Protein AF-A0A7V1M4X7-F1 (afdb_monomer_lite)

Secondary structure (DSSP, 8-state):
---S---EEEEEE-SSSEEEEEEEEEE--TTS--TT-EEEEE-SS-EEEEEEEEEEE-TTT--EEEEEEEEEEEESSSSPEEEEEEEESS-----PPPSEEEEEETTEEEEEETTS-EEEEEEESPPPS--PPPEEEEEEE-SSEEEEEEEE--TTT-EEEEEEEETTS-EEEEEEEE--SSSSEE--SEEEEEEESS--S-EEEEETTEEEE--SSPEEEE-TTS--EEEEETTEEEE-SSHHHHT--EEEEEE-TT--EEEEEEEE-GGGT-EE-TT-EEEEEEEEEETTSPPPPTTS--SPEEEE-HHHHHHHH-PPPPPP--HHHHHHHHHHHHHHHTTBB-GGGTT-B--EETT-SSB-SSS---GGGHHHHHHHHHHH--HHHHHHHHHHHHHIIIIIB--SSTTTTPBBPS-GGGGTPPPGGG--SS-PPPSSB-GGG---THHHHHHHHHH--HHHHHHHHHHHHHHHHH--SSSS-GGGGGGHHHHHHHHHHH--HHHHHHHHHHHHHHHTT--TTS---TT-PPPPSSPPP--SHHHHTTS----HHHHTHHHHHHHHHHHH-TTSTTHHHHHHHHHHHHHHT-BTTTBEEESSTTSSEEE-STHHHHHHHHHHHHHHH---HHHHHHHHHHHHHHHHHHHHHSS-EEEEE-HHHHTTS-SSHHHHHHH-SSGGGS-GGGHHHHSEEEESEE-GGGTTTHHHHHHHHHHHS-THHHHSPPPTTSHHHHHHHHHHHSTT------S---PPPPEEEE---S-TTTSPEEEEEEE-SSSTTS-EEEEEEEETTSTTEEEEEEETSSSEEEEEEEE-GGG-EEEEEEESS-TTEEEEEEEEEETTEEEEEEEEEESSTTPPPPSS-----EEEE-TT-TTTSSTTS-HHHHHHHEEEEETTEEEEGGGS-PPP-TTS-TT-TTBTTBS-EEEEETTSPPPPPPTT-SSPEEEEEESEEEEEEE-TTSSEEEEEE-S--SEEEEETTTEEE--PPPBSTTS-GGG-BEEEEEEEEES-HHHHHHHHHHH-GGGGTTS-TT-GGG-S--

Radius of gyration: 34.02 Å; chains: 1; bounding box: 75×89×85 Å

Sequence (1054 aa):
MIRENAKTVIWISPATSGRQLVRQSLPLPAGFLREGQSLLVSDGKNHVPASVRVLTQHPRDGSVRRAMVTFVYTFESTEPVRFMLTPVAEKSTSRLSFPATVRVSGEKVTIAYEGGARLTAHLLAPPRSTSEPARVETVEENAHFLWQRVILPDPQWARIIEVRADVLGCVLVVAHLQRNLSGDGYAPPFGWEIRWGRAPTDVRLQQEATVTPISTTLVVHSFRSGQGSVLFAGDYRLYHPAAPFKRRGQAEAWRDSSGTLGYRYWRCTVDEKVPMQESAWRRAEFVVSPSTLPALKPTLQYPQSLRVDPRLWRELYEIEPLPALPPELEKTVRYHHEAILRSVATGDDWGNITGYSEDSPHGDVFGMNRLNHCPAIFEEAYRSGDPRLLETALLWCQNFADLSIWWGEKDRGGTRYPNILLIEKTPHDDNRSFMWRSNSAVNFCTKGFDAFYLAYEETGDPRMREVLEAQVAYASQSVHAHQGECRNVGVVRDFVRLYELTGERKYLNEALRLFRELRTKLWENNLFDQGGKPPTPNLPFFDDDATGLRYGYAKPYIIGYALAGLPLLLRHARREPRLRDVVKAVSDFIAESQYPLGGWRYPHPCSSTLILSQAMEHAWQITQADRAIGVTESHLNAVERVLRQRIHVLREKGTLLSAVRGWEWETGTVKTQEELNALYRHPEERDCARDYEQGQIQLGTAPPEGLVYFTDVLAFYLRHRPLSRLLAPPSQNEPLAKVLRRISQRGASPLYRATSHQEVPHMLITANNPNPKTLPTLAVWEDEESSPGRKLTMVAATFPNVPGFTCDAWCYESDVDFVDARALSRGRLQLRHRWRAHPQIMLVTVVTPEPGAVEFLAHLELTDRRGEVPPEMPFVNLCWQVRRAPAFASKPDPYPEFVKRCFIFTAKGRTFLHQTERRKIPVRPADDPCNNPPWVQMYAASWLPLPKASPDSWADYSPDQYTTPVIGVVSRDGKYLAALANDSATVMAQAWHDCLHNNPQWTPANAPPLKRRWRLKVYAMPNDPNALLKQVRRHFPDALRYLCSEHAYLKMEM

Structure (mmCIF, N/CA/C/O backbone):
data_AF-A0A7V1M4X7-F1
#
_entry.id   AF-A0A7V1M4X7-F1
#
loop_
_atom_site.group_PDB
_atom_site.id
_atom_site.type_symbol
_atom_site.label_atom_id
_atom_site.label_alt_id
_atom_site.label_comp_id
_atom_site.label_asym_id
_atom_site.label_entity_id
_atom_site.label_seq_id
_atom_site.pdbx_PDB_ins_code
_atom_site.Cartn_x
_atom_site.Cartn_y
_atom_site.Cartn_z
_atom_site.occupancy
_atom_site.B_iso_or_equiv
_atom_site.auth_seq_id
_atom_site.auth_comp_id
_atom_site.auth_asym_id
_atom_site.auth_atom_id
_atom_site.pdbx_PDB_model_num
ATOM 1 N N . MET A 1 1 ? 29.998 -25.668 30.983 1.00 33.19 1 MET A N 1
ATOM 2 C CA . MET A 1 1 ? 29.852 -24.357 31.654 1.00 33.19 1 MET A CA 1
ATOM 3 C C . MET A 1 1 ? 28.402 -23.913 31.543 1.00 33.19 1 MET A C 1
ATOM 5 O O . MET A 1 1 ? 27.992 -23.436 30.493 1.00 33.19 1 MET A O 1
ATOM 9 N N . ILE A 1 2 ? 27.618 -24.155 32.592 1.00 30.80 2 ILE A N 1
ATOM 10 C CA . ILE A 1 2 ? 26.245 -23.658 32.734 1.00 30.80 2 ILE A CA 1
ATOM 11 C C . ILE A 1 2 ? 26.379 -22.147 32.969 1.00 30.80 2 ILE A C 1
ATOM 13 O O . ILE A 1 2 ? 26.936 -21.746 33.985 1.00 30.80 2 ILE A O 1
ATOM 17 N N . ARG A 1 3 ? 26.005 -21.310 31.991 1.00 36.75 3 ARG A N 1
ATOM 18 C CA . ARG A 1 3 ? 26.072 -19.847 32.143 1.00 36.75 3 ARG A CA 1
ATOM 19 C C . ARG A 1 3 ? 25.019 -19.411 33.160 1.00 36.75 3 ARG A C 1
ATOM 21 O O . ARG A 1 3 ? 23.827 -19.533 32.892 1.00 36.75 3 ARG A O 1
ATOM 28 N N . GLU A 1 4 ? 25.471 -18.899 34.299 1.00 38.34 4 GLU A N 1
ATOM 29 C CA . GLU A 1 4 ? 24.648 -18.158 35.253 1.00 38.34 4 GLU A CA 1
ATOM 30 C C . GLU A 1 4 ? 23.896 -17.014 34.546 1.00 38.34 4 GLU A C 1
ATOM 32 O O . GLU A 1 4 ? 24.488 -16.210 33.827 1.00 38.34 4 GLU A O 1
ATOM 37 N N . ASN A 1 5 ? 22.578 -16.968 34.764 1.00 46.66 5 ASN A N 1
ATOM 38 C CA . ASN A 1 5 ? 21.667 -15.837 34.560 1.00 46.66 5 ASN A CA 1
ATOM 39 C C . ASN A 1 5 ? 21.831 -15.042 33.253 1.00 46.66 5 ASN A C 1
ATOM 41 O O . ASN A 1 5 ? 22.166 -13.854 33.271 1.00 46.66 5 ASN A O 1
ATOM 45 N N . ALA A 1 6 ? 21.505 -15.658 32.113 1.00 59.94 6 ALA A N 1
ATOM 46 C CA . ALA A 1 6 ? 21.259 -14.903 30.887 1.00 59.94 6 ALA A CA 1
ATOM 47 C C . ALA A 1 6 ? 20.104 -13.914 31.137 1.00 59.94 6 ALA A C 1
ATOM 49 O O . ALA A 1 6 ? 18.959 -14.320 31.292 1.00 59.94 6 ALA A O 1
ATOM 50 N N . LYS A 1 7 ? 20.420 -12.620 31.233 1.00 75.06 7 LYS A N 1
ATOM 51 C CA . LYS A 1 7 ? 19.457 -11.518 31.355 1.00 75.06 7 LYS A CA 1
ATOM 52 C C . LYS A 1 7 ? 19.258 -10.894 29.978 1.00 75.06 7 LYS A C 1
ATOM 54 O O . LYS A 1 7 ? 20.239 -10.551 29.320 1.00 75.06 7 LYS A O 1
ATOM 59 N N . THR A 1 8 ? 18.006 -10.703 29.572 1.00 89.38 8 THR A N 1
ATOM 60 C CA . THR A 1 8 ? 17.653 -9.981 28.336 1.00 89.38 8 THR A CA 1
ATOM 61 C C . THR A 1 8 ? 17.068 -8.620 28.702 1.00 89.38 8 THR A C 1
ATOM 63 O O . THR A 1 8 ? 16.395 -8.498 29.721 1.00 89.38 8 THR A O 1
ATOM 66 N N . VAL A 1 9 ? 17.333 -7.581 27.907 1.00 94.12 9 VAL A N 1
ATOM 67 C CA . VAL A 1 9 ? 16.839 -6.218 28.160 1.00 94.12 9 VAL A CA 1
ATOM 68 C C . VAL A 1 9 ? 15.943 -5.769 27.015 1.00 94.12 9 VAL A C 1
ATOM 70 O O . VAL A 1 9 ? 16.280 -5.967 25.848 1.00 94.12 9 VAL A O 1
ATOM 73 N N . ILE A 1 10 ? 14.829 -5.134 27.363 1.00 96.44 10 ILE A N 1
ATOM 74 C CA . ILE A 1 10 ? 13.903 -4.498 26.426 1.00 96.44 10 ILE A CA 1
ATOM 75 C C . ILE A 1 10 ? 13.597 -3.070 26.884 1.00 96.44 10 ILE A C 1
ATOM 77 O O . ILE A 1 10 ? 13.781 -2.728 28.052 1.00 96.44 10 ILE A O 1
ATOM 81 N N . TRP A 1 11 ? 13.103 -2.242 25.974 1.00 97.50 11 TRP A N 1
ATOM 82 C CA . TRP A 1 11 ? 12.597 -0.907 26.264 1.00 97.50 11 TRP A CA 1
ATOM 83 C C . TRP A 1 11 ? 11.181 -0.791 25.723 1.00 97.50 11 TRP A C 1
ATOM 85 O O . TRP A 1 11 ? 10.920 -1.168 24.580 1.00 97.50 11 TRP A O 1
ATOM 95 N N . ILE A 1 12 ? 10.281 -0.262 26.545 1.00 97.56 12 ILE A N 1
ATOM 96 C CA . ILE A 1 12 ? 8.887 -0.034 26.172 1.00 97.56 12 ILE A CA 1
ATOM 97 C C . ILE A 1 12 ? 8.603 1.455 26.281 1.00 97.56 12 ILE A C 1
ATOM 99 O O . ILE A 1 12 ? 8.707 2.026 27.366 1.00 97.56 12 ILE A O 1
ATOM 103 N N . SER A 1 13 ? 8.228 2.070 25.164 1.00 97.12 13 SER A N 1
ATOM 104 C CA . SER A 1 13 ? 7.678 3.426 25.146 1.00 97.12 13 SER A CA 1
ATOM 105 C C . SER A 1 13 ? 6.158 3.337 25.225 1.00 97.12 13 SER A C 1
ATOM 107 O O . SER A 1 13 ? 5.544 2.757 24.318 1.00 97.12 13 SER A O 1
ATOM 109 N N . PRO A 1 14 ? 5.531 3.858 26.289 1.00 96.88 14 PRO A N 1
ATOM 110 C CA . PRO A 1 14 ? 4.086 3.824 26.411 1.00 96.88 14 PRO A CA 1
ATOM 111 C C . PRO A 1 14 ? 3.440 4.887 25.512 1.00 96.88 14 PRO A C 1
ATOM 113 O O . PRO A 1 14 ? 4.059 5.888 25.160 1.00 96.88 14 PRO A O 1
ATOM 116 N N . ALA A 1 15 ? 2.175 4.682 25.142 1.00 93.38 15 ALA A N 1
ATOM 117 C CA . ALA A 1 15 ? 1.448 5.652 24.316 1.00 93.38 15 ALA A CA 1
ATOM 118 C C . ALA A 1 15 ? 1.003 6.894 25.112 1.00 93.38 15 ALA A C 1
ATOM 120 O O . ALA A 1 15 ? 0.875 7.981 24.559 1.00 93.38 15 ALA A O 1
ATOM 121 N N . THR A 1 16 ? 0.767 6.723 26.413 1.00 95.06 16 THR A N 1
ATOM 122 C CA . THR A 1 16 ? 0.408 7.769 27.383 1.00 95.06 16 THR A CA 1
ATOM 123 C C . THR A 1 16 ? 1.103 7.477 28.715 1.00 95.06 16 THR A C 1
ATOM 125 O O . THR A 1 16 ? 1.673 6.401 28.880 1.00 95.06 16 THR A O 1
ATOM 128 N N . SER A 1 17 ? 1.052 8.379 29.696 1.00 95.81 17 SER A N 1
ATOM 129 C CA . SER A 1 17 ? 1.353 8.004 31.086 1.00 95.81 17 SER A CA 1
ATOM 130 C C . SER A 1 17 ? 0.188 7.207 31.698 1.00 95.81 17 SER A C 1
ATOM 132 O O . SER A 1 17 ? -0.891 7.088 31.106 1.00 95.81 17 SER A O 1
ATOM 134 N N . GLY A 1 18 ? 0.407 6.628 32.877 1.00 96.44 18 GLY A N 1
ATOM 135 C CA . GLY A 1 18 ? -0.588 5.878 33.638 1.00 96.44 18 GLY A CA 1
ATOM 136 C C . GLY A 1 18 ? -0.513 4.361 33.458 1.00 96.44 18 GLY A C 1
ATOM 137 O O . GLY A 1 18 ? 0.420 3.806 32.871 1.00 96.44 18 GLY A O 1
ATOM 138 N N . ARG A 1 19 ? -1.507 3.675 34.025 1.00 96.38 19 ARG A N 1
ATOM 139 C CA . ARG A 1 19 ? -1.591 2.210 34.066 1.00 96.38 19 ARG A CA 1
ATOM 140 C C . ARG A 1 19 ? -1.990 1.644 32.704 1.00 96.38 19 ARG A C 1
ATOM 142 O O . ARG A 1 19 ? -3.017 2.028 32.154 1.00 96.38 19 ARG A O 1
ATOM 149 N N . GLN A 1 20 ? -1.199 0.714 32.177 1.00 96.94 20 GLN A N 1
ATOM 150 C CA . GLN A 1 20 ? -1.399 0.108 30.860 1.00 96.94 20 GLN A CA 1
ATOM 151 C C . GLN A 1 20 ? -1.101 -1.389 30.873 1.00 96.94 20 GLN A C 1
ATOM 153 O O . GLN A 1 20 ? -0.288 -1.876 31.661 1.00 96.94 20 GLN A O 1
ATOM 158 N N . LEU A 1 21 ? -1.747 -2.113 29.958 1.00 97.12 21 LEU A N 1
ATOM 159 C CA . LEU A 1 21 ? -1.352 -3.468 29.611 1.00 97.12 21 LEU A CA 1
ATOM 160 C C . LEU A 1 21 ? -0.238 -3.378 28.570 1.00 97.12 21 LEU A C 1
ATOM 162 O O . LEU A 1 21 ? -0.434 -2.814 27.491 1.00 97.12 21 LEU A O 1
ATOM 166 N N . VAL A 1 22 ? 0.922 -3.935 28.895 1.00 97.38 22 VAL A N 1
ATOM 167 C CA . VAL A 1 22 ? 2.001 -4.162 27.941 1.00 97.38 22 VAL A CA 1
ATOM 168 C C . VAL A 1 22 ? 1.813 -5.560 27.384 1.00 97.38 22 VAL A C 1
ATOM 170 O O . VAL A 1 22 ? 1.876 -6.535 28.128 1.00 97.38 22 VAL A O 1
ATOM 173 N N . ARG A 1 23 ? 1.580 -5.659 26.076 1.00 97.12 23 ARG A N 1
ATOM 174 C CA . ARG A 1 23 ? 1.484 -6.930 25.358 1.00 97.12 23 ARG A CA 1
ATOM 175 C C . ARG A 1 23 ? 2.280 -6.838 24.068 1.00 97.12 23 ARG A C 1
ATOM 177 O O . ARG A 1 23 ? 1.854 -6.167 23.135 1.00 97.12 23 ARG A O 1
ATOM 184 N N . GLN A 1 24 ? 3.433 -7.494 24.035 1.00 97.12 24 GLN A N 1
ATOM 185 C CA . GLN A 1 24 ? 4.388 -7.389 22.931 1.00 97.12 24 GLN A CA 1
ATOM 186 C C . GLN A 1 24 ? 4.928 -8.769 22.567 1.00 97.12 24 GLN A C 1
ATOM 188 O O . GLN A 1 24 ? 5.103 -9.616 23.448 1.00 97.12 24 GLN A O 1
ATOM 193 N N . SER A 1 25 ? 5.206 -8.988 21.281 1.00 97.00 25 SER A N 1
ATOM 194 C CA . SER A 1 25 ? 5.946 -10.174 20.858 1.00 97.00 25 SER A CA 1
ATOM 195 C C . SER A 1 25 ? 7.441 -9.929 21.003 1.00 97.00 25 SER A C 1
ATOM 197 O O . SER A 1 25 ? 7.978 -8.977 20.437 1.00 97.00 25 SER A O 1
ATOM 199 N N . LEU A 1 26 ? 8.116 -10.766 21.788 1.00 96.44 26 LEU A N 1
ATOM 200 C CA . LEU A 1 26 ? 9.535 -10.597 22.078 1.00 96.44 26 LEU A CA 1
ATOM 201 C C . LEU A 1 26 ? 10.389 -11.623 21.323 1.00 96.44 26 LEU A C 1
ATOM 203 O O . LEU A 1 26 ? 10.092 -12.821 21.387 1.00 96.44 26 LEU A O 1
ATOM 207 N N . PRO A 1 27 ? 11.483 -11.190 20.665 1.00 95.62 27 PRO A N 1
ATOM 208 C CA . PRO A 1 27 ? 12.550 -12.094 20.261 1.00 95.62 27 PRO A CA 1
ATOM 209 C C . PRO A 1 27 ? 13.335 -12.548 21.493 1.00 95.62 27 PRO A C 1
ATOM 211 O O . PRO A 1 27 ? 13.791 -11.717 22.281 1.00 95.62 27 PRO A O 1
ATOM 214 N N . LEU A 1 28 ? 13.511 -13.859 21.652 1.00 94.88 28 LEU A N 1
ATOM 215 C CA . LEU A 1 28 ? 14.253 -14.442 22.768 1.00 94.88 28 LEU A CA 1
ATOM 216 C C . LEU A 1 28 ? 15.499 -15.196 22.261 1.00 94.88 28 LEU A C 1
ATOM 218 O O . LEU A 1 28 ? 15.394 -15.959 21.294 1.00 94.88 28 LEU A O 1
ATOM 222 N N . PRO A 1 29 ? 16.678 -15.012 22.893 1.00 93.19 29 PRO A N 1
ATOM 223 C CA . PRO A 1 29 ? 17.875 -15.781 22.552 1.00 93.19 29 PRO A CA 1
ATOM 224 C C . PRO A 1 29 ? 17.654 -17.273 22.802 1.00 93.19 29 PRO A C 1
ATOM 226 O O . PRO A 1 29 ? 16.939 -17.643 23.737 1.00 93.19 29 PRO A O 1
ATOM 229 N N . ALA A 1 30 ? 18.300 -18.151 22.032 1.00 92.31 30 ALA A N 1
ATOM 230 C CA . ALA A 1 30 ? 18.138 -19.575 22.318 1.00 92.31 30 ALA A CA 1
ATOM 231 C C . ALA A 1 30 ? 18.774 -19.961 23.661 1.00 92.31 30 ALA A C 1
ATOM 233 O O . ALA A 1 30 ? 19.762 -19.375 24.110 1.00 92.31 30 ALA A O 1
ATOM 234 N N . GLY A 1 31 ? 18.164 -20.941 24.314 1.00 93.06 31 GLY A N 1
ATOM 235 C CA . GLY A 1 31 ? 18.482 -21.369 25.668 1.00 93.06 31 GLY A CA 1
ATOM 236 C C . GLY A 1 31 ? 17.999 -20.418 26.769 1.00 93.06 31 GLY A C 1
ATOM 237 O O . GLY A 1 31 ? 18.130 -20.780 27.935 1.00 93.06 31 GLY A O 1
ATOM 238 N N . PHE A 1 32 ? 17.434 -19.244 26.442 1.00 93.94 32 PHE A N 1
ATOM 239 C CA . PHE A 1 32 ? 16.987 -18.262 27.438 1.00 93.94 32 PHE A CA 1
ATOM 240 C C . PHE A 1 32 ? 15.733 -18.718 28.190 1.00 93.94 32 PHE A C 1
ATOM 242 O O . PHE A 1 32 ? 15.736 -18.752 29.415 1.00 93.94 32 PHE A O 1
ATOM 249 N N . LEU A 1 33 ? 14.670 -19.078 27.468 1.00 93.94 33 LEU A N 1
ATOM 250 C CA . LEU A 1 33 ? 13.393 -19.491 28.051 1.00 93.94 33 LEU A CA 1
ATOM 251 C C . LEU A 1 33 ? 12.986 -20.846 27.475 1.00 93.94 33 LEU A C 1
ATOM 253 O O . LEU A 1 33 ? 13.028 -21.036 26.264 1.00 93.94 33 LEU A O 1
ATOM 257 N N . ARG A 1 34 ? 12.595 -21.794 28.322 1.00 91.19 34 ARG A N 1
ATOM 258 C CA . ARG A 1 34 ? 12.086 -23.113 27.922 1.00 91.19 34 ARG A CA 1
ATOM 259 C C . ARG A 1 34 ? 10.587 -23.207 28.152 1.00 91.19 34 ARG A C 1
ATOM 261 O O . ARG A 1 34 ? 10.008 -22.447 28.926 1.00 91.19 34 ARG A O 1
ATOM 268 N N . GLU A 1 35 ? 9.961 -24.165 27.484 1.00 82.56 35 GLU A N 1
ATOM 269 C CA . GLU A 1 35 ? 8.556 -24.470 27.721 1.00 82.56 35 GLU A CA 1
ATOM 270 C C . GLU A 1 35 ? 8.305 -24.801 29.202 1.00 82.56 35 GLU A C 1
ATOM 272 O O . GLU A 1 35 ? 9.132 -25.414 29.875 1.00 82.56 35 GLU A O 1
ATOM 277 N N . GLY A 1 36 ? 7.178 -24.324 29.729 1.00 81.81 36 GLY A N 1
ATOM 278 C CA . GLY A 1 36 ? 6.833 -24.450 31.146 1.00 81.81 36 GLY A CA 1
ATOM 279 C C . GLY A 1 36 ? 7.366 -23.325 32.038 1.00 81.81 36 GLY A C 1
ATOM 280 O O . GLY A 1 36 ? 6.744 -23.060 33.062 1.00 81.81 36 GLY A O 1
ATOM 281 N N . GLN A 1 37 ? 8.424 -22.615 31.635 1.00 88.69 37 GLN A N 1
ATOM 282 C CA . GLN A 1 37 ? 8.940 -21.457 32.372 1.00 88.69 37 GLN A CA 1
ATOM 283 C C . GLN A 1 37 ? 8.106 -20.193 32.113 1.00 88.69 37 GLN A C 1
ATOM 285 O O . GLN A 1 37 ? 7.440 -20.064 31.083 1.00 88.69 37 GLN A O 1
ATOM 290 N N . SER A 1 38 ? 8.173 -19.242 33.047 1.00 89.38 38 SER A N 1
ATOM 291 C CA . SER A 1 38 ? 7.586 -17.905 32.905 1.00 89.38 38 SER A CA 1
ATOM 292 C C . SER A 1 38 ? 8.667 -16.820 32.888 1.00 89.38 38 SER A C 1
ATOM 294 O O . SER A 1 38 ? 9.862 -17.113 32.971 1.00 89.38 38 SER A O 1
ATOM 296 N N . LEU A 1 39 ? 8.258 -15.554 32.781 1.00 92.88 39 LEU A N 1
ATOM 297 C CA . LEU A 1 39 ? 9.154 -14.400 32.837 1.00 92.88 39 LEU A CA 1
ATOM 298 C C . 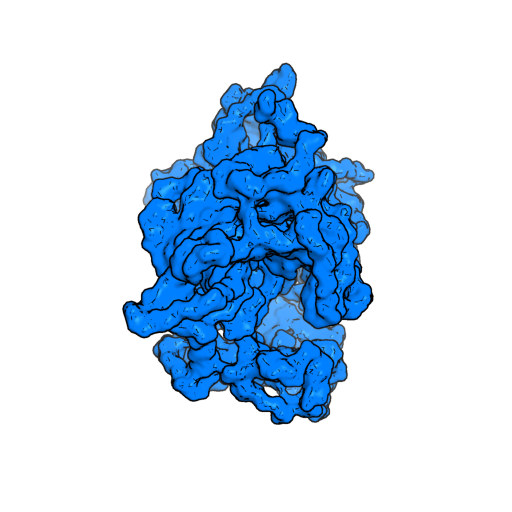LEU A 1 39 ? 8.815 -13.484 34.012 1.00 92.88 39 LEU A C 1
ATOM 300 O O . LEU A 1 39 ? 7.654 -13.147 34.247 1.00 92.88 39 LEU A O 1
ATOM 304 N N . LEU A 1 40 ? 9.858 -13.035 34.705 1.00 93.38 40 LEU A N 1
ATOM 305 C CA . LEU A 1 40 ? 9.813 -11.884 35.594 1.00 93.38 40 LEU A CA 1
ATOM 306 C C . LEU A 1 40 ? 10.376 -10.669 34.855 1.00 93.38 40 LEU A C 1
ATOM 308 O O . LEU A 1 40 ? 11.463 -10.736 34.275 1.00 93.38 40 LEU A O 1
ATOM 312 N N . VAL A 1 41 ? 9.640 -9.564 34.893 1.00 95.19 41 VAL A N 1
ATOM 313 C CA . VAL A 1 41 ? 9.996 -8.299 34.248 1.00 95.19 41 VAL A CA 1
ATOM 314 C C . VAL A 1 41 ? 10.337 -7.285 35.334 1.00 95.19 41 VAL A C 1
ATOM 316 O O . VAL A 1 41 ? 9.559 -7.100 36.265 1.00 95.19 41 VAL A O 1
ATOM 319 N N . SER A 1 42 ? 11.498 -6.634 35.251 1.00 95.88 42 SER A N 1
ATOM 320 C CA . SER A 1 42 ? 11.935 -5.660 36.259 1.00 95.88 42 SER A CA 1
ATOM 321 C C . SER A 1 42 ? 12.429 -4.360 35.643 1.00 95.88 42 SER A C 1
ATOM 323 O O . SER A 1 42 ? 13.265 -4.387 34.747 1.00 95.88 42 SER A O 1
ATOM 325 N N . ASP A 1 43 ? 11.956 -3.227 36.153 1.00 95.38 43 ASP A N 1
ATOM 326 C CA . ASP A 1 43 ? 12.460 -1.881 35.826 1.00 95.38 43 ASP A CA 1
ATOM 327 C C . ASP A 1 43 ? 13.639 -1.453 36.738 1.00 95.38 43 ASP A C 1
ATOM 329 O O . ASP A 1 43 ? 14.130 -0.329 36.650 1.00 95.38 43 ASP A O 1
ATOM 333 N N . GLY A 1 44 ? 14.091 -2.347 37.631 1.00 92.94 44 GLY A N 1
ATOM 334 C CA . GLY A 1 44 ? 15.099 -2.097 38.667 1.00 92.94 44 GLY A CA 1
ATOM 335 C C . GLY A 1 44 ? 14.540 -1.678 40.034 1.00 92.94 44 GLY A C 1
ATOM 336 O O . GLY A 1 44 ? 15.261 -1.783 41.022 1.00 92.94 44 GLY A O 1
ATOM 337 N N . LYS A 1 45 ? 13.276 -1.247 40.112 1.00 92.00 45 LYS A N 1
ATOM 338 C CA . LYS A 1 45 ? 12.560 -0.904 41.357 1.00 92.00 45 LYS A CA 1
ATOM 339 C C . LYS A 1 45 ? 11.470 -1.928 41.681 1.00 92.00 45 LYS A C 1
ATOM 341 O O . LYS A 1 45 ? 11.320 -2.355 42.819 1.00 92.00 45 LYS A O 1
ATOM 346 N N . ASN A 1 46 ? 10.725 -2.323 40.660 1.00 92.38 46 ASN A N 1
ATOM 347 C CA . ASN A 1 46 ? 9.593 -3.225 40.700 1.00 92.38 46 ASN A CA 1
ATOM 348 C C . ASN A 1 46 ? 9.947 -4.538 39.998 1.00 92.38 46 ASN A C 1
ATOM 350 O O . ASN A 1 46 ? 10.732 -4.577 39.046 1.00 92.38 46 ASN A O 1
ATOM 354 N N . HIS A 1 47 ? 9.322 -5.619 40.452 1.00 91.88 47 HIS A N 1
ATOM 355 C CA . HIS A 1 47 ? 9.376 -6.932 39.822 1.00 91.88 47 HIS A CA 1
ATOM 356 C C . HIS A 1 47 ? 7.947 -7.372 39.522 1.00 91.88 47 HIS A C 1
ATOM 358 O O . HIS A 1 47 ? 7.148 -7.566 40.434 1.00 91.88 47 HIS A O 1
ATOM 364 N N . VAL A 1 48 ? 7.620 -7.499 38.240 1.00 92.50 48 VAL A N 1
ATOM 365 C CA . VAL A 1 48 ? 6.273 -7.805 37.762 1.00 92.50 48 VAL A CA 1
ATOM 366 C C . VAL A 1 48 ? 6.293 -9.173 37.080 1.00 92.50 48 VAL A C 1
ATOM 368 O O . VAL A 1 48 ? 7.056 -9.361 36.126 1.00 92.50 48 VAL A O 1
ATOM 371 N N . PRO A 1 49 ? 5.497 -10.152 37.541 1.00 91.50 49 PRO A N 1
ATOM 372 C CA . PRO A 1 49 ? 5.338 -11.401 36.812 1.00 91.50 49 PRO A CA 1
ATOM 373 C C . PRO A 1 49 ? 4.639 -11.121 35.478 1.00 91.50 49 PRO A C 1
ATOM 375 O O . PRO A 1 49 ? 3.645 -10.398 35.433 1.00 91.50 49 PRO A O 1
ATOM 378 N N . ALA A 1 50 ? 5.154 -11.696 34.394 1.00 94.06 50 ALA A N 1
ATOM 379 C CA . ALA A 1 50 ? 4.528 -11.621 33.084 1.00 94.06 50 ALA A CA 1
ATOM 380 C C . ALA A 1 50 ? 3.930 -12.970 32.686 1.00 94.06 50 ALA A C 1
ATOM 382 O O . ALA A 1 50 ? 4.499 -14.030 32.948 1.00 94.06 50 ALA A O 1
ATOM 383 N N . SER A 1 51 ? 2.791 -12.917 32.003 1.00 93.06 51 SER A N 1
ATOM 384 C CA . SER A 1 51 ? 2.235 -14.062 31.291 1.00 93.06 51 SER A CA 1
ATOM 385 C C . SER A 1 51 ? 2.958 -14.242 29.961 1.00 93.06 51 SER A C 1
ATOM 387 O O . SER A 1 51 ? 3.194 -13.271 29.239 1.00 93.06 51 SER A O 1
ATOM 389 N N . VAL A 1 52 ? 3.289 -15.490 29.634 1.00 94.12 52 VAL A N 1
ATOM 390 C CA . VAL A 1 52 ? 4.018 -15.848 28.416 1.00 94.12 52 VAL A CA 1
ATOM 391 C C . VAL A 1 52 ? 3.206 -16.856 27.613 1.00 94.12 52 VAL A C 1
ATOM 393 O O . VAL A 1 52 ? 2.923 -17.951 28.097 1.00 94.12 52 VAL A O 1
ATOM 396 N N . ARG A 1 53 ? 2.877 -16.510 26.366 1.00 94.62 53 ARG A N 1
ATOM 397 C CA . ARG A 1 53 ? 2.400 -17.467 25.361 1.00 94.62 53 ARG A CA 1
ATOM 398 C C . ARG A 1 53 ? 3.510 -17.705 24.350 1.00 94.62 53 ARG A C 1
ATOM 400 O O . ARG A 1 53 ? 3.890 -16.797 23.613 1.00 94.62 53 ARG A O 1
ATOM 407 N N . VAL A 1 54 ? 4.023 -18.930 24.330 1.00 96.06 54 VAL A N 1
ATOM 408 C CA . VAL A 1 54 ? 5.006 -19.376 23.339 1.00 96.06 54 VAL A CA 1
ATOM 409 C C . VAL A 1 54 ? 4.352 -19.357 21.960 1.00 96.06 54 VAL A C 1
ATOM 411 O O . VAL A 1 54 ? 3.273 -19.919 21.784 1.00 96.06 54 VAL A O 1
ATOM 414 N N . LEU A 1 55 ? 4.992 -18.689 21.002 1.00 96.81 55 LEU A N 1
ATOM 415 C CA . LEU A 1 55 ? 4.545 -18.659 19.610 1.00 96.81 55 LEU A CA 1
ATOM 416 C C . LEU A 1 55 ? 5.354 -19.639 18.768 1.00 96.81 55 LEU A C 1
ATOM 418 O O . LEU A 1 55 ? 4.777 -20.453 18.052 1.00 96.81 55 LEU A O 1
ATOM 422 N N . THR A 1 56 ? 6.683 -19.565 18.866 1.00 96.94 56 THR A N 1
ATOM 423 C CA . THR A 1 56 ? 7.616 -20.395 18.095 1.00 96.94 56 THR A CA 1
ATOM 424 C C . THR A 1 56 ? 8.821 -20.790 18.944 1.00 96.94 56 THR A C 1
ATOM 426 O O . THR A 1 56 ? 9.144 -20.140 19.946 1.00 96.94 56 THR A O 1
ATOM 429 N N . GLN A 1 57 ? 9.488 -21.871 18.544 1.00 96.75 57 GLN A N 1
ATOM 430 C CA . GLN A 1 57 ? 10.647 -22.442 19.227 1.00 96.75 57 GLN A CA 1
ATOM 431 C C . GLN A 1 57 ? 11.878 -22.420 18.318 1.00 96.75 57 GLN A C 1
ATOM 433 O O . GLN A 1 57 ? 11.772 -22.423 17.093 1.00 96.75 57 GLN A O 1
ATOM 438 N N . HIS A 1 58 ? 13.056 -22.383 18.931 1.00 95.56 58 HIS A N 1
ATOM 439 C CA . HIS A 1 58 ? 14.332 -22.512 18.249 1.00 95.56 58 HIS A CA 1
ATOM 440 C C . HIS A 1 58 ? 14.497 -23.961 17.788 1.00 95.56 58 HIS A C 1
ATOM 442 O O . HIS A 1 58 ? 14.470 -24.864 18.627 1.00 95.56 58 HIS A O 1
ATOM 448 N N . PRO A 1 59 ? 14.749 -24.215 16.494 1.00 93.75 59 PRO A N 1
ATOM 449 C CA . PRO A 1 59 ? 14.863 -25.583 15.990 1.00 93.75 59 PRO A CA 1
ATOM 450 C C . PRO A 1 59 ? 16.066 -26.343 16.564 1.00 93.75 59 PRO A C 1
ATOM 452 O O . PRO A 1 59 ? 16.071 -27.569 16.589 1.00 93.75 59 PRO A O 1
ATOM 455 N N . ARG A 1 60 ? 17.098 -25.625 17.030 1.00 90.69 60 ARG A N 1
ATOM 456 C CA . ARG A 1 60 ? 18.347 -26.222 17.524 1.00 90.69 60 ARG A CA 1
ATOM 457 C C . ARG A 1 60 ? 18.244 -26.843 18.918 1.00 90.69 60 ARG A C 1
ATOM 459 O O . ARG A 1 60 ? 18.957 -27.798 19.198 1.00 90.69 60 ARG A O 1
ATOM 466 N N . ASP A 1 61 ? 17.427 -26.268 19.800 1.00 92.94 61 ASP A N 1
ATOM 467 C CA . ASP A 1 61 ? 17.402 -26.629 21.225 1.00 92.94 61 ASP A CA 1
ATOM 468 C C . ASP A 1 61 ? 15.996 -26.654 21.852 1.00 92.94 61 ASP A C 1
ATOM 470 O O . ASP A 1 61 ? 15.872 -26.925 23.047 1.00 92.94 61 ASP A O 1
ATOM 474 N N . GLY A 1 62 ? 14.945 -26.367 21.073 1.00 93.88 62 GLY A N 1
ATOM 475 C CA . GLY A 1 62 ? 13.551 -26.351 21.528 1.00 93.88 62 GLY A CA 1
ATOM 476 C C . GLY A 1 62 ? 13.204 -25.208 22.487 1.00 93.88 62 GLY A C 1
ATOM 477 O O . GLY A 1 62 ? 12.079 -25.136 22.980 1.00 93.88 62 GLY A O 1
ATOM 478 N N . SER A 1 63 ? 14.143 -24.304 22.780 1.00 95.62 63 SER A N 1
ATOM 479 C CA . SER A 1 63 ? 13.863 -23.128 23.604 1.00 95.62 63 SER A CA 1
ATOM 480 C C . SER A 1 63 ? 12.933 -22.156 22.878 1.00 95.62 63 SER A C 1
ATOM 482 O O . SER A 1 63 ? 12.794 -22.179 21.659 1.00 95.62 63 SER A O 1
ATOM 484 N N . VAL A 1 64 ? 12.264 -21.286 23.622 1.00 95.81 64 VAL A N 1
ATOM 485 C CA . VAL A 1 64 ? 11.327 -20.308 23.073 1.00 95.81 64 VAL A CA 1
ATOM 486 C C . VAL A 1 64 ? 12.080 -19.299 22.208 1.00 95.81 64 VAL A C 1
ATOM 488 O O . VAL A 1 64 ? 13.021 -18.655 22.669 1.00 95.81 64 VAL A O 1
ATOM 491 N N . ARG A 1 65 ? 11.637 -19.146 20.959 1.00 95.12 65 ARG A N 1
ATOM 492 C CA . ARG A 1 65 ? 12.190 -18.203 19.978 1.00 95.12 65 ARG A CA 1
ATOM 493 C C . ARG A 1 65 ? 11.410 -16.895 19.960 1.00 95.12 65 ARG A C 1
ATOM 495 O O . ARG A 1 65 ? 11.997 -15.813 19.994 1.00 95.12 65 ARG A O 1
ATOM 502 N N . ARG A 1 66 ? 10.081 -17.007 19.927 1.00 96.75 66 ARG A N 1
ATOM 503 C CA . ARG A 1 66 ? 9.136 -15.890 19.992 1.00 96.75 66 ARG A CA 1
ATOM 504 C C . ARG A 1 66 ? 8.053 -16.178 21.002 1.00 96.75 66 ARG A C 1
ATOM 506 O O . ARG A 1 66 ? 7.529 -17.294 21.055 1.00 96.75 66 ARG A O 1
ATOM 513 N N . ALA A 1 67 ? 7.682 -15.159 21.764 1.00 96.56 67 ALA A N 1
ATOM 514 C CA . ALA A 1 67 ? 6.584 -15.254 22.710 1.00 96.56 67 ALA A CA 1
ATOM 515 C C . ALA A 1 67 ? 5.816 -13.944 22.826 1.00 96.56 67 ALA A C 1
ATOM 517 O O . ALA A 1 67 ? 6.423 -12.873 22.869 1.00 96.56 67 ALA A O 1
ATOM 518 N N . MET A 1 68 ? 4.495 -14.047 22.981 1.00 97.06 68 MET A N 1
ATOM 519 C CA . MET A 1 68 ? 3.697 -12.934 23.482 1.00 97.06 68 MET A CA 1
ATOM 520 C C . MET A 1 68 ? 3.928 -12.812 24.982 1.00 97.06 68 MET A C 1
ATOM 522 O O . MET A 1 68 ? 3.572 -13.713 25.745 1.00 97.06 68 MET A O 1
ATOM 526 N N . VAL A 1 69 ? 4.510 -11.691 25.396 1.00 96.81 69 VAL A N 1
ATOM 527 C CA . VAL A 1 69 ? 4.751 -11.365 26.801 1.00 96.81 69 VAL A CA 1
ATOM 528 C C . VAL A 1 69 ? 3.769 -10.285 27.220 1.00 96.81 69 VAL A C 1
ATOM 530 O O . VAL A 1 69 ? 3.689 -9.230 26.589 1.00 96.81 69 VAL A O 1
ATOM 533 N N . THR A 1 70 ? 2.995 -10.580 28.265 1.00 96.56 70 THR A N 1
ATOM 534 C CA . THR A 1 70 ? 1.899 -9.729 28.735 1.00 96.56 70 THR A CA 1
ATOM 535 C C . THR A 1 70 ? 2.036 -9.433 30.219 1.00 96.56 70 THR A C 1
ATOM 537 O O . THR A 1 70 ? 2.146 -10.360 31.016 1.00 96.56 70 THR A O 1
ATOM 540 N N . PHE A 1 71 ? 1.998 -8.159 30.598 1.00 95.81 71 PHE A N 1
ATOM 541 C CA . PHE A 1 71 ? 2.003 -7.719 31.993 1.00 95.81 71 PHE A CA 1
ATOM 542 C C . PHE A 1 71 ? 1.349 -6.340 32.132 1.00 95.81 71 PHE A C 1
ATOM 544 O O . PHE A 1 71 ? 1.183 -5.610 31.155 1.00 95.81 71 PHE A O 1
ATOM 551 N N . VAL A 1 72 ? 0.967 -5.975 33.354 1.00 95.62 72 VAL A N 1
ATOM 552 C CA . VAL A 1 72 ? 0.437 -4.642 33.673 1.00 95.62 72 VAL A CA 1
ATOM 553 C C . VAL A 1 72 ? 1.551 -3.790 34.262 1.00 95.62 72 VAL A C 1
ATOM 555 O O . VAL A 1 72 ? 2.278 -4.249 35.140 1.00 95.62 72 VAL A O 1
ATOM 558 N N . TYR A 1 73 ? 1.660 -2.541 33.817 1.00 96.75 73 TYR A N 1
ATOM 559 C CA . TYR A 1 73 ? 2.646 -1.600 34.340 1.00 96.75 73 TYR A CA 1
ATOM 560 C C . TYR A 1 73 ? 2.080 -0.176 34.404 1.00 96.75 73 TYR A C 1
ATOM 562 O O . TYR A 1 73 ? 1.221 0.193 33.600 1.00 96.75 73 TYR A O 1
ATOM 570 N N . THR A 1 74 ? 2.544 0.620 35.368 1.00 97.12 74 THR A N 1
ATOM 571 C CA . THR A 1 74 ? 2.159 2.029 35.527 1.00 97.12 74 THR A CA 1
ATOM 572 C C . THR A 1 74 ? 3.317 2.914 35.098 1.00 97.12 74 THR A C 1
ATOM 574 O O . THR A 1 74 ? 4.349 2.942 35.758 1.00 97.12 74 THR A O 1
ATOM 577 N N . PHE A 1 75 ? 3.137 3.637 33.997 1.00 96.69 75 PHE A N 1
ATOM 578 C CA . PHE A 1 75 ? 4.152 4.531 33.451 1.00 96.69 75 PHE A CA 1
ATOM 579 C C . PHE A 1 75 ? 4.026 5.935 34.050 1.00 96.69 75 PHE A C 1
ATOM 581 O O . PHE A 1 75 ? 2.948 6.527 34.022 1.00 96.69 75 PHE A O 1
ATOM 588 N N . GLU A 1 76 ? 5.123 6.489 34.562 1.00 96.12 76 GLU A N 1
ATOM 589 C CA . GLU A 1 76 ? 5.148 7.850 35.124 1.00 96.12 76 GLU A CA 1
ATOM 590 C C . GLU A 1 76 ? 5.065 8.932 34.029 1.00 96.12 76 GLU A C 1
ATOM 592 O O . GLU A 1 76 ? 4.472 9.989 34.235 1.00 96.12 76 GLU A O 1
ATOM 597 N N . SER A 1 77 ? 5.607 8.656 32.839 1.00 95.94 77 SER A N 1
ATOM 598 C CA . SER A 1 77 ? 5.631 9.559 31.680 1.00 95.94 77 SER A CA 1
ATOM 599 C C . SER A 1 77 ? 5.540 8.776 30.360 1.00 95.94 77 SER A C 1
ATOM 601 O O . SER A 1 77 ? 5.339 7.561 30.366 1.00 95.94 77 SER A O 1
ATOM 603 N N . THR A 1 78 ? 5.671 9.463 29.221 1.00 96.06 78 THR A N 1
ATOM 604 C CA . THR A 1 78 ? 5.775 8.843 27.886 1.00 96.06 78 THR A CA 1
ATOM 605 C C . THR A 1 78 ? 7.198 8.420 27.509 1.00 96.06 78 THR A C 1
ATOM 607 O O . THR A 1 78 ? 7.413 7.892 26.417 1.00 96.06 78 THR A O 1
ATOM 610 N N . GLU A 1 79 ? 8.175 8.628 28.396 1.00 96.69 79 GLU A N 1
ATOM 611 C CA . GLU A 1 79 ? 9.560 8.229 28.153 1.00 96.69 79 GLU A CA 1
ATOM 612 C C . GLU A 1 79 ? 9.715 6.696 28.137 1.00 96.69 79 GLU A C 1
ATOM 614 O O . GLU A 1 79 ? 9.001 5.987 28.857 1.00 96.69 79 GLU A O 1
ATOM 619 N N . PRO A 1 80 ? 10.647 6.143 27.335 1.00 97.06 80 PRO A N 1
ATOM 620 C CA . PRO A 1 80 ? 10.897 4.707 27.308 1.00 97.06 80 PRO A CA 1
ATOM 621 C C . PRO A 1 80 ? 11.361 4.171 28.671 1.00 97.06 80 PRO A C 1
ATOM 623 O O . PRO A 1 80 ? 12.353 4.642 29.228 1.00 97.06 80 PRO A O 1
ATOM 626 N N . VAL A 1 81 ? 10.720 3.108 29.161 1.00 97.88 81 VAL A N 1
ATOM 627 C CA . VAL A 1 81 ? 11.146 2.388 30.372 1.00 97.88 81 VAL A CA 1
ATOM 628 C C . VAL A 1 81 ? 11.962 1.163 29.982 1.00 97.88 81 VAL A C 1
ATOM 630 O O . VAL A 1 81 ? 11.556 0.368 29.132 1.00 97.88 81 VAL A O 1
ATOM 633 N N . ARG A 1 82 ? 13.129 1.010 30.612 1.00 97.50 82 ARG A N 1
ATOM 634 C CA . ARG A 1 82 ? 14.015 -0.144 30.441 1.00 97.50 82 ARG A CA 1
ATOM 635 C C . ARG A 1 82 ? 13.576 -1.278 31.362 1.00 97.50 82 ARG A C 1
ATOM 637 O O . ARG A 1 82 ? 13.514 -1.087 32.570 1.00 97.50 82 ARG A O 1
ATOM 644 N N . PHE A 1 83 ? 13.388 -2.467 30.803 1.00 97.50 83 PHE A N 1
ATOM 645 C CA . PHE A 1 83 ? 13.049 -3.674 31.546 1.00 97.50 83 PHE A CA 1
ATOM 646 C C . PHE A 1 83 ? 14.099 -4.769 31.371 1.00 97.50 83 PHE A C 1
ATOM 648 O O . PHE A 1 83 ? 14.562 -5.046 30.265 1.00 97.50 83 PHE A O 1
ATOM 655 N N . MET A 1 84 ? 14.442 -5.424 32.473 1.00 96.62 84 MET A N 1
ATOM 656 C CA . MET A 1 84 ? 15.245 -6.636 32.532 1.00 96.62 84 MET A CA 1
ATOM 657 C C . MET A 1 84 ? 14.323 -7.852 32.645 1.00 96.62 84 MET A C 1
ATOM 659 O O . MET A 1 84 ? 13.446 -7.894 33.507 1.00 96.62 84 MET A O 1
ATOM 663 N N . LEU A 1 85 ? 14.538 -8.833 31.773 1.00 95.62 85 LEU A N 1
ATOM 664 C CA . LEU A 1 85 ? 13.788 -10.080 31.705 1.00 95.62 85 LEU A CA 1
ATOM 665 C C . LEU A 1 85 ? 14.594 -11.208 32.346 1.00 95.62 85 LEU A C 1
ATOM 667 O O . LEU A 1 85 ? 15.746 -11.442 31.960 1.00 95.62 85 LEU A O 1
ATOM 671 N N . THR A 1 86 ? 13.958 -11.931 33.265 1.00 94.44 86 THR A N 1
ATOM 672 C CA . THR A 1 86 ? 14.544 -13.085 33.954 1.00 94.44 86 THR A CA 1
ATOM 673 C C . THR A 1 86 ? 13.603 -14.290 33.837 1.00 94.44 86 THR A C 1
ATOM 675 O O . THR A 1 86 ? 12.448 -14.185 34.258 1.00 94.44 86 THR A O 1
ATOM 678 N N . PRO A 1 87 ? 14.058 -15.432 33.292 1.00 93.50 87 PRO A N 1
ATOM 679 C CA . PRO A 1 87 ? 13.301 -16.680 33.312 1.00 93.50 87 PRO A CA 1
ATOM 680 C C . PRO A 1 87 ? 13.073 -17.157 34.747 1.00 93.50 87 PRO A C 1
ATOM 682 O O . PRO A 1 87 ? 13.991 -17.127 35.566 1.00 93.50 87 PRO A O 1
ATOM 685 N N . VAL A 1 88 ? 11.867 -17.630 35.048 1.00 91.00 88 VAL A N 1
ATOM 686 C CA . VAL A 1 88 ? 11.522 -18.212 36.353 1.00 91.00 88 VAL A CA 1
ATOM 687 C C . VAL A 1 88 ? 10.870 -19.581 36.170 1.00 91.00 88 VAL A C 1
ATOM 689 O O . VAL A 1 88 ? 10.158 -19.815 35.191 1.00 91.00 88 VAL A O 1
ATOM 692 N N . ALA A 1 89 ? 11.154 -20.503 37.094 1.00 83.06 89 ALA A N 1
ATOM 693 C CA . ALA A 1 89 ? 10.698 -21.892 37.011 1.00 83.06 89 ALA A CA 1
ATOM 694 C C . ALA A 1 89 ? 9.182 -22.042 37.221 1.00 83.06 89 ALA A C 1
ATOM 696 O O . ALA A 1 89 ? 8.568 -22.919 36.622 1.00 83.06 89 ALA A O 1
ATOM 697 N N . GLU A 1 90 ? 8.576 -21.181 38.040 1.00 70.69 90 GLU A N 1
ATOM 698 C CA . GLU A 1 90 ? 7.146 -21.232 38.336 1.00 70.69 90 GLU A CA 1
ATOM 699 C C . GLU A 1 90 ? 6.329 -20.355 37.383 1.00 70.69 90 GLU A C 1
ATOM 701 O O . GLU A 1 90 ? 6.630 -19.179 37.153 1.00 70.69 90 GLU A O 1
ATOM 706 N N . LYS A 1 91 ? 5.225 -20.911 36.876 1.00 65.31 91 LYS A N 1
ATOM 707 C CA . LYS A 1 91 ? 4.140 -20.108 36.309 1.00 65.31 91 LYS A CA 1
ATOM 708 C C . LYS A 1 91 ? 3.416 -19.428 37.463 1.00 65.31 91 LYS A C 1
ATOM 710 O O . LYS A 1 91 ? 2.887 -20.109 38.334 1.00 65.31 91 LYS A O 1
ATOM 715 N N . SER A 1 92 ? 3.357 -18.098 37.455 1.00 57.84 92 SER A N 1
ATOM 716 C CA . SER A 1 92 ? 2.462 -17.371 38.359 1.00 57.84 92 SER A CA 1
ATOM 717 C C . SER A 1 92 ? 1.027 -17.854 38.116 1.00 57.84 92 SER A C 1
ATOM 719 O O . SER A 1 92 ? 0.488 -17.705 37.019 1.00 57.84 92 SER A O 1
ATOM 721 N N . THR A 1 93 ? 0.436 -18.493 39.124 1.00 55.34 93 THR A N 1
ATOM 722 C CA . THR A 1 93 ? -0.918 -19.066 39.077 1.00 55.34 93 THR A CA 1
ATOM 723 C C . THR A 1 93 ? -1.984 -18.111 39.607 1.00 55.34 93 THR A C 1
ATOM 725 O O . THR A 1 93 ? -3.169 -18.444 39.559 1.00 55.34 93 THR A O 1
ATOM 728 N N . SER A 1 94 ? -1.612 -16.919 40.093 1.00 59.62 94 SER A N 1
ATOM 729 C CA . SER A 1 94 ? -2.582 -15.952 40.606 1.00 59.62 94 SER A CA 1
ATOM 730 C C . SER A 1 94 ? -3.391 -15.360 39.452 1.00 59.62 94 SER A C 1
ATOM 732 O O . SER A 1 94 ? -2.978 -14.394 38.807 1.00 59.62 94 SER A O 1
ATOM 734 N N . ARG A 1 95 ? -4.552 -15.962 39.183 1.00 64.62 95 ARG A N 1
ATOM 735 C CA . ARG A 1 95 ? -5.575 -15.404 38.298 1.00 64.62 95 ARG A CA 1
ATOM 736 C C . ARG A 1 95 ? -6.070 -14.093 38.897 1.00 64.62 95 ARG A C 1
ATOM 738 O O . ARG A 1 95 ? -6.674 -14.088 39.967 1.00 64.62 95 ARG A O 1
ATOM 745 N N . LEU A 1 96 ? -5.816 -12.987 38.207 1.00 72.56 96 LEU A N 1
ATOM 746 C CA . LEU A 1 96 ? -6.508 -11.738 38.493 1.00 72.56 96 LEU A CA 1
ATOM 747 C C . LEU A 1 96 ? -7.955 -11.867 38.000 1.00 72.56 96 LEU A C 1
ATOM 749 O O . LEU A 1 96 ? -8.200 -12.491 36.964 1.00 72.56 96 LEU A O 1
ATOM 753 N N . SER A 1 97 ? -8.911 -11.293 38.736 1.00 82.94 97 SER A N 1
ATOM 754 C CA . SER A 1 97 ? -10.280 -11.176 38.224 1.00 82.94 97 SER A CA 1
ATOM 755 C C . SER A 1 97 ? -10.277 -10.220 37.038 1.00 82.94 97 SER A C 1
ATOM 757 O O . SER A 1 97 ? -9.701 -9.131 37.113 1.00 82.94 97 SER A O 1
ATOM 759 N N . PHE A 1 98 ? -10.911 -10.625 35.941 1.00 92.19 98 PHE A N 1
ATOM 760 C CA . PHE A 1 98 ? -11.150 -9.723 34.825 1.00 92.19 98 PHE A CA 1
ATOM 761 C C . PHE A 1 98 ? -12.328 -8.823 35.197 1.00 92.19 98 PHE A C 1
ATOM 763 O O . PHE A 1 98 ? -13.403 -9.340 35.498 1.00 92.19 98 PHE A O 1
ATOM 770 N N . PRO A 1 99 ? -12.186 -7.491 35.104 1.00 93.12 99 PRO A N 1
ATOM 771 C CA . PRO A 1 99 ? -13.263 -6.572 35.464 1.00 93.12 99 PRO A CA 1
ATOM 772 C C . PRO A 1 99 ? -14.463 -6.670 34.510 1.00 93.12 99 PRO A C 1
ATOM 774 O O . PRO A 1 99 ? -15.517 -6.115 34.803 1.00 93.12 99 PRO A O 1
ATOM 777 N N . ALA A 1 100 ? -14.314 -7.352 33.368 1.00 93.81 100 ALA A N 1
ATOM 778 C CA . ALA A 1 100 ? -15.372 -7.619 32.407 1.00 93.81 100 ALA A CA 1
ATOM 779 C C . ALA A 1 100 ? -15.562 -9.126 32.199 1.00 93.81 100 ALA A C 1
ATOM 781 O O . ALA A 1 100 ? -14.631 -9.839 31.826 1.00 93.81 100 ALA A O 1
ATOM 782 N N . THR A 1 101 ? -16.798 -9.599 32.346 1.00 94.81 101 THR A N 1
ATOM 783 C CA . THR A 1 101 ? -17.215 -10.924 31.876 1.00 94.81 101 THR A CA 1
ATOM 784 C C . THR A 1 101 ? -17.791 -10.799 30.472 1.00 94.81 101 THR A C 1
ATOM 786 O O . THR A 1 101 ? -18.754 -10.055 30.260 1.00 94.81 101 THR A O 1
ATOM 789 N N . VAL A 1 102 ? -17.247 -11.561 29.522 1.00 96.25 102 VAL A N 1
ATOM 790 C CA . VAL A 1 102 ? -17.746 -11.609 28.143 1.00 96.25 102 VAL A CA 1
ATOM 791 C C . VAL A 1 102 ? -18.349 -12.977 27.852 1.00 96.25 102 VAL A C 1
ATOM 793 O O . VAL A 1 102 ? -17.757 -14.005 28.165 1.00 96.25 102 VAL A O 1
ATOM 796 N N . ARG A 1 103 ? -19.547 -13.002 27.264 1.00 96.50 103 ARG A N 1
ATOM 797 C CA . ARG A 1 103 ? -20.214 -14.231 26.815 1.00 96.50 103 ARG A CA 1
ATOM 798 C C . ARG A 1 103 ? -20.653 -14.082 25.372 1.00 96.50 103 ARG A C 1
ATOM 800 O O . ARG A 1 103 ? -21.325 -13.108 25.038 1.00 96.50 103 ARG A O 1
ATOM 807 N N . VAL A 1 104 ? -20.325 -15.068 24.550 1.00 96.56 104 VAL A N 1
ATOM 808 C CA . VAL A 1 104 ? -20.774 -15.152 23.159 1.00 96.56 104 VAL A CA 1
ATOM 809 C C . VAL A 1 104 ? -21.812 -16.265 23.056 1.00 96.56 104 VAL A C 1
ATOM 811 O O . VAL A 1 104 ? -21.575 -17.377 23.521 1.00 96.56 104 VAL A O 1
ATOM 814 N N . SER A 1 105 ? -22.972 -15.962 22.482 1.00 94.38 105 SER A N 1
ATOM 815 C CA . SER A 1 105 ? -24.042 -16.925 22.221 1.00 94.38 105 SER A CA 1
ATOM 816 C C . SER A 1 105 ? -24.602 -16.675 20.827 1.00 94.38 105 SER A C 1
ATOM 818 O O . SER A 1 105 ? -25.284 -15.674 20.594 1.00 94.38 105 SER A O 1
ATOM 820 N N . GLY A 1 106 ? -24.255 -17.552 19.883 1.00 92.12 106 GLY A N 1
ATOM 821 C CA . GLY A 1 106 ? -24.515 -17.315 18.465 1.00 92.12 106 GLY A CA 1
ATOM 822 C C . GLY A 1 106 ? -23.916 -15.978 18.020 1.00 92.12 106 GLY A C 1
ATOM 823 O O . GLY A 1 106 ? -22.736 -15.718 18.223 1.00 92.12 106 GLY A O 1
ATOM 824 N N . GLU A 1 107 ? -24.757 -15.111 17.465 1.00 95.06 107 GLU A N 1
ATOM 825 C CA . GLU A 1 107 ? -24.393 -13.789 16.932 1.00 95.06 107 GLU A CA 1
ATOM 826 C C . GLU A 1 107 ? -24.433 -12.661 17.977 1.00 95.06 107 GLU A C 1
ATOM 828 O O . GLU A 1 107 ? -24.286 -11.481 17.649 1.00 95.06 107 GLU A O 1
ATOM 833 N N . LYS A 1 108 ? -24.653 -13.012 19.248 1.00 97.50 108 LYS A N 1
ATOM 834 C CA . LYS A 1 108 ? -24.783 -12.074 20.361 1.00 97.50 108 LYS A CA 1
ATOM 835 C C . LYS A 1 108 ? -23.563 -12.143 21.272 1.00 97.50 108 LYS A C 1
ATOM 837 O O . LYS A 1 108 ? -23.216 -13.209 21.777 1.00 97.50 108 LYS A O 1
ATOM 842 N N . VAL A 1 109 ? -22.983 -10.986 21.571 1.00 98.31 109 VAL A N 1
ATOM 843 C CA . VAL A 1 109 ? -21.917 -10.811 22.563 1.00 98.31 109 VAL A CA 1
ATOM 844 C C . VAL A 1 109 ? -22.456 -9.986 23.725 1.00 98.31 109 VAL A C 1
ATOM 846 O O . VAL A 1 109 ? -22.960 -8.883 23.542 1.00 98.31 109 VAL A O 1
ATOM 849 N N . THR A 1 110 ? -22.379 -10.514 24.942 1.00 97.81 110 THR A N 1
ATOM 850 C CA . THR A 1 110 ? -22.741 -9.790 26.168 1.00 97.81 110 THR A CA 1
ATOM 851 C C . THR A 1 110 ? -21.475 -9.456 26.935 1.00 97.81 110 THR A C 1
ATOM 853 O O . THR A 1 110 ? -20.710 -10.363 27.250 1.00 97.81 110 THR A O 1
ATOM 856 N N . ILE A 1 111 ? -21.281 -8.179 27.256 1.00 96.88 111 ILE A N 1
ATOM 857 C CA . ILE A 1 111 ? -20.162 -7.686 28.063 1.00 96.88 111 ILE A CA 1
ATOM 858 C C . ILE A 1 111 ? -20.752 -7.090 29.341 1.00 96.88 111 ILE A C 1
ATOM 860 O O . ILE A 1 111 ? -21.613 -6.208 29.289 1.00 96.88 111 ILE A O 1
ATOM 864 N N . ALA A 1 112 ? -20.328 -7.606 30.489 1.00 94.56 112 ALA A N 1
ATOM 865 C CA . ALA A 1 112 ? -20.760 -7.142 31.800 1.00 94.56 112 ALA A CA 1
ATOM 866 C C . ALA A 1 112 ? -19.537 -6.752 32.629 1.00 94.56 112 ALA A C 1
ATOM 868 O O . ALA A 1 112 ? -18.731 -7.615 32.969 1.00 94.56 112 ALA A O 1
ATOM 869 N N . TYR A 1 113 ? -19.417 -5.464 32.940 1.00 92.81 113 TYR A N 1
ATOM 870 C CA . TYR A 1 113 ? -18.392 -4.940 33.832 1.00 92.81 113 TYR A CA 1
ATOM 871 C C . TYR A 1 113 ? -18.843 -5.059 35.292 1.00 92.81 113 TYR A C 1
ATOM 873 O O . TYR A 1 113 ? -19.998 -4.760 35.611 1.00 92.81 113 TYR A O 1
ATOM 881 N N . GLU A 1 114 ? -17.947 -5.485 36.182 1.00 87.94 114 GLU A N 1
ATOM 882 C CA . GLU A 1 114 ? -18.212 -5.586 37.621 1.00 87.94 114 GLU A CA 1
ATOM 883 C C . GLU A 1 114 ? -18.690 -4.233 38.179 1.00 87.94 114 GLU A C 1
ATOM 885 O O . GLU A 1 114 ? -18.029 -3.209 38.018 1.00 87.94 114 GLU A O 1
ATOM 890 N N . GLY A 1 115 ? -19.887 -4.206 38.782 1.00 78.94 115 GLY A N 1
ATOM 891 C CA . GLY A 1 115 ? -20.485 -2.991 39.359 1.00 78.94 115 GLY A CA 1
ATOM 892 C C . GLY A 1 115 ? -20.815 -1.863 38.366 1.00 78.94 115 GLY A C 1
ATOM 893 O O . GLY A 1 115 ? -21.249 -0.796 38.797 1.00 78.94 115 GLY A O 1
ATOM 894 N N . GLY A 1 116 ? -20.630 -2.078 37.058 1.00 81.38 116 GLY A N 1
ATOM 895 C CA . GLY A 1 116 ? -20.623 -1.017 36.053 1.00 81.38 116 GLY A CA 1
ATOM 896 C C . GLY A 1 116 ? -21.557 -1.254 34.865 1.00 81.38 116 GLY A C 1
ATOM 897 O O . GLY A 1 116 ? -22.727 -1.618 35.003 1.00 81.38 116 GLY A O 1
ATOM 898 N N . ALA A 1 117 ? -21.031 -0.974 33.674 1.00 85.38 117 ALA A N 1
ATOM 899 C CA . ALA A 1 117 ? -21.745 -1.063 32.411 1.00 85.38 117 ALA A CA 1
ATOM 900 C C . ALA A 1 117 ? -22.100 -2.511 32.045 1.00 85.38 117 ALA A C 1
ATOM 902 O O . ALA A 1 117 ? -21.265 -3.413 32.107 1.00 85.38 117 ALA A O 1
ATOM 903 N N . ARG A 1 118 ? -23.324 -2.726 31.559 1.00 92.25 118 ARG A N 1
ATOM 904 C CA . ARG A 1 118 ? -23.705 -3.966 30.874 1.00 92.25 118 ARG A CA 1
ATOM 905 C C . ARG A 1 118 ? -24.175 -3.630 29.478 1.00 92.25 118 ARG A C 1
ATOM 907 O O . ARG A 1 118 ? -25.111 -2.849 29.322 1.00 92.25 118 ARG A O 1
ATOM 914 N N . LEU A 1 119 ? -23.565 -4.251 28.481 1.00 94.75 119 LEU A N 1
ATOM 915 C CA . LEU A 1 119 ? -23.898 -4.033 27.084 1.00 94.75 119 LEU A CA 1
ATOM 916 C C . LEU A 1 119 ? -24.060 -5.352 26.337 1.00 94.75 119 LEU A C 1
ATOM 918 O O . LEU A 1 119 ? -23.473 -6.380 26.679 1.00 94.75 119 LEU A O 1
ATOM 922 N N . THR A 1 120 ? -24.924 -5.316 25.335 1.00 97.12 120 THR A N 1
ATOM 923 C CA . THR A 1 120 ? -25.193 -6.426 24.431 1.00 97.12 120 THR A CA 1
ATOM 924 C C . THR A 1 120 ? -24.938 -5.954 23.013 1.00 97.12 120 THR A C 1
ATOM 926 O O . THR A 1 120 ? -25.581 -5.007 22.574 1.00 97.12 120 THR A O 1
ATOM 929 N N . ALA A 1 121 ? -24.028 -6.619 22.312 1.00 98.25 121 ALA A N 1
ATOM 930 C CA . ALA A 1 121 ? -23.757 -6.413 20.901 1.00 98.25 121 ALA A CA 1
ATOM 931 C C . ALA A 1 121 ? -24.364 -7.558 20.081 1.00 98.25 121 ALA A C 1
ATOM 933 O O . ALA A 1 121 ? -24.167 -8.730 20.398 1.00 98.25 121 ALA A O 1
ATOM 934 N N . HIS A 1 122 ? -25.090 -7.211 19.030 1.00 98.31 122 HIS A N 1
ATOM 935 C CA . HIS A 1 122 ? -25.645 -8.115 18.037 1.00 98.31 122 HIS A CA 1
ATOM 936 C C . HIS A 1 122 ? -24.915 -7.887 16.717 1.00 98.31 122 HIS A C 1
ATOM 938 O O . HIS A 1 122 ? -24.815 -6.750 16.248 1.00 98.31 122 HIS A O 1
ATOM 944 N N . LEU A 1 123 ? -24.386 -8.962 16.136 1.00 98.38 123 LEU A N 1
ATOM 945 C CA . LEU A 1 123 ? -23.781 -8.914 14.813 1.00 98.38 123 LEU A CA 1
ATOM 946 C C . LEU A 1 123 ? -24.868 -8.618 13.776 1.00 98.38 123 LEU A C 1
ATOM 948 O O . LEU A 1 123 ? -25.870 -9.324 13.696 1.00 98.38 123 LEU A O 1
ATOM 952 N N . LEU A 1 124 ? -24.656 -7.577 12.978 1.00 98.06 124 LEU A N 1
ATOM 953 C CA . LEU A 1 124 ? -25.470 -7.292 11.804 1.00 98.06 124 LEU A CA 1
ATOM 954 C C . LEU A 1 124 ? -24.843 -8.051 10.639 1.00 98.06 124 LEU A C 1
ATOM 956 O O . LEU A 1 124 ? -23.728 -7.729 10.235 1.00 98.06 124 LEU A O 1
ATOM 960 N N . ALA A 1 125 ? -25.519 -9.091 10.164 1.00 97.12 125 ALA A N 1
ATOM 961 C CA . ALA A 1 125 ? -25.126 -9.924 9.032 1.00 97.12 125 ALA A CA 1
ATOM 962 C C . ALA A 1 125 ? -26.372 -10.661 8.493 1.00 97.12 125 ALA A C 1
ATOM 964 O O . ALA A 1 125 ? -27.396 -10.701 9.182 1.00 97.12 125 ALA A O 1
ATOM 965 N N . PRO A 1 126 ? -26.322 -11.262 7.289 1.00 96.94 126 PRO A N 1
ATOM 966 C CA . PRO A 1 126 ? -27.394 -12.135 6.817 1.00 96.94 126 PRO A CA 1
ATOM 967 C C . PRO A 1 126 ? -27.663 -13.269 7.815 1.00 96.94 126 PRO A C 1
ATOM 969 O O . PRO A 1 126 ? -26.694 -13.834 8.321 1.00 96.94 126 PRO A O 1
ATOM 972 N N . PRO A 1 127 ? -28.922 -13.656 8.084 1.00 95.19 127 PRO A N 1
ATOM 973 C CA . PRO A 1 127 ? -29.223 -14.762 8.990 1.00 95.19 127 PRO A CA 1
ATOM 974 C C . PRO A 1 127 ? -28.484 -16.049 8.609 1.00 95.19 127 PRO A C 1
ATOM 976 O O . PRO A 1 127 ? -28.251 -16.320 7.429 1.00 95.19 127 PRO A O 1
ATOM 979 N N . ARG A 1 128 ? -28.114 -16.859 9.605 1.00 95.06 128 ARG A N 1
ATOM 980 C CA . ARG A 1 128 ? -27.582 -18.203 9.345 1.00 95.06 128 ARG A CA 1
ATOM 981 C C . ARG A 1 128 ? -28.674 -19.084 8.739 1.00 95.06 128 ARG A C 1
ATOM 983 O O . ARG A 1 128 ? -29.795 -19.128 9.236 1.00 95.06 128 ARG A O 1
ATOM 990 N N . SER A 1 129 ? -28.308 -19.802 7.690 1.00 95.19 129 SER A N 1
ATOM 991 C CA . SER A 1 129 ? -29.119 -20.821 7.023 1.00 95.19 129 SER A CA 1
ATOM 992 C C . SER A 1 129 ? -28.941 -22.215 7.635 1.00 95.19 129 SER A C 1
ATOM 994 O O . SER A 1 129 ? -29.758 -23.100 7.398 1.00 95.19 129 SER A O 1
ATOM 996 N N . THR A 1 130 ? -27.894 -22.414 8.443 1.00 93.88 130 THR A N 1
ATOM 997 C CA . THR A 1 130 ? -27.613 -23.671 9.150 1.00 93.88 130 THR A CA 1
ATOM 998 C C . THR A 1 130 ? -27.853 -23.559 10.657 1.00 93.88 130 THR A C 1
ATOM 1000 O O . THR A 1 130 ? -27.583 -22.528 11.279 1.00 93.88 130 THR A O 1
ATOM 1003 N N . SER A 1 131 ? -28.309 -24.661 11.255 1.00 91.00 131 SER A N 1
ATOM 1004 C CA . SER A 1 131 ? -28.435 -24.845 12.705 1.00 91.00 131 SER A CA 1
ATOM 1005 C C . SER A 1 131 ? -27.194 -25.476 13.345 1.00 91.00 131 SER A C 1
ATOM 1007 O O . SER A 1 131 ? -27.224 -25.790 14.534 1.00 91.00 131 SER A O 1
ATOM 1009 N N . GLU A 1 132 ? -26.120 -25.700 12.581 1.00 94.06 132 GLU A N 1
ATOM 1010 C CA . GLU A 1 132 ? -24.884 -26.296 13.095 1.00 94.06 132 GLU A CA 1
ATOM 1011 C C . GLU A 1 132 ? -24.363 -25.504 14.316 1.00 94.06 132 GLU A C 1
ATOM 1013 O O . GLU A 1 132 ? -24.369 -24.261 14.300 1.00 94.06 132 GLU A O 1
ATOM 1018 N N . PRO A 1 133 ? -23.958 -26.182 15.406 1.00 92.12 133 PRO A N 1
ATOM 1019 C CA . PRO A 1 133 ? -23.559 -25.509 16.634 1.00 92.12 133 PRO A CA 1
ATOM 1020 C C . PRO A 1 133 ? -22.289 -24.673 16.448 1.00 92.12 133 PRO A C 1
ATOM 1022 O O . PRO A 1 133 ? -21.423 -24.966 15.627 1.00 92.12 133 PRO A O 1
ATOM 1025 N N . ALA A 1 134 ? -22.170 -23.620 17.256 1.00 95.19 134 ALA A N 1
ATOM 1026 C C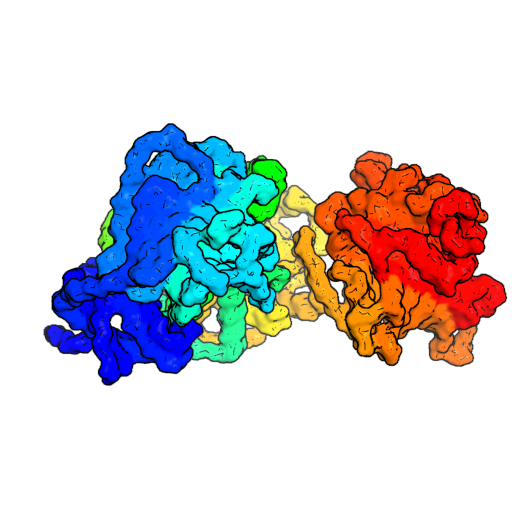A . ALA A 1 134 ? -20.962 -22.810 17.301 1.00 95.19 134 ALA A CA 1
ATOM 1027 C C . ALA A 1 134 ? -19.793 -23.615 17.890 1.00 95.19 134 ALA A C 1
ATOM 1029 O O . ALA A 1 134 ? -19.956 -24.279 18.916 1.00 95.19 134 ALA A O 1
ATOM 1030 N N . ARG A 1 135 ? -18.600 -23.498 17.300 1.00 96.31 135 ARG A N 1
ATOM 1031 C CA . ARG A 1 135 ? -17.363 -24.046 17.874 1.00 96.31 135 ARG A CA 1
ATOM 1032 C C . ARG A 1 135 ? -16.595 -22.942 18.587 1.00 96.31 135 ARG A C 1
ATOM 1034 O O . ARG A 1 135 ? -16.296 -21.919 17.977 1.00 96.31 135 ARG A O 1
ATOM 1041 N N . VAL A 1 136 ? -16.259 -23.158 19.855 1.00 96.06 136 VAL A N 1
ATOM 1042 C CA . VAL A 1 136 ? -15.458 -22.221 20.653 1.00 96.06 136 VAL A CA 1
ATOM 1043 C C . VAL A 1 136 ? -14.015 -22.710 20.714 1.00 96.06 136 VAL A C 1
ATOM 1045 O O . VAL A 1 136 ? -13.762 -23.872 21.018 1.00 96.06 136 VAL A O 1
ATOM 1048 N N . GLU A 1 137 ? -13.079 -21.813 20.441 1.00 96.56 137 GLU A N 1
ATOM 1049 C CA . GLU A 1 137 ? -11.641 -22.031 20.545 1.00 96.56 137 GLU A CA 1
ATOM 1050 C C . GLU A 1 137 ? -11.052 -20.975 21.489 1.00 96.56 137 GLU A C 1
ATOM 1052 O O . GLU A 1 137 ? -11.193 -19.772 21.254 1.00 96.56 137 GLU A O 1
ATOM 1057 N N . THR A 1 138 ? -10.383 -21.410 22.557 1.00 97.19 138 THR A N 1
ATOM 1058 C CA . THR A 1 138 ? -9.583 -20.513 23.400 1.00 97.19 138 THR A CA 1
ATOM 1059 C C . THR A 1 138 ? -8.188 -20.399 22.796 1.00 97.19 138 THR A C 1
ATOM 1061 O O . THR A 1 138 ? -7.399 -21.338 22.861 1.00 97.19 138 THR A O 1
ATOM 1064 N N . VAL A 1 139 ? -7.889 -19.238 22.216 1.00 96.81 139 VAL A N 1
ATOM 1065 C CA . VAL A 1 139 ? -6.590 -18.932 21.599 1.00 96.81 139 VAL A CA 1
ATOM 1066 C C . VAL A 1 139 ? -5.544 -18.631 22.670 1.00 96.81 139 VAL A C 1
ATOM 1068 O O . VAL A 1 139 ? -4.381 -19.018 22.552 1.00 96.81 139 VAL A O 1
ATOM 1071 N N . GLU A 1 140 ? -5.950 -17.918 23.721 1.00 95.75 140 GLU A N 1
ATOM 1072 C CA . GLU A 1 140 ? -5.099 -17.585 24.857 1.00 95.75 140 GLU A CA 1
ATOM 1073 C C . GLU A 1 140 ? -5.945 -17.328 26.104 1.00 95.75 140 GLU A C 1
ATOM 1075 O O . GLU A 1 140 ? -6.941 -16.615 26.046 1.00 95.75 140 GLU A O 1
ATOM 1080 N N . GLU A 1 141 ? -5.524 -17.869 27.242 1.00 94.12 141 GLU A N 1
ATOM 1081 C CA . GLU A 1 141 ? -6.096 -17.559 28.552 1.00 94.12 141 GLU A CA 1
ATOM 1082 C C . GLU A 1 141 ? -4.963 -17.524 29.578 1.00 94.12 141 GLU A C 1
ATOM 1084 O O . GLU A 1 141 ? -4.240 -18.506 29.764 1.00 94.12 141 GLU A O 1
ATOM 1089 N N . ASN A 1 142 ? -4.776 -16.378 30.227 1.00 92.44 142 ASN A N 1
ATOM 1090 C CA . ASN A 1 142 ? -3.804 -16.202 31.302 1.00 92.44 142 ASN A CA 1
ATOM 1091 C C . ASN A 1 142 ? -4.278 -15.147 32.316 1.00 92.44 142 ASN A C 1
ATOM 1093 O O . ASN A 1 142 ? -5.409 -14.673 32.255 1.00 92.44 142 ASN A O 1
ATOM 1097 N N . ALA A 1 143 ? -3.416 -14.786 33.270 1.00 91.25 143 ALA A N 1
ATOM 1098 C CA . ALA A 1 143 ? -3.758 -13.868 34.358 1.00 91.25 143 ALA A CA 1
ATOM 1099 C C . ALA A 1 143 ? -4.045 -12.421 33.909 1.00 91.25 143 ALA A C 1
ATOM 1101 O O . ALA A 1 143 ? -4.536 -11.630 34.710 1.00 91.25 143 ALA A O 1
ATOM 1102 N N . HIS A 1 144 ? -3.714 -12.050 32.669 1.00 95.00 144 HIS A N 1
ATOM 1103 C CA . HIS A 1 144 ? -3.839 -10.675 32.181 1.00 95.00 144 HIS A CA 1
ATOM 1104 C C . HIS A 1 144 ? -4.695 -10.533 30.923 1.00 95.00 144 HIS A C 1
ATOM 1106 O O . HIS A 1 144 ? -5.173 -9.432 30.644 1.00 95.00 144 HIS A O 1
ATOM 1112 N N . PHE A 1 145 ? -4.846 -11.609 30.150 1.00 96.00 145 PHE A N 1
ATOM 1113 C CA . PHE A 1 145 ? -5.442 -11.576 28.824 1.00 96.00 145 PHE A CA 1
ATOM 1114 C C . PHE A 1 145 ? -6.241 -12.846 28.521 1.00 96.00 145 PHE A C 1
ATOM 1116 O O . PHE A 1 145 ? -5.818 -13.961 28.835 1.00 96.00 145 PHE A O 1
ATOM 1123 N N . LEU A 1 146 ? -7.383 -12.652 27.870 1.00 96.69 146 LEU A N 1
ATOM 1124 C CA . LEU A 1 146 ? -8.250 -13.691 27.336 1.00 96.69 146 LEU A CA 1
ATOM 1125 C C . LEU A 1 146 ? -8.472 -13.416 25.850 1.00 96.69 146 LEU A C 1
ATOM 1127 O O . LEU A 1 146 ? -8.833 -12.304 25.475 1.00 96.69 146 LEU A O 1
ATOM 1131 N N . TRP A 1 147 ? -8.319 -14.437 25.014 1.00 97.94 147 TRP A N 1
ATOM 1132 C CA . TRP A 1 147 ? -8.684 -14.415 23.604 1.00 97.94 147 TRP A CA 1
ATOM 1133 C C . TRP A 1 147 ? -9.428 -15.692 23.235 1.00 97.94 147 TRP A C 1
ATOM 1135 O O . TRP A 1 147 ? -8.886 -16.795 23.321 1.00 97.94 147 TRP A O 1
ATOM 1145 N N . GLN A 1 148 ? -10.671 -15.530 22.790 1.00 97.75 148 GLN A N 1
ATOM 1146 C CA . GLN A 1 148 ? -11.520 -16.610 22.303 1.00 97.75 148 GLN A CA 1
ATOM 1147 C C . GLN A 1 148 ? -12.015 -16.328 20.886 1.00 97.75 148 GLN A C 1
ATOM 1149 O O . GLN A 1 148 ? -12.246 -15.176 20.513 1.00 97.75 148 GLN A O 1
ATOM 1154 N N . ARG A 1 149 ? -12.205 -17.394 20.109 1.00 97.62 149 ARG A N 1
ATOM 1155 C CA . ARG A 1 149 ? -12.835 -17.385 18.786 1.00 97.62 149 ARG A CA 1
ATOM 1156 C C . ARG A 1 149 ? -14.078 -18.258 18.835 1.00 97.62 149 ARG A C 1
ATOM 1158 O O . ARG A 1 149 ? -14.039 -19.381 19.330 1.00 97.62 149 ARG A O 1
ATOM 1165 N N . VAL A 1 150 ? -15.180 -17.749 18.305 1.00 98.06 150 VAL A N 1
ATOM 1166 C CA . VAL A 1 150 ? -16.429 -18.487 18.133 1.00 98.06 150 VAL A CA 1
ATOM 1167 C C . VAL A 1 150 ? -16.705 -18.600 16.647 1.00 98.06 150 VAL A C 1
ATOM 1169 O O . VAL A 1 150 ? -16.960 -17.606 15.970 1.00 98.06 150 VAL A O 1
ATOM 1172 N N . ILE A 1 151 ? -16.615 -19.820 16.138 1.00 97.69 151 ILE A N 1
ATOM 1173 C CA . ILE A 1 151 ? -16.771 -20.142 14.725 1.00 97.69 151 ILE A CA 1
ATOM 1174 C C . ILE A 1 151 ? -18.218 -20.560 14.502 1.00 97.69 151 ILE A C 1
ATOM 1176 O O . ILE A 1 151 ? -18.719 -21.491 15.135 1.00 97.69 151 ILE A O 1
ATOM 1180 N N . LEU A 1 152 ? -18.882 -19.841 13.607 1.00 97.12 152 LEU A N 1
ATOM 1181 C CA . LEU A 1 152 ? -20.282 -20.000 13.252 1.00 97.12 152 LEU A CA 1
ATOM 1182 C C . LEU A 1 152 ? -20.336 -20.415 11.775 1.00 97.12 152 LEU A C 1
ATOM 1184 O O . LEU A 1 152 ? -20.320 -19.550 10.890 1.00 97.12 152 LEU A O 1
ATOM 1188 N N . PRO A 1 153 ? -20.342 -21.728 11.491 1.00 95.94 153 PRO A N 1
ATOM 1189 C CA . PRO A 1 153 ? -20.384 -22.223 10.124 1.00 95.94 153 PRO A CA 1
ATOM 1190 C C . PRO A 1 153 ? -21.691 -21.803 9.451 1.00 95.94 153 PRO A C 1
ATOM 1192 O O . PRO A 1 153 ? -22.730 -21.667 10.106 1.00 95.94 153 PRO A O 1
ATOM 1195 N N . ASP A 1 154 ? -21.617 -21.556 8.148 1.00 96.56 154 ASP A N 1
ATOM 1196 C CA . ASP A 1 154 ? -22.761 -21.299 7.281 1.00 96.56 154 ASP A CA 1
ATOM 1197 C C . ASP A 1 154 ? -22.343 -21.510 5.815 1.00 96.56 154 ASP A C 1
ATOM 1199 O O . ASP A 1 154 ? -21.244 -21.088 5.440 1.00 96.56 154 ASP A O 1
ATOM 1203 N N . PRO A 1 155 ? -23.178 -22.155 4.981 1.00 95.19 155 PRO A N 1
ATOM 1204 C CA . PRO A 1 155 ? -22.821 -22.450 3.596 1.00 95.19 155 PRO A CA 1
ATOM 1205 C C . PRO A 1 155 ? -22.637 -21.203 2.727 1.00 95.19 155 PRO A C 1
ATOM 1207 O O . PRO A 1 155 ? -21.882 -21.266 1.765 1.00 95.19 155 PRO A O 1
ATOM 1210 N N . GLN A 1 156 ? -23.283 -20.074 3.041 1.00 96.25 156 GLN A N 1
ATOM 1211 C CA . GLN A 1 156 ? -23.197 -18.851 2.229 1.00 96.25 156 GLN A CA 1
ATOM 1212 C C . GLN A 1 156 ? -22.400 -17.743 2.914 1.00 96.25 156 GLN A C 1
ATOM 1214 O O . GLN A 1 156 ? -21.680 -16.995 2.257 1.00 96.25 156 GLN A O 1
ATOM 1219 N N . TRP A 1 157 ? -22.524 -17.642 4.231 1.00 96.94 157 TRP A N 1
ATOM 1220 C CA . TRP A 1 157 ? -22.052 -16.517 5.022 1.00 96.94 157 TRP A CA 1
ATOM 1221 C C . TRP A 1 157 ? -21.324 -17.006 6.274 1.00 96.94 157 TRP A C 1
ATOM 1223 O O . TRP A 1 157 ? -21.698 -16.653 7.391 1.00 96.94 157 TRP A O 1
ATOM 1233 N N . ALA A 1 158 ? -20.332 -17.888 6.136 1.00 97.06 158 ALA A N 1
ATOM 1234 C CA . ALA A 1 158 ? -19.569 -18.374 7.288 1.00 97.06 158 ALA A CA 1
ATOM 1235 C C . ALA A 1 158 ? -18.973 -17.194 8.073 1.00 97.06 158 ALA A C 1
ATOM 1237 O O . ALA A 1 158 ? -18.539 -16.201 7.483 1.00 97.06 158 ALA A O 1
ATOM 1238 N N . ARG A 1 159 ? -18.972 -17.270 9.408 1.00 97.00 159 ARG A N 1
ATOM 1239 C CA . ARG A 1 159 ? -18.516 -16.149 10.240 1.00 97.00 159 ARG A CA 1
ATOM 1240 C C . ARG A 1 159 ? -17.752 -16.588 11.482 1.00 97.00 159 ARG A C 1
ATOM 1242 O O . ARG A 1 159 ? -17.971 -17.672 12.017 1.00 97.00 159 ARG A O 1
ATOM 1249 N N . ILE A 1 160 ? -16.841 -15.734 11.936 1.00 98.12 160 ILE A N 1
ATOM 1250 C CA . ILE A 1 160 ? -16.038 -15.928 13.150 1.00 98.12 160 ILE A CA 1
ATOM 1251 C C . ILE A 1 160 ? -16.200 -14.687 14.019 1.00 98.12 160 ILE A C 1
ATOM 1253 O O . ILE A 1 160 ? -16.025 -13.575 13.523 1.00 98.12 160 ILE A O 1
ATOM 1257 N N . ILE A 1 161 ? -16.514 -14.869 15.300 1.00 98.56 161 ILE A N 1
ATOM 1258 C CA . ILE A 1 161 ? -16.523 -13.799 16.301 1.00 98.56 161 ILE A CA 1
ATOM 1259 C C . ILE A 1 161 ? -15.328 -14.002 17.227 1.00 98.56 161 ILE A C 1
ATOM 1261 O O . ILE A 1 161 ? -15.262 -14.991 17.953 1.00 98.56 161 ILE A O 1
ATOM 1265 N N . GLU A 1 162 ? -14.387 -13.066 17.214 1.00 98.19 162 GLU A N 1
ATOM 1266 C CA . GLU A 1 162 ? -13.276 -13.023 18.160 1.00 98.19 162 GLU A CA 1
ATOM 1267 C C . GLU A 1 162 ? -13.596 -12.080 19.313 1.00 98.19 162 GLU A C 1
ATOM 1269 O O . GLU A 1 162 ? -14.093 -10.973 19.102 1.00 98.19 162 GLU A O 1
ATOM 1274 N N . VAL A 1 163 ? -13.252 -12.498 20.526 1.00 98.31 163 VAL A N 1
ATOM 1275 C CA . VAL A 1 163 ? -13.295 -11.671 21.731 1.00 98.31 163 VAL A CA 1
ATOM 1276 C C . VAL A 1 163 ? -11.906 -11.652 22.339 1.00 98.31 163 VAL A C 1
ATOM 1278 O O . VAL A 1 163 ? -11.338 -12.709 22.611 1.00 98.31 163 VAL A O 1
ATOM 1281 N N . ARG A 1 164 ? -11.381 -10.451 22.585 1.00 98.19 164 ARG A N 1
ATOM 1282 C CA . ARG A 1 164 ? -10.157 -10.231 23.356 1.00 98.19 164 ARG A CA 1
ATOM 1283 C C . ARG A 1 164 ? -10.488 -9.354 24.553 1.00 98.19 164 ARG A C 1
ATOM 1285 O O . ARG A 1 164 ? -10.997 -8.254 24.362 1.00 98.19 164 ARG A O 1
ATOM 1292 N N . ALA A 1 165 ? -10.229 -9.835 25.759 1.00 97.81 165 ALA A N 1
ATOM 1293 C CA . ALA A 1 165 ? -10.458 -9.098 26.995 1.00 97.81 165 ALA A CA 1
ATOM 1294 C C . ALA A 1 165 ? -9.163 -9.028 27.804 1.00 97.81 165 ALA A C 1
ATOM 1296 O O . ALA A 1 165 ? -8.401 -9.995 27.833 1.00 97.81 165 ALA A O 1
ATOM 1297 N N . ASP A 1 166 ? -8.922 -7.902 28.469 1.00 96.88 166 ASP A N 1
ATOM 1298 C CA . ASP A 1 166 ? -7.792 -7.750 29.380 1.00 96.88 166 ASP A CA 1
ATOM 1299 C C . ASP A 1 166 ? -8.205 -7.403 30.811 1.00 96.88 166 ASP A C 1
ATOM 1301 O O . ASP A 1 166 ? -9.329 -6.988 31.104 1.00 96.88 166 ASP A O 1
ATOM 1305 N N . VAL A 1 167 ? -7.250 -7.582 31.719 1.00 96.19 167 VAL A N 1
ATOM 1306 C CA . VAL A 1 167 ? -7.417 -7.336 33.155 1.00 96.19 167 VAL A CA 1
ATOM 1307 C C . VAL A 1 167 ? -7.604 -5.854 33.513 1.00 96.19 167 VAL A C 1
ATOM 1309 O O . VAL A 1 167 ? -7.929 -5.530 34.652 1.00 96.19 167 VAL A O 1
ATOM 1312 N N . LEU A 1 168 ? -7.406 -4.932 32.566 1.00 96.19 168 LEU A N 1
ATOM 1313 C CA . LEU A 1 168 ? -7.685 -3.506 32.755 1.00 96.19 168 LEU A CA 1
ATOM 1314 C C . LEU A 1 168 ? -9.073 -3.111 32.238 1.00 96.19 168 LEU A C 1
ATOM 1316 O O . LEU A 1 168 ? -9.457 -1.953 32.372 1.00 96.19 168 LEU A O 1
ATOM 1320 N N . GLY A 1 169 ? -9.843 -4.054 31.688 1.00 96.00 169 GLY A N 1
ATOM 1321 C CA . GLY A 1 169 ? -11.212 -3.838 31.228 1.00 96.00 169 GLY A CA 1
ATOM 1322 C C . GLY A 1 169 ? -11.337 -3.415 29.768 1.00 96.00 169 GLY A C 1
ATOM 1323 O O . GLY A 1 169 ? -12.427 -3.025 29.345 1.00 96.00 169 GLY A O 1
ATOM 1324 N N . CYS A 1 170 ? -10.273 -3.498 28.968 1.00 97.62 170 CYS A N 1
ATOM 1325 C CA . CYS A 1 170 ? -10.426 -3.397 27.520 1.00 97.62 170 CYS A CA 1
ATOM 1326 C C . CYS A 1 170 ? -11.067 -4.683 26.984 1.00 97.62 170 CYS A C 1
ATOM 1328 O O . CYS A 1 170 ? -10.594 -5.782 27.273 1.00 97.62 170 CYS A O 1
ATOM 1330 N N . VAL A 1 171 ? -12.125 -4.544 26.188 1.00 98.50 171 VAL A N 1
ATOM 1331 C CA . VAL A 1 171 ? -12.766 -5.631 25.449 1.00 98.50 171 VAL A CA 1
ATOM 1332 C C . VAL A 1 171 ? -12.838 -5.251 23.972 1.00 98.50 171 VAL A C 1
ATOM 1334 O O . VAL A 1 171 ? -13.515 -4.298 23.590 1.00 98.50 171 VAL A O 1
ATOM 1337 N N . LEU A 1 172 ? -12.145 -6.013 23.134 1.00 98.62 172 LEU A N 1
ATOM 1338 C CA . LEU A 1 172 ? -12.196 -5.945 21.677 1.00 98.62 172 LEU A CA 1
ATOM 1339 C C . LEU A 1 172 ? -13.055 -7.097 21.157 1.00 98.62 172 LEU A C 1
ATOM 1341 O O . LEU A 1 172 ? -12.852 -8.252 21.536 1.00 98.62 172 LEU A O 1
ATOM 1345 N N . VAL A 1 173 ? -13.965 -6.785 20.241 1.00 98.75 173 VAL A N 1
ATOM 1346 C CA . VAL A 1 173 ? -14.773 -7.774 19.526 1.00 98.75 173 VAL A CA 1
ATOM 1347 C C . VAL A 1 173 ? -14.582 -7.586 18.027 1.00 98.75 173 VAL A C 1
ATOM 1349 O O . VAL A 1 173 ? -14.661 -6.465 17.523 1.00 98.75 173 VAL A O 1
ATOM 1352 N N . VAL A 1 174 ? -14.335 -8.678 17.306 1.00 98.56 174 VAL A N 1
ATOM 1353 C CA . VAL A 1 174 ? -14.155 -8.675 15.847 1.00 98.56 174 VAL A CA 1
ATOM 1354 C C . VAL A 1 174 ? -15.064 -9.721 15.228 1.00 98.56 174 VAL A C 1
ATOM 1356 O O . VAL A 1 174 ? -14.995 -10.885 15.596 1.00 98.56 174 VAL A O 1
ATOM 1359 N N . ALA A 1 175 ? -15.889 -9.327 14.264 1.00 98.50 175 ALA A N 1
ATOM 1360 C CA . ALA A 1 175 ? -16.563 -10.266 13.380 1.00 98.50 175 ALA A CA 1
ATOM 1361 C C . ALA A 1 175 ? -15.813 -10.354 12.054 1.00 98.50 175 ALA A C 1
ATOM 1363 O O . ALA A 1 175 ? -15.500 -9.328 11.444 1.00 98.50 175 ALA A O 1
ATOM 1364 N N . HIS A 1 176 ? -15.589 -11.576 11.588 1.00 98.31 176 HIS A N 1
ATOM 1365 C CA . HIS A 1 176 ? -15.167 -11.897 10.233 1.00 98.31 176 HIS A CA 1
ATOM 1366 C C . HIS A 1 176 ? -16.330 -12.571 9.516 1.00 98.31 176 HIS A C 1
ATOM 1368 O O . HIS A 1 176 ? -16.901 -13.515 10.052 1.00 98.31 176 HIS A O 1
ATOM 1374 N N . LEU A 1 177 ? -16.668 -12.099 8.321 1.00 98.38 177 LEU A N 1
ATOM 1375 C CA . LEU A 1 177 ? -17.717 -12.650 7.471 1.00 98.38 177 LEU A CA 1
ATOM 1376 C C . LEU A 1 177 ? -17.091 -13.091 6.150 1.00 98.38 177 LEU A C 1
ATOM 1378 O O . LEU A 1 177 ? -16.406 -12.291 5.512 1.00 98.38 177 LEU A O 1
ATOM 1382 N N . GLN A 1 178 ? -17.317 -14.338 5.749 1.00 97.81 178 GLN A N 1
ATOM 1383 C CA . GLN A 1 178 ? -16.917 -14.879 4.453 1.00 97.81 178 GLN A CA 1
ATOM 1384 C C . GLN A 1 178 ? -18.111 -14.903 3.510 1.00 97.81 178 GLN A C 1
ATOM 1386 O O . GLN A 1 178 ? -19.218 -15.212 3.939 1.00 97.81 178 GLN A O 1
ATOM 1391 N N . ARG A 1 179 ? -17.892 -14.635 2.223 1.00 96.88 179 ARG A N 1
ATOM 1392 C CA . ARG A 1 179 ? -18.925 -14.769 1.190 1.00 96.88 179 ARG A CA 1
ATOM 1393 C C . ARG A 1 179 ? -18.699 -16.048 0.392 1.00 96.88 179 ARG A C 1
ATOM 1395 O O . ARG A 1 179 ? -17.945 -16.025 -0.562 1.00 96.88 179 ARG A O 1
ATOM 1402 N N . ASN A 1 180 ? -19.385 -17.134 0.711 1.00 95.88 180 ASN A N 1
ATOM 1403 C CA . ASN A 1 180 ? -19.298 -18.413 -0.013 1.00 95.88 180 ASN A CA 1
ATOM 1404 C C . ASN A 1 180 ? -20.320 -18.543 -1.158 1.00 95.88 180 ASN A C 1
ATOM 1406 O O . ASN A 1 180 ? -20.534 -19.623 -1.697 1.00 95.88 180 ASN A O 1
ATOM 1410 N N . LEU A 1 181 ? -20.956 -17.436 -1.540 1.00 95.31 181 LEU A N 1
ATOM 1411 C CA . LEU A 1 181 ? -21.764 -17.356 -2.753 1.00 95.31 181 LEU A CA 1
ATOM 1412 C C . LEU A 1 181 ? -20.867 -17.375 -3.998 1.00 95.31 181 LEU A C 1
ATOM 1414 O O . LEU A 1 181 ? -19.747 -16.868 -3.968 1.00 95.31 181 LEU A O 1
ATOM 1418 N N . SER A 1 182 ? -21.385 -17.891 -5.110 1.00 93.62 182 SER A N 1
ATOM 1419 C CA . SER A 1 182 ? -20.649 -17.892 -6.376 1.00 93.62 182 SER A CA 1
ATOM 1420 C C . SER A 1 182 ? -20.515 -16.480 -6.964 1.00 93.62 182 SER A C 1
ATOM 1422 O O . SER A 1 182 ? -21.385 -15.620 -6.766 1.00 93.62 182 SER A O 1
ATOM 1424 N N . GLY A 1 183 ? -19.413 -16.239 -7.675 1.00 92.56 183 GLY A N 1
ATOM 1425 C CA . GLY A 1 183 ? -19.155 -15.020 -8.434 1.00 92.56 183 GLY A CA 1
ATOM 1426 C C . GLY A 1 183 ? -18.801 -13.799 -7.585 1.00 92.56 183 GLY A C 1
ATOM 1427 O O . GLY A 1 183 ? -18.795 -13.831 -6.356 1.00 92.56 183 GLY A O 1
ATOM 1428 N N . ASP A 1 184 ? -18.501 -12.696 -8.261 1.00 93.94 184 ASP A N 1
ATOM 1429 C CA . ASP A 1 184 ? -18.220 -11.411 -7.624 1.00 93.94 184 ASP A CA 1
ATOM 1430 C C . ASP A 1 184 ? -19.507 -10.691 -7.200 1.00 93.94 184 ASP A C 1
ATOM 1432 O O . ASP A 1 184 ? -20.571 -10.882 -7.788 1.00 93.94 184 ASP A O 1
ATOM 1436 N N . GLY A 1 185 ? -19.417 -9.861 -6.160 1.00 95.12 185 GLY A N 1
ATOM 1437 C CA . GLY A 1 185 ? -20.548 -9.073 -5.688 1.00 95.12 185 GLY A CA 1
ATOM 1438 C C . GLY A 1 185 ? -20.162 -8.086 -4.596 1.00 95.12 185 GLY A C 1
ATOM 1439 O O . GLY A 1 185 ? -19.008 -7.664 -4.481 1.00 95.12 185 GLY A O 1
ATOM 1440 N N . TYR A 1 186 ? -21.143 -7.732 -3.773 1.00 96.69 186 TYR A N 1
ATOM 1441 C CA . TYR A 1 186 ? -20.982 -6.771 -2.689 1.00 96.69 186 TYR A CA 1
ATOM 1442 C C . TYR A 1 186 ? -21.215 -7.411 -1.323 1.00 96.69 186 TYR A C 1
ATOM 1444 O O . TYR A 1 186 ? -21.927 -8.409 -1.189 1.00 96.69 186 TYR A O 1
ATOM 1452 N N . ALA A 1 187 ? -20.589 -6.830 -0.303 1.00 96.50 187 ALA A N 1
ATOM 1453 C CA . ALA A 1 187 ? -20.839 -7.178 1.081 1.00 96.50 187 ALA A CA 1
ATOM 1454 C C . ALA A 1 187 ? -22.297 -6.831 1.451 1.00 96.50 187 ALA A C 1
ATOM 1456 O O . ALA A 1 187 ? -22.810 -5.795 1.019 1.00 96.50 187 ALA A O 1
ATOM 1457 N N . PRO A 1 188 ? -22.968 -7.670 2.258 1.00 96.69 188 PRO A N 1
ATOM 1458 C CA . PRO A 1 188 ? -24.301 -7.376 2.775 1.00 96.69 188 PRO A CA 1
ATOM 1459 C C . PRO A 1 188 ? -24.230 -6.239 3.815 1.00 96.69 188 PRO A C 1
ATOM 1461 O O . PRO A 1 188 ? -23.124 -5.822 4.181 1.00 96.69 188 PRO A O 1
ATOM 1464 N N . PRO A 1 189 ? -25.370 -5.753 4.357 1.00 96.81 189 PRO A N 1
ATOM 1465 C CA . PRO A 1 189 ? -25.338 -4.965 5.583 1.00 96.81 189 PRO A CA 1
ATOM 1466 C C . PRO A 1 189 ? -24.523 -5.707 6.643 1.00 96.81 189 PRO A C 1
ATOM 1468 O O . PRO A 1 189 ? -24.854 -6.838 7.009 1.00 96.81 189 PRO A O 1
ATOM 1471 N N . PHE A 1 190 ? -23.436 -5.089 7.094 1.00 97.94 190 PHE A N 1
ATOM 1472 C CA . PHE A 1 190 ? -22.474 -5.741 7.973 1.00 97.94 190 PHE A CA 1
ATOM 1473 C C . PHE A 1 190 ? -21.979 -4.773 9.038 1.00 97.94 190 PHE A C 1
ATOM 1475 O O . PHE A 1 190 ? -21.621 -3.634 8.726 1.00 97.94 190 PHE A O 1
ATOM 1482 N N . GLY A 1 191 ? -21.960 -5.200 10.300 1.00 98.25 191 GLY A N 1
ATOM 1483 C CA . GLY A 1 191 ? -21.657 -4.304 11.411 1.00 98.25 191 GLY A CA 1
ATOM 1484 C C . GLY A 1 191 ? -22.093 -4.824 12.777 1.00 98.25 191 GLY A C 1
ATOM 1485 O O . GLY A 1 191 ? -22.231 -6.023 12.981 1.00 98.25 191 GLY A O 1
ATOM 1486 N N . TRP A 1 192 ? -22.326 -3.915 13.717 1.00 98.62 192 TRP A N 1
ATOM 1487 C CA . TRP A 1 192 ? -22.730 -4.223 15.086 1.00 98.62 192 TRP A CA 1
ATOM 1488 C C . TRP A 1 192 ? -23.844 -3.289 15.545 1.00 98.62 192 TRP A C 1
ATOM 1490 O O . TRP A 1 192 ? -23.721 -2.074 15.417 1.00 98.62 192 TRP A O 1
ATOM 1500 N N . GLU A 1 193 ? -24.898 -3.837 16.145 1.00 98.31 193 GLU A N 1
ATOM 1501 C CA . GLU A 1 193 ? -25.843 -3.067 16.956 1.00 98.31 193 GLU A CA 1
ATOM 1502 C C . GLU A 1 193 ? -25.591 -3.348 18.436 1.00 98.31 193 GLU A C 1
ATOM 1504 O O . GLU A 1 193 ? -25.510 -4.498 18.855 1.00 98.31 193 GLU A O 1
ATOM 1509 N N . ILE A 1 194 ? -25.460 -2.299 19.238 1.00 97.88 194 ILE A N 1
ATOM 1510 C CA . ILE A 1 194 ? -25.025 -2.364 20.627 1.00 97.88 194 ILE A CA 1
ATOM 1511 C C . ILE A 1 194 ? -26.053 -1.648 21.501 1.00 97.88 194 ILE A C 1
ATOM 1513 O O . ILE A 1 194 ? -26.396 -0.488 21.278 1.00 97.88 194 ILE A O 1
ATOM 1517 N N . ARG A 1 195 ? -26.545 -2.348 22.523 1.00 95.50 195 ARG A N 1
ATOM 1518 C CA . ARG A 1 195 ? -27.527 -1.848 23.490 1.00 95.50 195 ARG A CA 1
ATOM 1519 C C . ARG A 1 195 ? -26.948 -1.863 24.892 1.00 95.50 195 ARG A C 1
ATOM 1521 O O . ARG A 1 195 ? -26.384 -2.870 25.322 1.00 95.50 195 ARG A O 1
ATOM 1528 N N . TRP A 1 196 ? -27.129 -0.768 25.618 1.00 91.44 196 TRP A N 1
ATOM 1529 C CA . TRP A 1 196 ? -26.706 -0.646 27.011 1.00 91.44 196 TRP A CA 1
ATOM 1530 C C . TRP A 1 196 ? -27.861 -0.970 27.953 1.00 91.44 196 TRP A C 1
ATOM 1532 O O . TRP A 1 196 ? -28.873 -0.279 27.959 1.00 91.44 196 TRP A O 1
ATOM 1542 N N . GLY A 1 197 ? -27.701 -1.996 28.788 1.00 82.69 197 GLY A N 1
ATOM 1543 C CA . GLY A 1 197 ? -28.700 -2.362 29.794 1.00 82.69 197 GLY A CA 1
ATOM 1544 C C . GLY A 1 197 ? -28.827 -1.324 30.913 1.00 82.69 197 GLY A C 1
ATOM 1545 O O . GLY A 1 197 ? -29.930 -1.032 31.356 1.00 82.69 197 GLY A O 1
ATOM 1546 N N . ARG A 1 198 ? -27.704 -0.730 31.343 1.00 73.56 198 ARG A N 1
ATOM 1547 C CA . ARG A 1 198 ? -27.662 0.419 32.262 1.00 73.56 198 ARG A CA 1
ATOM 1548 C C . ARG A 1 198 ? -26.676 1.439 31.702 1.00 73.56 198 ARG A C 1
ATOM 1550 O O . ARG A 1 198 ? -25.466 1.258 31.819 1.00 73.56 198 ARG A O 1
ATOM 1557 N N . ALA A 1 199 ? -27.194 2.457 31.021 1.00 67.50 199 ALA A N 1
ATOM 1558 C CA . ALA A 1 199 ? -26.372 3.501 30.421 1.00 67.50 199 ALA A CA 1
ATOM 1559 C C . ALA A 1 199 ? -25.996 4.568 31.467 1.00 67.50 199 ALA A C 1
ATOM 1561 O O . ALA A 1 199 ? -26.861 4.969 32.249 1.00 67.50 199 ALA A O 1
ATOM 1562 N N . PRO A 1 200 ? -24.751 5.072 31.465 1.00 75.50 200 PRO A N 1
ATOM 1563 C CA . PRO A 1 200 ? -24.391 6.296 32.176 1.00 75.50 200 PRO A CA 1
ATOM 1564 C C . PRO A 1 200 ? -25.244 7.485 31.713 1.00 75.50 200 PRO A C 1
ATOM 1566 O O . PRO A 1 200 ? -25.788 7.483 30.603 1.00 75.50 200 PRO A O 1
ATOM 1569 N N . THR A 1 201 ? -25.381 8.504 32.559 1.00 77.81 201 THR A N 1
ATOM 1570 C CA . THR A 1 201 ? -26.094 9.746 32.218 1.00 77.81 201 THR A CA 1
ATOM 1571 C C . THR A 1 201 ? -25.288 10.605 31.242 1.00 77.81 201 THR A C 1
ATOM 1573 O O . THR A 1 201 ? -25.845 11.038 30.233 1.00 77.81 201 THR A O 1
ATOM 1576 N N . ASP A 1 202 ? -23.983 10.775 31.478 1.00 85.19 202 ASP A N 1
ATOM 1577 C CA . ASP A 1 202 ? -23.061 11.471 30.568 1.00 85.19 202 ASP A CA 1
ATOM 1578 C C . ASP A 1 202 ? -22.669 10.560 29.395 1.00 85.19 202 ASP A C 1
ATOM 1580 O O . ASP A 1 202 ? -21.854 9.641 29.536 1.00 85.19 202 ASP A O 1
ATOM 1584 N N . VAL A 1 203 ? -23.304 10.791 28.242 1.00 92.31 203 VAL A N 1
ATOM 1585 C CA . VAL A 1 203 ? -23.023 10.083 26.991 1.00 92.31 203 VAL A CA 1
ATOM 1586 C C . VAL A 1 203 ? -22.865 11.093 25.868 1.00 92.31 203 VAL A C 1
ATOM 1588 O O . VAL A 1 203 ? -23.755 11.911 25.621 1.00 92.31 203 VAL A O 1
ATOM 1591 N N . ARG A 1 204 ? -21.745 11.004 25.155 1.00 94.38 204 ARG A N 1
ATOM 1592 C CA . ARG A 1 204 ? -21.389 11.925 24.073 1.00 94.38 204 ARG A CA 1
ATOM 1593 C C . ARG A 1 204 ? -20.629 11.213 22.967 1.00 94.38 204 ARG A C 1
ATOM 1595 O O . ARG A 1 204 ? -19.816 10.334 23.237 1.00 94.38 204 ARG A O 1
ATOM 1602 N N . LEU A 1 205 ? -20.870 11.613 21.727 1.00 94.81 205 LEU A N 1
ATOM 1603 C CA . LEU A 1 205 ? -20.090 11.185 20.573 1.00 94.81 205 LEU A CA 1
ATOM 1604 C C . LEU A 1 205 ? -19.091 12.283 20.220 1.00 94.81 205 LEU A C 1
ATOM 1606 O O . LEU A 1 205 ? -19.476 13.417 19.945 1.00 94.81 205 LEU A O 1
ATOM 1610 N N . GLN A 1 206 ? -17.809 11.943 20.239 1.00 94.69 206 GLN A N 1
ATOM 1611 C CA . GLN A 1 206 ? -16.745 12.795 19.734 1.00 94.69 206 GLN A CA 1
ATOM 1612 C C . GLN A 1 206 ? -16.478 12.455 18.266 1.00 94.69 206 GLN A C 1
ATOM 1614 O O . GLN A 1 206 ? -16.189 11.303 17.930 1.00 94.69 206 GLN A O 1
ATOM 1619 N N . GLN A 1 207 ? -16.557 13.474 17.415 1.00 90.25 207 GLN A N 1
ATOM 1620 C CA . GLN A 1 207 ? -16.284 13.441 15.981 1.00 90.25 207 GLN A CA 1
ATOM 1621 C C . GLN A 1 207 ? -15.265 14.544 15.695 1.00 90.25 207 GLN A C 1
ATOM 1623 O O . GLN A 1 207 ? -15.605 15.728 15.711 1.00 90.25 207 GLN A O 1
ATOM 1628 N N . GLU A 1 208 ? -14.003 14.169 15.490 1.00 83.12 208 GLU A N 1
ATOM 1629 C CA . GLU A 1 208 ? -12.893 15.126 15.379 1.00 83.12 208 GLU A CA 1
ATOM 1630 C C . GLU A 1 208 ? -12.824 16.076 16.602 1.00 83.12 208 GLU A C 1
ATOM 1632 O O . GLU A 1 208 ? -12.663 15.622 17.741 1.00 83.12 208 GLU A O 1
ATOM 1637 N N . ALA A 1 209 ? -12.950 17.389 16.369 1.00 82.50 209 ALA A N 1
ATOM 1638 C CA . ALA A 1 209 ? -13.012 18.431 17.393 1.00 82.50 209 ALA A CA 1
ATOM 1639 C C . ALA A 1 209 ? -14.433 18.675 17.940 1.00 82.50 209 ALA A C 1
ATOM 1641 O O . ALA A 1 209 ? -14.600 19.428 18.898 1.00 82.50 209 ALA A O 1
ATOM 1642 N N . THR A 1 210 ? -15.457 18.057 17.347 1.00 88.62 210 THR A N 1
ATOM 1643 C CA . THR A 1 210 ? -16.857 18.237 17.747 1.00 88.62 210 THR A CA 1
ATOM 1644 C C . THR A 1 210 ? -17.249 17.187 18.778 1.00 88.62 210 THR A C 1
ATOM 1646 O O . THR A 1 210 ? -16.961 16.001 18.619 1.00 88.62 210 THR A O 1
ATOM 1649 N N . VAL A 1 211 ? -17.935 17.612 19.838 1.00 92.12 211 VAL A N 1
ATOM 1650 C CA . VAL A 1 211 ? -18.461 16.730 20.884 1.00 92.12 211 VAL A CA 1
ATOM 1651 C C . VAL A 1 211 ? -19.968 16.934 20.976 1.00 92.12 211 VAL A C 1
ATOM 1653 O O . VAL A 1 211 ? -20.427 18.018 21.329 1.00 92.12 211 VAL A O 1
ATOM 1656 N N . THR A 1 212 ? -20.731 15.885 20.678 1.00 93.69 212 THR A N 1
ATOM 1657 C CA . THR A 1 212 ? -22.195 15.932 20.592 1.00 93.69 212 THR A CA 1
ATOM 1658 C C . THR A 1 212 ? -22.813 15.076 21.701 1.00 93.69 212 THR A C 1
ATOM 1660 O O . THR A 1 212 ? -22.604 13.860 21.708 1.00 93.69 212 THR A O 1
ATOM 1663 N N . PRO A 1 213 ? -23.573 15.656 22.649 1.00 93.00 213 PRO A N 1
ATOM 1664 C CA . PRO A 1 213 ? -24.337 14.887 23.632 1.00 93.00 213 PRO A CA 1
ATOM 1665 C C . PRO A 1 213 ? -25.373 13.978 22.958 1.00 93.00 213 PRO A C 1
ATOM 1667 O O . PRO A 1 213 ? -26.015 14.384 21.990 1.00 93.00 213 PRO A O 1
ATOM 1670 N N . ILE A 1 214 ? -25.566 12.762 23.477 1.00 93.12 214 ILE A N 1
ATOM 1671 C CA . ILE A 1 214 ? -26.538 11.813 22.916 1.00 93.12 214 ILE A CA 1
ATOM 1672 C C . ILE A 1 214 ? -27.902 11.959 23.594 1.00 93.12 214 ILE A C 1
ATOM 1674 O O . ILE A 1 214 ? -28.048 11.736 24.800 1.00 93.12 214 ILE A O 1
ATOM 1678 N N . SER A 1 215 ? -28.907 12.287 22.783 1.00 89.25 215 SER A N 1
ATOM 1679 C CA . SER A 1 215 ? -30.316 12.425 23.164 1.00 89.25 215 SER A CA 1
ATOM 1680 C C . SER A 1 215 ? -31.197 11.461 22.354 1.00 89.25 215 SER A C 1
ATOM 1682 O O . SER A 1 215 ? -30.709 10.463 21.821 1.00 89.25 215 SER A O 1
ATOM 1684 N N . THR A 1 216 ? -32.502 11.727 22.275 1.00 88.38 216 THR A N 1
ATOM 1685 C CA . THR A 1 216 ? -33.436 10.978 21.420 1.00 88.38 216 THR A CA 1
ATOM 1686 C C . THR A 1 216 ? -33.214 11.216 19.926 1.00 88.38 216 THR A C 1
ATOM 1688 O O . THR A 1 216 ? -33.652 10.409 19.108 1.00 88.38 216 THR A O 1
ATOM 1691 N N . THR A 1 217 ? -32.515 12.290 19.553 1.00 90.12 217 THR A N 1
ATOM 1692 C CA . THR A 1 217 ? -32.130 12.554 18.164 1.00 90.12 217 THR A CA 1
ATOM 1693 C C . THR A 1 217 ? -30.954 11.666 17.766 1.00 90.12 217 THR A C 1
ATOM 1695 O O . THR A 1 217 ? -29.944 11.607 18.466 1.00 90.12 217 THR A O 1
ATOM 1698 N N . LEU A 1 218 ? -31.073 11.006 16.613 1.00 94.56 218 LEU A N 1
ATOM 1699 C CA . LEU A 1 218 ? -30.009 10.189 16.040 1.00 94.56 218 LEU A CA 1
ATOM 1700 C C . LEU A 1 218 ? -28.798 11.055 15.670 1.00 94.56 218 LEU A C 1
ATOM 1702 O O . LEU A 1 218 ? -28.912 11.979 14.864 1.00 94.56 218 LEU A O 1
ATOM 1706 N N . VAL A 1 219 ? -27.631 10.719 16.216 1.00 96.06 219 VAL A N 1
ATOM 1707 C CA . VAL A 1 219 ? -26.348 11.318 15.833 1.00 96.06 219 VAL A CA 1
ATOM 1708 C C . VAL A 1 219 ? -25.604 10.339 14.933 1.00 96.06 219 VAL A C 1
ATOM 1710 O O . VAL A 1 219 ? -25.467 9.168 15.286 1.00 96.06 219 VAL A O 1
ATOM 1713 N N . VAL A 1 220 ? -25.124 10.812 13.779 1.00 95.38 220 VAL A N 1
ATOM 1714 C CA . VAL A 1 220 ? -24.472 9.977 12.759 1.00 95.38 220 VAL A CA 1
ATOM 1715 C C . VAL A 1 220 ? -23.063 10.486 12.459 1.00 95.38 220 VAL A C 1
ATOM 1717 O O . VAL A 1 220 ? -22.839 11.684 12.285 1.00 95.38 220 VAL A O 1
ATOM 1720 N N . HIS A 1 221 ? -22.115 9.559 12.351 1.00 96.38 221 HIS A N 1
ATOM 1721 C CA . HIS A 1 221 ? -20.749 9.791 11.895 1.00 96.38 221 HIS A CA 1
ATOM 1722 C C . HIS A 1 221 ? -20.443 8.952 10.661 1.00 96.38 221 HIS A C 1
ATOM 1724 O O . HIS A 1 221 ? -20.548 7.732 10.717 1.00 96.38 221 HIS A O 1
ATOM 1730 N N . SER A 1 222 ? -20.004 9.581 9.572 1.00 95.69 222 SER A N 1
ATOM 1731 C CA . SER A 1 222 ? -19.560 8.879 8.363 1.00 95.69 222 SER A CA 1
ATOM 1732 C C . SER A 1 222 ? -18.043 8.720 8.355 1.00 95.69 222 SER A C 1
ATOM 1734 O O . SER A 1 222 ? -17.315 9.690 8.551 1.00 95.69 222 SER A O 1
ATOM 1736 N N . PHE A 1 223 ? -17.549 7.520 8.044 1.00 95.69 223 PHE A N 1
ATOM 1737 C CA . PHE A 1 223 ? -16.106 7.270 7.929 1.00 95.69 223 PHE A CA 1
ATOM 1738 C C . PHE A 1 223 ? -15.534 7.623 6.546 1.00 95.69 223 PHE A C 1
ATOM 1740 O O . PHE A 1 223 ? -14.335 7.465 6.322 1.00 95.69 223 PHE A O 1
ATOM 1747 N N . ARG A 1 224 ? -16.349 8.110 5.597 1.00 93.19 224 ARG A N 1
ATOM 1748 C CA . ARG A 1 224 ? -15.928 8.367 4.202 1.00 93.19 224 ARG A CA 1
ATOM 1749 C C . ARG A 1 224 ? -14.761 9.349 4.071 1.00 93.19 224 ARG A C 1
ATOM 1751 O O . ARG A 1 224 ? -13.940 9.181 3.175 1.00 93.19 224 ARG A O 1
ATOM 1758 N N . SER A 1 225 ? -14.667 10.339 4.960 1.00 90.31 225 SER A N 1
ATOM 1759 C CA . SER A 1 225 ? -13.571 11.321 4.991 1.00 90.31 225 SER A CA 1
ATOM 1760 C C . SER A 1 225 ? -12.271 10.777 5.593 1.00 90.31 225 SER A C 1
ATOM 1762 O O . SER A 1 225 ? -11.255 11.467 5.579 1.00 90.31 225 SER A O 1
ATOM 1764 N N . GLY A 1 226 ? -12.282 9.552 6.128 1.00 93.56 226 GLY A N 1
ATOM 1765 C CA . GLY A 1 226 ? -11.147 8.971 6.840 1.00 93.56 226 GLY A CA 1
ATOM 1766 C C . GLY A 1 226 ? -11.024 9.408 8.298 1.00 93.56 226 GLY A C 1
ATOM 1767 O O . GLY A 1 226 ? -9.965 9.237 8.893 1.00 93.56 226 GLY A O 1
ATOM 1768 N N . GLN A 1 227 ? -12.086 9.975 8.872 1.00 93.69 227 GLN A N 1
ATOM 1769 C CA . GLN A 1 227 ? -12.086 10.547 10.218 1.00 93.69 227 GLN A CA 1
ATOM 1770 C C . GLN A 1 227 ? -12.690 9.583 11.238 1.00 93.69 227 GLN A C 1
ATOM 1772 O O . GLN A 1 227 ? -13.643 8.859 10.945 1.00 93.69 227 GLN A O 1
ATOM 1777 N N . GLY A 1 228 ? -12.115 9.553 12.441 1.00 94.25 228 GLY A N 1
ATOM 1778 C CA . GLY A 1 228 ? -12.548 8.677 13.530 1.00 94.25 228 GLY A CA 1
ATOM 1779 C C . GLY A 1 228 ? -13.735 9.212 14.327 1.00 94.25 228 GLY A C 1
ATOM 1780 O O . GLY A 1 228 ? -14.037 10.403 14.304 1.00 94.25 228 GLY A O 1
ATOM 1781 N N . SER A 1 229 ? -14.371 8.315 15.081 1.00 95.50 229 SER A N 1
ATOM 1782 C CA . SER A 1 229 ? -15.399 8.657 16.066 1.00 95.50 229 SER A CA 1
ATOM 1783 C C . SER A 1 229 ? -15.226 7.842 17.338 1.00 95.50 229 SER A C 1
ATOM 1785 O O . SER A 1 229 ? -14.904 6.652 17.269 1.00 95.50 229 SER A O 1
ATOM 1787 N N . VAL A 1 230 ? -15.506 8.460 18.482 1.00 97.38 230 VAL A N 1
ATOM 1788 C CA . VAL A 1 230 ? -15.450 7.810 19.795 1.00 97.38 230 VAL A CA 1
ATOM 1789 C C . VAL A 1 230 ? -16.714 8.149 20.575 1.00 97.38 230 VAL A C 1
ATOM 1791 O O . VAL A 1 230 ? -17.007 9.319 20.807 1.00 97.38 230 VAL A O 1
ATOM 1794 N N . LEU A 1 231 ? -17.466 7.136 20.996 1.00 96.81 231 LEU A N 1
ATOM 1795 C CA . LEU A 1 231 ? -18.581 7.303 21.923 1.00 96.81 231 LEU A CA 1
ATOM 1796 C C . LEU A 1 231 ? -18.047 7.198 23.351 1.00 96.81 231 LEU A C 1
ATOM 1798 O O . LEU A 1 231 ? -17.533 6.152 23.728 1.00 96.81 231 LEU A O 1
ATOM 1802 N N . PHE A 1 232 ? -18.201 8.242 24.154 1.00 95.12 232 PHE A N 1
ATOM 1803 C CA . PHE A 1 232 ? -17.946 8.206 25.591 1.00 95.12 232 PHE A CA 1
ATOM 1804 C C . PHE A 1 232 ? -19.256 7.956 26.333 1.00 95.12 232 PHE A C 1
ATOM 1806 O O . PHE A 1 232 ? -20.263 8.601 26.045 1.00 95.12 232 PHE A O 1
ATOM 1813 N N . ALA A 1 233 ? -19.234 7.026 27.282 1.00 91.62 233 ALA A N 1
ATOM 1814 C CA . ALA A 1 233 ? -20.352 6.690 28.150 1.00 91.62 233 ALA A CA 1
ATOM 1815 C C . ALA A 1 233 ? -19.816 6.495 29.575 1.00 91.62 233 ALA A C 1
ATOM 1817 O O . ALA A 1 233 ? -19.289 5.429 29.909 1.00 91.62 233 ALA A O 1
ATOM 1818 N N . GLY A 1 234 ? -19.935 7.536 30.407 1.00 89.31 234 GLY A N 1
ATOM 1819 C CA . GLY A 1 234 ? -19.264 7.597 31.708 1.00 89.31 234 GLY A CA 1
ATOM 1820 C C . GLY A 1 234 ? -17.749 7.415 31.565 1.00 89.31 234 GLY A C 1
ATOM 1821 O O . GLY A 1 234 ? -17.115 8.059 30.730 1.00 89.31 234 GLY A O 1
ATOM 1822 N N . ASP A 1 235 ? -17.182 6.478 32.325 1.00 91.06 235 ASP A N 1
ATOM 1823 C CA . ASP A 1 235 ? -15.743 6.179 32.300 1.00 91.06 235 ASP A CA 1
ATOM 1824 C C . ASP A 1 235 ? -15.312 5.277 31.138 1.00 91.06 235 ASP A C 1
ATOM 1826 O O . ASP A 1 235 ? -14.138 4.930 31.024 1.00 91.06 235 ASP A O 1
ATOM 1830 N N . TYR A 1 236 ? -16.239 4.881 30.266 1.00 93.31 236 TYR A N 1
ATOM 1831 C CA . TYR A 1 236 ? -15.958 4.000 29.140 1.00 93.31 236 TYR A CA 1
ATOM 1832 C C . TYR A 1 236 ? -15.983 4.762 27.826 1.00 93.31 236 TYR A C 1
ATOM 1834 O O . TYR A 1 236 ? -16.706 5.744 27.651 1.00 93.31 236 TYR A O 1
ATOM 1842 N N . ARG A 1 237 ? -15.227 4.250 26.860 1.00 95.19 237 ARG A N 1
ATOM 1843 C CA . ARG A 1 237 ? -15.322 4.658 25.466 1.00 95.19 237 ARG A CA 1
ATOM 1844 C C . ARG A 1 237 ? -15.545 3.463 24.553 1.00 95.19 237 ARG A C 1
ATOM 1846 O O . ARG A 1 237 ? -15.046 2.372 24.823 1.00 95.19 237 ARG A O 1
ATOM 1853 N N . LEU A 1 238 ? -16.249 3.707 23.456 1.00 97.56 238 LEU A N 1
ATOM 1854 C CA . LEU A 1 238 ? -16.502 2.771 22.374 1.00 97.56 238 LEU A CA 1
ATOM 1855 C C . LEU A 1 238 ? -16.016 3.370 21.052 1.00 97.56 238 LEU A C 1
ATOM 1857 O O . LEU A 1 238 ? -16.345 4.513 20.733 1.00 97.56 238 LEU A O 1
ATOM 1861 N N . TYR A 1 239 ? -15.200 2.626 20.306 1.00 98.06 239 TYR A N 1
ATOM 1862 C CA . TYR A 1 239 ? -14.576 3.112 19.071 1.00 98.06 239 TYR A CA 1
ATOM 1863 C C . TYR A 1 239 ? -14.198 1.982 18.099 1.00 98.06 239 TYR A C 1
ATOM 1865 O O . TYR A 1 239 ? -14.231 0.799 18.449 1.00 98.06 239 TYR A O 1
ATOM 1873 N N . HIS A 1 240 ? -13.818 2.366 16.873 1.00 98.00 240 HIS A N 1
ATOM 1874 C CA . HIS A 1 240 ? -13.508 1.465 15.755 1.00 98.00 240 HIS A CA 1
ATOM 1875 C C . HIS A 1 240 ? -12.126 1.788 15.159 1.00 98.00 240 HIS A C 1
ATOM 1877 O O . HIS A 1 240 ? -12.027 2.691 14.325 1.00 98.00 240 HIS A O 1
ATOM 1883 N N . PRO A 1 241 ? -11.047 1.095 15.575 1.00 96.69 241 PRO A N 1
ATOM 1884 C CA . PRO A 1 241 ? -9.682 1.443 15.174 1.00 96.69 241 PRO A CA 1
ATOM 1885 C C . PRO A 1 241 ? -9.426 1.435 13.660 1.00 96.69 241 PRO A C 1
ATOM 1887 O O . PRO A 1 241 ? -8.648 2.249 13.171 1.00 96.69 241 PRO A O 1
ATOM 1890 N N . ALA A 1 242 ? -10.061 0.531 12.906 1.00 96.38 242 ALA A N 1
ATOM 1891 C CA . ALA A 1 242 ? -9.799 0.371 11.477 1.00 96.38 242 ALA A CA 1
ATOM 1892 C C . ALA A 1 242 ? -10.824 1.075 10.572 1.00 96.38 242 ALA A C 1
ATOM 1894 O O . ALA A 1 242 ? -10.549 1.271 9.386 1.00 96.38 242 ALA A O 1
ATOM 1895 N N . ALA A 1 243 ? -11.998 1.450 11.091 1.00 96.12 243 ALA A N 1
ATOM 1896 C CA . ALA A 1 243 ? -13.066 2.084 10.309 1.00 96.12 243 ALA A CA 1
ATOM 1897 C C . ALA A 1 243 ? -12.618 3.325 9.503 1.00 96.12 243 ALA A C 1
ATOM 1899 O O . ALA A 1 243 ? -12.942 3.382 8.313 1.00 96.12 243 ALA A O 1
ATOM 1900 N N . PRO A 1 244 ? -11.811 4.261 10.051 1.00 95.75 244 PRO A N 1
ATOM 1901 C CA . PRO A 1 244 ? -11.384 5.449 9.306 1.00 95.75 244 PRO A CA 1
ATOM 1902 C C . PRO A 1 244 ? -10.589 5.102 8.038 1.00 95.75 244 PRO A C 1
ATOM 1904 O O . PRO A 1 244 ? -10.792 5.680 6.974 1.00 95.75 244 PRO A O 1
ATOM 1907 N N . PHE A 1 245 ? -9.736 4.082 8.098 1.00 95.81 245 PHE A N 1
ATOM 1908 C CA . PHE A 1 245 ? -8.886 3.692 6.971 1.00 95.81 245 PHE A CA 1
ATOM 1909 C C . PHE A 1 245 ? -9.647 2.950 5.867 1.00 95.81 245 PHE A C 1
ATOM 1911 O O . PHE A 1 245 ? -9.268 3.006 4.695 1.00 95.81 245 PHE A O 1
ATOM 1918 N N . LYS A 1 246 ? -10.759 2.303 6.232 1.00 94.69 246 LYS A N 1
ATOM 1919 C CA . LYS A 1 246 ? -11.667 1.616 5.305 1.00 94.69 246 LYS A CA 1
ATOM 1920 C C . LYS A 1 246 ? -12.535 2.589 4.489 1.00 94.69 246 LYS A C 1
ATOM 1922 O O . LYS A 1 246 ? -13.119 2.157 3.502 1.00 94.69 246 LYS A O 1
ATOM 1927 N N . ARG A 1 247 ? -12.625 3.876 4.875 1.00 94.56 247 ARG A N 1
ATOM 1928 C CA . ARG A 1 247 ? -13.349 4.969 4.175 1.00 94.56 247 ARG A CA 1
ATOM 1929 C C . ARG A 1 247 ? -14.792 4.630 3.754 1.00 94.56 247 ARG A C 1
ATOM 1931 O O . ARG A 1 247 ? -15.271 5.041 2.690 1.00 94.56 247 ARG A O 1
ATOM 1938 N N . ARG A 1 248 ? -15.474 3.842 4.582 1.00 94.31 248 ARG A N 1
ATOM 1939 C CA . ARG A 1 248 ? -16.813 3.288 4.352 1.00 94.31 248 ARG A CA 1
ATOM 1940 C C . ARG A 1 248 ? -17.511 3.069 5.679 1.00 94.31 248 ARG A C 1
ATOM 1942 O O . ARG A 1 248 ? -16.845 2.878 6.699 1.00 94.31 248 ARG A O 1
ATOM 1949 N N . GLY A 1 249 ? -18.829 3.011 5.627 1.00 95.81 249 GLY A N 1
ATOM 1950 C CA . GLY A 1 249 ? -19.653 2.766 6.785 1.00 95.81 249 GLY A CA 1
ATOM 1951 C C . GLY A 1 249 ? -19.893 4.019 7.612 1.00 95.81 249 GLY A C 1
ATOM 1952 O O . GLY A 1 249 ? -19.411 5.121 7.315 1.00 95.81 249 GLY A O 1
ATOM 1953 N N . GLN A 1 250 ? -20.648 3.827 8.686 1.00 97.12 250 GLN A N 1
ATOM 1954 C CA . GLN A 1 250 ? -21.040 4.894 9.592 1.00 97.12 250 GLN A CA 1
ATOM 1955 C C . GLN A 1 250 ? -21.277 4.376 11.007 1.00 97.12 250 GLN A C 1
ATOM 1957 O O . GLN A 1 250 ? -21.563 3.197 11.213 1.00 97.12 250 GLN A O 1
ATOM 1962 N N . ALA A 1 251 ? -21.167 5.273 11.977 1.00 97.31 251 ALA A N 1
ATOM 1963 C CA . ALA A 1 251 ? -21.584 5.053 13.351 1.00 97.31 251 ALA A CA 1
ATOM 1964 C C . ALA A 1 251 ? -22.826 5.891 13.664 1.00 97.31 251 ALA A C 1
ATOM 1966 O O . ALA A 1 251 ? -22.931 7.041 13.249 1.00 97.31 251 ALA A O 1
ATOM 1967 N N . GLU A 1 252 ? -23.746 5.320 14.422 1.00 97.25 252 GLU A N 1
ATOM 1968 C CA . GLU A 1 252 ? -25.022 5.899 14.818 1.00 97.25 252 GLU A CA 1
ATOM 1969 C C . GLU A 1 252 ? -25.160 5.773 16.337 1.00 97.25 252 GLU A C 1
ATOM 1971 O O . GLU A 1 252 ? -24.897 4.708 16.896 1.00 97.25 252 GLU A O 1
ATOM 1976 N N . ALA A 1 253 ? -25.586 6.832 17.019 1.00 96.62 253 ALA A N 1
ATOM 1977 C CA . ALA A 1 253 ? -25.828 6.822 18.460 1.00 96.62 253 ALA A CA 1
ATOM 1978 C C . ALA A 1 253 ? -27.147 7.528 18.788 1.00 96.62 253 ALA A C 1
ATOM 1980 O O . ALA A 1 253 ? -27.443 8.582 18.224 1.00 96.62 253 ALA A O 1
ATOM 1981 N N . TRP A 1 254 ? -27.939 6.949 19.692 1.00 95.38 254 TRP A N 1
ATOM 1982 C CA . TRP A 1 254 ? -29.237 7.496 20.103 1.00 95.38 254 TRP A CA 1
ATOM 1983 C C . TRP A 1 254 ? -29.659 6.985 21.485 1.00 95.38 254 TRP A C 1
ATOM 1985 O O . TRP A 1 254 ? -29.184 5.952 21.958 1.00 95.38 254 TRP A O 1
ATOM 1995 N N . ARG A 1 255 ? -30.608 7.671 22.124 1.00 93.62 255 ARG A N 1
ATOM 1996 C CA . ARG A 1 255 ? -31.419 7.123 23.220 1.00 93.62 255 ARG A CA 1
ATOM 1997 C C . ARG A 1 255 ? -32.816 6.813 22.710 1.00 93.62 255 ARG A C 1
ATOM 1999 O O . ARG A 1 255 ? -33.415 7.630 22.019 1.00 93.62 255 ARG A O 1
ATOM 2006 N N . ASP A 1 256 ? -33.336 5.635 23.022 1.00 88.88 256 ASP A N 1
ATOM 2007 C CA . ASP A 1 256 ? -34.737 5.336 22.720 1.00 88.88 256 ASP A CA 1
ATOM 2008 C C . ASP A 1 256 ? -35.697 6.020 23.709 1.00 88.88 256 ASP A C 1
ATOM 2010 O O . ASP A 1 256 ? -35.282 6.705 24.647 1.00 88.88 256 ASP A O 1
ATOM 2014 N N . SER A 1 257 ? -37.002 5.842 23.493 1.00 84.56 257 SER A N 1
ATOM 2015 C CA . SER A 1 257 ? -38.058 6.426 24.328 1.00 84.56 257 SER A CA 1
ATOM 2016 C C . SER A 1 257 ? -38.034 5.949 25.783 1.00 84.56 257 SER A C 1
ATOM 2018 O O . SER A 1 257 ? -38.601 6.618 26.641 1.00 84.56 257 SER A O 1
ATOM 2020 N N . SER A 1 258 ? -37.379 4.821 26.079 1.00 83.75 258 SER A N 1
ATOM 2021 C CA . SER A 1 258 ? -37.161 4.333 27.447 1.00 83.75 258 SER A CA 1
ATOM 2022 C C . SER A 1 258 ? -35.880 4.886 28.086 1.00 83.75 258 SER A C 1
ATOM 2024 O O . SER A 1 258 ? -35.577 4.589 29.239 1.00 83.75 258 SER A O 1
ATOM 2026 N N . GLY A 1 259 ? -35.124 5.709 27.351 1.00 83.56 259 GLY A N 1
ATOM 2027 C CA . GLY A 1 259 ? -33.846 6.277 27.776 1.00 83.56 259 GLY A CA 1
ATOM 2028 C C . GLY A 1 259 ? -32.652 5.335 27.590 1.00 83.56 259 GLY A C 1
ATOM 2029 O O . GLY A 1 259 ? -31.520 5.717 27.916 1.00 83.56 259 GLY A O 1
ATOM 2030 N N . THR A 1 260 ? -32.868 4.135 27.041 1.00 89.56 260 THR A N 1
ATOM 2031 C CA . THR A 1 260 ? -31.817 3.152 26.778 1.00 89.56 260 THR A CA 1
ATOM 2032 C C . THR A 1 260 ? -30.917 3.629 25.642 1.00 89.56 260 THR A C 1
ATOM 2034 O O . THR A 1 260 ? -31.378 4.041 24.578 1.00 89.56 260 THR A O 1
ATOM 2037 N N . LEU A 1 261 ? -29.602 3.579 25.875 1.00 94.38 261 LEU A N 1
ATOM 2038 C CA . LEU A 1 261 ? -28.596 3.962 24.887 1.00 94.38 261 LEU A CA 1
ATOM 2039 C C . LEU A 1 261 ? -28.440 2.857 23.836 1.00 94.38 261 LEU A C 1
ATOM 2041 O O . LEU A 1 261 ? -28.084 1.715 24.154 1.00 94.38 261 LEU A O 1
ATOM 2045 N N . GLY A 1 262 ? -28.685 3.232 22.585 1.00 95.62 262 GLY A N 1
ATOM 2046 C CA . GLY A 1 262 ? -28.376 2.461 21.395 1.00 95.62 262 GLY A CA 1
ATOM 2047 C C . GLY A 1 262 ? -27.162 3.034 20.671 1.00 95.62 262 GLY A C 1
ATOM 2048 O O . GLY A 1 262 ? -26.960 4.247 20.598 1.00 95.62 262 GLY A O 1
ATOM 2049 N N . TYR A 1 263 ? -26.346 2.135 20.143 1.00 97.38 263 TYR A N 1
ATOM 2050 C CA . TYR A 1 263 ? -25.250 2.455 19.250 1.00 97.38 263 TYR A CA 1
ATOM 2051 C C . TYR A 1 263 ? -25.251 1.460 18.101 1.00 97.38 263 TYR A C 1
ATOM 2053 O O . TYR A 1 263 ? -25.482 0.271 18.309 1.00 97.38 263 TYR A O 1
ATOM 2061 N N . ARG A 1 264 ? -24.973 1.915 16.889 1.00 98.19 264 ARG A N 1
ATOM 2062 C CA . ARG A 1 264 ? -24.864 1.043 15.729 1.00 98.19 264 ARG A CA 1
ATOM 2063 C C . ARG A 1 264 ? -23.658 1.436 14.908 1.00 98.19 264 ARG A C 1
ATOM 2065 O O . ARG A 1 264 ? -23.484 2.598 14.573 1.00 98.19 264 ARG A O 1
ATOM 2072 N N . TYR A 1 265 ? -22.839 0.459 14.570 1.00 98.38 265 TYR A N 1
ATOM 2073 C CA . TYR A 1 265 ? -21.759 0.619 13.617 1.00 98.38 265 TYR A CA 1
ATOM 2074 C C . TYR A 1 265 ? -22.068 -0.205 12.384 1.00 98.38 265 TYR A C 1
ATOM 2076 O O . TYR A 1 265 ? -22.147 -1.428 12.457 1.00 98.38 265 TYR A O 1
ATOM 2084 N N . TRP A 1 266 ? -22.191 0.460 11.248 1.00 97.94 266 TRP A N 1
ATOM 2085 C CA . TRP A 1 266 ? -22.179 -0.167 9.942 1.00 97.94 266 TRP A CA 1
ATOM 2086 C C . TRP A 1 266 ? -20.751 -0.156 9.421 1.00 97.94 266 TRP A C 1
ATOM 2088 O O . TRP A 1 266 ? -20.217 0.908 9.122 1.00 97.94 266 TRP A O 1
ATOM 2098 N N . ARG A 1 267 ? -20.142 -1.334 9.256 1.00 96.69 267 ARG A N 1
ATOM 2099 C CA . ARG A 1 267 ? -18.948 -1.465 8.413 1.00 96.69 267 ARG A CA 1
ATOM 2100 C C . ARG A 1 267 ? -19.314 -1.160 6.965 1.00 96.69 267 ARG A C 1
ATOM 2102 O O . ARG A 1 267 ? -18.514 -0.541 6.265 1.00 96.69 267 ARG A O 1
ATOM 2109 N N . CYS A 1 268 ? -20.479 -1.615 6.522 1.00 96.12 268 CYS A N 1
ATOM 2110 C CA . CYS A 1 268 ? -21.057 -1.225 5.247 1.00 96.12 268 CYS A CA 1
ATOM 2111 C C . CYS A 1 268 ? -22.580 -1.344 5.256 1.00 96.12 268 CYS A C 1
ATOM 2113 O O . CYS A 1 268 ? -23.137 -2.229 5.911 1.00 96.12 268 CYS A O 1
ATOM 2115 N N . THR A 1 269 ? -23.232 -0.464 4.499 1.00 94.50 269 THR A N 1
ATOM 2116 C CA . THR A 1 269 ? -24.641 -0.607 4.105 1.00 94.50 269 THR A CA 1
ATOM 2117 C C . THR A 1 269 ? -24.740 -1.154 2.675 1.00 94.50 269 THR A C 1
ATOM 2119 O O . THR A 1 269 ? -23.739 -1.227 1.960 1.00 94.50 269 THR A O 1
ATOM 2122 N N . VAL A 1 270 ? -25.945 -1.541 2.241 1.00 92.19 270 VAL A N 1
ATOM 2123 C CA . VAL A 1 270 ? -26.189 -2.029 0.865 1.00 92.19 270 VAL A CA 1
ATOM 2124 C C . VAL A 1 270 ? -25.831 -0.968 -0.174 1.00 92.19 270 VAL A C 1
ATOM 2126 O O . VAL A 1 270 ? -25.147 -1.269 -1.150 1.00 92.19 270 VAL A O 1
ATOM 2129 N N . ASP A 1 271 ? -26.220 0.283 0.076 1.00 92.88 271 ASP A N 1
ATOM 2130 C CA . ASP A 1 271 ? -26.020 1.398 -0.857 1.00 92.88 271 ASP A CA 1
ATOM 2131 C C . ASP A 1 271 ? -24.542 1.739 -1.074 1.00 92.88 271 ASP A C 1
ATOM 2133 O O . ASP A 1 271 ? -24.171 2.341 -2.079 1.00 92.88 271 ASP A O 1
ATOM 2137 N N . GLU A 1 272 ? -23.670 1.354 -0.137 1.00 93.44 272 GLU A N 1
ATOM 2138 C CA . GLU A 1 272 ? -22.233 1.579 -0.264 1.00 93.44 272 GLU A CA 1
ATOM 2139 C C . GLU A 1 272 ? -21.549 0.644 -1.255 1.00 93.44 272 GLU A C 1
ATOM 2141 O O . GLU A 1 272 ? -20.412 0.934 -1.631 1.00 93.44 272 GLU A O 1
ATOM 2146 N N . LYS A 1 273 ? -22.207 -0.453 -1.664 1.00 95.00 273 LYS A N 1
ATOM 2147 C CA . LYS A 1 273 ? -21.672 -1.425 -2.627 1.00 95.00 273 LYS A CA 1
ATOM 2148 C C . LYS A 1 273 ? -20.206 -1.794 -2.335 1.00 95.00 273 LYS A C 1
ATOM 2150 O O . LYS A 1 273 ? -19.350 -1.770 -3.219 1.00 95.00 273 LYS A O 1
ATOM 2155 N N . VAL A 1 274 ? -19.890 -2.120 -1.077 1.00 96.56 274 VAL A N 1
ATOM 2156 C CA . VAL A 1 274 ? -18.524 -2.512 -0.684 1.00 96.56 274 VAL A CA 1
ATOM 2157 C C . VAL A 1 274 ? -18.164 -3.835 -1.368 1.00 96.56 274 VAL A C 1
ATOM 2159 O O . VAL A 1 274 ? -18.843 -4.827 -1.110 1.00 96.56 274 VAL A O 1
ATOM 2162 N N . PRO A 1 275 ? -17.119 -3.905 -2.213 1.00 96.62 275 PRO A N 1
ATOM 2163 C CA . PRO A 1 275 ? -16.778 -5.119 -2.959 1.00 96.62 275 PRO A CA 1
ATOM 2164 C C . PRO A 1 275 ? -16.533 -6.331 -2.058 1.00 96.62 275 PRO A C 1
ATOM 2166 O O . PRO A 1 275 ? -15.880 -6.221 -1.017 1.00 96.62 275 PRO A O 1
ATOM 2169 N N . MET A 1 276 ? -17.024 -7.503 -2.446 1.00 96.56 276 MET A N 1
ATOM 2170 C CA . MET A 1 276 ? -16.763 -8.758 -1.745 1.00 96.56 276 MET A CA 1
ATOM 2171 C C . MET A 1 276 ? -16.844 -9.924 -2.728 1.00 96.56 276 MET A C 1
ATOM 2173 O O . MET A 1 276 ? -17.915 -10.267 -3.224 1.00 96.56 276 MET A O 1
ATOM 2177 N N . GLN A 1 277 ? -15.690 -10.515 -3.017 1.00 95.88 277 GLN A N 1
ATOM 2178 C CA . GLN A 1 277 ? -15.563 -11.606 -3.979 1.00 95.88 277 GLN A CA 1
ATOM 2179 C C . GLN A 1 277 ? -15.998 -12.941 -3.371 1.00 95.88 277 GLN A C 1
ATOM 2181 O O . GLN A 1 277 ? -16.017 -13.097 -2.146 1.00 95.88 277 GLN A O 1
ATOM 2186 N N . GLU A 1 278 ? -16.328 -13.911 -4.221 1.00 96.00 278 GLU A N 1
ATOM 2187 C CA . GLU A 1 278 ? -16.512 -15.308 -3.815 1.00 96.00 278 GLU A CA 1
ATOM 2188 C C . GLU A 1 278 ? -15.347 -15.770 -2.938 1.00 96.00 278 GLU A C 1
ATOM 2190 O O . GLU A 1 278 ? -14.195 -15.503 -3.248 1.00 96.00 278 GLU A O 1
ATOM 2195 N N . SER A 1 279 ? -15.652 -16.420 -1.823 1.00 96.12 279 SER A N 1
ATOM 2196 C CA . SER A 1 279 ? -14.763 -16.909 -0.766 1.00 96.12 279 SER A CA 1
ATOM 2197 C C . SER A 1 279 ? -13.875 -15.863 -0.069 1.00 96.12 279 SER A C 1
ATOM 2199 O O . SER A 1 279 ? -13.031 -16.244 0.743 1.00 96.12 279 SER A O 1
ATOM 2201 N N . ALA A 1 280 ? -14.039 -14.563 -0.335 1.00 97.25 280 ALA A N 1
ATOM 2202 C CA . ALA A 1 280 ? -13.300 -13.505 0.359 1.00 97.25 280 ALA A CA 1
ATOM 2203 C C . ALA A 1 280 ? -13.901 -13.193 1.739 1.00 97.25 280 ALA A C 1
ATOM 2205 O O . ALA A 1 280 ? -15.087 -13.426 1.990 1.00 97.25 280 ALA A O 1
ATOM 2206 N N . TRP A 1 281 ? -13.080 -12.620 2.620 1.00 97.94 281 TRP A N 1
ATOM 2207 C CA . TRP A 1 281 ? -13.467 -12.205 3.966 1.00 97.94 281 TRP A CA 1
ATOM 2208 C C . TRP A 1 281 ? -13.595 -10.685 4.086 1.00 97.94 281 TRP A C 1
ATOM 2210 O O . TRP A 1 281 ? -12.876 -9.912 3.454 1.00 97.94 281 TRP A O 1
ATOM 2220 N N . ARG A 1 282 ? -14.488 -10.240 4.971 1.00 97.31 282 ARG A N 1
ATOM 2221 C CA . ARG A 1 282 ? -14.579 -8.855 5.450 1.00 97.31 282 ARG A CA 1
ATOM 2222 C C . ARG A 1 282 ? -14.654 -8.848 6.973 1.00 97.31 282 ARG A C 1
ATOM 2224 O O . ARG A 1 282 ? -15.195 -9.774 7.572 1.00 97.31 282 ARG A O 1
ATOM 2231 N N . ARG A 1 283 ? -14.124 -7.793 7.607 1.00 96.56 283 ARG A N 1
ATOM 2232 C CA . ARG A 1 283 ? -14.116 -7.653 9.074 1.00 96.56 283 ARG A CA 1
ATOM 2233 C C . ARG A 1 283 ? -14.773 -6.374 9.591 1.00 96.56 283 ARG A C 1
ATOM 2235 O O . ARG A 1 283 ? -14.561 -5.290 9.026 1.00 96.56 283 ARG A O 1
ATOM 2242 N N . ALA A 1 284 ? -15.495 -6.506 10.700 1.00 97.88 284 ALA A N 1
ATOM 2243 C CA . ALA A 1 284 ? -16.102 -5.421 11.463 1.00 97.88 284 ALA A CA 1
ATOM 2244 C C . ALA A 1 284 ? -15.757 -5.573 12.948 1.00 97.88 284 ALA A C 1
ATOM 2246 O O . ALA A 1 284 ? -16.118 -6.561 13.586 1.00 97.88 284 ALA A O 1
ATOM 2247 N N . GLU A 1 285 ? -15.063 -4.587 13.499 1.00 97.88 285 GLU A N 1
ATOM 2248 C CA . GLU A 1 285 ? -14.601 -4.575 14.884 1.00 97.88 285 GLU A CA 1
ATOM 2249 C C . GLU A 1 285 ? -15.282 -3.485 15.712 1.00 97.88 285 GLU A C 1
ATOM 2251 O O . GLU A 1 285 ? -15.701 -2.474 15.155 1.00 97.88 285 GLU A O 1
ATOM 2256 N N . PHE A 1 286 ? -15.322 -3.649 17.033 1.00 98.62 286 PHE A N 1
ATOM 2257 C CA . PHE A 1 286 ? -15.496 -2.551 17.985 1.00 98.62 286 PHE A CA 1
ATOM 2258 C C . PHE A 1 286 ? -14.663 -2.807 19.242 1.00 98.62 286 PHE A C 1
ATOM 2260 O O . PHE A 1 286 ? -14.390 -3.953 19.603 1.00 98.62 286 PHE A O 1
ATOM 2267 N N . VAL A 1 287 ? -14.269 -1.732 19.919 1.00 98.62 287 VAL A N 1
ATOM 2268 C CA . VAL A 1 287 ? -13.553 -1.792 21.196 1.00 98.62 287 VAL A CA 1
ATOM 2269 C C . VAL A 1 287 ? -14.351 -1.041 22.242 1.00 98.62 287 VAL A C 1
ATOM 2271 O O . VAL A 1 287 ? -14.753 0.089 21.986 1.00 98.62 287 VAL A O 1
ATOM 2274 N N . VAL A 1 288 ? -14.533 -1.643 23.416 1.00 97.56 288 VAL A N 1
ATOM 2275 C CA . VAL A 1 288 ? -15.000 -0.966 24.629 1.00 97.56 288 VAL A CA 1
ATOM 2276 C C . VAL A 1 288 ? -13.865 -0.984 25.641 1.00 97.56 288 VAL A C 1
ATOM 2278 O O . VAL A 1 288 ? -13.333 -2.041 25.961 1.00 97.56 288 VAL A O 1
ATOM 2281 N N . SER A 1 289 ? -13.456 0.179 26.134 1.00 96.00 289 SER A N 1
ATOM 2282 C CA . SER A 1 289 ? -12.381 0.274 27.127 1.00 96.00 289 SER A CA 1
ATOM 2283 C C . SER A 1 289 ? -12.656 1.398 28.116 1.00 96.00 289 SER A C 1
ATOM 2285 O O . SER A 1 289 ? -13.325 2.365 27.741 1.00 96.00 289 SER A O 1
ATOM 2287 N N . PRO A 1 290 ? -12.089 1.356 29.333 1.00 94.75 290 PRO A N 1
ATOM 2288 C CA . PRO A 1 290 ? -11.961 2.557 30.143 1.00 94.75 290 PRO A CA 1
ATOM 2289 C C . PRO A 1 290 ? -11.314 3.691 29.337 1.00 94.75 290 PRO A C 1
ATOM 2291 O O . PRO A 1 290 ? -10.416 3.461 28.516 1.00 94.75 290 PRO A O 1
ATOM 2294 N N . SER A 1 291 ? -11.792 4.913 29.545 1.00 93.19 291 SER A N 1
ATOM 2295 C CA . SER A 1 291 ? -11.364 6.117 28.826 1.00 93.19 291 SER A CA 1
ATOM 2296 C C . SER A 1 291 ? -9.923 6.521 29.154 1.00 93.19 291 SER A C 1
ATOM 2298 O O . SER A 1 291 ? -9.273 7.169 28.337 1.00 93.19 291 SER A O 1
ATOM 2300 N N . THR A 1 292 ? -9.415 6.075 30.306 1.00 93.75 292 THR A N 1
ATOM 2301 C CA . THR A 1 292 ? -8.049 6.301 30.800 1.00 93.75 292 THR A CA 1
ATOM 2302 C C . THR A 1 292 ? -6.985 5.457 30.098 1.00 93.75 292 THR A C 1
ATOM 2304 O O . THR A 1 292 ? -5.806 5.794 30.164 1.00 93.75 292 THR A O 1
ATOM 2307 N N . LEU A 1 293 ? -7.367 4.369 29.421 1.00 96.06 293 LEU A N 1
ATOM 2308 C CA . LEU A 1 293 ? -6.426 3.543 28.663 1.00 96.06 293 LEU A CA 1
ATOM 2309 C C . LEU A 1 293 ? -6.127 4.182 27.297 1.00 96.06 293 LEU A C 1
ATOM 2311 O O . LEU A 1 293 ? -6.980 4.878 26.744 1.00 96.06 293 LEU A O 1
ATOM 2315 N N . PRO A 1 294 ? -4.968 3.932 26.674 1.00 95.62 294 PRO A N 1
ATOM 2316 C CA . PRO A 1 294 ? -4.703 4.374 25.306 1.00 95.62 294 PRO A CA 1
ATOM 2317 C C . PRO A 1 294 ? -5.475 3.523 24.279 1.00 95.62 294 PRO A C 1
ATOM 2319 O O . PRO A 1 294 ? -5.875 2.394 24.567 1.00 95.62 294 PRO A O 1
ATOM 2322 N N . ALA A 1 295 ? -5.757 4.085 23.101 1.00 96.06 295 ALA A N 1
ATOM 2323 C CA . ALA A 1 295 ? -6.530 3.402 22.060 1.00 96.06 295 ALA A CA 1
ATOM 2324 C C . ALA A 1 295 ? -5.701 2.315 21.355 1.00 96.06 295 ALA A C 1
ATOM 2326 O O . ALA A 1 295 ? -4.495 2.477 21.167 1.00 96.06 295 ALA A O 1
ATOM 2327 N N . LEU A 1 296 ? -6.343 1.217 20.946 1.00 97.38 296 LEU A N 1
ATOM 2328 C CA . LEU A 1 296 ? -5.693 0.188 20.129 1.00 97.38 296 LEU A CA 1
ATOM 2329 C C . LEU A 1 296 ? -5.372 0.720 18.725 1.00 97.38 296 LEU A C 1
ATOM 2331 O O . LEU A 1 296 ? -6.100 1.557 18.186 1.00 97.38 296 LEU A O 1
ATOM 2335 N N . LYS A 1 297 ? -4.305 0.189 18.121 1.00 96.25 297 LYS A N 1
ATOM 2336 C CA . LYS A 1 297 ? -3.919 0.483 16.733 1.00 96.25 297 LYS A CA 1
ATOM 2337 C C . LYS A 1 297 ? -4.935 -0.095 15.730 1.00 96.25 297 LYS A C 1
ATOM 2339 O O . LYS A 1 297 ? -5.665 -1.027 16.077 1.00 96.25 297 LYS A O 1
ATOM 2344 N N . PRO A 1 298 ? -4.950 0.363 14.464 1.00 95.19 298 PRO A N 1
ATOM 2345 C CA . PRO A 1 298 ? -5.763 -0.230 13.392 1.00 95.19 298 PRO A CA 1
ATOM 2346 C C . PRO A 1 298 ? -5.513 -1.729 13.149 1.00 95.19 298 PRO A C 1
ATOM 2348 O O . PRO A 1 298 ? -6.421 -2.446 12.728 1.00 95.19 298 PRO A O 1
ATOM 2351 N N . THR A 1 299 ? -4.313 -2.231 13.463 1.00 95.31 299 THR A N 1
ATOM 2352 C CA . THR A 1 299 ? -3.980 -3.671 13.478 1.00 95.31 299 THR A CA 1
ATOM 2353 C C . THR A 1 299 ? -4.536 -4.433 14.682 1.00 95.31 299 THR A C 1
ATOM 2355 O O . THR A 1 299 ? -4.333 -5.644 14.783 1.00 95.31 299 THR A O 1
ATOM 2358 N N . LEU A 1 300 ? -5.257 -3.750 15.577 1.00 96.38 300 LEU A N 1
ATOM 2359 C CA . LEU A 1 300 ? -5.832 -4.266 16.823 1.00 96.38 300 LEU A CA 1
ATOM 2360 C C . LEU A 1 300 ? -4.784 -4.688 17.864 1.00 96.38 300 LEU A C 1
ATOM 2362 O O . LEU A 1 300 ? -5.066 -5.485 18.761 1.00 96.38 300 LEU A O 1
ATOM 2366 N N . GLN A 1 301 ? -3.571 -4.148 17.740 1.00 96.19 301 GLN A N 1
ATOM 2367 C CA . GLN A 1 301 ? -2.485 -4.297 18.705 1.00 96.19 301 GLN A CA 1
ATOM 2368 C C . GLN A 1 301 ? -2.496 -3.162 19.735 1.00 96.19 301 GLN A C 1
ATOM 2370 O O . GLN A 1 301 ? -3.016 -2.069 19.485 1.00 96.19 301 GLN A O 1
ATOM 2375 N N . TYR A 1 302 ? -1.880 -3.415 20.891 1.00 96.69 302 TYR A N 1
ATOM 2376 C CA . TYR A 1 302 ? -1.663 -2.386 21.901 1.00 96.69 302 TYR A CA 1
ATOM 2377 C C . TYR A 1 302 ? -0.659 -1.332 21.395 1.00 96.69 302 TYR A C 1
ATOM 2379 O O . TYR A 1 302 ? 0.244 -1.655 20.619 1.00 96.69 302 TYR A O 1
ATOM 2387 N N . PRO A 1 303 ? -0.818 -0.054 21.784 1.00 95.75 303 PRO A N 1
ATOM 2388 C CA . PRO A 1 303 ? -0.150 1.050 21.104 1.00 95.75 303 PRO A CA 1
ATOM 2389 C C . PRO A 1 303 ? 1.309 1.272 21.520 1.00 95.75 303 PRO A C 1
ATOM 2391 O O . PRO A 1 303 ? 1.972 2.115 20.919 1.00 95.75 303 PRO A O 1
ATOM 2394 N N . GLN A 1 304 ? 1.827 0.546 22.519 1.00 95.75 304 GLN A N 1
ATOM 2395 C CA . GLN A 1 304 ? 3.203 0.747 22.978 1.00 95.75 304 GLN A CA 1
ATOM 2396 C C . GLN A 1 304 ? 4.218 0.350 21.902 1.00 95.75 304 GLN A C 1
ATOM 2398 O O . GLN A 1 304 ? 3.979 -0.554 21.096 1.00 95.75 304 GLN A O 1
ATOM 2403 N N . SER A 1 305 ? 5.365 1.026 21.914 1.00 94.50 305 SER A N 1
ATOM 2404 C CA . SER A 1 305 ? 6.486 0.716 21.029 1.00 94.50 305 SER A CA 1
ATOM 2405 C C . SER A 1 305 ? 7.519 -0.134 21.760 1.00 94.50 305 SER A C 1
ATOM 2407 O O . SER A 1 305 ? 7.929 0.199 22.875 1.00 94.50 305 SER A O 1
ATOM 2409 N N . LEU A 1 306 ? 7.933 -1.229 21.124 1.00 95.06 306 LEU A N 1
ATOM 2410 C CA . LEU A 1 306 ? 8.973 -2.125 21.609 1.00 95.06 306 LEU A CA 1
ATOM 2411 C C . LEU A 1 306 ? 10.308 -1.766 20.957 1.00 95.06 306 LEU A C 1
ATOM 2413 O O . LEU A 1 306 ? 10.428 -1.737 19.735 1.00 95.06 306 LEU A O 1
ATOM 2417 N N . ARG A 1 307 ? 11.345 -1.605 21.778 1.00 95.19 307 ARG A N 1
ATOM 2418 C CA . ARG A 1 307 ? 12.736 -1.639 21.326 1.00 95.19 307 ARG A CA 1
ATOM 2419 C C . ARG A 1 307 ? 13.470 -2.755 22.052 1.00 95.19 307 ARG A C 1
ATOM 2421 O O . ARG A 1 307 ? 13.353 -2.912 23.264 1.00 95.19 307 ARG A O 1
ATOM 2428 N N . VAL A 1 308 ? 14.251 -3.521 21.307 1.00 92.75 308 VAL A N 1
ATOM 2429 C CA . VAL A 1 308 ? 15.112 -4.585 21.835 1.00 92.75 308 VAL A CA 1
ATOM 2430 C C . VAL A 1 308 ? 16.517 -4.413 21.281 1.00 92.75 308 VAL A C 1
ATOM 2432 O O . VAL A 1 308 ? 16.732 -3.634 20.353 1.00 92.75 308 VAL A O 1
ATOM 2435 N N . ASP A 1 309 ? 17.477 -5.140 21.845 1.00 90.25 309 ASP A N 1
ATOM 2436 C CA . ASP A 1 309 ? 18.831 -5.181 21.299 1.00 90.25 309 ASP A CA 1
ATOM 2437 C C . ASP A 1 309 ? 18.808 -5.700 19.843 1.00 90.25 309 ASP A C 1
ATOM 2439 O O . ASP A 1 309 ? 18.377 -6.837 19.617 1.00 90.25 309 ASP A O 1
ATOM 2443 N N . PRO A 1 310 ? 19.292 -4.923 18.851 1.00 89.06 310 PRO A N 1
ATOM 2444 C CA . PRO A 1 310 ? 19.304 -5.336 17.446 1.00 89.06 310 PRO A CA 1
ATOM 2445 C C . PRO A 1 310 ? 20.044 -6.654 17.180 1.00 89.06 310 PRO A C 1
ATOM 2447 O O . PRO A 1 310 ? 19.793 -7.315 16.171 1.00 89.06 310 PRO A O 1
ATOM 2450 N N . ARG A 1 311 ? 20.948 -7.072 18.079 1.00 89.56 311 ARG A N 1
ATOM 2451 C CA . ARG A 1 311 ? 21.632 -8.371 17.989 1.00 89.56 311 ARG A CA 1
ATOM 2452 C C . ARG A 1 311 ? 20.661 -9.548 18.048 1.00 89.56 311 ARG A C 1
ATOM 2454 O O . ARG A 1 311 ? 20.935 -10.555 17.406 1.00 89.56 311 ARG A O 1
ATOM 2461 N N . LEU A 1 312 ? 19.533 -9.415 18.750 1.00 91.88 312 LEU A N 1
ATOM 2462 C CA . LEU A 1 312 ? 18.510 -10.462 18.811 1.00 91.88 312 LEU A CA 1
ATOM 2463 C C . LEU A 1 312 ? 17.851 -10.659 17.448 1.00 91.88 312 LEU A C 1
ATOM 2465 O O . LEU A 1 312 ? 17.733 -11.787 16.984 1.00 91.88 312 LEU A O 1
ATOM 2469 N N . TRP A 1 313 ? 17.492 -9.572 16.761 1.00 92.44 313 TRP A N 1
ATOM 2470 C CA . TRP A 1 313 ? 16.943 -9.651 15.405 1.00 92.44 313 TRP A CA 1
ATOM 2471 C C . TRP A 1 313 ? 17.932 -10.266 14.419 1.00 92.44 313 TRP A C 1
ATOM 2473 O O . TRP A 1 313 ? 17.549 -11.095 13.596 1.00 92.44 313 TRP A O 1
ATOM 2483 N N . ARG A 1 314 ? 19.216 -9.907 14.540 1.00 89.88 314 ARG A N 1
ATOM 2484 C CA . ARG A 1 314 ? 20.287 -10.496 13.731 1.00 89.88 314 ARG A CA 1
ATOM 2485 C C . ARG A 1 314 ? 20.442 -11.994 13.977 1.00 89.88 314 ARG A C 1
ATOM 2487 O O . ARG A 1 314 ? 20.575 -12.733 13.014 1.00 89.88 314 ARG A O 1
ATOM 2494 N N . GLU A 1 315 ? 20.443 -12.440 15.233 1.00 89.00 315 GLU A N 1
ATOM 2495 C CA . GLU A 1 315 ? 20.549 -13.870 15.557 1.00 89.00 315 GLU A CA 1
ATOM 2496 C C . GLU A 1 315 ? 19.352 -14.657 15.011 1.00 89.00 315 GLU A C 1
ATOM 2498 O O . GLU A 1 315 ? 19.517 -15.762 14.506 1.00 89.00 315 GLU A O 1
ATOM 2503 N N . LEU A 1 316 ? 18.152 -14.083 15.097 1.00 91.44 316 LEU A N 1
ATOM 2504 C CA . LEU A 1 316 ? 16.917 -14.769 14.733 1.00 91.44 316 LEU A CA 1
ATOM 2505 C C . LEU A 1 316 ? 16.660 -14.811 13.223 1.00 91.44 316 LEU A C 1
ATOM 2507 O O . LEU A 1 316 ? 16.128 -15.808 12.736 1.00 91.44 316 LEU A O 1
ATOM 2511 N N . TYR A 1 317 ? 16.969 -13.731 12.506 1.00 91.94 317 TYR A N 1
ATOM 2512 C CA . TYR A 1 317 ? 16.561 -13.545 11.109 1.00 91.94 317 TYR A CA 1
ATOM 2513 C C . TYR A 1 317 ? 17.730 -13.237 10.162 1.00 91.94 317 TYR A C 1
ATOM 2515 O O . TYR A 1 317 ? 17.487 -12.923 9.002 1.00 91.94 317 TYR A O 1
ATOM 2523 N N . GLU A 1 318 ? 18.978 -13.304 10.640 1.00 88.44 318 GLU A N 1
ATOM 2524 C CA . GLU A 1 318 ? 20.202 -13.024 9.865 1.00 88.44 318 GLU A CA 1
ATOM 2525 C C . GLU A 1 318 ? 20.249 -11.612 9.246 1.00 88.44 318 GLU A C 1
ATOM 2527 O O . GLU A 1 318 ? 20.852 -11.383 8.200 1.00 88.44 318 GLU A O 1
ATOM 2532 N N . ILE A 1 319 ? 19.630 -10.633 9.912 1.00 87.00 319 ILE A N 1
ATOM 2533 C CA . ILE A 1 319 ? 19.517 -9.258 9.408 1.00 87.00 319 ILE A CA 1
ATOM 2534 C C . ILE A 1 319 ? 20.814 -8.478 9.646 1.00 87.00 319 ILE A C 1
ATOM 2536 O O . ILE A 1 319 ? 21.240 -8.243 10.784 1.00 87.00 319 ILE A O 1
ATOM 2540 N N . GLU A 1 320 ? 21.429 -8.024 8.557 1.00 84.56 320 GLU A N 1
ATOM 2541 C CA . GLU A 1 320 ? 22.624 -7.181 8.599 1.00 84.56 320 GLU A CA 1
ATOM 2542 C C . GLU A 1 320 ? 22.274 -5.741 9.026 1.00 84.56 320 GLU A C 1
ATOM 2544 O O . GLU A 1 320 ? 21.316 -5.164 8.502 1.00 84.56 320 GLU A O 1
ATOM 2549 N N . PRO A 1 321 ? 23.022 -5.134 9.971 1.00 86.38 321 PRO A N 1
ATOM 2550 C CA . PRO A 1 321 ? 22.831 -3.733 10.337 1.00 86.38 321 PRO A CA 1
ATOM 2551 C C . PRO A 1 321 ? 23.374 -2.806 9.242 1.00 86.38 321 PRO A C 1
ATOM 2553 O O . PRO A 1 321 ? 24.334 -3.147 8.549 1.00 86.38 321 PRO A O 1
ATOM 2556 N N . LEU A 1 322 ? 22.837 -1.590 9.162 1.00 89.31 322 LEU A N 1
ATOM 2557 C CA . LEU A 1 322 ? 23.519 -0.514 8.449 1.00 89.31 322 LEU A CA 1
ATOM 2558 C C . LEU A 1 322 ? 24.693 0.024 9.288 1.00 89.31 322 LEU A C 1
ATOM 2560 O O . LEU A 1 322 ? 24.552 0.161 10.508 1.00 89.31 322 LEU A O 1
ATOM 2564 N N . PRO A 1 323 ? 25.839 0.359 8.666 1.00 89.75 323 PRO A N 1
ATOM 2565 C CA . PRO A 1 323 ? 26.844 1.190 9.319 1.00 89.75 323 PRO A CA 1
ATOM 2566 C C . PRO A 1 323 ? 26.294 2.607 9.547 1.00 89.75 323 PRO A C 1
ATOM 2568 O O . PRO A 1 323 ? 25.257 2.973 8.997 1.00 89.75 323 PRO A O 1
ATOM 2571 N N . ALA A 1 324 ? 27.003 3.427 10.328 1.00 90.19 324 ALA A N 1
ATOM 2572 C CA . ALA A 1 324 ? 26.683 4.850 10.422 1.00 90.19 324 ALA A CA 1
ATOM 2573 C C . ALA A 1 324 ? 26.741 5.486 9.022 1.00 90.19 324 ALA A C 1
ATOM 2575 O O . ALA A 1 324 ? 27.735 5.330 8.307 1.00 90.19 324 ALA A O 1
ATOM 2576 N N . LEU A 1 325 ? 25.664 6.163 8.627 1.00 93.94 325 LEU A N 1
ATOM 2577 C CA . LEU A 1 325 ? 25.516 6.754 7.301 1.00 93.94 325 LEU A CA 1
ATOM 2578 C C . LEU A 1 325 ? 25.675 8.278 7.382 1.00 93.94 325 LEU A C 1
ATOM 2580 O O . LEU A 1 325 ? 25.305 8.876 8.389 1.00 93.94 325 LEU A O 1
ATOM 2584 N N . PRO A 1 326 ? 26.202 8.936 6.337 1.00 93.56 326 PRO A N 1
ATOM 2585 C CA . PRO A 1 326 ? 26.147 10.387 6.257 1.00 93.56 326 PRO A CA 1
ATOM 2586 C C . PRO A 1 326 ? 24.702 10.863 6.014 1.00 93.56 326 PRO A C 1
ATOM 2588 O O . PRO A 1 326 ? 23.888 10.102 5.469 1.00 93.56 326 PRO A O 1
ATOM 2591 N N . PRO A 1 327 ? 24.385 12.132 6.339 1.00 91.81 327 PRO A N 1
ATOM 2592 C CA . PRO A 1 327 ? 23.026 12.668 6.250 1.00 91.81 327 PRO A CA 1
ATOM 2593 C C . PRO A 1 327 ? 22.345 12.476 4.886 1.00 91.81 327 PRO A C 1
ATOM 2595 O O . PRO A 1 327 ? 21.138 12.234 4.825 1.00 91.81 327 PRO A O 1
ATOM 2598 N N . GLU A 1 328 ? 23.088 12.543 3.774 1.00 84.94 328 GLU A N 1
ATOM 2599 C CA . GLU A 1 328 ? 22.515 12.359 2.435 1.00 84.94 328 GLU A CA 1
ATOM 2600 C C . GLU A 1 328 ? 21.970 10.938 2.216 1.00 84.94 328 GLU A C 1
ATOM 2602 O O . GLU A 1 328 ? 20.920 10.754 1.587 1.00 84.94 328 GLU A O 1
ATOM 2607 N N . LEU A 1 329 ? 22.644 9.920 2.759 1.00 93.06 329 LEU A N 1
ATOM 2608 C CA . LEU A 1 329 ? 22.167 8.540 2.680 1.00 93.06 329 LEU A CA 1
ATOM 2609 C C . LEU A 1 329 ? 21.083 8.241 3.706 1.00 93.06 329 LEU A C 1
ATOM 2611 O O . LEU A 1 329 ? 20.146 7.519 3.375 1.00 93.06 329 LEU A O 1
ATOM 2615 N N . GLU A 1 330 ? 21.140 8.833 4.898 1.00 95.06 330 GLU A N 1
ATOM 2616 C CA . GLU A 1 330 ? 20.032 8.742 5.856 1.00 95.06 330 GLU A CA 1
ATOM 2617 C C . GLU A 1 330 ? 18.733 9.300 5.262 1.00 95.06 330 GLU A C 1
ATOM 2619 O O . GLU A 1 330 ? 17.664 8.713 5.435 1.00 95.06 330 GLU A O 1
ATOM 2624 N N . LYS A 1 331 ? 18.818 10.402 4.501 1.00 93.69 331 LYS A N 1
ATOM 2625 C CA . LYS A 1 331 ? 17.678 10.952 3.755 1.00 93.69 331 LYS A CA 1
ATOM 2626 C C . LYS A 1 331 ? 17.161 9.968 2.703 1.00 93.69 331 LYS A C 1
ATOM 2628 O O . LYS A 1 331 ? 15.951 9.838 2.546 1.00 93.69 331 LYS A O 1
ATOM 2633 N N . THR A 1 332 ? 18.058 9.265 2.015 1.00 95.69 332 THR A N 1
ATOM 2634 C CA . THR A 1 332 ? 17.700 8.255 1.005 1.00 95.69 332 THR A CA 1
ATOM 2635 C C . THR A 1 332 ? 17.006 7.046 1.644 1.00 95.69 332 THR A C 1
ATOM 2637 O O . THR A 1 332 ? 15.955 6.624 1.170 1.00 95.69 332 THR A O 1
ATOM 2640 N N . VAL A 1 333 ? 17.529 6.533 2.763 1.00 96.88 333 VAL A N 1
ATOM 2641 C CA . VAL A 1 333 ? 16.892 5.455 3.544 1.00 96.88 333 VAL A CA 1
ATOM 2642 C C . VAL A 1 333 ? 15.499 5.882 4.009 1.00 96.88 333 VAL A C 1
ATOM 2644 O O . VAL A 1 333 ? 14.523 5.174 3.772 1.00 96.88 333 VAL A O 1
ATOM 2647 N N . ARG A 1 334 ? 15.384 7.082 4.590 1.00 97.12 334 ARG A N 1
ATOM 2648 C CA . ARG A 1 334 ? 14.101 7.632 5.043 1.00 97.12 334 ARG A CA 1
ATOM 2649 C C . ARG A 1 334 ? 13.106 7.791 3.899 1.00 97.12 334 ARG A C 1
ATOM 2651 O O . ARG A 1 334 ? 11.935 7.484 4.079 1.00 97.12 334 ARG A O 1
ATOM 2658 N N . TYR A 1 335 ? 13.561 8.231 2.726 1.00 97.44 335 TYR A N 1
ATOM 2659 C CA . TYR A 1 335 ? 12.712 8.305 1.538 1.00 97.44 335 TYR A CA 1
ATOM 2660 C C . TYR A 1 335 ? 12.124 6.932 1.196 1.00 97.44 335 TYR A C 1
ATOM 2662 O O . TYR A 1 335 ? 10.920 6.821 0.993 1.00 97.44 335 TYR A O 1
ATOM 2670 N N . HIS A 1 336 ? 12.944 5.876 1.191 1.00 97.75 336 HIS A N 1
ATOM 2671 C CA . HIS A 1 336 ? 12.465 4.515 0.945 1.00 97.75 336 HIS A CA 1
ATOM 2672 C C . HIS A 1 336 ? 11.458 4.048 2.006 1.00 97.75 336 HIS A C 1
ATOM 2674 O O . HIS A 1 336 ? 10.448 3.447 1.644 1.00 97.75 336 HIS A O 1
ATOM 2680 N N . HIS A 1 337 ? 11.676 4.358 3.290 1.00 98.12 337 HIS A N 1
ATOM 2681 C CA . HIS A 1 337 ? 10.700 4.057 4.347 1.00 98.12 337 HIS A CA 1
ATOM 2682 C C . HIS A 1 337 ? 9.362 4.738 4.085 1.00 98.12 337 HIS A C 1
ATOM 2684 O O . HIS A 1 337 ? 8.337 4.065 4.026 1.00 98.12 337 HIS A O 1
ATOM 2690 N N . GLU A 1 338 ? 9.367 6.051 3.860 1.00 97.75 338 GLU A N 1
ATOM 2691 C CA . GLU A 1 338 ? 8.138 6.802 3.590 1.00 97.75 338 GLU A CA 1
ATOM 2692 C C . GLU A 1 338 ? 7.459 6.342 2.291 1.00 97.75 338 GLU A C 1
ATOM 2694 O O . GLU A 1 338 ? 6.234 6.266 2.236 1.00 97.75 338 GLU A O 1
ATOM 2699 N N . ALA A 1 339 ? 8.223 5.961 1.263 1.00 96.75 339 ALA A N 1
ATOM 2700 C CA . ALA A 1 339 ? 7.676 5.412 0.024 1.00 96.75 339 ALA A CA 1
ATOM 2701 C C . ALA A 1 339 ? 6.967 4.062 0.243 1.00 96.75 339 ALA A C 1
ATOM 2703 O O . ALA A 1 339 ? 5.895 3.832 -0.320 1.00 96.75 339 ALA A O 1
ATOM 2704 N N . ILE A 1 340 ? 7.511 3.188 1.101 1.00 97.44 340 ILE A N 1
ATOM 2705 C CA . ILE A 1 340 ? 6.852 1.933 1.501 1.00 97.44 340 ILE A CA 1
ATOM 2706 C C . ILE A 1 340 ? 5.538 2.233 2.235 1.00 97.44 340 ILE A C 1
ATOM 2708 O O . ILE A 1 340 ? 4.502 1.677 1.876 1.00 97.44 340 ILE A O 1
ATOM 2712 N N . LEU A 1 341 ? 5.548 3.153 3.208 1.00 97.12 341 LEU A N 1
ATOM 2713 C CA . LEU A 1 341 ? 4.343 3.539 3.958 1.00 97.12 341 LEU A CA 1
ATOM 2714 C C . LEU A 1 341 ? 3.263 4.131 3.039 1.00 97.12 341 LEU A C 1
ATOM 2716 O O . LEU A 1 341 ? 2.085 3.794 3.149 1.00 97.12 341 LEU A O 1
ATOM 2720 N N . ARG A 1 342 ? 3.670 4.969 2.081 1.00 95.56 342 ARG A N 1
ATOM 2721 C CA . ARG A 1 342 ? 2.789 5.568 1.067 1.00 95.56 342 ARG A CA 1
ATOM 2722 C C . ARG A 1 342 ? 2.319 4.578 0.005 1.00 95.56 342 ARG A C 1
ATOM 2724 O O . ARG A 1 342 ? 1.451 4.936 -0.774 1.00 95.56 342 ARG A O 1
ATOM 2731 N N . SER A 1 343 ? 2.840 3.352 -0.036 1.00 95.62 343 SER A N 1
ATOM 2732 C CA . SER A 1 343 ? 2.363 2.305 -0.953 1.00 95.62 343 SER A CA 1
ATOM 2733 C C . SER A 1 343 ? 1.136 1.555 -0.421 1.00 95.62 343 SER A C 1
ATOM 2735 O O . SER A 1 343 ? 0.563 0.734 -1.138 1.00 95.62 343 SER A O 1
ATOM 2737 N N . VAL A 1 344 ? 0.727 1.812 0.828 1.00 95.38 344 VAL A N 1
ATOM 2738 C CA . VAL A 1 344 ? -0.449 1.189 1.451 1.00 95.38 344 VAL A CA 1
ATOM 2739 C C . VAL A 1 344 ? -1.725 1.772 0.858 1.00 95.38 344 VAL A C 1
ATOM 2741 O O . VAL A 1 344 ? -1.960 2.975 0.951 1.00 95.38 344 VAL A O 1
ATOM 2744 N N . ALA A 1 345 ? -2.580 0.930 0.285 1.00 94.50 345 ALA A N 1
ATOM 2745 C CA . ALA A 1 345 ? -3.895 1.323 -0.203 1.00 94.50 345 ALA A CA 1
ATOM 2746 C C . ALA A 1 345 ? -4.836 1.712 0.954 1.00 94.50 345 ALA A C 1
ATOM 2748 O O . ALA A 1 345 ? -4.731 1.222 2.083 1.00 94.50 345 ALA A O 1
ATOM 2749 N N . THR A 1 346 ? -5.814 2.568 0.657 1.00 92.88 346 THR A N 1
ATOM 2750 C CA . THR A 1 346 ? -6.901 2.946 1.579 1.00 92.88 346 THR A CA 1
ATOM 2751 C C . THR A 1 346 ? -8.261 2.563 0.995 1.00 92.88 346 THR A C 1
ATOM 2753 O O . THR A 1 346 ? -8.365 2.190 -0.172 1.00 92.88 346 THR A O 1
ATOM 2756 N N . GLY A 1 347 ? -9.328 2.641 1.792 1.00 94.75 347 GLY A N 1
ATOM 2757 C CA . GLY A 1 347 ? -10.674 2.324 1.316 1.00 94.75 347 GLY A CA 1
ATOM 2758 C C . GLY A 1 347 ? -10.974 0.824 1.298 1.00 94.75 347 GLY A C 1
ATOM 2759 O O . GLY A 1 347 ? -10.644 0.095 2.236 1.00 94.75 347 GLY A O 1
ATOM 2760 N N . ASP A 1 348 ? -11.623 0.355 0.231 1.00 94.19 348 ASP A N 1
ATOM 2761 C CA . ASP A 1 348 ? -12.129 -1.020 0.133 1.00 94.19 348 ASP A CA 1
ATOM 2762 C C . ASP A 1 348 ? -11.028 -2.086 0.030 1.00 94.19 348 ASP A C 1
ATOM 2764 O O . ASP A 1 348 ? -11.288 -3.246 0.357 1.00 94.19 348 ASP A O 1
ATOM 2768 N N . ASP A 1 349 ? -9.812 -1.706 -0.364 1.00 94.62 349 ASP A N 1
ATOM 2769 C CA . ASP A 1 349 ? -8.632 -2.581 -0.417 1.00 94.62 349 ASP A CA 1
ATOM 2770 C C . ASP A 1 349 ? -7.583 -2.206 0.648 1.00 94.62 349 ASP A C 1
ATOM 2772 O O . ASP A 1 349 ? -6.399 -2.504 0.503 1.00 94.62 349 ASP A O 1
ATOM 2776 N N . TRP A 1 350 ? -8.008 -1.530 1.727 1.00 95.81 350 TRP A N 1
ATOM 2777 C CA . TRP A 1 350 ? -7.109 -1.069 2.787 1.00 95.81 350 TRP A CA 1
ATOM 2778 C C . TRP A 1 350 ? -6.186 -2.178 3.312 1.00 95.81 350 TRP A C 1
ATOM 2780 O O . TRP A 1 350 ? -6.618 -3.305 3.579 1.00 95.81 350 TRP A O 1
ATOM 2790 N N . GLY A 1 351 ? -4.911 -1.822 3.466 1.00 94.94 351 GLY A N 1
ATOM 2791 C CA . GLY A 1 351 ? -3.839 -2.705 3.914 1.00 94.94 351 GLY A CA 1
ATOM 2792 C C . GLY A 1 351 ? -3.093 -3.404 2.779 1.00 94.94 351 GLY A C 1
ATOM 2793 O O . GLY A 1 351 ? -1.991 -3.879 3.014 1.00 94.94 351 GLY A O 1
ATOM 2794 N N . ASN A 1 352 ? -3.634 -3.438 1.556 1.00 95.94 352 ASN A N 1
ATOM 2795 C CA . ASN A 1 352 ? -2.886 -3.914 0.395 1.00 95.94 352 ASN A CA 1
ATOM 2796 C C . ASN A 1 352 ? -1.701 -2.979 0.088 1.00 95.94 352 ASN A C 1
ATOM 2798 O O . ASN A 1 352 ? -1.820 -1.767 0.262 1.00 95.94 352 ASN A O 1
ATOM 2802 N N . ILE A 1 353 ? -0.586 -3.526 -0.398 1.00 94.62 353 ILE A N 1
ATOM 2803 C CA . ILE A 1 353 ? 0.554 -2.752 -0.899 1.00 94.62 353 ILE A CA 1
ATOM 2804 C C . ILE A 1 353 ? 0.573 -2.885 -2.419 1.00 94.62 353 ILE A C 1
ATOM 2806 O O . ILE A 1 353 ? 0.753 -3.983 -2.948 1.00 94.62 353 ILE A O 1
ATOM 2810 N N . THR A 1 354 ? 0.355 -1.776 -3.123 1.00 89.69 354 THR A N 1
ATOM 2811 C CA . THR A 1 354 ? 0.182 -1.778 -4.583 1.00 89.69 354 THR A CA 1
ATOM 2812 C C . THR A 1 354 ? 1.391 -1.200 -5.293 1.00 89.69 354 THR A C 1
ATOM 2814 O O . THR A 1 354 ? 2.203 -1.951 -5.816 1.00 89.69 354 THR A O 1
ATOM 2817 N N . GLY A 1 355 ? 1.524 0.118 -5.324 1.00 87.94 355 GLY A N 1
ATOM 2818 C CA . GLY A 1 355 ? 2.638 0.825 -5.935 1.00 87.94 355 GLY A CA 1
ATOM 2819 C C . GLY A 1 355 ? 2.771 2.212 -5.329 1.00 87.94 355 GLY A C 1
ATOM 2820 O O . GLY A 1 355 ? 1.789 2.813 -4.894 1.00 87.94 355 GLY A O 1
ATOM 2821 N N . TYR A 1 356 ? 4.000 2.706 -5.292 1.00 93.38 356 TYR A N 1
ATOM 2822 C CA . TYR A 1 356 ? 4.316 4.058 -4.872 1.00 93.38 356 TYR A CA 1
ATOM 2823 C C . TYR A 1 356 ? 4.204 5.026 -6.047 1.00 93.38 356 TYR A C 1
ATOM 2825 O O . TYR A 1 356 ? 4.691 4.739 -7.144 1.00 93.38 356 TYR A O 1
ATOM 2833 N N . SER A 1 357 ? 3.631 6.196 -5.771 1.00 92.19 357 SER A N 1
ATOM 2834 C CA . SER A 1 357 ? 3.658 7.365 -6.643 1.00 92.19 357 SER A CA 1
ATOM 2835 C C . SER A 1 357 ? 3.960 8.616 -5.815 1.00 92.19 357 SER A C 1
ATOM 2837 O O . SER A 1 357 ? 3.368 8.808 -4.749 1.00 92.19 357 SER A O 1
ATOM 2839 N N . GLU A 1 358 ? 4.858 9.470 -6.308 1.00 87.06 358 GLU A N 1
ATOM 2840 C CA . GLU A 1 358 ? 5.271 10.724 -5.666 1.00 87.06 358 GLU A CA 1
ATOM 2841 C C . GLU A 1 358 ? 4.095 11.683 -5.435 1.00 87.06 358 GLU A C 1
ATOM 2843 O O . GLU A 1 358 ? 4.091 12.421 -4.451 1.00 87.06 358 GLU A O 1
ATOM 2848 N N . ASP A 1 359 ? 3.044 11.580 -6.246 1.00 84.88 359 ASP A N 1
ATOM 2849 C CA . ASP A 1 359 ? 1.896 12.491 -6.191 1.00 84.88 359 ASP A CA 1
ATOM 2850 C C . ASP A 1 359 ? 0.744 11.948 -5.334 1.00 84.88 359 ASP A C 1
ATOM 2852 O O . ASP A 1 359 ? -0.279 12.611 -5.156 1.00 84.88 359 ASP A O 1
ATOM 2856 N N . SER A 1 360 ? 0.897 10.740 -4.776 1.00 87.19 360 SER A N 1
ATOM 2857 C CA . SER A 1 360 ? -0.144 10.088 -3.979 1.00 87.19 360 SER A CA 1
ATOM 2858 C C . SER A 1 360 ? 0.270 9.887 -2.515 1.00 87.19 360 SER A C 1
ATOM 2860 O O . SER A 1 360 ? 1.360 9.375 -2.237 1.00 87.19 360 SER A O 1
ATOM 2862 N N . PRO A 1 361 ? -0.589 10.228 -1.535 1.00 90.75 361 PRO A N 1
ATOM 2863 C CA . PRO A 1 361 ? -0.321 9.957 -0.122 1.00 90.75 361 PRO A CA 1
ATOM 2864 C C . PRO A 1 361 ? -0.533 8.481 0.263 1.00 90.75 361 PRO A C 1
ATOM 2866 O O . PRO A 1 361 ? -0.226 8.103 1.390 1.00 90.75 361 PRO A O 1
ATOM 2869 N N . HIS A 1 362 ? -1.084 7.662 -0.635 1.00 92.81 362 HIS A N 1
ATOM 2870 C CA . HIS A 1 362 ? -1.365 6.242 -0.419 1.00 92.81 362 HIS A CA 1
ATOM 2871 C C . HIS A 1 362 ? -1.214 5.435 -1.716 1.00 92.81 362 HIS A C 1
ATOM 2873 O O . HIS A 1 362 ? -1.168 6.004 -2.808 1.00 92.81 362 HIS A O 1
ATOM 2879 N N . GLY A 1 363 ? -1.191 4.107 -1.604 1.00 89.00 363 GLY A N 1
ATOM 2880 C CA . GLY A 1 363 ? -1.137 3.220 -2.760 1.00 89.00 363 GLY A CA 1
ATOM 2881 C C . GLY A 1 363 ? -2.347 3.429 -3.669 1.00 89.00 363 GLY A C 1
ATOM 2882 O O . GLY A 1 363 ? -3.445 3.752 -3.193 1.00 89.00 363 GLY A O 1
ATOM 2883 N N . ASP A 1 364 ? -2.138 3.266 -4.972 1.00 87.44 364 ASP A N 1
ATOM 2884 C CA . ASP A 1 364 ? -3.221 3.250 -5.956 1.00 87.44 364 ASP A CA 1
ATOM 2885 C C . ASP A 1 364 ? -4.076 1.977 -5.792 1.00 87.44 364 ASP A C 1
ATOM 2887 O O . ASP A 1 364 ? -3.674 1.024 -5.118 1.00 87.44 364 ASP A O 1
ATOM 2891 N N . VAL A 1 365 ? -5.257 1.943 -6.405 1.00 87.25 365 VAL A N 1
ATOM 2892 C CA . VAL A 1 365 ? -6.123 0.760 -6.452 1.00 87.25 365 VAL A CA 1
ATOM 2893 C C . VAL A 1 365 ? -5.411 -0.384 -7.164 1.00 87.25 365 VAL A C 1
ATOM 2895 O O . VAL A 1 365 ? -5.440 -1.519 -6.697 1.00 87.25 365 VAL A O 1
ATOM 2898 N N . PHE A 1 366 ? -4.767 -0.098 -8.294 1.00 87.44 366 PHE A N 1
ATOM 2899 C CA . PHE A 1 366 ? -4.124 -1.118 -9.108 1.00 87.44 366 PHE A CA 1
ATOM 2900 C C . PHE A 1 366 ? -2.629 -1.171 -8.826 1.00 87.44 366 PHE A C 1
ATOM 2902 O O . PHE A 1 366 ? -1.931 -0.162 -8.821 1.00 87.44 366 PHE A O 1
ATOM 2909 N N . GLY A 1 367 ? -2.117 -2.380 -8.637 1.00 82.56 367 GLY A N 1
ATOM 2910 C CA . GLY A 1 367 ? -0.690 -2.605 -8.517 1.00 82.56 367 GLY A CA 1
ATOM 2911 C C . GLY A 1 367 ? -0.358 -4.078 -8.411 1.00 82.56 367 GLY A C 1
ATOM 2912 O O . GLY A 1 367 ? -1.221 -4.959 -8.474 1.00 82.56 367 GLY A O 1
ATOM 2913 N N . MET A 1 368 ? 0.928 -4.350 -8.259 1.00 73.06 368 MET A N 1
ATOM 2914 C CA . MET A 1 368 ? 1.419 -5.707 -8.136 1.00 73.06 368 MET A CA 1
ATOM 2915 C C . MET A 1 368 ? 1.309 -6.193 -6.694 1.00 73.06 368 MET A C 1
ATOM 2917 O O . MET A 1 368 ? 2.254 -6.130 -5.917 1.00 73.06 368 MET A O 1
ATOM 2921 N N . ASN A 1 369 ? 0.146 -6.737 -6.349 1.00 81.12 369 ASN A N 1
ATOM 2922 C CA . ASN A 1 369 ? -0.068 -7.367 -5.052 1.00 81.12 369 ASN A CA 1
ATOM 2923 C C . ASN A 1 369 ? 0.606 -8.750 -4.993 1.00 81.12 369 ASN A C 1
ATOM 2925 O O . ASN A 1 369 ? -0.001 -9.775 -5.318 1.00 81.12 369 ASN A O 1
ATOM 2929 N N . ARG A 1 370 ? 1.891 -8.765 -4.623 1.00 86.25 370 ARG A N 1
ATOM 2930 C CA . ARG A 1 370 ? 2.722 -9.970 -4.499 1.00 86.25 370 ARG A CA 1
ATOM 2931 C C . ARG A 1 370 ? 3.377 -10.043 -3.117 1.00 86.25 370 ARG A C 1
ATOM 2933 O O . ARG A 1 370 ? 4.301 -9.291 -2.815 1.00 86.25 370 ARG A O 1
ATOM 2940 N N . LEU A 1 371 ? 2.919 -10.981 -2.284 1.00 95.19 371 LEU A N 1
ATOM 2941 C CA . LEU A 1 371 ? 3.317 -11.070 -0.873 1.00 95.19 371 LEU A CA 1
ATOM 2942 C C . LEU A 1 371 ? 4.806 -11.406 -0.663 1.00 95.19 371 LEU A C 1
ATOM 2944 O O . LEU A 1 371 ? 5.339 -11.145 0.410 1.00 95.19 371 LEU A O 1
ATOM 2948 N N . ASN A 1 372 ? 5.523 -11.916 -1.673 1.00 94.00 372 ASN A N 1
ATOM 2949 C CA . ASN A 1 372 ? 6.949 -12.272 -1.569 1.00 94.00 372 ASN A CA 1
ATOM 2950 C C . ASN A 1 372 ? 7.892 -11.096 -1.286 1.00 94.00 372 ASN A C 1
ATOM 2952 O O . ASN A 1 372 ? 9.062 -11.323 -0.980 1.00 94.00 372 ASN A O 1
ATOM 2956 N N . HIS A 1 373 ? 7.394 -9.862 -1.345 1.00 95.62 373 HIS A N 1
ATOM 2957 C CA . HIS A 1 373 ? 8.134 -8.663 -0.953 1.00 95.62 373 HIS A CA 1
ATOM 2958 C C . HIS A 1 373 ? 7.853 -8.237 0.502 1.00 95.62 373 HIS A C 1
ATOM 2960 O O . HIS A 1 373 ? 8.640 -7.500 1.090 1.00 95.62 373 HIS A O 1
ATOM 2966 N N . CYS A 1 374 ? 6.783 -8.742 1.127 1.00 97.75 374 CYS A N 1
ATOM 2967 C CA . CYS A 1 374 ? 6.411 -8.427 2.509 1.00 97.75 374 CYS A CA 1
ATOM 2968 C C . CYS A 1 374 ? 7.465 -8.833 3.563 1.00 97.75 374 CYS A C 1
ATOM 2970 O O . CYS A 1 374 ? 7.679 -8.055 4.496 1.00 97.75 374 CYS A O 1
ATOM 2972 N N . PRO A 1 375 ? 8.172 -9.979 3.453 1.00 97.19 375 PRO A N 1
ATOM 2973 C CA . PRO A 1 375 ? 9.222 -10.334 4.411 1.00 97.19 375 PRO A CA 1
ATOM 2974 C C . PRO A 1 375 ? 10.339 -9.291 4.510 1.00 97.19 375 PRO A C 1
ATOM 2976 O O . PRO A 1 375 ? 10.835 -9.037 5.603 1.00 97.19 375 PRO A O 1
ATOM 2979 N N . ALA A 1 376 ? 10.687 -8.632 3.400 1.00 96.94 376 ALA A N 1
ATOM 2980 C CA . ALA A 1 376 ? 11.694 -7.573 3.404 1.00 96.94 376 ALA A CA 1
ATOM 2981 C C . ALA A 1 376 ? 11.240 -6.343 4.213 1.00 96.94 376 ALA A C 1
ATOM 2983 O O . ALA A 1 376 ? 12.067 -5.682 4.836 1.00 96.94 376 ALA A O 1
ATOM 2984 N N . ILE A 1 377 ? 9.930 -6.068 4.271 1.00 98.38 377 ILE A N 1
ATOM 2985 C CA . ILE A 1 377 ? 9.369 -4.995 5.107 1.00 98.38 377 ILE A CA 1
ATOM 2986 C C . ILE A 1 377 ? 9.471 -5.363 6.594 1.00 98.38 377 ILE A C 1
ATOM 2988 O O . ILE A 1 377 ? 9.865 -4.517 7.394 1.00 98.38 377 ILE A O 1
ATOM 2992 N N . PHE A 1 378 ? 9.184 -6.618 6.973 1.00 98.12 378 PHE A N 1
ATOM 2993 C CA . PHE A 1 378 ? 9.424 -7.099 8.344 1.00 98.12 378 PHE A CA 1
ATOM 2994 C C . PHE A 1 378 ? 10.900 -6.967 8.726 1.00 98.12 378 PHE A C 1
ATOM 2996 O O . PHE A 1 378 ? 11.228 -6.402 9.767 1.00 98.12 378 PHE A O 1
ATOM 3003 N N . GLU A 1 379 ? 11.797 -7.444 7.863 1.00 96.69 379 GLU A N 1
ATOM 3004 C CA . GLU A 1 379 ? 13.240 -7.376 8.089 1.00 96.69 379 GLU A CA 1
ATOM 3005 C C . GLU A 1 379 ? 13.728 -5.927 8.223 1.00 96.69 379 GLU A C 1
ATOM 3007 O O . GLU A 1 379 ? 14.538 -5.632 9.104 1.00 96.69 379 GLU A O 1
ATOM 3012 N N . GLU A 1 380 ? 13.202 -4.998 7.419 1.00 97.12 380 GLU A N 1
ATOM 3013 C CA . GLU A 1 380 ? 13.524 -3.577 7.551 1.00 97.12 380 GLU A CA 1
ATOM 3014 C C . GLU A 1 380 ? 12.951 -2.952 8.823 1.00 97.12 380 GLU A C 1
ATOM 3016 O O . GLU A 1 380 ? 13.628 -2.143 9.462 1.00 97.12 380 GLU A O 1
ATOM 3021 N N . ALA A 1 381 ? 11.751 -3.344 9.247 1.00 96.81 381 ALA A N 1
ATOM 3022 C CA . ALA A 1 381 ? 11.188 -2.904 10.517 1.00 96.81 381 ALA A CA 1
ATOM 3023 C C . ALA A 1 381 ? 12.057 -3.360 11.700 1.00 96.81 381 ALA A C 1
ATOM 3025 O O . ALA A 1 381 ? 12.316 -2.583 12.616 1.00 96.81 381 ALA A O 1
ATOM 3026 N N . TYR A 1 382 ? 12.584 -4.587 11.661 1.00 95.56 382 TYR A N 1
ATOM 3027 C CA . TYR A 1 382 ? 13.506 -5.090 12.684 1.00 95.56 382 TYR A CA 1
ATOM 3028 C C . TYR A 1 382 ? 14.875 -4.405 12.637 1.00 95.56 382 TYR A C 1
ATOM 3030 O O . TYR A 1 382 ? 15.471 -4.145 13.684 1.00 95.56 382 TYR A O 1
ATOM 3038 N N . ARG A 1 383 ? 15.373 -4.096 11.432 1.00 93.31 383 ARG A N 1
ATOM 3039 C CA . ARG A 1 383 ? 16.651 -3.402 11.220 1.00 93.31 383 ARG A CA 1
ATOM 3040 C C . ARG A 1 383 ? 16.607 -1.955 11.711 1.00 93.31 383 ARG A C 1
ATOM 3042 O O . ARG A 1 383 ? 17.528 -1.517 12.395 1.00 93.31 383 ARG A O 1
ATOM 3049 N N . SER A 1 384 ? 15.557 -1.224 11.345 1.00 93.38 384 SER A N 1
ATOM 3050 C CA . SER A 1 384 ? 15.385 0.203 11.649 1.00 93.38 384 SER A CA 1
ATOM 3051 C C . SER A 1 384 ? 14.775 0.456 13.030 1.00 93.38 384 SER A C 1
ATOM 3053 O O . SER A 1 384 ? 15.012 1.502 13.632 1.00 93.38 384 SER A O 1
ATOM 3055 N N . GLY A 1 385 ? 13.987 -0.494 13.537 1.00 92.25 385 GLY A N 1
ATOM 3056 C CA . GLY A 1 385 ? 13.129 -0.289 14.697 1.00 92.25 385 GLY A CA 1
ATOM 3057 C C . GLY A 1 385 ? 11.922 0.613 14.415 1.00 92.25 385 GLY A C 1
ATOM 3058 O O . GLY A 1 385 ? 11.327 1.095 15.376 1.00 92.25 385 GLY A O 1
ATOM 3059 N N . ASP A 1 386 ? 11.567 0.874 13.147 1.00 94.75 386 ASP A N 1
ATOM 3060 C CA . ASP A 1 386 ? 10.396 1.686 12.792 1.00 94.75 386 ASP A CA 1
ATOM 3061 C C . ASP A 1 386 ? 9.097 0.860 12.923 1.00 94.75 386 ASP A C 1
ATOM 3063 O O . ASP A 1 386 ? 8.833 -0.032 12.105 1.00 94.75 386 ASP A O 1
ATOM 3067 N N . PRO A 1 387 ? 8.233 1.155 13.916 1.00 94.31 387 PRO A N 1
ATOM 3068 C CA . PRO A 1 387 ? 6.997 0.406 14.121 1.00 94.31 387 PRO A CA 1
ATOM 3069 C C . PRO A 1 387 ? 5.978 0.600 12.989 1.00 94.31 387 PRO A C 1
ATOM 3071 O O . PRO A 1 387 ? 5.072 -0.222 12.856 1.00 94.31 387 PRO A O 1
ATOM 3074 N N . ARG A 1 388 ? 6.100 1.653 12.169 1.00 96.81 388 ARG A N 1
ATOM 3075 C CA . ARG A 1 388 ? 5.187 1.919 11.045 1.00 96.81 388 ARG A CA 1
ATOM 3076 C C . ARG A 1 388 ? 5.400 0.919 9.911 1.00 96.81 388 ARG A C 1
ATOM 3078 O O . ARG A 1 388 ? 4.435 0.483 9.284 1.00 96.81 388 ARG A O 1
ATOM 3085 N N . LEU A 1 389 ? 6.650 0.513 9.672 1.00 98.00 389 LEU A N 1
ATOM 3086 C CA . LEU A 1 389 ? 6.980 -0.532 8.697 1.00 98.00 389 LEU A CA 1
ATOM 3087 C C . LEU A 1 389 ? 6.470 -1.897 9.167 1.00 98.00 389 LEU A C 1
ATOM 3089 O O . LEU A 1 389 ? 5.887 -2.639 8.378 1.00 98.00 389 LEU A O 1
ATOM 3093 N N . LEU A 1 390 ? 6.606 -2.194 10.464 1.00 97.44 390 LEU A N 1
ATOM 3094 C CA . LEU A 1 390 ? 6.046 -3.412 11.050 1.00 97.44 390 LEU A CA 1
ATOM 3095 C C . LEU A 1 390 ? 4.524 -3.459 10.870 1.00 97.44 390 LEU A C 1
ATOM 3097 O O . LEU A 1 390 ? 3.974 -4.460 10.416 1.00 97.44 390 LEU A O 1
ATOM 3101 N N . GLU A 1 391 ? 3.843 -2.356 11.185 1.00 97.50 391 GLU A N 1
ATOM 3102 C CA . GLU A 1 391 ? 2.397 -2.232 11.009 1.00 97.50 391 GLU A CA 1
ATOM 3103 C C . GLU A 1 391 ? 1.982 -2.400 9.540 1.00 97.50 391 GLU A C 1
ATOM 3105 O O . GLU A 1 391 ? 1.024 -3.113 9.248 1.00 97.50 391 GLU A O 1
ATOM 3110 N N . THR A 1 392 ? 2.749 -1.823 8.615 1.00 97.81 392 THR A N 1
ATOM 3111 C CA . THR A 1 392 ? 2.552 -1.959 7.164 1.00 97.81 392 THR A CA 1
ATOM 3112 C C . THR A 1 392 ? 2.618 -3.419 6.711 1.00 97.81 392 THR A C 1
ATOM 3114 O O . THR A 1 392 ? 1.717 -3.887 6.014 1.00 97.81 392 THR A O 1
ATOM 3117 N N . ALA A 1 393 ? 3.633 -4.170 7.149 1.00 98.31 393 ALA A N 1
ATOM 3118 C CA . ALA A 1 393 ? 3.772 -5.588 6.815 1.00 98.31 393 ALA A CA 1
ATOM 3119 C C . ALA A 1 393 ? 2.617 -6.438 7.383 1.00 98.31 393 ALA A C 1
ATOM 3121 O O . ALA A 1 393 ? 2.076 -7.317 6.704 1.00 98.31 393 ALA A O 1
ATOM 3122 N N . LEU A 1 394 ? 2.184 -6.140 8.613 1.00 98.38 394 LEU A N 1
ATOM 3123 C CA . LEU A 1 394 ? 1.044 -6.803 9.249 1.00 98.38 394 LEU A CA 1
ATOM 3124 C C . LEU A 1 394 ? -0.274 -6.519 8.523 1.00 98.38 394 LEU A C 1
ATOM 3126 O O . LEU A 1 394 ? -1.068 -7.437 8.313 1.00 98.38 394 LEU A O 1
ATOM 3130 N N . LEU A 1 395 ? -0.508 -5.267 8.123 1.00 97.50 395 LEU A N 1
ATOM 3131 C CA . LEU A 1 395 ? -1.689 -4.883 7.351 1.00 97.50 395 LEU A CA 1
ATOM 3132 C C . LEU A 1 395 ? -1.723 -5.579 5.991 1.00 97.50 395 LEU A C 1
ATOM 3134 O O . LEU A 1 395 ? -2.792 -6.052 5.598 1.00 97.50 395 LEU A O 1
ATOM 3138 N N . TRP A 1 396 ? -0.571 -5.721 5.327 1.00 97.94 396 TRP A N 1
ATOM 3139 C CA . TRP A 1 396 ? -0.499 -6.459 4.069 1.00 97.94 396 TRP A CA 1
ATOM 3140 C C . TRP A 1 396 ? -0.873 -7.921 4.260 1.00 97.94 396 TRP A C 1
ATOM 3142 O O . TRP A 1 396 ? -1.749 -8.407 3.553 1.00 97.94 396 TRP A O 1
ATOM 3152 N N . CYS A 1 397 ? -0.321 -8.600 5.269 1.00 98.56 397 CYS A N 1
ATOM 3153 C CA . CYS A 1 397 ? -0.696 -9.982 5.578 1.00 98.56 397 CYS A CA 1
ATOM 3154 C C . CYS A 1 397 ? -2.199 -10.119 5.886 1.00 98.56 397 CYS A C 1
ATOM 3156 O O . CYS A 1 397 ? -2.854 -11.031 5.383 1.00 98.56 397 CYS A O 1
ATOM 3158 N N . GLN A 1 398 ? -2.779 -9.196 6.663 1.00 97.69 398 GLN A N 1
ATOM 3159 C CA . GLN A 1 398 ? -4.213 -9.210 6.978 1.00 97.69 398 GLN A CA 1
ATOM 3160 C C . GLN A 1 398 ? -5.082 -9.026 5.726 1.00 97.69 398 GLN A C 1
ATOM 3162 O O . GLN A 1 398 ? -6.003 -9.814 5.507 1.00 97.69 398 GLN A O 1
ATOM 3167 N N . ASN A 1 399 ? -4.774 -8.030 4.888 1.00 97.31 399 ASN A N 1
ATOM 3168 C CA . ASN A 1 399 ? -5.469 -7.805 3.619 1.00 97.31 399 ASN A CA 1
ATOM 3169 C C . ASN A 1 399 ? -5.322 -9.012 2.684 1.00 97.31 399 ASN A C 1
ATOM 3171 O O . ASN A 1 399 ? -6.304 -9.471 2.099 1.00 97.31 399 ASN A O 1
ATOM 3175 N N . PHE A 1 400 ? -4.109 -9.553 2.572 1.00 97.75 400 PHE A N 1
ATOM 3176 C CA . PHE A 1 400 ? -3.812 -10.664 1.680 1.00 97.75 400 PHE A CA 1
ATOM 3177 C C . PHE A 1 400 ? -4.600 -11.911 2.079 1.00 97.75 400 PHE A C 1
ATOM 3179 O O . PHE A 1 400 ? -5.257 -12.505 1.226 1.00 97.75 400 PHE A O 1
ATOM 3186 N N . ALA A 1 401 ? -4.613 -12.256 3.372 1.00 97.62 401 ALA A N 1
ATOM 3187 C CA . ALA A 1 401 ? -5.400 -13.366 3.905 1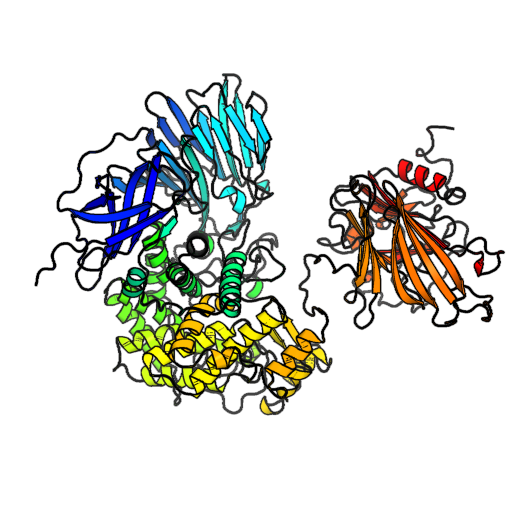.00 97.62 401 ALA A CA 1
ATOM 3188 C C . ALA A 1 401 ? -6.908 -13.193 3.651 1.00 97.62 401 ALA A C 1
ATOM 3190 O O . ALA A 1 401 ? -7.586 -14.160 3.303 1.00 97.62 401 ALA A O 1
ATOM 3191 N N . ASP A 1 402 ? -7.428 -11.970 3.790 1.00 97.31 402 ASP A N 1
ATOM 3192 C CA . ASP A 1 402 ? -8.857 -11.700 3.632 1.00 97.31 402 ASP A CA 1
ATOM 3193 C C . ASP A 1 402 ? -9.299 -11.670 2.154 1.00 97.31 402 ASP A C 1
ATOM 3195 O O . ASP A 1 402 ? -10.365 -12.194 1.826 1.00 97.31 402 ASP A O 1
ATOM 3199 N N . LEU A 1 403 ? -8.504 -11.071 1.258 1.00 96.94 403 LEU A N 1
ATOM 3200 C CA . LEU A 1 403 ? -8.938 -10.729 -0.107 1.00 96.94 403 LEU A CA 1
ATOM 3201 C C . LEU A 1 403 ? -8.155 -11.429 -1.223 1.00 96.94 403 LEU A C 1
ATOM 3203 O O . LEU A 1 403 ? -8.674 -11.575 -2.326 1.00 96.94 403 LEU A O 1
ATOM 3207 N N . SER A 1 404 ? -6.912 -11.848 -0.974 1.00 96.81 404 SER A N 1
ATOM 3208 C CA . SER A 1 404 ? -6.001 -12.348 -2.022 1.00 96.81 404 SER A CA 1
ATOM 3209 C C . SER A 1 404 ? -5.826 -13.860 -2.028 1.00 96.81 404 SER A C 1
ATOM 3211 O O . SER A 1 404 ? -5.432 -14.424 -3.048 1.00 96.81 404 SER A O 1
ATOM 3213 N N . ILE A 1 405 ? -6.164 -14.526 -0.929 1.00 97.50 405 ILE A N 1
ATOM 3214 C CA . ILE A 1 405 ? -6.206 -15.983 -0.854 1.00 97.50 405 ILE A CA 1
ATOM 3215 C C . ILE A 1 405 ? -7.512 -16.495 -1.460 1.00 97.50 405 ILE A C 1
ATOM 3217 O O . ILE A 1 405 ? -8.597 -15.932 -1.270 1.00 97.50 405 ILE A O 1
ATOM 3221 N N . TRP A 1 406 ? -7.409 -17.579 -2.219 1.00 97.31 406 TRP A N 1
ATOM 3222 C CA . TRP A 1 406 ? -8.557 -18.357 -2.645 1.00 97.31 406 TRP A CA 1
ATOM 3223 C C . TRP A 1 406 ? -8.942 -19.340 -1.535 1.00 97.31 406 TRP A C 1
ATOM 3225 O O . TRP A 1 406 ? -8.187 -20.251 -1.201 1.00 97.31 406 TRP A O 1
ATOM 3235 N N . TRP A 1 407 ? -10.117 -19.134 -0.938 1.00 96.88 407 TRP A N 1
ATOM 3236 C CA . TRP A 1 407 ? -10.647 -19.984 0.135 1.00 96.88 407 TRP A CA 1
ATOM 3237 C C . TRP A 1 407 ? -11.729 -20.963 -0.337 1.00 96.88 407 TRP A C 1
ATOM 3239 O O . TRP A 1 407 ? -12.314 -21.651 0.500 1.00 96.88 407 TRP A O 1
ATOM 3249 N N . GLY A 1 408 ? -12.005 -21.017 -1.644 1.00 94.19 408 GLY A N 1
ATOM 3250 C CA . GLY A 1 408 ? -12.913 -22.009 -2.212 1.00 94.19 408 GLY A CA 1
ATOM 3251 C C . GLY A 1 408 ? -12.371 -23.425 -2.030 1.00 94.19 408 GLY A C 1
ATOM 3252 O O . GLY A 1 408 ? -11.179 -23.617 -1.806 1.00 94.19 408 GLY A O 1
ATOM 3253 N N . GLU A 1 409 ? -13.260 -24.417 -2.092 1.00 90.62 409 GLU A N 1
ATOM 3254 C CA . GLU A 1 409 ? -12.938 -25.815 -1.776 1.00 90.62 409 GLU A CA 1
ATOM 3255 C C . GLU A 1 409 ? -11.819 -26.373 -2.665 1.00 90.62 409 GLU A C 1
ATOM 3257 O O . GLU A 1 409 ? -10.810 -26.879 -2.169 1.00 90.62 409 GLU A O 1
ATOM 3262 N N . LYS A 1 410 ? -11.965 -26.218 -3.983 1.00 92.00 410 LYS A N 1
ATOM 3263 C CA . LYS A 1 410 ? -10.921 -26.559 -4.948 1.00 92.00 410 LYS A CA 1
ATOM 3264 C C . LYS A 1 410 ? -9.805 -25.521 -4.879 1.00 92.00 410 LYS A C 1
ATOM 3266 O O . LYS A 1 410 ? -10.096 -24.333 -4.903 1.00 92.00 410 LYS A O 1
ATOM 3271 N N . ASP A 1 411 ? -8.546 -25.958 -4.857 1.00 94.44 411 ASP A N 1
ATOM 3272 C CA . ASP A 1 411 ? -7.361 -25.084 -4.880 1.00 94.44 411 ASP A CA 1
ATOM 3273 C C . ASP A 1 411 ? -7.225 -24.141 -3.662 1.00 94.44 411 ASP A C 1
ATOM 3275 O O . ASP A 1 411 ? -6.543 -23.111 -3.727 1.00 94.44 411 ASP A O 1
ATOM 3279 N N . ARG A 1 412 ? -7.870 -24.485 -2.537 1.00 97.12 412 ARG A N 1
ATOM 3280 C CA . ARG A 1 412 ? -7.821 -23.722 -1.283 1.00 97.12 412 ARG A CA 1
ATOM 3281 C C . ARG A 1 412 ? -6.387 -23.381 -0.882 1.00 97.12 412 ARG A C 1
ATOM 3283 O O . ARG A 1 412 ? -5.534 -24.256 -0.797 1.00 97.12 412 ARG A O 1
ATOM 3290 N N . GLY A 1 413 ? -6.152 -22.117 -0.545 1.00 96.81 413 GLY A N 1
ATOM 3291 C CA . GLY A 1 413 ? -4.850 -21.609 -0.114 1.00 96.81 413 GLY A CA 1
ATOM 3292 C C . GLY A 1 413 ? -4.012 -21.023 -1.247 1.00 96.81 413 GLY A C 1
ATOM 3293 O O . GLY A 1 413 ? -3.081 -20.267 -0.972 1.00 96.81 413 GLY A O 1
ATOM 3294 N N . GLY A 1 414 ? -4.353 -21.283 -2.511 1.00 96.94 414 GLY A N 1
ATOM 3295 C CA . GLY A 1 414 ? -3.682 -20.643 -3.635 1.00 96.94 414 GLY A CA 1
ATOM 3296 C C . GLY A 1 414 ? -3.946 -19.136 -3.704 1.00 96.94 414 GLY A C 1
ATOM 3297 O O . GLY A 1 414 ? -4.992 -18.637 -3.286 1.00 96.94 414 GLY A O 1
ATOM 3298 N N . THR A 1 415 ? -2.983 -18.385 -4.232 1.00 97.00 415 THR A N 1
ATOM 3299 C CA . THR A 1 415 ? -3.115 -16.933 -4.414 1.00 97.00 415 THR A CA 1
ATOM 3300 C C . THR A 1 415 ? -3.933 -16.621 -5.664 1.00 97.00 415 THR A C 1
ATOM 3302 O O . THR A 1 415 ? -3.687 -17.187 -6.728 1.00 97.00 415 THR A O 1
ATOM 3305 N N . ARG A 1 416 ? -4.874 -15.681 -5.569 1.00 95.50 416 ARG A N 1
ATOM 3306 C CA . ARG A 1 416 ? -5.635 -15.176 -6.719 1.00 95.50 416 ARG A CA 1
ATOM 3307 C C . ARG A 1 416 ? -4.758 -14.347 -7.654 1.00 95.50 416 ARG A C 1
ATOM 3309 O O . ARG A 1 416 ? -3.848 -13.651 -7.210 1.00 95.50 416 ARG A O 1
ATOM 3316 N N . TYR A 1 417 ? -5.086 -14.333 -8.941 1.00 94.00 417 TYR A N 1
ATOM 3317 C CA . TYR A 1 417 ? -4.519 -13.352 -9.858 1.00 94.00 417 TYR A CA 1
ATOM 3318 C C . TYR A 1 417 ? -4.916 -11.938 -9.398 1.00 94.00 417 TYR A C 1
ATOM 3320 O O . TYR A 1 417 ? -6.106 -11.702 -9.177 1.00 94.00 417 TYR A O 1
ATOM 3328 N N . PRO A 1 418 ? -3.962 -11.005 -9.233 1.00 89.56 418 PRO A N 1
ATOM 3329 C CA . PRO A 1 418 ? -4.199 -9.768 -8.496 1.00 89.56 418 PRO A CA 1
ATOM 3330 C C . PRO A 1 418 ? -5.144 -8.789 -9.197 1.00 89.56 418 PRO A C 1
ATOM 3332 O O . PRO A 1 418 ? -5.913 -8.135 -8.510 1.00 89.56 418 PRO A O 1
ATOM 3335 N N . ASN A 1 419 ? -5.119 -8.692 -10.530 1.00 91.44 419 ASN A N 1
ATOM 3336 C CA . ASN A 1 419 ? -5.940 -7.733 -11.273 1.00 91.44 419 ASN A CA 1
ATOM 3337 C C . ASN A 1 419 ? -6.610 -8.395 -12.480 1.00 91.44 419 ASN A C 1
ATOM 3339 O O . ASN A 1 419 ? -5.954 -8.669 -13.483 1.00 91.44 419 ASN A O 1
ATOM 3343 N N . ILE A 1 420 ? -7.920 -8.622 -12.406 1.00 91.44 420 ILE A N 1
ATOM 3344 C CA . ILE A 1 420 ? -8.666 -9.293 -13.479 1.00 91.44 420 ILE A CA 1
ATOM 3345 C C . ILE A 1 420 ? -8.710 -8.505 -14.797 1.00 91.44 420 ILE A C 1
ATOM 3347 O O . ILE A 1 420 ? -8.878 -9.113 -15.852 1.00 91.44 420 ILE A O 1
ATOM 3351 N N . LEU A 1 421 ? -8.486 -7.186 -14.768 1.00 88.44 421 LEU A N 1
ATOM 3352 C CA . LEU A 1 421 ? -8.429 -6.369 -15.984 1.00 88.44 421 LEU A CA 1
ATOM 3353 C C . LEU A 1 421 ? -7.266 -6.779 -16.897 1.00 88.44 421 LEU A C 1
ATOM 3355 O O . LEU A 1 421 ? -7.385 -6.690 -18.113 1.00 88.44 421 LEU A O 1
ATOM 3359 N N . LEU A 1 422 ? -6.158 -7.267 -16.325 1.00 85.69 422 LEU A N 1
ATOM 3360 C CA . LEU A 1 422 ? -4.985 -7.712 -17.093 1.00 85.69 422 LEU A CA 1
ATOM 3361 C C . LEU A 1 422 ? -5.178 -9.082 -17.756 1.00 85.69 422 LEU A C 1
ATOM 3363 O O . LEU A 1 422 ? -4.318 -9.521 -18.511 1.00 85.69 422 LEU A O 1
ATOM 3367 N N . ILE A 1 423 ? -6.279 -9.767 -17.453 1.00 84.62 423 ILE A N 1
ATOM 3368 C CA . ILE A 1 423 ? -6.684 -11.022 -18.098 1.00 84.62 423 ILE A CA 1
ATOM 3369 C C . ILE A 1 423 ? -8.023 -10.844 -18.823 1.00 84.62 423 ILE A C 1
ATOM 3371 O O . ILE A 1 423 ? -8.798 -11.792 -18.930 1.00 84.62 423 ILE A O 1
ATOM 3375 N N . GLU A 1 424 ? -8.297 -9.609 -19.263 1.00 86.38 424 GLU A N 1
ATOM 3376 C CA . GLU A 1 424 ? -9.440 -9.231 -20.105 1.00 86.38 424 GLU A CA 1
ATOM 3377 C C . GLU A 1 424 ? -10.808 -9.574 -19.498 1.00 86.38 424 GLU A C 1
ATOM 3379 O O . GLU A 1 424 ? -11.790 -9.812 -20.199 1.00 86.38 424 GLU A O 1
ATOM 3384 N N . LYS A 1 425 ? -10.895 -9.579 -18.164 1.00 87.38 425 LYS A N 1
ATOM 3385 C CA . LYS A 1 425 ? -12.156 -9.755 -17.442 1.00 87.38 425 LYS A CA 1
ATOM 3386 C C . LYS A 1 425 ? -12.668 -8.422 -16.920 1.00 87.38 425 LYS A C 1
ATOM 3388 O O . LYS A 1 425 ? -11.920 -7.620 -16.362 1.00 87.38 425 LYS A O 1
ATOM 3393 N N . THR A 1 426 ? -13.972 -8.218 -17.057 1.00 87.69 426 THR A N 1
ATOM 3394 C CA . THR A 1 426 ? -14.651 -7.017 -16.574 1.00 87.69 426 THR A CA 1
ATOM 3395 C C . THR A 1 426 ? -14.942 -7.130 -15.073 1.00 87.69 426 THR A C 1
ATOM 3397 O O . THR A 1 426 ? -15.482 -8.149 -14.636 1.00 87.69 426 THR A O 1
ATOM 3400 N N . PRO A 1 427 ? -14.619 -6.099 -14.273 1.00 89.38 427 PRO A N 1
ATOM 3401 C CA . PRO A 1 427 ? -15.073 -5.975 -12.895 1.00 89.38 427 PRO A CA 1
ATOM 3402 C C . PRO A 1 427 ? -16.590 -6.050 -12.768 1.00 89.38 427 PRO A C 1
ATOM 3404 O O . PRO A 1 427 ? -17.323 -5.624 -13.661 1.00 89.38 427 PRO A O 1
ATOM 3407 N N . HIS A 1 428 ? -17.068 -6.528 -11.623 1.00 90.00 428 HIS A N 1
ATOM 3408 C CA . HIS A 1 428 ? -18.491 -6.485 -11.307 1.00 90.00 428 HIS A CA 1
ATOM 3409 C C . HIS A 1 428 ? -19.004 -5.032 -11.322 1.00 90.00 428 HIS A C 1
ATOM 3411 O O . HIS A 1 428 ? -18.395 -4.153 -10.702 1.00 90.00 428 HIS A O 1
ATOM 3417 N N . ASP A 1 429 ? -20.086 -4.785 -12.066 1.00 91.00 429 ASP A N 1
ATOM 3418 C CA . ASP A 1 429 ? -20.636 -3.456 -12.390 1.00 91.00 429 ASP A CA 1
ATOM 3419 C C . ASP A 1 429 ? -19.600 -2.453 -12.971 1.00 91.00 429 ASP A C 1
ATOM 3421 O O . ASP A 1 429 ? -19.740 -1.248 -12.774 1.00 91.00 429 ASP A O 1
ATOM 3425 N N . ASP A 1 430 ? -18.527 -2.923 -13.631 1.00 86.69 430 ASP A N 1
ATOM 3426 C CA . ASP A 1 430 ? -17.372 -2.105 -14.077 1.00 86.69 430 ASP A CA 1
ATOM 3427 C C . ASP A 1 430 ? -16.767 -1.240 -12.946 1.00 86.69 430 ASP A C 1
ATOM 3429 O O . ASP A 1 430 ? -16.205 -0.165 -13.162 1.00 86.69 430 ASP A O 1
ATOM 3433 N N . ASN A 1 431 ? -16.867 -1.702 -11.694 1.00 90.50 431 ASN A N 1
ATOM 3434 C CA . ASN A 1 431 ? -16.319 -0.980 -10.554 1.00 90.50 431 ASN A CA 1
ATOM 3435 C C . ASN A 1 431 ? -14.781 -1.028 -10.551 1.00 90.50 431 ASN A C 1
ATOM 3437 O O . ASN A 1 431 ? -14.182 -2.036 -10.179 1.00 90.50 431 ASN A O 1
ATOM 3441 N N . ARG A 1 432 ? -14.144 0.102 -10.872 1.00 89.81 432 ARG A N 1
ATOM 3442 C CA . ARG A 1 432 ? -12.678 0.264 -10.897 1.00 89.81 432 ARG A CA 1
ATOM 3443 C C . ARG A 1 432 ? -12.078 0.882 -9.631 1.00 89.81 432 ARG A C 1
ATOM 3445 O O . ARG A 1 432 ? -10.885 1.152 -9.605 1.00 89.81 432 ARG A O 1
ATOM 3452 N N . SER A 1 433 ? -12.864 1.098 -8.573 1.00 89.06 433 SER A N 1
ATOM 3453 C CA . SER A 1 433 ? -12.358 1.633 -7.297 1.00 89.06 433 SER A CA 1
ATOM 3454 C C . SER A 1 433 ? -11.788 0.556 -6.364 1.00 89.06 433 SER A C 1
ATOM 3456 O O . SER A 1 433 ? -11.490 0.837 -5.203 1.00 89.06 433 SER A O 1
ATOM 3458 N N . PHE A 1 434 ? -11.718 -0.690 -6.829 1.00 93.88 434 PHE A N 1
ATOM 3459 C CA . PHE A 1 434 ? -11.239 -1.841 -6.078 1.00 93.88 434 PHE A CA 1
ATOM 3460 C C . PHE A 1 434 ? -10.461 -2.776 -6.998 1.00 93.88 434 PHE A C 1
ATOM 3462 O O . PHE A 1 434 ? -10.807 -2.954 -8.167 1.00 93.88 434 PHE A O 1
ATOM 3469 N N . MET A 1 435 ? -9.419 -3.397 -6.453 1.00 93.81 435 MET A N 1
ATOM 3470 C CA . MET A 1 435 ? -8.626 -4.369 -7.183 1.00 93.81 435 MET A CA 1
ATOM 3471 C C . MET A 1 435 ? -9.324 -5.730 -7.154 1.00 93.81 435 MET A C 1
ATOM 3473 O O . MET A 1 435 ? -9.108 -6.553 -6.259 1.00 93.81 435 MET A O 1
ATOM 3477 N N . TRP A 1 436 ? -10.193 -5.957 -8.133 1.00 94.75 436 TRP A N 1
ATOM 3478 C CA . TRP A 1 436 ? -10.833 -7.252 -8.321 1.00 94.75 436 TRP A CA 1
ATOM 3479 C C . TRP A 1 436 ? -9.800 -8.294 -8.740 1.00 94.75 436 TRP A C 1
ATOM 3481 O O . TRP A 1 436 ? -9.047 -8.109 -9.701 1.00 94.75 436 TRP A O 1
ATOM 3491 N N . ARG A 1 437 ? -9.775 -9.398 -7.997 1.00 94.94 437 ARG A N 1
ATOM 3492 C CA . ARG A 1 437 ? -8.855 -10.525 -8.172 1.00 94.94 437 ARG A CA 1
ATOM 3493 C C . ARG A 1 437 ? -9.580 -11.696 -8.838 1.00 94.94 437 ARG A C 1
ATOM 3495 O O . ARG A 1 437 ? -10.799 -11.684 -8.949 1.00 94.94 437 ARG A O 1
ATOM 3502 N N . SER A 1 438 ? -8.887 -12.726 -9.310 1.00 94.12 438 SER A N 1
ATOM 3503 C CA . SER A 1 438 ? -9.594 -13.890 -9.874 1.00 94.12 438 SER A CA 1
ATOM 3504 C C . SER A 1 438 ? -10.403 -14.648 -8.808 1.00 94.12 438 SER A C 1
ATOM 3506 O O . SER A 1 438 ? -9.966 -14.777 -7.665 1.00 94.12 438 SER A O 1
ATOM 3508 N N . ASN A 1 439 ? -11.544 -15.234 -9.188 1.00 93.81 439 ASN A N 1
ATOM 3509 C CA . ASN A 1 439 ? -12.249 -16.263 -8.398 1.00 93.81 439 ASN A CA 1
ATOM 3510 C C . ASN A 1 439 ? -11.661 -17.658 -8.654 1.00 93.81 439 ASN A C 1
ATOM 3512 O O . ASN A 1 439 ? -12.357 -18.613 -8.974 1.00 93.81 439 ASN A O 1
ATOM 3516 N N . SER A 1 440 ? -10.334 -17.729 -8.607 1.00 92.44 440 SER A N 1
ATOM 3517 C CA . SER A 1 440 ? -9.548 -18.945 -8.786 1.00 92.44 440 SER A CA 1
ATOM 3518 C C . SER A 1 440 ? -8.139 -18.714 -8.255 1.00 92.44 440 SER A C 1
ATOM 3520 O O . SER A 1 440 ? -7.654 -17.576 -8.252 1.00 92.44 440 SER A O 1
ATOM 3522 N N . ALA A 1 441 ? -7.466 -19.788 -7.859 1.00 93.94 441 ALA A N 1
ATOM 3523 C CA . ALA A 1 441 ? -6.043 -19.759 -7.558 1.00 93.94 441 ALA A CA 1
ATOM 3524 C C . ALA A 1 441 ? -5.189 -19.697 -8.836 1.00 93.94 441 ALA A C 1
ATOM 3526 O O . ALA A 1 441 ? -5.578 -20.192 -9.894 1.00 93.94 441 ALA A O 1
ATOM 3527 N N . VAL A 1 442 ? -3.998 -19.110 -8.717 1.00 91.94 442 VAL A N 1
ATOM 3528 C CA . VAL A 1 442 ? -2.964 -19.075 -9.751 1.00 91.94 442 VAL A CA 1
ATOM 3529 C C . VAL A 1 442 ? -1.625 -19.467 -9.131 1.00 91.94 442 VAL A C 1
ATOM 3531 O O . VAL A 1 442 ? -1.113 -18.815 -8.215 1.00 91.94 442 VAL A O 1
ATOM 3534 N N . ASN A 1 443 ? -1.037 -20.555 -9.633 1.00 92.44 443 ASN A N 1
ATOM 3535 C CA . ASN A 1 443 ? 0.187 -21.141 -9.080 1.00 92.44 443 ASN A CA 1
ATOM 3536 C C . ASN A 1 443 ? 1.365 -20.147 -9.046 1.00 92.44 443 ASN A C 1
ATOM 3538 O O . ASN A 1 443 ? 2.015 -20.010 -8.012 1.00 92.44 443 ASN A O 1
ATOM 3542 N N . PHE A 1 444 ? 1.587 -19.363 -10.103 1.00 89.50 444 PHE A N 1
ATOM 3543 C CA . PHE A 1 444 ? 2.717 -18.438 -10.165 1.00 89.50 444 PHE A CA 1
ATOM 3544 C C . PHE A 1 444 ? 2.573 -17.185 -9.302 1.00 89.50 444 PHE A C 1
ATOM 3546 O O . PHE A 1 444 ? 3.581 -16.533 -9.020 1.00 89.50 444 PHE A O 1
ATOM 3553 N N . CYS A 1 445 ? 1.369 -16.858 -8.837 1.00 91.12 445 CYS A N 1
ATOM 3554 C CA . CYS A 1 445 ? 1.155 -15.792 -7.859 1.00 91.12 445 CYS A CA 1
ATOM 3555 C C . CYS A 1 445 ? 1.388 -16.267 -6.416 1.00 91.12 445 CYS A C 1
ATOM 3557 O O . CYS A 1 445 ? 1.495 -15.440 -5.513 1.00 91.12 445 CYS A O 1
ATOM 3559 N N . THR A 1 446 ? 1.471 -17.579 -6.178 1.00 94.12 446 THR A N 1
ATOM 3560 C CA . THR A 1 446 ? 1.618 -18.145 -4.831 1.00 94.12 446 THR A CA 1
ATOM 3561 C C . THR A 1 446 ? 3.083 -18.132 -4.407 1.00 94.12 446 THR A C 1
ATOM 3563 O O . THR A 1 446 ? 3.821 -19.064 -4.710 1.00 94.12 446 THR A O 1
ATOM 3566 N N . LYS A 1 447 ? 3.516 -17.041 -3.765 1.00 94.25 447 LYS A N 1
ATOM 3567 C CA . LYS A 1 447 ? 4.870 -16.806 -3.231 1.00 94.25 447 LYS A CA 1
ATOM 3568 C C . LYS A 1 447 ? 4.776 -15.857 -2.030 1.00 94.25 447 LYS A C 1
ATOM 3570 O O . LYS A 1 447 ? 3.878 -15.016 -2.002 1.00 94.25 447 LYS A O 1
ATOM 3575 N N . GLY A 1 448 ? 5.721 -15.926 -1.097 1.00 95.94 448 GLY A N 1
ATOM 3576 C CA . GLY A 1 448 ? 5.786 -15.014 0.053 1.00 95.94 448 GLY A CA 1
ATOM 3577 C C . GLY A 1 448 ? 4.992 -15.435 1.280 1.00 95.94 448 GLY A C 1
ATOM 3578 O O . GLY A 1 448 ? 4.759 -14.605 2.156 1.00 95.94 448 GLY A O 1
ATOM 3579 N N . PHE A 1 449 ? 4.540 -16.688 1.355 1.00 97.56 449 PHE A N 1
ATOM 3580 C CA . PHE A 1 449 ? 3.794 -17.169 2.516 1.00 97.56 449 PHE A CA 1
ATOM 3581 C C . PHE A 1 449 ? 4.644 -17.266 3.783 1.00 97.56 449 PHE A C 1
ATOM 3583 O O . PHE A 1 449 ? 4.066 -17.326 4.868 1.00 97.56 449 PHE A O 1
ATOM 3590 N N . ASP A 1 450 ? 5.981 -17.206 3.705 1.00 98.00 450 ASP A N 1
ATOM 3591 C CA . ASP A 1 450 ? 6.815 -17.052 4.906 1.00 98.00 450 ASP A CA 1
ATOM 3592 C C . ASP A 1 450 ? 6.474 -15.766 5.690 1.00 98.00 450 ASP A C 1
ATOM 3594 O O . ASP A 1 450 ? 6.600 -15.741 6.916 1.00 98.00 450 ASP A O 1
ATOM 3598 N N . ALA A 1 451 ? 5.923 -14.742 5.026 1.00 98.50 451 ALA A N 1
ATOM 3599 C CA . ALA A 1 451 ? 5.398 -13.541 5.675 1.00 98.50 451 ALA A CA 1
ATOM 3600 C C . ALA A 1 451 ? 4.284 -13.843 6.690 1.00 98.50 451 ALA A C 1
ATOM 3602 O O . ALA A 1 451 ? 4.211 -13.188 7.727 1.00 98.50 451 ALA A O 1
ATOM 3603 N N . PHE A 1 452 ? 3.444 -14.855 6.447 1.00 98.81 452 PHE A N 1
ATOM 3604 C CA . PHE A 1 452 ? 2.397 -15.245 7.393 1.00 98.81 452 PHE A CA 1
ATOM 3605 C C . PHE A 1 452 ? 2.966 -15.878 8.665 1.00 98.81 452 PHE A C 1
ATOM 3607 O O . PHE A 1 452 ? 2.410 -15.687 9.747 1.00 98.81 452 PHE A O 1
ATOM 3614 N N . TYR A 1 453 ? 4.106 -16.567 8.568 1.00 98.62 453 TYR A N 1
ATOM 3615 C CA . TYR A 1 453 ? 4.825 -17.043 9.748 1.00 98.62 453 TYR A CA 1
ATOM 3616 C C . TYR A 1 453 ? 5.352 -15.868 10.579 1.00 98.62 453 TYR A C 1
ATOM 3618 O O . TYR A 1 453 ? 5.165 -15.849 11.793 1.00 98.62 453 TYR A O 1
ATOM 3626 N N . LEU A 1 454 ? 5.941 -14.857 9.931 1.00 98.50 454 LEU A N 1
ATOM 3627 C CA . LEU A 1 454 ? 6.405 -13.637 10.605 1.00 98.50 454 LEU A CA 1
ATOM 3628 C C . LEU A 1 454 ? 5.235 -12.863 11.235 1.00 98.50 454 LEU A C 1
ATOM 3630 O O . LEU A 1 454 ? 5.299 -12.480 12.400 1.00 98.50 454 LEU A O 1
ATOM 3634 N N . ALA A 1 455 ? 4.120 -12.710 10.517 1.00 98.69 455 ALA A N 1
ATOM 3635 C CA . ALA A 1 455 ? 2.916 -12.076 11.047 1.00 98.69 455 ALA A CA 1
ATOM 3636 C C . ALA A 1 455 ? 2.350 -12.832 12.262 1.00 98.69 455 ALA A C 1
ATOM 3638 O O . ALA A 1 455 ? 1.933 -12.202 13.237 1.00 98.69 455 ALA A O 1
ATOM 3639 N N . TYR A 1 456 ? 2.372 -14.170 12.243 1.00 98.69 456 TYR A N 1
ATOM 3640 C CA . TYR A 1 456 ? 2.027 -14.992 13.404 1.00 98.69 456 TYR A CA 1
ATOM 3641 C C . TYR A 1 456 ? 3.004 -14.766 14.564 1.00 98.69 456 TYR A C 1
ATOM 3643 O O . TYR A 1 456 ? 2.563 -14.536 15.688 1.00 98.69 456 TYR A O 1
ATOM 3651 N N . GLU A 1 457 ? 4.314 -14.751 14.304 1.00 97.81 457 GLU A N 1
ATOM 3652 C CA . GLU A 1 457 ? 5.334 -14.455 15.315 1.00 97.81 457 GLU A CA 1
ATOM 3653 C C . GLU A 1 457 ? 5.181 -13.060 15.935 1.00 97.81 457 GLU A C 1
ATOM 3655 O O . GLU A 1 457 ? 5.647 -12.859 17.050 1.00 97.81 457 GLU A O 1
ATOM 3660 N N . GLU A 1 458 ? 4.550 -12.098 15.265 1.00 97.75 458 GLU A N 1
ATOM 3661 C CA . GLU A 1 458 ? 4.333 -10.733 15.770 1.00 97.75 458 GLU A CA 1
ATOM 3662 C C . GLU A 1 458 ? 2.996 -10.536 16.493 1.00 97.75 458 GLU A C 1
ATOM 3664 O O . GLU A 1 458 ? 2.864 -9.658 17.346 1.00 97.75 458 GLU A O 1
ATOM 3669 N N . THR A 1 459 ? 1.981 -11.336 16.162 1.00 97.25 459 THR A N 1
ATOM 3670 C CA . THR A 1 459 ? 0.601 -11.119 16.636 1.00 97.25 459 THR A CA 1
ATOM 3671 C C . THR A 1 459 ? 0.065 -12.243 17.517 1.00 97.25 459 THR A C 1
ATOM 3673 O O . THR A 1 459 ? -0.839 -12.013 18.323 1.00 97.25 459 THR A O 1
ATOM 3676 N N . GLY A 1 460 ? 0.577 -13.463 17.347 1.00 97.25 460 GLY A N 1
ATOM 3677 C CA . GLY A 1 460 ? -0.039 -14.685 17.856 1.00 97.25 460 GLY A CA 1
ATOM 3678 C C . GLY A 1 460 ? -1.415 -14.988 17.250 1.00 97.25 460 GLY A C 1
ATOM 3679 O O . GLY A 1 460 ? -2.173 -15.750 17.859 1.00 97.25 460 GLY A O 1
ATOM 3680 N N . ASP A 1 461 ? -1.756 -14.376 16.107 1.00 97.06 461 ASP A N 1
ATOM 3681 C CA . ASP A 1 461 ? -3.044 -14.539 15.427 1.00 97.06 461 ASP A CA 1
ATOM 3682 C C . ASP A 1 461 ? -3.132 -15.887 14.700 1.00 97.06 461 ASP A C 1
ATOM 3684 O O . ASP A 1 461 ? -2.421 -16.090 13.709 1.00 97.06 461 ASP A O 1
ATOM 3688 N N . PRO A 1 462 ? -4.007 -16.811 15.149 1.00 96.50 462 PRO A N 1
ATOM 3689 C CA . PRO A 1 462 ? -4.129 -18.129 14.538 1.00 96.50 462 PRO A CA 1
ATOM 3690 C C . PRO A 1 462 ? -4.551 -18.060 13.067 1.00 96.50 462 PRO A C 1
ATOM 3692 O O . PRO A 1 462 ? -4.158 -18.936 12.304 1.00 96.50 462 PRO A O 1
ATOM 3695 N N . ARG A 1 463 ? -5.235 -16.998 12.611 1.00 96.75 463 ARG A N 1
ATOM 3696 C CA . ARG A 1 463 ? -5.562 -16.824 11.185 1.00 96.75 463 ARG A CA 1
ATOM 3697 C C . ARG A 1 463 ? -4.312 -16.760 10.310 1.00 96.75 463 ARG A C 1
ATOM 3699 O O . ARG A 1 463 ? -4.336 -17.261 9.191 1.00 96.75 463 ARG A O 1
ATOM 3706 N N . MET A 1 464 ? -3.226 -16.154 10.807 1.00 98.44 464 MET A N 1
ATOM 3707 C CA . MET A 1 464 ? -1.948 -16.089 10.083 1.00 98.44 464 MET A CA 1
ATOM 3708 C C . MET A 1 464 ? -1.313 -17.482 9.969 1.00 98.44 464 MET A C 1
ATOM 3710 O O . MET A 1 464 ? -0.710 -17.818 8.952 1.00 98.44 464 MET A O 1
ATOM 3714 N N . ARG A 1 465 ? -1.502 -18.339 10.978 1.00 97.69 465 ARG A N 1
ATOM 3715 C CA . ARG A 1 465 ? -1.055 -19.732 10.920 1.00 97.69 465 ARG A CA 1
ATOM 3716 C C . ARG A 1 465 ? -1.922 -20.578 9.980 1.00 97.69 465 ARG A C 1
ATOM 3718 O O . ARG A 1 465 ? -1.376 -21.321 9.173 1.00 97.69 465 ARG A O 1
ATOM 3725 N N . GLU A 1 466 ? -3.241 -20.415 10.029 1.00 98.00 466 GLU A N 1
ATOM 3726 C CA . GLU A 1 466 ? -4.197 -21.121 9.163 1.00 98.00 466 GLU A CA 1
ATOM 3727 C C . GLU A 1 466 ? -3.956 -20.825 7.675 1.00 98.00 466 GLU A C 1
ATOM 3729 O O . GLU A 1 466 ? -3.949 -21.734 6.844 1.00 98.00 466 GLU A O 1
ATOM 3734 N N . VAL A 1 467 ? -3.729 -19.555 7.321 1.00 98.31 467 VAL A N 1
ATOM 3735 C CA . VAL A 1 467 ? -3.426 -19.175 5.933 1.00 98.31 467 VAL A CA 1
ATOM 3736 C C . VAL A 1 467 ? -2.056 -19.680 5.482 1.00 98.31 467 VAL A C 1
ATOM 3738 O O . VAL A 1 467 ? -1.933 -20.131 4.344 1.00 98.31 467 VAL A O 1
ATOM 3741 N N . LEU A 1 468 ? -1.048 -19.675 6.364 1.00 98.69 468 LEU A N 1
ATOM 3742 C CA . LEU A 1 468 ? 0.254 -20.279 6.082 1.00 98.69 468 LEU A CA 1
ATOM 3743 C C . LEU A 1 468 ? 0.101 -21.767 5.755 1.00 98.69 468 LEU A C 1
ATOM 3745 O O . LEU A 1 468 ? 0.628 -22.231 4.748 1.00 98.69 468 LEU A O 1
ATOM 3749 N N . GLU A 1 469 ? -0.628 -22.510 6.586 1.00 98.56 469 GLU A N 1
ATOM 3750 C CA . GLU A 1 469 ? -0.853 -23.945 6.395 1.00 98.56 469 GLU A CA 1
ATOM 3751 C C . GLU A 1 469 ? -1.600 -24.232 5.088 1.00 98.56 469 GLU A C 1
ATOM 3753 O O . GLU A 1 469 ? -1.209 -25.134 4.346 1.00 98.56 469 GLU A O 1
ATOM 3758 N N . ALA A 1 470 ? -2.604 -23.418 4.750 1.00 98.38 470 ALA A N 1
ATOM 3759 C CA . ALA A 1 470 ? -3.315 -23.522 3.479 1.00 98.38 470 ALA A CA 1
ATOM 3760 C C . ALA A 1 470 ? -2.408 -23.225 2.267 1.00 98.38 470 ALA A C 1
ATOM 3762 O O . ALA A 1 470 ? -2.417 -23.986 1.300 1.00 98.38 470 ALA A O 1
ATOM 3763 N N . GLN A 1 471 ? -1.597 -22.158 2.310 1.00 98.06 471 GLN A N 1
ATOM 3764 C CA . GLN A 1 471 ? -0.656 -21.830 1.227 1.00 98.06 471 GLN A CA 1
ATOM 3765 C C . GLN A 1 471 ? 0.418 -22.911 1.065 1.00 98.06 471 GLN A C 1
ATOM 3767 O O . GLN A 1 471 ? 0.734 -23.274 -0.064 1.00 98.06 471 GLN A O 1
ATOM 3772 N N . VAL A 1 472 ? 0.952 -23.451 2.166 1.00 98.56 472 VAL A N 1
ATOM 3773 C CA . VAL A 1 472 ? 1.913 -24.566 2.142 1.00 98.56 472 VAL A CA 1
ATOM 3774 C C . VAL A 1 472 ? 1.287 -25.790 1.482 1.00 98.56 472 VAL A C 1
ATOM 3776 O O . VAL A 1 472 ? 1.894 -26.358 0.578 1.00 98.56 472 VAL A O 1
ATOM 3779 N N . ALA A 1 473 ? 0.072 -26.176 1.889 1.00 98.38 473 ALA A N 1
ATOM 3780 C CA . ALA A 1 473 ? -0.622 -27.323 1.311 1.00 98.38 473 ALA A CA 1
ATOM 3781 C C . ALA A 1 473 ? -0.836 -27.150 -0.201 1.00 98.38 473 ALA A C 1
ATOM 3783 O O . ALA A 1 473 ? -0.474 -28.035 -0.976 1.00 98.38 473 ALA A O 1
ATOM 3784 N N . TYR A 1 474 ? -1.334 -25.985 -0.626 1.00 98.44 474 TYR A N 1
ATOM 3785 C CA . TYR A 1 474 ? -1.504 -25.670 -2.043 1.00 98.44 474 TYR A CA 1
ATOM 3786 C C . TYR A 1 474 ? -0.171 -25.655 -2.803 1.00 98.44 474 TYR A C 1
ATOM 3788 O O . TYR A 1 474 ? -0.067 -26.230 -3.883 1.00 98.44 474 TYR A O 1
ATOM 3796 N N . ALA A 1 475 ? 0.875 -25.030 -2.255 1.00 98.06 475 ALA A N 1
ATOM 3797 C CA . ALA A 1 475 ? 2.179 -24.943 -2.908 1.00 98.06 475 ALA A CA 1
ATOM 3798 C C . ALA A 1 475 ? 2.834 -26.322 -3.084 1.00 98.06 475 ALA A C 1
ATOM 3800 O O . ALA A 1 475 ? 3.422 -26.603 -4.129 1.00 98.06 475 ALA A O 1
ATOM 3801 N N . SER A 1 476 ? 2.703 -27.205 -2.093 1.00 98.00 476 SER A N 1
ATOM 3802 C CA . SER A 1 476 ? 3.191 -28.581 -2.190 1.00 98.00 476 SER A CA 1
ATOM 3803 C C . SER A 1 476 ? 2.455 -29.398 -3.255 1.00 98.00 476 SER A C 1
ATOM 3805 O O . SER A 1 476 ? 3.076 -30.234 -3.905 1.00 98.00 476 SER A O 1
ATOM 3807 N N . GLN A 1 477 ? 1.157 -29.153 -3.454 1.00 97.00 477 GLN A N 1
ATOM 3808 C CA . GLN A 1 477 ? 0.317 -29.936 -4.369 1.00 97.00 477 GLN A CA 1
ATOM 3809 C C . GLN A 1 477 ? 0.288 -29.396 -5.804 1.00 97.00 477 GLN A C 1
ATOM 3811 O O . GLN A 1 477 ? 0.298 -30.184 -6.744 1.00 97.00 477 GLN A O 1
ATOM 3816 N N . SER A 1 478 ? 0.244 -28.073 -5.974 1.00 97.00 478 SER A N 1
ATOM 3817 C CA . SER A 1 478 ? -0.148 -27.431 -7.238 1.00 97.00 478 SER A CA 1
ATOM 3818 C C . SER A 1 478 ? 0.941 -26.549 -7.855 1.00 97.00 478 SER A C 1
ATOM 3820 O O . SER A 1 478 ? 0.805 -26.096 -8.996 1.00 97.00 478 SER A O 1
ATOM 3822 N N . VAL A 1 479 ? 2.023 -26.256 -7.124 1.00 97.62 479 VAL A N 1
ATOM 3823 C CA . VAL A 1 479 ? 3.124 -25.434 -7.639 1.00 97.62 479 VAL A CA 1
ATOM 3824 C C . VAL A 1 479 ? 4.259 -26.323 -8.143 1.00 97.62 479 VAL A C 1
ATOM 3826 O O . VAL A 1 479 ? 4.881 -27.081 -7.392 1.00 97.62 479 VAL A O 1
ATOM 3829 N N . HIS A 1 480 ? 4.557 -26.163 -9.434 1.00 97.94 480 HIS A N 1
ATOM 3830 C CA . HIS A 1 480 ? 5.601 -26.892 -10.146 1.00 97.94 480 HIS A CA 1
ATOM 3831 C C . HIS A 1 480 ? 6.479 -25.952 -10.970 1.00 97.94 480 HIS A C 1
ATOM 3833 O O . HIS A 1 480 ? 5.986 -24.984 -11.551 1.00 97.94 480 HIS A O 1
ATOM 3839 N N . ALA A 1 481 ? 7.771 -26.266 -11.070 1.00 97.44 481 ALA A N 1
ATOM 3840 C CA . ALA A 1 481 ? 8.753 -25.500 -11.848 1.00 97.44 481 ALA A CA 1
ATOM 3841 C C . ALA A 1 481 ? 9.067 -26.118 -13.227 1.00 97.44 481 ALA A C 1
ATOM 3843 O O . ALA A 1 481 ? 9.948 -25.640 -13.938 1.00 97.44 481 ALA A O 1
ATOM 3844 N N . HIS A 1 482 ? 8.355 -27.180 -13.613 1.00 96.56 482 HIS A N 1
ATOM 3845 C CA . HIS A 1 482 ? 8.563 -27.910 -14.872 1.00 96.56 482 HIS A CA 1
ATOM 3846 C C . HIS A 1 482 ? 7.297 -28.038 -15.738 1.00 96.56 482 HIS A C 1
ATOM 3848 O O . HIS A 1 482 ? 7.361 -28.599 -16.833 1.00 96.56 482 HIS A O 1
ATOM 3854 N N . GLN A 1 483 ? 6.162 -27.503 -15.276 1.00 94.19 483 GLN A N 1
ATOM 3855 C CA . GLN A 1 483 ? 4.853 -27.596 -15.932 1.00 94.19 483 GLN A CA 1
ATOM 3856 C C . GLN A 1 483 ? 4.412 -26.224 -16.468 1.00 94.19 483 GLN A C 1
ATOM 3858 O O . GLN A 1 483 ? 3.411 -25.662 -16.039 1.00 94.19 483 GLN A O 1
ATOM 3863 N N . GLY A 1 484 ? 5.213 -25.647 -17.368 1.00 87.38 484 GLY A N 1
ATOM 3864 C CA . GLY A 1 484 ? 4.874 -24.404 -18.074 1.00 87.38 484 GLY A CA 1
ATOM 3865 C C . GLY A 1 484 ? 5.136 -23.096 -17.316 1.00 87.38 484 GLY A C 1
ATOM 3866 O O . GLY A 1 484 ? 4.928 -22.035 -17.891 1.00 87.38 484 GLY A O 1
ATOM 3867 N N . GLU A 1 485 ? 5.622 -23.144 -16.070 1.00 93.81 485 GLU A N 1
ATOM 3868 C CA . GLU A 1 485 ? 5.940 -21.953 -15.262 1.00 93.81 485 GLU A CA 1
ATOM 3869 C C . GLU A 1 485 ? 7.219 -22.149 -14.420 1.00 93.81 485 GLU A C 1
ATOM 3871 O O . GLU A 1 485 ? 7.182 -22.319 -13.200 1.00 93.81 485 GLU A O 1
ATOM 3876 N N . CYS A 1 486 ? 8.394 -22.101 -15.055 1.00 96.75 486 CYS A N 1
ATOM 3877 C CA . CYS A 1 486 ? 9.697 -22.254 -14.388 1.00 96.75 486 CYS A CA 1
ATOM 3878 C C . CYS A 1 486 ? 9.966 -21.176 -13.327 1.00 96.75 486 CYS A C 1
ATOM 3880 O O . CYS A 1 486 ? 10.668 -21.426 -12.346 1.00 96.75 486 CYS A O 1
ATOM 3882 N N . ARG A 1 487 ? 9.331 -20.001 -13.446 1.00 93.69 487 ARG A N 1
ATOM 3883 C CA . ARG A 1 487 ? 9.398 -18.913 -12.449 1.00 93.69 487 ARG A CA 1
ATOM 3884 C C . ARG A 1 487 ? 8.868 -19.296 -11.066 1.00 93.69 487 ARG A C 1
ATOM 3886 O O . ARG A 1 487 ? 9.108 -18.591 -10.085 1.00 93.69 487 ARG A O 1
ATOM 3893 N N . ASN A 1 488 ? 8.151 -20.413 -10.962 1.00 96.50 488 ASN A N 1
ATOM 3894 C CA . ASN A 1 488 ? 7.728 -20.978 -9.685 1.00 96.50 488 ASN A CA 1
ATOM 3895 C C . ASN A 1 488 ? 8.892 -21.390 -8.788 1.00 96.50 488 ASN A C 1
ATOM 3897 O O . ASN A 1 488 ? 8.694 -21.488 -7.580 1.00 96.50 488 ASN A O 1
ATOM 3901 N N . VAL A 1 489 ? 10.111 -21.510 -9.328 1.00 97.44 489 VAL A N 1
ATOM 3902 C CA . VAL A 1 489 ? 11.324 -21.696 -8.522 1.00 97.44 489 VAL A CA 1
ATOM 3903 C C . VAL A 1 489 ? 11.478 -20.640 -7.415 1.00 97.44 489 VAL A C 1
ATOM 3905 O O . VAL A 1 489 ? 12.057 -20.940 -6.377 1.00 97.44 489 VAL A O 1
ATOM 3908 N N . GLY A 1 490 ? 10.889 -19.445 -7.557 1.00 96.00 490 GLY A N 1
ATOM 3909 C CA . GLY A 1 490 ? 10.880 -18.435 -6.491 1.00 96.00 490 GLY A CA 1
ATOM 3910 C C . GLY A 1 490 ? 10.287 -18.917 -5.156 1.00 96.00 490 GLY A C 1
ATOM 3911 O O . GLY A 1 490 ? 10.717 -18.442 -4.109 1.00 96.00 490 GLY A O 1
ATOM 3912 N N . VAL A 1 491 ? 9.379 -19.905 -5.167 1.00 97.56 491 VAL A N 1
ATOM 3913 C CA . VAL A 1 491 ? 8.779 -20.507 -3.952 1.00 97.56 491 VAL A CA 1
ATOM 3914 C C . VAL A 1 491 ? 9.801 -21.273 -3.107 1.00 97.56 491 VAL A C 1
ATOM 3916 O O . VAL A 1 491 ? 9.600 -21.471 -1.910 1.00 97.56 491 VAL A O 1
ATOM 3919 N N . VAL A 1 492 ? 10.946 -21.656 -3.686 1.00 98.56 492 VAL A N 1
ATOM 3920 C CA . VAL A 1 492 ? 12.056 -22.253 -2.926 1.00 98.56 492 VAL A CA 1
ATOM 3921 C C . VAL A 1 492 ? 12.441 -21.368 -1.739 1.00 98.56 492 VAL A C 1
ATOM 3923 O O . VAL A 1 492 ? 12.745 -21.899 -0.673 1.00 98.56 492 VAL A O 1
ATOM 3926 N N . ARG A 1 493 ? 12.375 -20.036 -1.890 1.00 97.62 493 ARG A N 1
ATOM 3927 C CA . ARG A 1 493 ? 12.656 -19.090 -0.804 1.00 97.62 493 ARG A CA 1
ATOM 3928 C C . ARG A 1 493 ? 11.764 -19.353 0.407 1.00 97.62 493 ARG A C 1
ATOM 3930 O O . ARG A 1 493 ? 12.285 -19.507 1.507 1.00 97.62 493 ARG A O 1
ATOM 3937 N N . ASP A 1 494 ? 10.451 -19.423 0.200 1.00 98.50 494 ASP A N 1
ATOM 3938 C CA . ASP A 1 494 ? 9.470 -19.612 1.269 1.00 98.50 494 ASP A CA 1
ATOM 3939 C C . ASP A 1 494 ? 9.714 -20.922 2.028 1.00 98.50 494 ASP A C 1
ATOM 3941 O O . ASP A 1 494 ? 9.796 -20.940 3.255 1.00 98.50 494 ASP A O 1
ATOM 3945 N N . PHE A 1 495 ? 9.915 -22.022 1.301 1.00 98.75 495 PHE A N 1
ATOM 3946 C CA . PHE A 1 495 ? 10.170 -23.326 1.909 1.00 98.75 495 PHE A CA 1
ATOM 3947 C C . PHE A 1 495 ? 11.503 -23.394 2.664 1.00 98.75 495 PHE A C 1
ATOM 3949 O O . PHE A 1 495 ? 11.558 -23.955 3.759 1.00 98.75 495 PHE A O 1
ATOM 3956 N N . VAL A 1 496 ? 12.582 -22.817 2.124 1.00 98.50 496 VAL A N 1
ATOM 3957 C CA . VAL A 1 496 ? 13.869 -22.789 2.836 1.00 98.50 496 VAL A CA 1
ATOM 3958 C C . VAL A 1 496 ? 13.775 -21.918 4.088 1.00 98.50 496 VAL A C 1
ATOM 3960 O O . VAL A 1 496 ? 14.227 -22.348 5.144 1.00 98.50 496 VAL A O 1
ATOM 3963 N N . ARG A 1 497 ? 13.113 -20.756 4.014 1.00 97.62 497 ARG A N 1
ATOM 3964 C CA . ARG A 1 497 ? 12.874 -19.885 5.177 1.00 97.62 497 ARG A CA 1
ATOM 3965 C C . ARG A 1 497 ? 12.075 -20.600 6.261 1.00 97.62 497 ARG A C 1
ATOM 3967 O O . ARG A 1 497 ? 12.463 -20.571 7.424 1.00 97.62 497 ARG A O 1
ATOM 3974 N N . LEU A 1 498 ? 11.000 -21.302 5.899 1.00 98.44 498 LEU A N 1
ATOM 3975 C CA . LEU A 1 498 ? 10.241 -22.105 6.860 1.00 98.44 498 LEU A CA 1
ATOM 3976 C C . LEU A 1 498 ? 11.094 -23.219 7.472 1.00 98.44 498 LEU A C 1
ATOM 3978 O O . LEU A 1 498 ? 11.006 -23.441 8.677 1.00 98.44 498 LEU A O 1
ATOM 3982 N N . TYR A 1 499 ? 11.951 -23.889 6.696 1.00 98.19 499 TYR A N 1
ATOM 3983 C CA . TYR A 1 499 ? 12.903 -24.860 7.242 1.00 98.19 499 TYR A CA 1
ATOM 3984 C C . TYR A 1 499 ? 13.879 -24.217 8.237 1.00 98.19 499 TYR A C 1
ATOM 3986 O O . TYR A 1 499 ? 14.081 -24.763 9.316 1.00 98.19 499 TYR A O 1
ATOM 3994 N N . GLU A 1 500 ? 14.444 -23.051 7.926 1.00 95.81 500 GLU A N 1
ATOM 3995 C CA . GLU A 1 500 ? 15.361 -22.334 8.824 1.00 95.81 500 GLU A CA 1
ATOM 3996 C C . GLU A 1 500 ? 14.671 -21.882 10.119 1.00 95.81 500 GLU A C 1
ATOM 3998 O O . GLU A 1 500 ? 15.259 -21.956 11.197 1.00 95.81 500 GLU A O 1
ATOM 4003 N N . LEU A 1 501 ? 13.407 -21.460 10.029 1.00 95.44 501 LEU A N 1
ATOM 4004 C CA . LEU A 1 501 ? 12.632 -20.965 11.168 1.00 95.44 501 LEU A CA 1
ATOM 4005 C C . LEU A 1 501 ? 12.054 -22.081 12.051 1.00 95.44 501 LEU A C 1
ATOM 4007 O O . LEU A 1 501 ? 11.875 -21.861 13.247 1.00 95.44 501 LEU A O 1
ATOM 4011 N N . THR A 1 502 ? 11.751 -23.253 11.484 1.00 96.44 502 THR A N 1
ATOM 4012 C CA . THR A 1 502 ? 11.040 -24.346 12.184 1.00 96.44 502 THR A CA 1
ATOM 4013 C C . THR A 1 502 ? 11.875 -25.608 12.392 1.00 96.44 502 THR A C 1
ATOM 4015 O O . THR A 1 502 ? 11.555 -26.418 13.255 1.00 96.44 502 THR A O 1
ATOM 4018 N N . GLY A 1 503 ? 12.925 -25.819 11.594 1.00 96.44 503 GLY A N 1
ATOM 4019 C CA . GLY A 1 503 ? 13.696 -27.065 11.549 1.00 96.44 503 GLY A CA 1
ATOM 4020 C C . GLY A 1 503 ? 12.976 -28.238 10.870 1.00 96.44 503 GLY A C 1
ATOM 4021 O O . GLY A 1 503 ? 13.548 -29.323 10.752 1.00 96.44 503 GLY A O 1
ATOM 4022 N N . GLU A 1 504 ? 11.738 -28.065 10.395 1.00 97.62 504 GLU A N 1
ATOM 4023 C CA . GLU A 1 504 ? 10.953 -29.166 9.835 1.00 97.62 504 GLU A CA 1
ATOM 4024 C C . GLU A 1 504 ? 11.449 -29.563 8.435 1.00 97.62 504 GLU A C 1
ATOM 4026 O O . GLU A 1 504 ? 11.267 -28.848 7.444 1.00 97.62 504 GLU A O 1
ATOM 4031 N N . ARG A 1 505 ? 12.028 -30.766 8.321 1.00 97.88 505 ARG A N 1
ATOM 4032 C CA . ARG A 1 505 ? 12.656 -31.267 7.082 1.00 97.88 505 ARG A CA 1
ATOM 4033 C C . ARG A 1 505 ? 11.723 -31.300 5.867 1.00 97.88 505 ARG A C 1
ATOM 4035 O O . ARG A 1 505 ? 12.211 -31.216 4.740 1.00 97.88 505 ARG A O 1
ATOM 4042 N N . LYS A 1 506 ? 10.405 -31.398 6.083 1.00 98.12 506 LYS A N 1
ATOM 4043 C CA . LYS A 1 506 ? 9.392 -31.408 5.017 1.00 98.12 506 LYS A CA 1
ATOM 4044 C C . LYS A 1 506 ? 9.505 -30.180 4.108 1.00 98.12 506 LYS A C 1
ATOM 4046 O O . LYS A 1 506 ? 9.459 -30.334 2.894 1.00 98.12 506 LYS A O 1
ATOM 4051 N N . TYR A 1 507 ? 9.769 -28.994 4.664 1.00 98.69 507 TYR A N 1
ATOM 4052 C CA . TYR A 1 507 ? 9.897 -27.779 3.859 1.00 98.69 507 TYR A CA 1
ATOM 4053 C C . TYR A 1 507 ? 11.159 -27.815 2.987 1.00 98.69 507 TYR A C 1
ATOM 4055 O O . TYR A 1 507 ? 11.096 -27.545 1.792 1.00 98.69 507 TYR A O 1
ATOM 4063 N N . LEU A 1 508 ? 12.300 -28.254 3.532 1.00 98.62 508 LEU A N 1
ATOM 4064 C CA . LEU A 1 508 ? 13.523 -28.401 2.736 1.00 98.62 508 LEU A CA 1
ATOM 4065 C C . LEU A 1 508 ? 13.371 -29.448 1.617 1.00 98.62 508 LEU A C 1
ATOM 4067 O O . LEU A 1 508 ? 13.969 -29.305 0.551 1.00 98.62 508 LEU A O 1
ATOM 4071 N N . ASN A 1 509 ? 12.565 -30.491 1.830 1.00 98.75 509 ASN A N 1
ATOM 4072 C CA . ASN A 1 509 ? 12.267 -31.479 0.792 1.00 98.75 509 ASN A CA 1
ATOM 4073 C C . ASN A 1 509 ? 11.439 -30.874 -0.352 1.00 98.75 509 ASN A C 1
ATOM 4075 O O . ASN A 1 509 ? 11.761 -31.119 -1.513 1.00 98.75 509 ASN A O 1
ATOM 4079 N N . GLU A 1 510 ? 10.448 -30.035 -0.045 1.00 98.75 510 GLU A N 1
ATOM 4080 C CA . GLU A 1 510 ? 9.668 -29.306 -1.056 1.00 98.75 510 GLU A CA 1
ATOM 4081 C C . GLU A 1 510 ? 10.523 -28.301 -1.842 1.00 98.75 510 GLU A C 1
ATOM 4083 O O . GLU A 1 510 ? 10.435 -28.224 -3.069 1.00 98.75 510 GLU A O 1
ATOM 4088 N N . ALA A 1 511 ? 11.436 -27.597 -1.168 1.00 98.81 511 ALA A N 1
ATOM 4089 C CA . ALA A 1 511 ? 12.421 -26.740 -1.829 1.00 98.81 511 ALA A CA 1
ATOM 4090 C C . ALA A 1 511 ? 13.304 -27.526 -2.820 1.00 98.81 511 ALA A C 1
ATOM 4092 O O . ALA A 1 511 ? 13.501 -27.106 -3.964 1.00 98.81 511 ALA A O 1
ATOM 4093 N N . LEU A 1 512 ? 13.809 -28.695 -2.405 1.00 98.88 512 LEU A N 1
ATOM 4094 C CA . LEU A 1 512 ? 14.590 -29.586 -3.269 1.00 98.88 512 LEU A CA 1
ATOM 4095 C C . LEU A 1 512 ? 13.765 -30.135 -4.435 1.00 98.88 512 LEU A C 1
ATOM 4097 O O . LEU A 1 512 ? 14.293 -30.231 -5.542 1.00 98.88 512 LEU A O 1
ATOM 4101 N N . ARG A 1 513 ? 12.490 -30.481 -4.212 1.00 98.69 513 ARG A N 1
ATOM 4102 C CA . ARG A 1 513 ? 11.569 -30.916 -5.272 1.00 98.69 513 ARG A CA 1
ATOM 4103 C C . ARG A 1 513 ? 11.476 -29.852 -6.360 1.00 98.69 513 ARG A C 1
ATOM 4105 O O . ARG A 1 513 ? 11.783 -30.152 -7.510 1.00 98.69 513 ARG A O 1
ATOM 4112 N N . LEU A 1 514 ? 11.141 -28.612 -6.001 1.00 98.75 514 LEU A N 1
ATOM 4113 C CA . LEU A 1 514 ? 11.001 -27.512 -6.961 1.00 98.75 514 LEU A CA 1
ATOM 4114 C C . LEU A 1 514 ? 12.291 -27.245 -7.745 1.00 98.75 514 LEU A C 1
ATOM 4116 O O . LEU A 1 514 ? 12.243 -27.047 -8.959 1.00 98.75 514 LEU A O 1
ATOM 4120 N N . PHE A 1 515 ? 13.455 -27.279 -7.089 1.00 98.75 515 PHE A N 1
ATOM 4121 C CA . PHE A 1 515 ? 14.722 -27.139 -7.809 1.00 98.75 515 PHE A CA 1
ATOM 4122 C C . PHE A 1 515 ? 14.979 -28.312 -8.767 1.00 98.75 515 PHE A C 1
ATOM 4124 O O . PHE A 1 515 ? 15.379 -28.098 -9.909 1.00 98.75 515 PHE A O 1
ATOM 4131 N N . ARG A 1 516 ? 14.741 -29.557 -8.338 1.00 98.75 516 ARG A N 1
ATOM 4132 C CA . ARG A 1 516 ? 14.928 -30.745 -9.189 1.00 98.75 516 ARG A CA 1
ATOM 4133 C C . ARG A 1 516 ? 13.998 -30.741 -10.393 1.00 98.75 516 ARG A C 1
ATOM 4135 O O . ARG A 1 516 ? 14.420 -31.153 -11.467 1.00 98.75 516 ARG A O 1
ATOM 4142 N N . GLU A 1 517 ? 12.779 -30.243 -10.226 1.00 98.62 517 GLU A N 1
ATOM 4143 C CA . GLU A 1 517 ? 11.857 -29.987 -11.327 1.00 98.62 517 GLU A CA 1
ATOM 4144 C C . GLU A 1 517 ? 12.430 -28.948 -12.299 1.00 98.62 517 GLU A C 1
ATOM 4146 O O . GLU A 1 517 ? 12.561 -29.248 -13.487 1.00 98.62 517 GLU A O 1
ATOM 4151 N N . LEU A 1 518 ? 12.855 -27.773 -11.811 1.00 98.56 518 LEU A N 1
ATOM 4152 C CA . LEU A 1 518 ? 13.499 -26.755 -12.653 1.00 98.56 518 LEU A CA 1
ATOM 4153 C C . LEU A 1 518 ? 14.716 -27.326 -13.390 1.00 98.56 518 LEU A C 1
ATOM 4155 O O . LEU A 1 518 ? 14.909 -27.034 -14.567 1.00 98.56 518 LEU A O 1
ATOM 4159 N N . ARG A 1 519 ? 15.517 -28.171 -12.729 1.00 98.31 519 ARG A N 1
ATOM 4160 C CA . ARG A 1 519 ? 16.725 -28.777 -13.305 1.00 98.31 519 ARG A CA 1
ATOM 4161 C C . ARG A 1 519 ? 16.455 -29.503 -14.623 1.00 98.31 519 ARG A C 1
ATOM 4163 O O . ARG A 1 519 ? 17.328 -29.516 -15.486 1.00 98.31 519 ARG A O 1
ATOM 4170 N N . THR A 1 520 ? 15.258 -30.064 -14.796 1.00 97.88 520 THR A N 1
ATOM 4171 C CA . THR A 1 520 ? 14.838 -30.735 -16.040 1.00 97.88 520 THR A CA 1
ATOM 4172 C C . THR A 1 520 ? 14.602 -29.778 -17.214 1.00 97.88 520 THR A C 1
ATOM 4174 O O . THR A 1 520 ? 14.507 -30.225 -18.353 1.00 97.88 520 THR A O 1
ATOM 4177 N N . LYS A 1 521 ? 14.497 -28.471 -16.948 1.00 97.88 521 LYS A N 1
ATOM 4178 C CA . LYS A 1 521 ? 14.232 -27.402 -17.923 1.00 97.88 521 LYS A CA 1
ATOM 4179 C C . LYS A 1 521 ? 15.430 -26.487 -18.171 1.00 97.88 521 LYS A C 1
ATOM 4181 O O . LYS A 1 521 ? 15.336 -25.579 -18.990 1.00 97.88 521 LYS A O 1
ATOM 4186 N N . LEU A 1 522 ? 16.542 -26.715 -17.475 1.00 98.19 522 LEU A N 1
ATOM 4187 C CA . LEU A 1 522 ? 17.766 -25.948 -17.671 1.00 98.19 522 LEU A CA 1
ATOM 4188 C C . LEU A 1 522 ? 18.416 -26.301 -19.005 1.00 98.19 522 LEU A C 1
ATOM 4190 O O . LEU A 1 522 ? 18.614 -27.478 -19.315 1.00 98.19 522 LEU A O 1
ATOM 4194 N N . TRP A 1 523 ? 18.854 -25.283 -19.730 1.00 98.00 523 TRP A N 1
ATOM 4195 C CA . TRP A 1 523 ? 19.683 -25.433 -20.921 1.00 98.00 523 TRP A CA 1
ATOM 4196 C C . TRP A 1 523 ? 21.111 -25.841 -20.559 1.00 98.00 523 TRP A C 1
ATOM 4198 O O . TRP A 1 523 ? 21.468 -25.897 -19.382 1.00 98.00 523 TRP A O 1
ATOM 4208 N N . GLU A 1 524 ? 21.959 -26.101 -21.552 1.00 96.94 524 GLU A N 1
ATOM 4209 C CA . GLU A 1 524 ? 23.361 -26.492 -21.331 1.00 96.94 524 GLU A CA 1
ATOM 4210 C C . GLU A 1 524 ? 24.137 -25.460 -20.498 1.00 96.94 524 GLU A C 1
ATOM 4212 O O . GLU A 1 524 ? 24.889 -25.825 -19.597 1.00 96.94 524 GLU A O 1
ATOM 4217 N N . ASN A 1 525 ? 23.865 -24.168 -20.704 1.00 97.06 525 ASN A N 1
ATOM 4218 C CA . ASN A 1 525 ? 24.476 -23.067 -19.955 1.00 97.06 525 ASN A CA 1
ATOM 4219 C C . ASN A 1 525 ? 23.830 -22.790 -18.579 1.00 97.06 525 ASN A C 1
ATOM 4221 O O . ASN A 1 525 ? 24.175 -21.804 -17.938 1.00 97.06 525 ASN A O 1
ATOM 4225 N N . ASN A 1 526 ? 22.915 -23.645 -18.107 1.00 98.25 526 ASN A N 1
ATOM 4226 C CA . ASN A 1 526 ? 22.188 -23.506 -16.835 1.00 98.25 526 ASN A CA 1
ATOM 4227 C C . ASN A 1 526 ? 21.200 -22.324 -16.747 1.00 98.25 526 ASN A C 1
ATOM 4229 O O . ASN A 1 526 ? 20.686 -22.054 -15.660 1.00 98.25 526 ASN A O 1
ATOM 4233 N N . LEU A 1 527 ? 20.886 -21.655 -17.860 1.00 98.19 527 LEU A N 1
ATOM 4234 C CA . LEU A 1 527 ? 19.755 -20.726 -17.944 1.00 98.19 527 LEU A CA 1
ATOM 4235 C C . LEU A 1 527 ? 18.458 -21.472 -18.298 1.00 98.19 527 LEU A C 1
ATOM 4237 O O . LEU A 1 527 ? 18.467 -22.676 -18.564 1.00 98.19 527 LEU A O 1
ATOM 4241 N N . PHE A 1 528 ? 17.332 -20.761 -18.266 1.00 97.81 528 PHE A N 1
ATOM 4242 C CA . PHE A 1 528 ? 16.017 -21.308 -18.595 1.00 97.81 528 PHE A CA 1
ATOM 4243 C C . PHE A 1 528 ? 15.058 -20.222 -19.105 1.00 97.81 528 PHE A C 1
ATOM 4245 O O . PHE A 1 528 ? 15.213 -19.040 -18.797 1.00 97.81 528 PHE A O 1
ATOM 4252 N N . ASP A 1 529 ? 14.045 -20.648 -19.857 1.00 96.81 529 ASP A N 1
ATOM 4253 C CA . ASP A 1 529 ? 12.899 -19.831 -20.279 1.00 96.81 529 ASP A CA 1
ATOM 4254 C C . ASP A 1 529 ? 11.775 -19.851 -19.226 1.00 96.81 529 ASP A C 1
ATOM 4256 O O . ASP A 1 529 ? 11.634 -20.819 -18.476 1.00 96.81 529 ASP A O 1
ATOM 4260 N N . GLN A 1 530 ? 10.914 -18.825 -19.213 1.00 94.00 530 GLN A N 1
ATOM 4261 C CA . GLN A 1 530 ? 9.746 -18.752 -18.325 1.00 94.00 530 GLN A CA 1
ATOM 4262 C C . GLN A 1 530 ? 8.875 -20.016 -18.390 1.00 94.00 530 GLN A C 1
ATOM 4264 O O . GLN A 1 530 ? 8.461 -20.517 -17.345 1.00 94.00 530 GLN A O 1
ATOM 4269 N N . GLY A 1 531 ? 8.602 -20.525 -19.594 1.00 92.94 531 GLY A N 1
ATOM 4270 C CA . GLY A 1 531 ? 7.791 -21.723 -19.819 1.00 92.94 531 GLY A CA 1
ATOM 4271 C C . GLY A 1 531 ? 8.600 -23.017 -19.929 1.00 92.94 531 GLY A C 1
ATOM 4272 O O . GLY A 1 531 ? 8.020 -24.082 -20.143 1.00 92.94 531 GLY A O 1
ATOM 4273 N N . GLY A 1 532 ? 9.928 -22.944 -19.804 1.00 94.50 532 GLY A N 1
ATOM 4274 C CA . GLY A 1 532 ? 10.827 -24.081 -19.988 1.00 94.50 532 GLY A CA 1
ATOM 4275 C C . GLY A 1 532 ? 10.995 -24.514 -21.447 1.00 94.50 532 GLY A C 1
ATOM 4276 O O . GLY A 1 532 ? 11.251 -25.695 -21.695 1.00 94.50 532 GLY A O 1
ATOM 4277 N N . LYS A 1 533 ? 10.822 -23.597 -22.412 1.00 96.12 533 LYS A N 1
ATOM 4278 C CA . LYS A 1 533 ? 11.133 -23.855 -23.827 1.00 96.12 533 LYS A CA 1
ATOM 4279 C C . LYS A 1 533 ? 12.648 -24.012 -24.047 1.00 96.12 533 LYS A C 1
ATOM 4281 O O . LYS A 1 533 ? 13.433 -23.407 -23.311 1.00 96.12 533 LYS A O 1
ATOM 4286 N N . PRO A 1 534 ? 13.082 -24.793 -25.054 1.00 95.00 534 PRO A N 1
ATOM 4287 C CA . PRO A 1 534 ? 14.481 -24.797 -25.483 1.00 95.00 534 PRO A CA 1
ATOM 4288 C C . PRO A 1 534 ? 14.892 -23.408 -26.004 1.00 95.00 534 PRO A C 1
ATOM 4290 O O . PRO A 1 534 ? 14.023 -22.669 -26.473 1.00 95.00 534 PRO A O 1
ATOM 4293 N N . PRO A 1 535 ? 16.185 -23.041 -25.940 1.00 95.88 535 PRO A N 1
ATOM 4294 C CA . PRO A 1 535 ? 16.637 -21.728 -26.380 1.00 95.88 535 PRO A CA 1
ATOM 4295 C C . PRO A 1 535 ? 16.424 -21.583 -27.889 1.00 95.88 535 PRO A C 1
ATOM 4297 O O . PRO A 1 535 ? 16.774 -22.473 -28.665 1.00 95.88 535 PRO A O 1
ATOM 4300 N N . THR A 1 536 ? 15.850 -20.461 -28.312 1.00 95.56 536 THR A N 1
ATOM 4301 C CA . THR A 1 536 ? 15.690 -20.141 -29.731 1.00 95.56 536 THR A CA 1
ATOM 4302 C C . THR A 1 536 ? 16.974 -19.487 -30.250 1.00 95.56 536 THR A C 1
ATOM 4304 O O . THR A 1 536 ? 17.362 -18.439 -29.728 1.00 95.56 536 THR A O 1
ATOM 4307 N N . PRO A 1 537 ? 17.647 -20.061 -31.265 1.00 90.50 537 PRO A N 1
ATOM 4308 C CA . PRO A 1 537 ? 18.775 -19.398 -31.908 1.00 90.50 537 PRO A CA 1
ATOM 4309 C C . PRO A 1 537 ? 18.280 -18.195 -32.720 1.00 90.50 537 PRO A C 1
ATOM 4311 O O . PRO A 1 537 ? 17.212 -18.265 -33.322 1.00 90.50 537 PRO A O 1
ATOM 4314 N N . ASN A 1 538 ? 19.075 -17.124 -32.776 1.00 87.94 538 ASN A N 1
ATOM 4315 C CA . ASN A 1 538 ? 18.796 -15.922 -33.574 1.00 87.94 538 ASN A CA 1
ATOM 4316 C C . ASN A 1 538 ? 17.399 -15.333 -33.305 1.00 87.94 538 ASN A C 1
ATOM 4318 O O . ASN A 1 538 ? 16.527 -15.329 -34.174 1.00 87.94 538 ASN A O 1
ATOM 4322 N N . LEU A 1 539 ? 17.183 -14.856 -32.076 1.00 93.06 539 LEU A N 1
ATOM 4323 C CA . LEU A 1 539 ? 15.922 -14.227 -31.682 1.00 93.06 539 LEU A CA 1
ATOM 4324 C C . LEU A 1 539 ? 15.614 -13.004 -32.566 1.00 93.06 539 LEU A C 1
ATOM 4326 O O . LEU A 1 539 ? 16.515 -12.198 -32.822 1.00 93.06 539 LEU A O 1
ATOM 4330 N N . PRO A 1 540 ? 14.355 -12.823 -33.000 1.00 93.25 540 PRO A N 1
ATOM 4331 C CA . PRO A 1 540 ? 13.943 -11.564 -33.599 1.00 93.25 540 PRO A CA 1
ATOM 4332 C C . PRO A 1 540 ? 13.877 -10.467 -32.534 1.00 93.25 540 PRO A C 1
ATOM 4334 O O . PRO A 1 540 ? 13.845 -10.743 -31.329 1.00 93.25 540 PRO A O 1
ATOM 4337 N N . PHE A 1 541 ? 13.813 -9.214 -32.972 1.00 94.88 541 PHE A N 1
ATOM 4338 C CA . PHE A 1 541 ? 13.446 -8.131 -32.069 1.00 94.88 541 PHE A CA 1
ATOM 4339 C C . PHE A 1 541 ? 11.985 -8.275 -31.615 1.00 94.88 541 PHE A C 1
ATOM 4341 O O . PHE A 1 541 ? 11.096 -8.611 -32.397 1.00 94.88 541 PHE A O 1
ATOM 4348 N N . PHE A 1 542 ? 11.746 -8.027 -30.329 1.00 94.31 542 PHE A N 1
ATOM 4349 C CA . PHE A 1 542 ? 10.414 -7.887 -29.758 1.00 94.31 542 PHE A CA 1
ATOM 4350 C C . PHE A 1 542 ? 10.468 -7.033 -28.492 1.00 94.31 542 PHE A C 1
ATOM 4352 O O . PHE A 1 542 ? 11.456 -7.012 -27.746 1.00 94.31 542 PHE A O 1
ATOM 4359 N N . ASP A 1 543 ? 9.368 -6.343 -28.239 1.00 93.19 543 ASP A N 1
ATOM 4360 C CA . ASP A 1 543 ? 9.252 -5.374 -27.155 1.00 93.19 543 ASP A CA 1
ATOM 4361 C C . ASP A 1 543 ? 7.979 -5.585 -26.309 1.00 93.19 543 ASP A C 1
ATOM 4363 O O . ASP A 1 543 ? 7.658 -4.789 -25.434 1.00 93.19 543 ASP A O 1
ATOM 4367 N N . ASP A 1 544 ? 7.297 -6.721 -26.502 1.00 91.25 544 ASP A N 1
ATOM 4368 C CA . ASP A 1 544 ? 6.116 -7.136 -25.742 1.00 91.25 544 ASP A CA 1
ATOM 4369 C C . ASP A 1 544 ? 6.132 -8.636 -25.379 1.00 91.25 544 ASP A C 1
ATOM 4371 O O . ASP A 1 544 ? 6.778 -9.467 -26.030 1.00 91.25 544 ASP A O 1
ATOM 4375 N N . ASP A 1 545 ? 5.415 -8.991 -24.308 1.00 90.19 545 ASP A N 1
ATOM 4376 C CA . ASP A 1 545 ? 5.356 -10.369 -23.810 1.00 90.19 545 ASP A CA 1
ATOM 4377 C C . ASP A 1 545 ? 4.628 -11.327 -24.753 1.00 90.19 545 ASP A C 1
ATOM 4379 O O . ASP A 1 545 ? 5.016 -12.490 -24.843 1.00 90.19 545 ASP A O 1
ATOM 4383 N N . ALA A 1 546 ? 3.580 -10.880 -25.447 1.00 88.31 546 ALA A N 1
ATOM 4384 C CA . ALA A 1 546 ? 2.781 -11.757 -26.299 1.00 88.31 546 ALA A CA 1
ATOM 4385 C C . ALA A 1 546 ? 3.610 -12.293 -27.477 1.00 88.31 546 ALA A C 1
ATOM 4387 O O . ALA A 1 546 ? 3.493 -13.467 -27.847 1.00 88.31 546 ALA A O 1
ATOM 4388 N N . THR A 1 547 ? 4.495 -11.459 -28.024 1.00 89.69 547 THR A N 1
ATOM 4389 C CA . THR A 1 547 ? 5.485 -11.850 -29.029 1.00 89.69 547 THR A CA 1
ATOM 4390 C C . THR A 1 547 ? 6.601 -12.686 -28.405 1.00 89.69 547 THR A C 1
ATOM 4392 O O . THR A 1 547 ? 6.897 -13.776 -28.901 1.00 89.69 547 THR A O 1
ATOM 4395 N N . GLY A 1 548 ? 7.181 -12.229 -27.288 1.00 90.56 548 GLY A N 1
ATOM 4396 C CA . GLY A 1 548 ? 8.292 -12.914 -26.619 1.00 90.56 548 GLY A CA 1
ATOM 4397 C C . GLY A 1 548 ? 7.958 -14.348 -26.197 1.00 90.56 548 GLY A C 1
ATOM 4398 O O . GLY A 1 548 ? 8.761 -15.257 -26.401 1.00 90.56 548 GLY A O 1
ATOM 4399 N N . LEU A 1 549 ? 6.742 -14.593 -25.695 1.00 91.00 549 LEU A N 1
ATOM 4400 C CA . LEU A 1 549 ? 6.277 -15.910 -25.241 1.00 91.00 549 LEU A CA 1
ATOM 4401 C C . LEU A 1 549 ? 6.276 -16.992 -26.333 1.00 91.00 549 LEU A C 1
ATOM 4403 O O . LEU A 1 549 ? 6.127 -18.171 -26.002 1.00 91.00 549 LEU A O 1
ATOM 4407 N N . ARG A 1 550 ? 6.456 -16.638 -27.610 1.00 92.94 550 ARG A N 1
ATOM 4408 C CA . ARG A 1 550 ? 6.590 -17.592 -28.722 1.00 92.94 550 ARG A CA 1
ATOM 4409 C C . ARG A 1 550 ? 7.976 -18.237 -28.786 1.00 92.94 550 ARG A C 1
ATOM 4411 O O . ARG A 1 550 ? 8.105 -19.330 -29.330 1.00 92.94 550 ARG A O 1
ATOM 4418 N N . TYR A 1 551 ? 8.984 -17.601 -28.197 1.00 94.88 551 TYR A N 1
ATOM 4419 C CA . TYR A 1 551 ? 10.380 -18.028 -28.246 1.00 94.88 551 TYR A CA 1
ATOM 4420 C C . TYR A 1 551 ? 10.857 -18.544 -26.886 1.00 94.88 551 TYR A C 1
ATOM 4422 O O . TYR A 1 551 ? 10.233 -18.293 -25.853 1.00 94.88 551 TYR A O 1
ATOM 4430 N N . GLY A 1 552 ? 11.952 -19.305 -26.882 1.00 95.62 552 GLY A N 1
ATOM 4431 C CA . GLY A 1 552 ? 12.657 -19.672 -25.657 1.00 95.62 552 GLY A CA 1
ATOM 4432 C C . GLY A 1 552 ? 13.849 -18.752 -25.444 1.00 95.62 552 GLY A C 1
ATOM 4433 O O . GLY A 1 552 ? 14.815 -18.806 -26.204 1.00 95.62 552 GLY A O 1
ATOM 4434 N N . TYR A 1 553 ? 13.788 -17.902 -24.421 1.00 96.31 553 TYR A N 1
ATOM 4435 C CA . TYR A 1 553 ? 14.847 -16.943 -24.110 1.00 96.31 553 TYR A CA 1
ATOM 4436 C C . TYR A 1 553 ? 14.934 -16.677 -22.601 1.00 96.31 553 TYR A C 1
ATOM 4438 O O . TYR A 1 553 ? 13.976 -16.868 -21.852 1.00 96.31 553 TYR A O 1
ATOM 4446 N N . ALA A 1 554 ? 16.108 -16.247 -22.142 1.00 95.94 554 ALA A N 1
ATOM 4447 C CA . ALA A 1 554 ? 16.328 -15.907 -20.746 1.00 95.94 554 ALA A CA 1
ATOM 4448 C C . ALA A 1 554 ? 15.814 -14.485 -20.494 1.00 95.94 554 ALA A C 1
ATOM 4450 O O . ALA A 1 554 ? 16.408 -13.499 -20.929 1.00 95.94 554 ALA A O 1
ATOM 4451 N N . LYS A 1 555 ? 14.684 -14.374 -19.797 1.00 95.69 555 LYS A N 1
ATOM 4452 C CA . LYS A 1 555 ? 14.086 -13.090 -19.421 1.00 95.69 555 LYS A CA 1
ATOM 4453 C C . LYS A 1 555 ? 14.604 -12.659 -18.044 1.00 95.69 555 LYS A C 1
ATOM 4455 O O . LYS A 1 555 ? 14.234 -13.324 -17.073 1.00 95.69 555 LYS A O 1
ATOM 4460 N N . PRO A 1 556 ? 15.388 -11.562 -17.912 1.00 94.38 556 PRO A N 1
ATOM 4461 C CA . PRO A 1 556 ? 15.995 -11.154 -16.636 1.00 94.38 556 PRO A CA 1
ATOM 4462 C C . PRO A 1 556 ? 14.991 -11.098 -15.480 1.00 94.38 556 PRO A C 1
ATOM 4464 O O . PRO A 1 556 ? 15.200 -11.708 -14.432 1.00 94.38 556 PRO A O 1
ATOM 4467 N N . TYR A 1 557 ? 13.837 -10.473 -15.735 1.00 90.38 557 TYR A N 1
ATOM 4468 C CA . TYR A 1 557 ? 12.747 -10.326 -14.770 1.00 90.38 557 TYR A CA 1
ATOM 4469 C C . TYR A 1 557 ? 12.192 -11.660 -14.242 1.00 90.38 557 TYR A C 1
ATOM 4471 O O . TYR A 1 557 ? 11.689 -11.744 -13.126 1.00 90.38 557 TYR A O 1
ATOM 4479 N N . ILE A 1 558 ? 12.271 -12.723 -15.042 1.00 92.81 558 ILE A N 1
ATOM 4480 C CA . ILE A 1 558 ? 11.709 -14.027 -14.702 1.00 92.81 558 ILE A CA 1
ATOM 4481 C C . ILE A 1 558 ? 12.749 -14.940 -14.075 1.00 92.81 558 ILE A C 1
ATOM 4483 O O . ILE A 1 558 ? 12.496 -15.536 -13.027 1.00 92.81 558 ILE A O 1
ATOM 4487 N N . ILE A 1 559 ? 13.917 -15.063 -14.700 1.00 95.44 559 ILE A N 1
ATOM 4488 C CA . ILE A 1 559 ? 14.933 -15.991 -14.207 1.00 95.44 559 ILE A CA 1
ATOM 4489 C C . ILE A 1 559 ? 15.507 -15.530 -12.862 1.00 95.44 559 ILE A C 1
ATOM 4491 O O . ILE A 1 559 ? 15.919 -16.367 -12.063 1.00 95.44 559 ILE A O 1
ATOM 4495 N N . GLY A 1 560 ? 15.433 -14.226 -12.560 1.00 95.50 560 GLY A N 1
ATOM 4496 C CA . GLY A 1 560 ? 15.792 -13.654 -11.261 1.00 95.50 560 GLY A CA 1
ATOM 4497 C C . GLY A 1 560 ? 15.069 -14.286 -10.068 1.00 95.50 560 GLY A C 1
ATOM 4498 O O . GLY A 1 560 ? 15.650 -14.376 -8.987 1.00 95.50 560 GLY A O 1
ATOM 4499 N N . TYR A 1 561 ? 13.870 -14.857 -10.257 1.00 95.50 561 TYR A N 1
ATOM 4500 C CA . TYR A 1 561 ? 13.193 -15.627 -9.205 1.00 95.50 561 TYR A CA 1
ATOM 4501 C C . TYR A 1 561 ? 14.007 -16.829 -8.711 1.00 95.50 561 TYR A C 1
ATOM 4503 O O . TYR A 1 561 ? 13.855 -17.227 -7.557 1.00 95.50 561 TYR A O 1
ATOM 4511 N N . ALA A 1 562 ? 14.903 -17.388 -9.532 1.00 97.75 562 ALA A N 1
ATOM 4512 C CA . ALA A 1 562 ? 15.839 -18.415 -9.083 1.00 97.75 562 ALA A CA 1
ATOM 4513 C C . ALA A 1 562 ? 16.762 -17.883 -7.976 1.00 97.75 562 ALA A C 1
ATOM 4515 O O . ALA A 1 562 ? 17.007 -18.571 -6.986 1.00 97.75 562 ALA A O 1
ATOM 4516 N N . LEU A 1 563 ? 17.214 -16.633 -8.083 1.00 98.12 563 LEU A N 1
ATOM 4517 C CA . LEU A 1 563 ? 18.119 -16.021 -7.110 1.00 98.12 563 LEU A CA 1
ATOM 4518 C C . LEU A 1 563 ? 17.426 -15.591 -5.812 1.00 98.12 563 LEU A C 1
ATOM 4520 O O . LEU A 1 563 ? 18.101 -15.380 -4.810 1.00 98.12 563 LEU A O 1
ATOM 4524 N N . ALA A 1 564 ? 16.093 -15.530 -5.779 1.00 92.75 564 ALA A N 1
ATOM 4525 C CA . ALA A 1 564 ? 15.367 -15.269 -4.538 1.00 92.75 564 ALA A CA 1
ATOM 4526 C C . ALA A 1 564 ? 15.475 -16.433 -3.530 1.00 92.75 564 ALA A C 1
ATOM 4528 O O . ALA A 1 564 ? 15.435 -16.199 -2.324 1.00 92.75 564 ALA A O 1
ATOM 4529 N N . GLY A 1 565 ? 15.589 -17.683 -4.007 1.00 93.75 565 GLY A N 1
ATOM 4530 C CA . GLY A 1 565 ? 15.526 -18.883 -3.159 1.00 93.75 565 GLY A CA 1
ATOM 4531 C C . GLY A 1 565 ? 16.674 -19.879 -3.323 1.00 93.75 565 GLY A C 1
ATOM 4532 O O . GLY A 1 565 ? 17.117 -20.463 -2.333 1.00 93.75 565 GLY A O 1
ATOM 4533 N N . LEU A 1 566 ? 17.200 -20.080 -4.536 1.00 98.69 566 LEU A N 1
ATOM 4534 C CA . LEU A 1 566 ? 18.266 -21.062 -4.773 1.00 98.69 566 LEU A CA 1
ATOM 4535 C C . LEU A 1 566 ? 19.574 -20.760 -4.018 1.00 98.69 566 LEU A C 1
ATOM 4537 O O . LEU A 1 566 ? 20.185 -21.718 -3.539 1.00 98.69 566 LEU A O 1
ATOM 4541 N N . PRO A 1 567 ? 20.002 -19.492 -3.827 1.00 98.31 567 PRO A N 1
ATOM 4542 C CA . PRO A 1 567 ? 21.166 -19.196 -2.994 1.00 98.31 567 PRO A CA 1
ATOM 4543 C C . PRO A 1 567 ? 20.998 -19.657 -1.540 1.00 98.31 567 PRO A C 1
ATOM 4545 O O . PRO A 1 567 ? 21.949 -20.165 -0.946 1.00 98.31 567 PRO A O 1
ATOM 4548 N N . LEU A 1 568 ? 19.786 -19.550 -0.979 1.00 96.44 568 LEU A N 1
ATOM 4549 C CA . LEU A 1 568 ? 19.474 -20.070 0.357 1.00 96.44 568 LEU A CA 1
ATOM 4550 C C . LEU A 1 568 ? 19.479 -21.602 0.362 1.00 96.44 568 LEU A C 1
ATOM 4552 O O . LEU A 1 568 ? 20.121 -22.215 1.214 1.00 96.44 568 LEU A O 1
ATOM 4556 N N . LEU A 1 569 ? 18.845 -22.237 -0.630 1.00 98.62 569 LEU A N 1
ATOM 4557 C CA . LEU A 1 569 ? 18.848 -23.698 -0.762 1.00 98.62 569 LEU A CA 1
ATOM 4558 C C . LEU A 1 569 ? 20.273 -24.263 -0.858 1.00 98.62 569 LEU A C 1
ATOM 4560 O O . LEU A 1 569 ? 20.578 -25.290 -0.248 1.00 98.62 569 LEU A O 1
ATOM 4564 N N . LEU A 1 570 ? 21.169 -23.576 -1.572 1.00 98.19 570 LEU A N 1
ATOM 4565 C CA . LEU A 1 570 ? 22.561 -23.989 -1.741 1.00 98.19 570 LEU A CA 1
ATOM 4566 C C . LEU A 1 570 ? 23.306 -24.114 -0.402 1.00 98.19 570 LEU A C 1
ATOM 4568 O O . LEU A 1 570 ? 24.169 -24.984 -0.275 1.00 98.19 570 LEU A O 1
ATOM 4572 N N . ARG A 1 571 ? 22.946 -23.322 0.619 1.00 95.00 571 ARG A N 1
ATOM 4573 C CA . ARG A 1 571 ? 23.534 -23.419 1.970 1.00 95.00 571 ARG A CA 1
ATOM 4574 C C . ARG A 1 571 ? 23.292 -24.793 2.599 1.00 95.00 571 ARG A C 1
ATOM 4576 O O . ARG A 1 571 ? 24.198 -25.329 3.239 1.00 95.00 571 ARG A O 1
ATOM 4583 N N . HIS A 1 572 ? 22.117 -25.369 2.345 1.00 97.12 572 HIS A N 1
ATOM 4584 C CA . HIS A 1 572 ? 21.642 -26.637 2.915 1.00 97.12 572 HIS A CA 1
ATOM 4585 C C . HIS A 1 572 ? 21.838 -27.841 1.982 1.00 97.12 572 HIS A C 1
ATOM 4587 O O . HIS A 1 572 ? 21.812 -28.985 2.433 1.00 97.12 572 HIS A O 1
ATOM 4593 N N . ALA A 1 573 ? 22.059 -27.604 0.686 1.00 97.25 573 ALA A N 1
ATOM 4594 C CA . ALA A 1 573 ? 22.132 -28.636 -0.347 1.00 97.25 573 ALA A CA 1
ATOM 4595 C C . ALA A 1 573 ? 23.327 -28.451 -1.301 1.00 97.25 573 ALA A C 1
ATOM 4597 O O . ALA A 1 573 ? 23.201 -28.573 -2.516 1.00 97.25 573 ALA A O 1
ATOM 4598 N N . ARG A 1 574 ? 24.524 -28.196 -0.754 1.00 95.75 574 ARG A N 1
ATOM 4599 C CA . ARG A 1 574 ? 25.754 -27.891 -1.524 1.00 95.75 574 ARG A CA 1
ATOM 4600 C C . ARG A 1 574 ? 26.132 -28.915 -2.601 1.00 95.75 574 ARG A C 1
ATOM 4602 O O . ARG A 1 574 ? 26.832 -28.566 -3.543 1.00 95.75 574 ARG A O 1
ATOM 4609 N N . ARG A 1 575 ? 25.723 -30.176 -2.428 1.00 96.19 575 ARG A N 1
ATOM 4610 C CA . ARG A 1 575 ? 26.018 -31.291 -3.344 1.00 96.19 575 ARG A CA 1
ATOM 4611 C C . ARG A 1 575 ? 24.896 -31.565 -4.351 1.00 96.19 575 ARG A C 1
ATOM 4613 O O . ARG A 1 575 ? 25.032 -32.491 -5.142 1.00 96.19 575 ARG A O 1
ATOM 4620 N N . GLU A 1 576 ? 23.787 -30.825 -4.308 1.00 98.25 576 GLU A N 1
ATOM 4621 C CA . GLU A 1 576 ? 22.688 -31.030 -5.252 1.00 98.25 576 GLU A CA 1
ATOM 4622 C C . GLU A 1 576 ? 23.160 -30.674 -6.680 1.00 98.25 576 GLU A C 1
ATOM 4624 O O . GLU A 1 576 ? 23.620 -29.549 -6.908 1.00 98.25 576 GLU A O 1
ATOM 4629 N N . PRO A 1 577 ? 23.069 -31.606 -7.651 1.00 98.31 577 PRO A N 1
ATOM 4630 C CA . PRO A 1 577 ? 23.626 -31.401 -8.986 1.00 98.31 577 PRO A CA 1
ATOM 4631 C C . PRO A 1 577 ? 23.075 -30.154 -9.678 1.00 98.31 577 PRO A C 1
ATOM 4633 O O . PRO A 1 577 ? 21.858 -29.948 -9.694 1.00 98.31 577 PRO A O 1
ATOM 4636 N N . ARG A 1 578 ? 23.977 -29.379 -10.296 1.00 98.00 578 ARG A N 1
ATOM 4637 C CA . ARG A 1 578 ? 23.723 -28.122 -11.026 1.00 98.00 578 ARG A CA 1
ATOM 4638 C C . ARG A 1 578 ? 23.184 -26.955 -10.186 1.00 98.00 578 ARG A C 1
ATOM 4640 O O . ARG A 1 578 ? 22.995 -25.876 -10.730 1.00 98.00 578 ARG A O 1
ATOM 4647 N N . LEU A 1 579 ? 22.957 -27.110 -8.875 1.00 98.75 579 LEU A N 1
ATOM 4648 C CA . LEU A 1 579 ? 22.383 -26.035 -8.048 1.00 98.75 579 LEU A CA 1
ATOM 4649 C C . LEU A 1 579 ? 23.288 -24.802 -7.991 1.00 98.75 579 LEU A C 1
ATOM 4651 O O . LEU A 1 579 ? 22.836 -23.689 -8.253 1.00 98.75 579 LEU A O 1
ATOM 4655 N N . ARG A 1 580 ? 24.575 -25.001 -7.686 1.00 98.50 580 ARG A N 1
ATOM 4656 C CA . ARG A 1 580 ? 25.563 -23.913 -7.681 1.00 98.50 580 ARG A CA 1
ATOM 4657 C C . ARG A 1 580 ? 25.717 -23.292 -9.071 1.00 98.50 580 ARG A C 1
ATOM 4659 O O . ARG A 1 580 ? 25.807 -22.072 -9.171 1.00 98.50 580 ARG A O 1
ATOM 4666 N N . ASP A 1 581 ? 25.717 -24.121 -10.112 1.00 98.56 581 ASP A N 1
ATOM 4667 C CA . ASP A 1 581 ? 25.940 -23.686 -11.494 1.00 98.56 581 ASP A CA 1
ATOM 4668 C C . ASP A 1 581 ? 24.796 -22.810 -12.005 1.00 98.56 581 ASP A C 1
ATOM 4670 O O . ASP A 1 581 ? 25.053 -21.804 -12.653 1.00 98.56 581 ASP A O 1
ATOM 4674 N N . VAL A 1 582 ? 23.544 -23.124 -11.652 1.00 98.44 582 VAL A N 1
ATOM 4675 C CA . VAL A 1 582 ? 22.382 -22.270 -11.956 1.00 98.44 582 VAL A CA 1
ATOM 4676 C C . VAL A 1 582 ? 22.452 -20.948 -11.209 1.00 98.44 582 VAL A C 1
ATOM 4678 O O . VAL A 1 582 ? 22.227 -19.906 -11.816 1.00 98.44 582 VAL A O 1
ATOM 4681 N N . VAL A 1 583 ? 22.770 -20.966 -9.906 1.00 98.69 583 VAL A N 1
ATOM 4682 C CA . VAL A 1 583 ? 22.908 -19.724 -9.124 1.00 98.69 583 VAL A CA 1
ATOM 4683 C C . VAL A 1 583 ? 23.946 -18.813 -9.774 1.00 98.69 583 VAL A C 1
ATOM 4685 O O . VAL A 1 583 ? 23.660 -17.639 -9.982 1.00 98.69 583 VAL A O 1
ATOM 4688 N N . LYS A 1 584 ? 25.100 -19.373 -10.158 1.00 98.62 584 LYS A N 1
ATOM 4689 C CA . LYS A 1 584 ? 26.160 -18.642 -10.851 1.00 98.62 584 LYS A CA 1
ATOM 4690 C C . LYS A 1 584 ? 25.713 -18.142 -12.229 1.00 98.62 584 LYS A C 1
ATOM 4692 O O . LYS A 1 584 ? 25.829 -16.958 -12.507 1.00 98.62 584 LYS A O 1
ATOM 4697 N N . ALA A 1 585 ? 25.180 -19.018 -13.080 1.00 98.69 585 ALA A N 1
ATOM 4698 C CA . ALA A 1 585 ? 24.801 -18.662 -14.446 1.00 98.69 585 ALA A CA 1
ATOM 4699 C C . ALA A 1 585 ? 23.730 -17.565 -14.483 1.00 98.69 585 ALA A C 1
ATOM 4701 O O . ALA A 1 585 ? 23.825 -16.634 -15.278 1.00 98.69 585 ALA A O 1
ATOM 4702 N N . VAL A 1 586 ? 22.730 -17.643 -13.601 1.00 98.69 586 VAL A N 1
ATOM 4703 C CA . VAL A 1 586 ? 21.672 -16.631 -13.524 1.00 98.69 586 VAL A CA 1
ATOM 4704 C C . VAL A 1 586 ? 22.206 -15.310 -12.961 1.00 98.69 586 VAL A C 1
ATOM 4706 O O . VAL A 1 586 ? 21.848 -14.261 -13.492 1.00 98.69 586 VAL A O 1
ATOM 4709 N N . SER A 1 587 ? 23.060 -15.322 -11.927 1.00 98.69 587 SER A N 1
ATOM 4710 C CA . SER A 1 587 ? 23.645 -14.080 -11.394 1.00 98.69 587 SER A CA 1
ATOM 4711 C C . SER A 1 587 ? 24.556 -13.390 -12.403 1.00 98.69 587 SER A C 1
ATOM 4713 O O . SER A 1 587 ? 24.428 -12.180 -12.590 1.00 98.69 587 SER A O 1
ATOM 4715 N N . ASP A 1 588 ? 25.397 -14.165 -13.096 1.00 98.75 588 ASP A N 1
ATOM 4716 C CA . ASP A 1 588 ? 26.284 -13.655 -14.141 1.00 98.75 588 ASP A CA 1
ATOM 4717 C C . ASP A 1 588 ? 25.449 -13.039 -15.271 1.00 98.75 588 ASP A C 1
ATOM 4719 O O . ASP A 1 588 ? 25.636 -11.873 -15.609 1.00 98.75 588 ASP A O 1
ATOM 4723 N N . PHE A 1 589 ? 24.439 -13.761 -15.773 1.00 98.50 589 PHE A N 1
ATOM 4724 C CA . PHE A 1 589 ? 23.554 -13.259 -16.825 1.00 98.50 589 PHE A CA 1
ATOM 4725 C C . PHE A 1 589 ? 22.817 -11.977 -16.415 1.00 98.50 589 PHE A C 1
ATOM 4727 O O . PHE A 1 589 ? 22.695 -11.049 -17.216 1.00 98.50 589 PHE A O 1
ATOM 4734 N N . ILE A 1 590 ? 22.307 -11.887 -15.181 1.00 98.12 590 ILE A N 1
ATOM 4735 C CA . ILE A 1 590 ? 21.632 -10.669 -14.709 1.00 98.12 590 ILE A CA 1
ATOM 4736 C C . ILE A 1 590 ? 22.629 -9.507 -14.640 1.00 98.12 590 ILE A C 1
ATOM 4738 O O . ILE A 1 590 ? 22.296 -8.406 -15.074 1.00 98.12 590 ILE A O 1
ATOM 4742 N N . ALA A 1 591 ? 23.851 -9.721 -14.154 1.00 98.44 591 ALA A N 1
ATOM 4743 C CA . ALA A 1 591 ? 24.864 -8.668 -14.123 1.00 98.44 591 ALA A CA 1
ATOM 4744 C C . ALA A 1 591 ? 25.307 -8.229 -15.534 1.00 98.44 591 ALA A C 1
ATOM 4746 O O . ALA A 1 591 ? 25.434 -7.029 -15.789 1.00 98.44 591 ALA A O 1
ATOM 4747 N N . GLU A 1 592 ? 25.495 -9.181 -16.452 1.00 97.69 592 GLU A N 1
ATOM 4748 C CA . GLU A 1 592 ? 25.927 -8.959 -17.839 1.00 97.69 592 GLU A CA 1
ATOM 4749 C C . GLU A 1 592 ? 24.850 -8.285 -18.698 1.00 97.69 592 GLU A C 1
ATOM 4751 O O . GLU A 1 592 ? 25.161 -7.423 -19.517 1.00 97.69 592 GLU A O 1
ATOM 4756 N N . SER A 1 593 ? 23.575 -8.622 -18.483 1.00 96.75 593 SER A N 1
ATOM 4757 C CA . SER A 1 593 ? 22.439 -8.031 -19.210 1.00 96.75 593 SER A CA 1
ATOM 4758 C C . SER A 1 593 ? 22.003 -6.656 -18.683 1.00 96.75 593 SER A C 1
ATOM 4760 O O . SER A 1 593 ? 21.092 -6.039 -19.246 1.00 96.75 593 SER A O 1
ATOM 4762 N N . GLN A 1 594 ? 22.626 -6.154 -17.610 1.00 97.88 594 GLN A N 1
ATOM 4763 C CA . GLN A 1 594 ? 22.316 -4.841 -17.052 1.00 97.88 594 GLN A CA 1
ATOM 4764 C C . GLN A 1 594 ? 22.870 -3.715 -17.931 1.00 97.88 594 GLN A C 1
ATOM 4766 O O . GLN A 1 594 ? 24.047 -3.688 -18.295 1.00 97.88 594 GLN A O 1
ATOM 4771 N N . TYR A 1 595 ? 22.051 -2.696 -18.167 1.00 96.81 595 TYR A N 1
ATOM 4772 C CA . TYR A 1 595 ? 22.481 -1.513 -18.900 1.00 96.81 595 TYR A CA 1
ATOM 4773 C C . TYR A 1 595 ? 23.288 -0.556 -18.015 1.00 96.81 595 TYR A C 1
ATOM 4775 O O . TYR A 1 595 ? 23.018 -0.445 -16.817 1.00 96.81 595 TYR A O 1
ATOM 4783 N N . PRO A 1 596 ? 24.234 0.212 -18.591 1.00 96.00 596 PRO A N 1
ATOM 4784 C CA . PRO A 1 596 ? 25.095 1.138 -17.851 1.00 96.00 596 PRO A CA 1
ATOM 4785 C C . PRO A 1 596 ? 24.397 2.163 -16.942 1.00 96.00 596 PRO A C 1
ATOM 4787 O O . PRO A 1 596 ? 25.018 2.637 -15.996 1.00 96.00 596 PRO A O 1
ATOM 4790 N N . LEU A 1 597 ? 23.127 2.505 -17.194 1.00 96.69 597 LEU A N 1
ATOM 4791 C CA . LEU A 1 597 ? 22.335 3.383 -16.319 1.00 96.69 597 LEU A CA 1
ATOM 4792 C C . LEU A 1 597 ? 21.861 2.690 -15.020 1.00 96.69 597 LEU A C 1
ATOM 4794 O O . LEU A 1 597 ? 21.336 3.353 -14.133 1.00 96.69 597 LEU A O 1
ATOM 4798 N N . GLY A 1 598 ? 22.054 1.374 -14.894 1.00 96.31 598 GLY A N 1
ATOM 4799 C CA . GLY A 1 598 ? 21.689 0.589 -13.713 1.00 96.31 598 GLY A CA 1
ATOM 4800 C C . GLY A 1 598 ? 20.310 -0.069 -13.787 1.00 96.31 598 GLY A C 1
ATOM 4801 O O . GLY A 1 598 ? 19.734 -0.360 -12.749 1.00 96.31 598 GLY A O 1
ATOM 4802 N N . GLY A 1 599 ? 19.761 -0.289 -14.984 1.00 96.94 599 GLY A N 1
ATOM 4803 C CA . GLY A 1 599 ? 18.460 -0.942 -15.181 1.00 96.94 599 GLY A CA 1
ATOM 4804 C C . GLY A 1 599 ? 18.529 -2.150 -16.101 1.00 96.94 599 GLY A C 1
ATOM 4805 O O . GLY A 1 599 ? 19.571 -2.427 -16.699 1.00 96.94 599 GLY A O 1
ATOM 4806 N N . TRP A 1 600 ? 17.388 -2.815 -16.265 1.00 97.44 600 TRP A N 1
ATOM 4807 C CA . TRP A 1 600 ? 17.219 -3.937 -17.188 1.00 97.44 600 TRP A CA 1
ATOM 4808 C C . TRP A 1 600 ? 16.105 -3.651 -18.177 1.00 97.44 600 TRP A C 1
ATOM 4810 O O . TRP A 1 600 ? 15.109 -3.007 -17.842 1.00 97.44 600 TRP A O 1
ATOM 4820 N N . ARG A 1 601 ? 16.287 -4.114 -19.411 1.00 95.31 601 ARG A N 1
ATOM 4821 C CA . ARG A 1 601 ? 15.268 -3.976 -20.448 1.00 95.31 601 ARG A CA 1
ATOM 4822 C C . ARG A 1 601 ? 14.213 -5.061 -20.334 1.00 95.31 601 ARG A C 1
ATOM 4824 O O . ARG A 1 601 ? 14.495 -6.166 -19.865 1.00 95.31 601 ARG A O 1
ATOM 4831 N N . TYR A 1 602 ? 12.999 -4.719 -20.748 1.00 93.62 602 TYR A N 1
ATOM 4832 C CA . TYR A 1 602 ? 11.846 -5.605 -20.688 1.00 93.62 602 TYR A CA 1
ATOM 4833 C C . TYR A 1 602 ? 11.095 -5.636 -22.021 1.00 93.62 602 TYR A C 1
ATOM 4835 O O . TYR A 1 602 ? 10.887 -4.565 -22.586 1.00 93.62 602 TYR A O 1
ATOM 4843 N N . PRO A 1 603 ? 10.632 -6.820 -22.473 1.00 92.31 603 PRO A N 1
ATOM 4844 C CA . PRO A 1 603 ? 10.779 -8.131 -21.825 1.00 92.31 603 PRO A CA 1
ATOM 4845 C C . PRO A 1 603 ? 12.113 -8.839 -22.113 1.00 92.31 603 PRO A C 1
ATOM 4847 O O . PRO A 1 603 ? 12.436 -9.798 -21.415 1.00 92.31 603 PRO A O 1
ATOM 4850 N N . HIS A 1 604 ? 12.883 -8.399 -23.109 1.00 94.25 604 HIS A N 1
ATOM 4851 C CA . HIS A 1 604 ? 14.190 -8.951 -23.481 1.00 94.25 604 HIS A CA 1
ATOM 4852 C C . HIS A 1 604 ? 15.319 -7.973 -23.102 1.00 94.25 604 HIS A C 1
ATOM 4854 O O . HIS A 1 604 ? 15.093 -6.759 -23.110 1.00 94.25 604 HIS A O 1
ATOM 4860 N N . PRO A 1 605 ? 16.562 -8.438 -22.851 1.00 93.75 605 PRO A N 1
ATOM 4861 C CA . PRO A 1 605 ? 17.721 -7.562 -22.641 1.00 93.75 605 PRO A CA 1
ATOM 4862 C C . PRO A 1 605 ? 17.982 -6.516 -23.734 1.00 93.75 605 PRO A C 1
ATOM 4864 O O . PRO A 1 605 ? 18.764 -5.604 -23.517 1.00 93.75 605 PRO A O 1
ATOM 4867 N N . CYS A 1 606 ? 17.344 -6.603 -24.897 1.00 92.75 606 CYS A N 1
ATOM 4868 C CA . CYS A 1 606 ? 17.523 -5.651 -26.000 1.00 92.75 606 CYS A CA 1
ATOM 4869 C C . CYS A 1 606 ? 16.242 -4.876 -26.354 1.00 92.75 606 CYS A C 1
ATOM 4871 O O . CYS A 1 606 ? 16.224 -4.144 -27.338 1.00 92.75 606 CYS A O 1
ATOM 4873 N N . SER A 1 607 ? 15.181 -5.020 -25.557 1.00 94.81 607 SER A N 1
ATOM 4874 C CA . SER A 1 607 ? 13.906 -4.322 -25.751 1.00 94.81 607 SER A CA 1
ATOM 4875 C C . SER A 1 607 ? 14.024 -2.804 -25.518 1.00 94.81 607 SER A C 1
ATOM 4877 O O . SER A 1 607 ? 14.967 -2.299 -24.908 1.00 94.81 607 SER A O 1
ATOM 4879 N N . SER A 1 608 ? 13.071 -2.023 -26.001 1.00 94.25 608 SER A N 1
ATOM 4880 C CA . SER A 1 608 ? 13.115 -0.560 -25.982 1.00 94.25 608 SER A CA 1
ATOM 4881 C C . SER A 1 608 ? 12.990 0.039 -24.578 1.00 94.25 608 SER A C 1
ATOM 4883 O O . SER A 1 608 ? 13.580 1.084 -24.297 1.00 94.25 608 SER A O 1
ATOM 4885 N N . THR A 1 609 ? 12.273 -0.629 -23.671 1.00 94.75 609 THR A N 1
ATOM 4886 C CA . THR A 1 609 ? 11.983 -0.088 -22.337 1.00 94.75 609 THR A CA 1
ATOM 4887 C C . THR A 1 609 ? 13.002 -0.543 -21.301 1.00 94.75 609 THR A C 1
ATOM 4889 O O . THR A 1 609 ? 13.054 -1.719 -20.949 1.00 94.75 609 THR A O 1
ATOM 4892 N N . LEU A 1 610 ? 13.774 0.403 -20.760 1.00 96.62 610 LEU A N 1
ATOM 4893 C CA . LEU A 1 610 ? 14.695 0.202 -19.643 1.00 96.62 610 LEU A CA 1
ATOM 4894 C C . LEU A 1 610 ? 13.987 0.478 -18.307 1.00 96.62 610 LEU A C 1
ATOM 4896 O O . LEU A 1 610 ? 13.720 1.632 -17.969 1.00 96.62 610 LEU A O 1
ATOM 4900 N N . ILE A 1 611 ? 13.717 -0.569 -17.526 1.00 96.38 611 ILE A N 1
ATOM 4901 C CA . ILE A 1 611 ? 13.070 -0.473 -16.213 1.00 96.38 611 ILE A CA 1
ATOM 4902 C C . ILE A 1 611 ? 14.127 -0.211 -15.133 1.00 96.38 611 ILE A C 1
ATOM 4904 O O . ILE A 1 611 ? 15.088 -0.967 -14.972 1.00 96.38 611 ILE A O 1
ATOM 4908 N N . LEU A 1 612 ? 13.932 0.868 -14.372 1.00 97.25 612 LEU A N 1
ATOM 4909 C CA . LEU A 1 612 ? 14.833 1.317 -13.301 1.00 97.25 612 LEU A CA 1
ATOM 4910 C C . LEU A 1 612 ? 14.174 1.252 -11.921 1.00 97.25 612 LEU A C 1
ATOM 4912 O O . LEU A 1 612 ? 14.856 1.073 -10.913 1.00 97.25 612 LEU A O 1
ATOM 4916 N N . SER A 1 613 ? 12.846 1.334 -11.854 1.00 93.38 613 SER A N 1
ATOM 4917 C CA . SER A 1 613 ? 12.089 1.199 -10.611 1.00 93.38 613 SER A CA 1
ATOM 4918 C C . SER A 1 613 ? 12.303 -0.176 -9.973 1.00 93.38 613 SER A C 1
ATOM 4920 O O . SER A 1 613 ? 12.635 -0.229 -8.796 1.00 93.38 613 SER A O 1
ATOM 4922 N N . GLN A 1 614 ? 12.226 -1.259 -10.752 1.00 92.75 614 GLN A N 1
ATOM 4923 C CA . GLN A 1 614 ? 12.427 -2.648 -10.298 1.00 92.75 614 GLN A CA 1
ATOM 4924 C C . GLN A 1 614 ? 13.900 -3.076 -10.191 1.00 92.75 614 GLN A C 1
ATOM 4926 O O . GLN A 1 614 ? 14.192 -4.147 -9.668 1.00 92.75 614 GLN A O 1
ATOM 4931 N N . ALA A 1 615 ? 14.852 -2.245 -10.633 1.00 96.88 615 ALA A N 1
ATOM 4932 C CA . ALA A 1 615 ? 16.283 -2.571 -10.612 1.00 96.88 615 ALA A CA 1
ATOM 4933 C C . ALA A 1 615 ? 16.807 -2.945 -9.212 1.00 96.88 615 ALA A C 1
ATOM 4935 O O . ALA A 1 615 ? 17.773 -3.698 -9.084 1.00 96.88 615 ALA A O 1
ATOM 4936 N N . MET A 1 616 ? 16.154 -2.439 -8.160 1.00 97.88 616 MET A N 1
ATOM 4937 C CA . MET A 1 616 ? 16.494 -2.755 -6.775 1.00 97.88 616 MET A CA 1
ATOM 4938 C C . MET A 1 616 ? 16.288 -4.238 -6.434 1.00 97.88 616 MET A C 1
ATOM 4940 O O . MET A 1 616 ? 17.092 -4.803 -5.696 1.00 97.88 616 MET A O 1
ATOM 4944 N N . GLU A 1 617 ? 15.270 -4.889 -7.004 1.00 97.19 617 GLU A N 1
ATOM 4945 C CA . GLU A 1 617 ? 15.042 -6.325 -6.816 1.00 97.19 617 GLU A CA 1
ATOM 4946 C C . GLU A 1 617 ? 16.175 -7.147 -7.440 1.00 97.19 617 GLU A C 1
ATOM 4948 O O . GLU A 1 617 ? 16.696 -8.064 -6.809 1.00 97.19 617 GLU A O 1
ATOM 4953 N N . HIS A 1 618 ? 16.614 -6.798 -8.651 1.00 98.06 618 HIS A N 1
ATOM 4954 C CA . HIS A 1 618 ? 17.725 -7.489 -9.309 1.00 98.06 618 HIS A CA 1
ATOM 4955 C C . HIS A 1 618 ? 19.058 -7.271 -8.591 1.00 98.06 618 HIS A C 1
ATOM 4957 O O . HIS A 1 618 ? 19.833 -8.217 -8.446 1.00 98.06 618 HIS A O 1
ATOM 4963 N N . ALA A 1 619 ? 19.308 -6.065 -8.069 1.00 98.56 619 ALA A N 1
ATOM 4964 C CA . ALA A 1 619 ? 20.455 -5.838 -7.195 1.00 98.56 619 ALA A CA 1
ATOM 4965 C C . ALA A 1 619 ? 20.396 -6.758 -5.967 1.00 98.56 619 ALA A C 1
ATOM 4967 O O . ALA A 1 619 ? 21.379 -7.428 -5.666 1.00 98.56 619 ALA A O 1
ATOM 4968 N N . TRP A 1 620 ? 19.238 -6.858 -5.310 1.00 98.31 620 TRP A N 1
ATOM 4969 C CA . TRP A 1 620 ? 19.030 -7.755 -4.171 1.00 98.31 620 TRP A CA 1
ATOM 4970 C C . TRP A 1 620 ? 19.201 -9.238 -4.520 1.00 98.31 620 TRP A C 1
ATOM 4972 O O . TRP A 1 620 ? 19.798 -9.993 -3.756 1.00 98.31 620 TRP A O 1
ATOM 4982 N N . GLN A 1 621 ? 18.737 -9.667 -5.689 1.00 98.31 621 GLN A N 1
ATOM 4983 C CA . GLN A 1 621 ? 18.932 -11.027 -6.193 1.00 98.31 621 GLN A CA 1
ATOM 4984 C C . GLN A 1 621 ? 20.421 -11.344 -6.421 1.00 98.31 621 GLN A C 1
ATOM 4986 O O . GLN A 1 621 ? 20.886 -12.416 -6.025 1.00 98.31 621 GLN A O 1
ATOM 4991 N N . ILE A 1 622 ? 21.190 -10.404 -6.985 1.00 98.62 622 ILE A N 1
ATOM 4992 C CA . ILE A 1 622 ? 22.650 -10.530 -7.116 1.00 98.62 622 ILE A CA 1
ATOM 4993 C C . ILE A 1 622 ? 23.307 -10.628 -5.731 1.00 98.62 622 ILE A C 1
ATOM 4995 O O . ILE A 1 622 ? 24.136 -11.513 -5.520 1.00 98.62 622 ILE A O 1
ATOM 4999 N N . THR A 1 623 ? 22.910 -9.795 -4.757 1.00 98.12 623 THR A N 1
ATOM 5000 C CA . THR A 1 623 ? 23.486 -9.881 -3.401 1.00 98.12 623 THR A CA 1
ATOM 5001 C C . THR A 1 623 ? 23.174 -11.218 -2.724 1.00 98.12 623 THR A C 1
ATOM 5003 O O . THR A 1 623 ? 24.035 -11.767 -2.033 1.00 98.12 623 THR A O 1
ATOM 5006 N N . GLN A 1 624 ? 21.990 -11.804 -2.956 1.00 97.62 624 GLN A N 1
ATOM 5007 C CA . GLN A 1 624 ? 21.672 -13.144 -2.448 1.00 97.62 624 GLN A CA 1
ATOM 5008 C C . GLN A 1 624 ? 22.589 -14.209 -3.055 1.00 97.62 624 GLN A C 1
ATOM 5010 O O . GLN A 1 624 ? 23.082 -15.074 -2.326 1.00 97.62 624 GLN A O 1
ATOM 5015 N N . ALA A 1 625 ? 22.843 -14.142 -4.366 1.00 98.31 625 ALA A N 1
ATOM 5016 C CA . ALA A 1 625 ? 23.771 -15.045 -5.039 1.00 98.31 625 ALA A CA 1
ATOM 5017 C C . ALA A 1 625 ? 25.187 -14.912 -4.462 1.00 98.31 625 ALA A C 1
ATOM 5019 O O . ALA A 1 625 ? 25.762 -15.911 -4.027 1.00 98.31 625 ALA A O 1
ATOM 5020 N N . ASP A 1 626 ? 25.707 -13.688 -4.351 1.00 98.12 626 ASP A N 1
ATOM 5021 C CA . ASP A 1 626 ? 27.053 -13.418 -3.835 1.00 98.12 626 ASP A CA 1
ATOM 5022 C C . ASP A 1 626 ? 27.250 -13.896 -2.394 1.00 98.12 626 ASP A C 1
ATOM 5024 O O . ASP A 1 626 ? 28.302 -14.448 -2.062 1.00 98.12 626 ASP A O 1
ATOM 5028 N N . ARG A 1 627 ? 26.224 -13.769 -1.541 1.00 95.88 627 ARG A N 1
ATOM 5029 C CA . ARG A 1 627 ? 26.237 -14.335 -0.180 1.00 95.88 627 ARG A CA 1
ATOM 5030 C C . ARG A 1 627 ? 26.434 -15.858 -0.182 1.00 95.88 627 ARG A C 1
ATOM 5032 O O . ARG A 1 627 ? 26.936 -16.399 0.801 1.00 95.88 627 ARG A O 1
ATOM 5039 N N . ALA A 1 628 ? 26.032 -16.560 -1.244 1.00 96.44 628 ALA A N 1
ATOM 5040 C CA . ALA A 1 628 ? 26.117 -18.017 -1.344 1.00 96.44 628 ALA A CA 1
ATOM 5041 C C . ALA A 1 628 ? 27.333 -18.523 -2.141 1.00 96.44 628 ALA A C 1
ATOM 5043 O O . ALA A 1 628 ? 27.883 -19.578 -1.806 1.00 96.44 628 ALA A O 1
ATOM 5044 N N . ILE A 1 629 ? 27.754 -17.816 -3.197 1.00 96.69 629 ILE A N 1
ATOM 5045 C CA . ILE A 1 629 ? 28.822 -18.281 -4.101 1.00 96.69 629 ILE A CA 1
ATOM 5046 C C . ILE A 1 629 ? 30.109 -17.451 -4.062 1.00 96.69 629 ILE A C 1
ATOM 5048 O O . ILE A 1 629 ? 31.119 -17.949 -4.566 1.00 96.69 629 ILE A O 1
ATOM 5052 N N . GLY A 1 630 ? 30.095 -16.292 -3.395 1.00 96.94 630 GLY A N 1
ATOM 5053 C CA . GLY A 1 630 ? 31.196 -15.331 -3.316 1.00 96.94 630 GLY A CA 1
ATOM 5054 C C . GLY A 1 630 ? 30.995 -14.134 -4.250 1.00 96.94 630 GLY A C 1
ATOM 5055 O O . GLY A 1 630 ? 30.392 -14.273 -5.308 1.00 96.94 630 GLY A O 1
ATOM 5056 N N . VAL A 1 631 ? 31.517 -12.968 -3.852 1.00 97.38 631 VAL A N 1
ATOM 5057 C CA . VAL A 1 631 ? 31.431 -11.719 -4.630 1.00 97.38 631 VAL A CA 1
ATOM 5058 C C . VAL A 1 631 ? 32.331 -11.738 -5.862 1.00 97.38 631 VAL A C 1
ATOM 5060 O O . VAL A 1 631 ? 33.460 -12.229 -5.810 1.00 97.38 631 VAL A O 1
ATOM 5063 N N . THR A 1 632 ? 31.868 -11.116 -6.946 1.00 97.69 632 THR A N 1
ATOM 5064 C CA . THR A 1 632 ? 32.687 -10.811 -8.130 1.00 97.69 632 THR A CA 1
ATOM 5065 C C . THR A 1 632 ? 32.704 -9.309 -8.404 1.00 97.69 632 THR A C 1
ATOM 5067 O O . THR A 1 632 ? 31.829 -8.562 -7.960 1.00 97.69 632 THR A O 1
ATOM 5070 N N . GLU A 1 633 ? 33.698 -8.837 -9.156 1.00 98.00 633 GLU A N 1
ATOM 5071 C CA . GLU A 1 633 ? 33.763 -7.422 -9.529 1.00 98.00 633 GLU A CA 1
ATOM 5072 C C . GLU A 1 633 ? 32.579 -7.002 -10.413 1.00 98.00 633 GLU A C 1
ATOM 5074 O O . GLU A 1 633 ? 32.017 -5.926 -10.204 1.00 98.00 633 GLU A O 1
ATOM 5079 N N . SER A 1 634 ? 32.158 -7.869 -11.343 1.00 98.12 634 SER A N 1
ATOM 5080 C CA . SER A 1 634 ? 31.001 -7.634 -12.219 1.00 98.12 634 SER A CA 1
ATOM 5081 C C . SER A 1 634 ? 29.707 -7.465 -11.416 1.00 98.12 634 SER A C 1
ATOM 5083 O O . SER A 1 634 ? 28.970 -6.498 -11.615 1.00 98.12 634 SER A O 1
ATOM 5085 N N . HIS A 1 635 ? 29.473 -8.336 -10.431 1.00 98.62 635 HIS A N 1
ATOM 5086 C CA . HIS A 1 635 ? 28.298 -8.265 -9.562 1.00 98.62 635 HIS A CA 1
ATOM 5087 C C . HIS A 1 635 ? 28.284 -6.988 -8.718 1.00 98.62 635 HIS A C 1
ATOM 5089 O O . HIS A 1 635 ? 27.286 -6.264 -8.699 1.00 98.62 635 HIS A O 1
ATOM 5095 N N . LEU A 1 636 ? 29.413 -6.647 -8.088 1.00 98.69 636 LEU A N 1
ATOM 5096 C CA . LEU A 1 636 ? 29.528 -5.409 -7.316 1.00 98.69 636 LEU A CA 1
ATOM 5097 C C . LEU A 1 636 ? 29.356 -4.165 -8.197 1.00 98.69 636 LEU A C 1
ATOM 5099 O O . LEU A 1 636 ? 28.742 -3.199 -7.751 1.00 98.69 636 LEU A O 1
ATOM 5103 N N . ASN A 1 637 ? 29.844 -4.180 -9.442 1.00 98.56 637 ASN A N 1
ATOM 5104 C CA . ASN A 1 637 ? 29.606 -3.103 -10.406 1.00 98.56 637 ASN A CA 1
ATOM 5105 C C . ASN A 1 637 ? 28.118 -2.978 -10.752 1.00 98.56 637 ASN A C 1
ATOM 5107 O O . ASN A 1 637 ? 27.598 -1.863 -10.817 1.00 98.56 637 ASN A O 1
ATOM 5111 N N . ALA A 1 638 ? 27.420 -4.099 -10.939 1.00 98.62 638 ALA A N 1
ATOM 5112 C CA . ALA A 1 638 ? 25.998 -4.081 -11.247 1.00 98.62 638 ALA A CA 1
ATOM 5113 C C . ALA A 1 638 ? 25.163 -3.504 -10.094 1.00 98.62 638 ALA A C 1
ATOM 5115 O O . ALA A 1 638 ? 24.324 -2.627 -10.316 1.00 98.62 638 ALA A O 1
ATOM 5116 N N . VAL A 1 639 ? 25.451 -3.924 -8.858 1.00 98.81 639 VAL A N 1
ATOM 5117 C CA . VAL A 1 639 ? 24.838 -3.375 -7.637 1.00 98.81 639 VAL A CA 1
ATOM 5118 C C . VAL A 1 639 ? 25.178 -1.889 -7.462 1.00 98.81 639 VAL A C 1
ATOM 5120 O O . VAL A 1 639 ? 24.291 -1.084 -7.175 1.00 98.81 639 VAL A O 1
ATOM 5123 N N . GLU A 1 640 ? 26.438 -1.498 -7.690 1.00 98.69 640 GLU A N 1
ATOM 5124 C CA . GLU A 1 640 ? 26.884 -0.100 -7.608 1.00 98.69 640 GLU A CA 1
ATOM 5125 C C . GLU A 1 640 ? 26.088 0.800 -8.556 1.00 98.69 640 GLU A C 1
ATOM 5127 O O . GLU A 1 640 ? 25.636 1.865 -8.141 1.00 98.69 640 GLU A O 1
ATOM 5132 N N . ARG A 1 641 ? 25.866 0.373 -9.809 1.00 98.56 641 ARG A N 1
ATOM 5133 C CA . ARG A 1 641 ? 25.095 1.149 -10.794 1.00 98.56 641 ARG A CA 1
ATOM 5134 C C . ARG A 1 641 ? 23.663 1.414 -10.322 1.00 98.56 641 ARG A C 1
ATOM 5136 O O . ARG A 1 641 ? 23.206 2.550 -10.433 1.00 98.56 641 ARG A O 1
ATOM 5143 N N . VAL A 1 642 ? 22.991 0.417 -9.736 1.00 98.56 642 VAL A N 1
ATOM 5144 C CA . VAL A 1 642 ? 21.635 0.582 -9.170 1.00 98.56 642 VAL A CA 1
ATOM 5145 C C . VAL A 1 642 ? 21.640 1.573 -8.007 1.00 98.56 642 VAL A C 1
ATOM 5147 O O . VAL A 1 642 ? 20.836 2.506 -7.980 1.00 98.56 642 VAL A O 1
ATOM 5150 N N . LEU A 1 643 ? 22.554 1.402 -7.047 1.00 98.56 643 LEU A N 1
ATOM 5151 C CA . LEU A 1 643 ? 22.634 2.275 -5.874 1.00 98.56 643 LEU A CA 1
ATOM 5152 C C . LEU A 1 643 ? 22.980 3.716 -6.265 1.00 98.56 643 LEU A C 1
ATOM 5154 O O . LEU A 1 643 ? 22.327 4.647 -5.798 1.00 98.56 643 LEU A O 1
ATOM 5158 N N . ARG A 1 644 ? 23.960 3.914 -7.154 1.00 98.00 644 ARG A N 1
ATOM 5159 C CA . ARG A 1 644 ? 24.351 5.245 -7.643 1.00 98.00 644 ARG A CA 1
ATOM 5160 C C . ARG A 1 644 ? 23.210 5.924 -8.380 1.00 98.00 644 ARG A C 1
ATOM 5162 O O . ARG A 1 644 ? 22.917 7.080 -8.085 1.00 98.00 644 ARG A O 1
ATOM 5169 N N . GLN A 1 645 ? 22.529 5.216 -9.281 1.00 96.19 645 GLN A N 1
ATOM 5170 C CA . GLN A 1 645 ? 21.339 5.744 -9.945 1.00 96.19 645 GLN A CA 1
ATOM 5171 C C . GLN A 1 645 ? 20.300 6.209 -8.918 1.00 96.19 645 GLN A C 1
ATOM 5173 O O . GLN A 1 645 ? 19.821 7.339 -9.009 1.00 96.19 645 GLN A O 1
ATOM 5178 N N . ARG A 1 646 ? 20.012 5.390 -7.901 1.00 96.62 646 ARG A N 1
ATOM 5179 C CA . ARG A 1 646 ? 19.024 5.711 -6.866 1.00 96.62 646 ARG A CA 1
ATOM 5180 C C . ARG A 1 646 ? 19.405 6.961 -6.077 1.00 96.62 646 ARG A C 1
ATOM 5182 O O . ARG A 1 646 ? 18.604 7.884 -5.959 1.00 96.62 646 ARG A O 1
ATOM 5189 N N . ILE A 1 647 ? 20.635 6.989 -5.570 1.00 97.00 647 ILE A N 1
ATOM 5190 C CA . ILE A 1 647 ? 21.152 8.047 -4.695 1.00 97.00 647 ILE A CA 1
ATOM 5191 C C . ILE A 1 647 ? 21.256 9.374 -5.452 1.00 97.00 647 ILE A C 1
ATOM 5193 O O . ILE A 1 647 ? 20.787 10.400 -4.962 1.00 97.00 647 ILE A O 1
ATOM 5197 N N . HIS A 1 648 ? 21.847 9.377 -6.650 1.00 96.69 648 HIS A N 1
ATOM 5198 C CA . HIS A 1 648 ? 22.070 10.619 -7.388 1.00 96.69 648 HIS A CA 1
ATOM 5199 C C . HIS A 1 648 ? 20.772 11.220 -7.933 1.00 96.69 648 HIS A C 1
ATOM 5201 O O . HIS A 1 648 ? 20.622 12.438 -7.882 1.00 96.69 648 HIS A O 1
ATOM 5207 N N . VAL A 1 649 ? 19.815 10.406 -8.396 1.00 95.25 649 VAL A N 1
ATOM 5208 C CA . VAL A 1 649 ? 18.514 10.930 -8.846 1.00 95.25 649 VAL A CA 1
ATOM 5209 C C . VAL A 1 649 ? 17.727 11.510 -7.669 1.00 95.25 649 VAL A C 1
ATOM 5211 O O . VAL A 1 649 ? 17.206 12.619 -7.783 1.00 95.25 649 VAL A O 1
ATOM 5214 N N . LEU A 1 650 ? 17.693 10.828 -6.519 1.00 94.19 650 LEU A N 1
ATOM 5215 C CA . LEU A 1 650 ? 17.037 11.358 -5.319 1.00 94.19 650 LEU A CA 1
ATOM 5216 C C . LEU A 1 650 ? 17.692 12.646 -4.823 1.00 94.19 650 LEU A C 1
ATOM 5218 O O . LEU A 1 650 ? 16.998 13.567 -4.394 1.00 94.19 650 LEU A O 1
ATOM 5222 N N . ARG A 1 651 ? 19.021 12.739 -4.902 1.00 92.00 651 ARG A N 1
ATOM 5223 C CA . ARG A 1 651 ? 19.754 13.955 -4.545 1.00 92.00 651 ARG A CA 1
ATOM 5224 C C . ARG A 1 651 ? 19.423 15.123 -5.475 1.00 92.00 651 ARG A C 1
ATOM 5226 O O . ARG A 1 651 ? 19.247 16.231 -4.982 1.00 92.00 651 ARG A O 1
ATOM 5233 N N . GLU A 1 652 ? 19.347 14.874 -6.779 1.00 91.06 652 GLU A N 1
ATOM 5234 C CA . GLU A 1 652 ? 19.130 15.911 -7.793 1.00 91.06 652 GLU A CA 1
ATOM 5235 C C . GLU A 1 652 ? 17.665 16.361 -7.870 1.00 91.06 652 GLU A C 1
ATOM 5237 O O . GLU A 1 652 ? 17.381 17.552 -7.966 1.00 91.06 652 GLU A O 1
ATOM 5242 N N . LYS A 1 653 ? 16.719 15.413 -7.826 1.00 89.06 653 LYS A N 1
ATOM 5243 C CA . LYS A 1 653 ? 15.301 15.671 -8.118 1.00 89.06 653 LYS A CA 1
ATOM 5244 C C . LYS A 1 653 ? 14.361 15.448 -6.936 1.00 89.06 653 LYS A C 1
ATOM 5246 O O . LYS A 1 653 ? 13.219 15.891 -6.988 1.00 89.06 653 LYS A O 1
ATOM 5251 N N . GLY A 1 654 ? 14.813 14.772 -5.880 1.00 91.88 654 GLY A N 1
ATOM 5252 C CA . GLY A 1 654 ? 13.967 14.426 -4.735 1.00 91.88 654 GLY A CA 1
ATOM 5253 C C . GLY A 1 654 ? 12.973 13.294 -5.000 1.00 91.88 654 GLY A C 1
ATOM 5254 O O . GLY A 1 654 ? 12.100 13.082 -4.171 1.00 91.88 654 GLY A O 1
ATOM 5255 N N . THR A 1 655 ? 13.106 12.570 -6.118 1.00 93.12 655 THR A N 1
ATOM 5256 C CA . THR A 1 655 ? 12.210 11.466 -6.494 1.00 93.12 655 THR A CA 1
ATOM 5257 C C . THR A 1 655 ? 12.965 10.295 -7.138 1.00 93.12 655 THR A C 1
ATOM 5259 O O . THR A 1 655 ? 14.185 10.345 -7.301 1.00 93.12 655 THR A O 1
ATOM 5262 N N . LEU A 1 656 ? 12.252 9.227 -7.505 1.00 94.38 656 LEU A N 1
ATOM 5263 C CA . LEU A 1 656 ? 12.797 8.040 -8.164 1.00 94.38 656 LEU A CA 1
ATOM 5264 C C . LEU A 1 656 ? 12.808 8.181 -9.687 1.00 94.38 656 LEU A C 1
ATOM 5266 O O . LEU A 1 656 ? 11.890 8.742 -10.278 1.00 94.38 656 LEU A O 1
ATOM 5270 N N . LEU A 1 657 ? 13.811 7.588 -10.332 1.00 95.62 657 LEU A N 1
ATOM 5271 C CA . LEU A 1 657 ? 13.806 7.358 -11.775 1.00 95.62 657 LEU A CA 1
ATOM 5272 C C . LEU A 1 657 ? 13.238 5.961 -12.047 1.00 95.62 657 LEU A C 1
ATOM 5274 O O . LEU A 1 657 ? 13.821 4.953 -11.642 1.00 95.62 657 LEU A O 1
ATOM 5278 N N . SER A 1 658 ? 12.075 5.933 -12.695 1.00 95.44 658 SER A N 1
ATOM 5279 C CA . SER A 1 658 ? 11.227 4.752 -12.854 1.00 95.44 658 SER A CA 1
ATOM 5280 C C . SER A 1 658 ? 11.578 3.952 -14.101 1.00 95.44 658 SER A C 1
ATOM 5282 O O . SER A 1 658 ? 11.734 2.734 -14.029 1.00 95.44 658 SER A O 1
ATOM 5284 N N . ALA A 1 659 ? 11.740 4.625 -15.239 1.00 96.94 659 ALA A N 1
ATOM 5285 C CA . ALA A 1 659 ? 12.104 3.988 -16.499 1.00 96.94 659 ALA A CA 1
ATOM 5286 C C . ALA A 1 659 ? 12.699 4.994 -17.492 1.00 96.94 659 ALA A C 1
ATOM 5288 O O . ALA A 1 659 ? 12.533 6.208 -17.351 1.00 96.94 659 ALA A O 1
ATOM 5289 N N . VAL A 1 660 ? 13.357 4.465 -18.521 1.00 96.69 660 VAL A N 1
ATOM 5290 C CA . VAL A 1 660 ? 13.661 5.183 -19.762 1.00 96.69 660 VAL A CA 1
ATOM 5291 C C . VAL A 1 660 ? 13.096 4.360 -20.916 1.00 96.69 660 VAL A C 1
ATOM 5293 O O . VAL A 1 660 ? 13.550 3.239 -21.147 1.00 96.69 660 VAL A O 1
ATOM 5296 N N . ARG A 1 661 ? 12.085 4.880 -21.618 1.00 93.06 661 ARG A N 1
ATOM 5297 C CA . ARG A 1 661 ? 11.559 4.243 -22.836 1.00 93.06 661 ARG A CA 1
ATOM 5298 C C . ARG A 1 661 ? 12.405 4.608 -24.050 1.00 93.06 661 ARG A C 1
ATOM 5300 O O . ARG A 1 661 ? 13.080 5.641 -24.050 1.00 93.06 661 ARG A O 1
ATOM 5307 N N . GLY A 1 662 ? 12.333 3.755 -25.068 1.00 93.62 662 GLY A N 1
ATOM 5308 C CA . GLY A 1 662 ? 13.116 3.882 -26.289 1.00 93.62 662 GLY A CA 1
ATOM 5309 C C . GLY A 1 662 ? 12.990 5.250 -26.962 1.00 93.62 662 GLY A C 1
ATOM 5310 O O . GLY A 1 662 ? 11.909 5.846 -26.973 1.00 93.62 662 GLY A O 1
ATOM 5311 N N . TRP A 1 663 ? 14.094 5.759 -27.512 1.00 95.12 663 TRP A N 1
ATOM 5312 C CA . TRP A 1 663 ? 14.134 7.028 -28.253 1.00 95.12 663 TRP A CA 1
ATOM 5313 C C . TRP A 1 663 ? 13.181 7.064 -29.454 1.00 95.12 663 TRP A C 1
ATOM 5315 O O . TRP A 1 663 ? 12.765 8.143 -29.876 1.00 95.12 663 TRP A O 1
ATOM 5325 N N . GLU A 1 664 ? 12.803 5.906 -29.993 1.00 95.19 664 GLU A N 1
ATOM 5326 C CA . GLU A 1 664 ? 11.890 5.770 -31.125 1.00 95.19 664 GLU A CA 1
ATOM 5327 C C . GLU A 1 664 ? 10.532 6.417 -30.825 1.00 95.19 664 GLU A C 1
ATOM 5329 O O . GLU A 1 664 ? 9.976 7.106 -31.680 1.00 95.19 664 GLU A O 1
ATOM 5334 N N . TRP A 1 665 ? 10.041 6.262 -29.591 1.00 89.75 665 TRP A N 1
ATOM 5335 C CA . TRP A 1 665 ? 8.776 6.838 -29.134 1.00 89.75 665 TRP A CA 1
ATOM 5336 C C . TRP A 1 665 ? 8.843 8.362 -29.012 1.00 89.75 665 TRP A C 1
ATOM 5338 O O . TRP A 1 665 ? 7.969 9.067 -29.507 1.00 89.75 665 TRP A O 1
ATOM 5348 N N . GLU A 1 666 ? 9.892 8.884 -28.373 1.00 86.19 666 GLU A N 1
ATOM 5349 C CA . GLU A 1 666 ? 10.042 10.328 -28.132 1.00 86.19 666 GLU A CA 1
ATOM 5350 C C . GLU A 1 666 ? 10.291 11.099 -29.439 1.00 86.19 666 GLU A C 1
ATOM 5352 O O . GLU A 1 666 ? 9.837 12.227 -29.605 1.00 86.19 666 GLU A O 1
ATOM 5357 N N . THR A 1 667 ? 10.999 10.481 -30.387 1.00 88.25 667 THR A N 1
ATOM 5358 C CA . THR A 1 667 ? 11.269 11.070 -31.709 1.00 88.25 667 THR A CA 1
ATOM 5359 C C . THR A 1 667 ? 10.092 10.951 -32.678 1.00 88.25 667 THR A C 1
ATOM 5361 O O . THR A 1 667 ? 10.156 11.510 -33.771 1.00 88.25 667 THR A O 1
ATOM 5364 N N . GLY A 1 668 ? 9.030 10.225 -32.309 1.00 88.25 668 GLY A N 1
ATOM 5365 C CA . GLY A 1 668 ? 7.896 9.942 -33.188 1.00 88.25 668 GLY A CA 1
ATOM 5366 C C . GLY A 1 668 ? 8.226 8.995 -34.346 1.00 88.25 668 GLY A C 1
ATOM 5367 O O . GLY A 1 668 ? 7.455 8.930 -35.302 1.00 88.25 668 GLY A O 1
ATOM 5368 N N . THR A 1 669 ? 9.351 8.271 -34.267 1.00 91.06 669 THR A N 1
ATOM 5369 C CA . THR A 1 669 ? 9.745 7.244 -35.250 1.00 91.06 669 THR A CA 1
ATOM 5370 C C . THR A 1 669 ? 8.722 6.109 -35.286 1.00 91.06 669 THR A C 1
ATOM 5372 O O . THR A 1 669 ? 8.457 5.550 -36.346 1.00 91.06 669 THR A O 1
ATOM 5375 N N . VAL A 1 670 ? 8.121 5.801 -34.133 1.00 91.31 670 VAL A N 1
ATOM 5376 C CA . VAL A 1 670 ? 7.028 4.833 -33.980 1.00 91.31 670 VAL A CA 1
ATOM 5377 C C . VAL A 1 670 ? 5.899 5.451 -33.154 1.00 91.31 670 VAL A C 1
ATOM 5379 O O . VAL A 1 670 ? 6.138 6.291 -32.284 1.00 91.31 670 VAL A O 1
ATOM 5382 N N . LYS A 1 671 ? 4.661 5.040 -33.426 1.00 88.00 671 LYS A N 1
ATOM 5383 C CA . LYS A 1 671 ? 3.438 5.440 -32.710 1.00 88.00 671 LYS A CA 1
ATOM 5384 C C . LYS A 1 671 ? 2.727 4.256 -32.060 1.00 88.00 671 LYS A C 1
ATOM 5386 O O . LYS A 1 671 ? 1.912 4.464 -31.162 1.00 88.00 671 LYS A O 1
ATOM 5391 N N . THR A 1 672 ? 3.020 3.038 -32.506 1.00 88.94 672 THR A N 1
ATOM 5392 C CA . THR A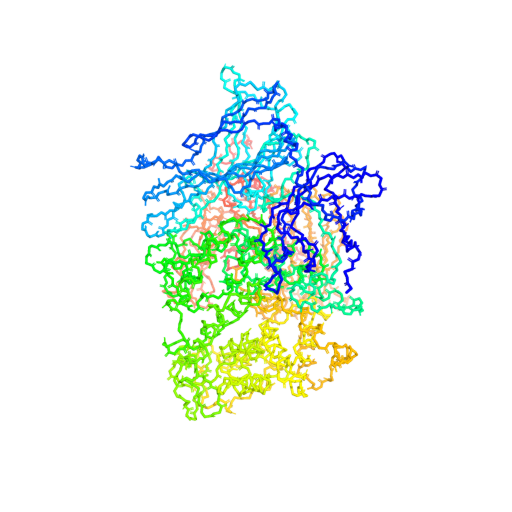 1 672 ? 2.399 1.796 -32.031 1.00 88.94 672 THR A CA 1
ATOM 5393 C C . THR A 1 672 ? 3.445 0.737 -31.684 1.00 88.94 672 THR A C 1
ATOM 5395 O O . THR A 1 672 ? 4.599 0.810 -32.112 1.00 88.94 672 THR A O 1
ATOM 5398 N N . GLN A 1 673 ? 3.043 -0.254 -30.883 1.00 86.69 673 GLN A N 1
ATOM 5399 C CA . GLN A 1 673 ? 3.925 -1.353 -30.484 1.00 86.69 673 GLN A CA 1
ATOM 5400 C C . GLN A 1 673 ? 4.265 -2.248 -31.684 1.00 86.69 673 GLN A C 1
ATOM 5402 O O . GLN A 1 673 ? 5.387 -2.739 -31.806 1.00 86.69 673 GLN A O 1
ATOM 5407 N N . GLU A 1 674 ? 3.306 -2.421 -32.592 1.00 88.50 674 GLU A N 1
ATOM 5408 C CA . GLU A 1 674 ? 3.442 -3.182 -33.829 1.00 88.50 674 GLU A CA 1
ATOM 5409 C C . GLU A 1 674 ? 4.492 -2.561 -34.756 1.00 88.50 674 GLU A C 1
ATOM 5411 O O . GLU A 1 674 ? 5.337 -3.282 -35.286 1.00 88.50 674 GLU A O 1
ATOM 5416 N N . GLU A 1 675 ? 4.488 -1.232 -34.909 1.00 92.19 675 GLU A N 1
ATOM 5417 C CA . GLU A 1 675 ? 5.504 -0.512 -35.689 1.00 92.19 675 GLU A CA 1
ATOM 5418 C C . GLU A 1 675 ? 6.907 -0.713 -35.113 1.00 92.19 675 GLU A C 1
ATOM 5420 O O . GLU A 1 675 ? 7.844 -0.964 -35.866 1.00 92.19 675 GLU A O 1
ATOM 5425 N N . LEU A 1 676 ? 7.059 -0.658 -33.786 1.00 92.25 676 LEU A N 1
ATOM 5426 C CA . LEU A 1 676 ? 8.352 -0.875 -33.138 1.00 92.25 676 LEU A CA 1
ATOM 5427 C C . LEU A 1 676 ? 8.861 -2.307 -33.323 1.00 92.25 676 LEU A C 1
ATOM 5429 O O . LEU A 1 676 ? 10.028 -2.502 -33.655 1.00 92.25 676 LEU A O 1
ATOM 5433 N N . ASN A 1 677 ? 7.991 -3.304 -33.160 1.00 89.12 677 ASN A N 1
ATOM 5434 C CA . ASN A 1 677 ? 8.345 -4.702 -33.406 1.00 89.12 677 ASN A CA 1
ATOM 5435 C C . ASN A 1 677 ? 8.703 -4.969 -34.880 1.00 89.12 677 ASN A C 1
ATOM 5437 O O . ASN A 1 677 ? 9.513 -5.848 -35.152 1.00 89.12 677 ASN A O 1
ATOM 5441 N N . ALA A 1 678 ? 8.115 -4.229 -35.825 1.00 91.69 678 ALA A N 1
ATOM 5442 C CA . ALA A 1 678 ? 8.406 -4.355 -37.254 1.00 91.69 678 ALA A CA 1
ATOM 5443 C C . ALA A 1 678 ? 9.640 -3.554 -37.712 1.00 91.69 678 ALA A C 1
ATOM 5445 O O .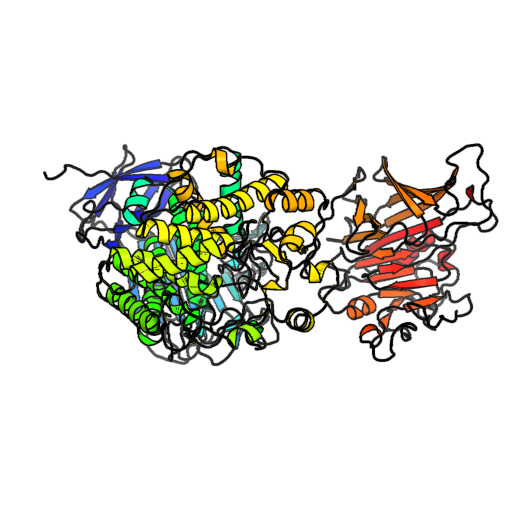 ALA A 1 678 ? 10.182 -3.836 -38.782 1.00 91.69 678 ALA A O 1
ATOM 5446 N N . LEU A 1 679 ? 10.072 -2.557 -36.929 1.00 94.12 679 LEU A N 1
ATOM 5447 C CA . LEU A 1 679 ? 11.173 -1.655 -37.279 1.00 94.12 679 LEU A CA 1
ATOM 5448 C C . LEU A 1 679 ? 12.526 -2.372 -37.333 1.00 94.12 679 LEU A C 1
ATOM 5450 O O . LEU A 1 679 ? 13.356 -2.052 -38.183 1.00 94.12 679 LEU A O 1
ATOM 5454 N N . TYR A 1 680 ? 12.730 -3.338 -36.440 1.00 94.38 680 TYR A N 1
ATOM 5455 C CA . TYR A 1 680 ? 13.964 -4.105 -36.326 1.00 94.38 680 TYR A CA 1
ATOM 5456 C C . TYR A 1 680 ? 13.687 -5.576 -36.601 1.00 94.38 680 TYR A C 1
ATOM 5458 O O . TYR A 1 680 ? 12.754 -6.161 -36.053 1.00 94.38 680 TYR A O 1
ATOM 5466 N N . ARG A 1 681 ? 14.523 -6.203 -37.424 1.00 91.44 681 ARG A N 1
ATOM 5467 C CA . ARG A 1 681 ? 14.500 -7.658 -37.612 1.00 91.44 681 ARG A CA 1
ATOM 5468 C C . ARG A 1 681 ? 15.189 -8.339 -36.447 1.00 91.44 681 ARG A C 1
ATOM 5470 O O . ARG A 1 681 ? 14.661 -9.304 -35.895 1.00 91.44 681 ARG A O 1
ATOM 5477 N N . HIS A 1 682 ? 16.341 -7.800 -36.061 1.00 91.62 682 HIS A N 1
ATOM 5478 C CA . HIS A 1 682 ? 17.169 -8.339 -34.995 1.00 91.62 682 HIS A CA 1
ATOM 5479 C C . HIS A 1 682 ? 17.501 -7.274 -33.948 1.00 91.62 682 HIS A C 1
ATOM 5481 O O . HIS A 1 682 ? 17.621 -6.094 -34.286 1.00 91.62 682 HIS A O 1
ATOM 5487 N N . PRO A 1 683 ? 17.647 -7.650 -32.665 1.00 89.81 683 PRO A N 1
ATOM 5488 C CA . PRO A 1 683 ? 17.821 -6.663 -31.608 1.00 89.81 683 PRO A CA 1
ATOM 5489 C C . PRO A 1 683 ? 19.095 -5.812 -31.716 1.00 89.81 683 PRO A C 1
ATOM 5491 O O . PRO A 1 683 ? 19.106 -4.684 -31.229 1.00 89.81 683 PRO A O 1
ATOM 5494 N N . GLU A 1 684 ? 20.153 -6.321 -32.348 1.00 89.25 684 GLU A N 1
ATOM 5495 C CA . GLU A 1 684 ? 21.409 -5.603 -32.597 1.00 89.25 684 GLU A CA 1
ATOM 5496 C C . GLU A 1 684 ? 21.276 -4.425 -33.572 1.00 89.25 684 GLU A C 1
ATOM 5498 O O . GLU A 1 684 ? 22.129 -3.540 -33.575 1.00 89.25 684 GLU A O 1
ATOM 5503 N N . GLU A 1 685 ? 20.206 -4.377 -34.372 1.00 93.00 685 GLU A N 1
ATOM 5504 C CA . GLU A 1 685 ? 19.935 -3.267 -35.296 1.00 93.00 685 GLU A CA 1
ATOM 5505 C C . GLU A 1 685 ? 19.511 -1.988 -34.552 1.00 93.00 685 GLU A C 1
ATOM 5507 O O . GLU A 1 685 ? 19.568 -0.884 -35.101 1.00 93.00 685 GLU A O 1
ATOM 5512 N N . ARG A 1 686 ? 19.094 -2.118 -33.286 1.00 93.69 686 ARG A N 1
ATOM 5513 C CA . ARG A 1 686 ? 18.627 -1.008 -32.461 1.00 93.69 686 ARG A CA 1
ATOM 5514 C C . ARG A 1 686 ? 19.786 -0.301 -31.756 1.00 93.69 686 ARG A C 1
ATOM 5516 O O . ARG A 1 686 ? 20.422 -0.850 -30.856 1.00 93.69 686 ARG A O 1
ATOM 5523 N N . ASP A 1 687 ? 19.973 0.986 -32.044 1.00 93.31 687 ASP A N 1
ATOM 5524 C CA . ASP A 1 687 ? 20.890 1.841 -31.281 1.00 93.31 687 ASP A CA 1
ATOM 5525 C C . ASP A 1 687 ? 20.286 2.238 -29.924 1.00 93.31 687 ASP A C 1
ATOM 5527 O O . ASP A 1 687 ? 19.592 3.245 -29.770 1.00 93.31 687 ASP A O 1
ATOM 5531 N N . CYS A 1 688 ? 20.566 1.424 -28.911 1.00 92.81 688 CYS A N 1
ATOM 5532 C CA . CYS A 1 688 ? 20.096 1.634 -27.548 1.00 92.81 688 CYS A CA 1
ATOM 5533 C C . CYS A 1 688 ? 20.829 2.755 -26.787 1.00 92.81 688 CYS A C 1
ATOM 5535 O O . CYS A 1 688 ? 20.337 3.200 -25.746 1.00 92.81 688 CYS A O 1
ATOM 5537 N N . ALA A 1 689 ? 21.988 3.227 -27.265 1.00 92.44 689 ALA A N 1
ATOM 5538 C CA . ALA A 1 689 ? 22.750 4.274 -26.585 1.00 92.44 689 ALA A CA 1
ATOM 5539 C C . ALA A 1 689 ? 22.047 5.636 -26.680 1.00 92.44 689 ALA A C 1
ATOM 5541 O O . ALA A 1 689 ? 22.151 6.460 -25.763 1.00 92.44 689 ALA A O 1
ATOM 5542 N N . ARG A 1 690 ? 21.261 5.840 -27.745 1.00 94.88 690 ARG A N 1
ATOM 5543 C CA . ARG A 1 690 ? 20.415 7.025 -27.935 1.00 94.88 690 ARG A CA 1
ATOM 5544 C C . ARG A 1 690 ? 19.359 7.197 -26.848 1.00 94.88 690 ARG A C 1
ATOM 5546 O O . ARG A 1 690 ? 18.977 8.332 -26.578 1.00 94.88 690 ARG A O 1
ATOM 5553 N N . ASP A 1 691 ? 18.942 6.136 -26.156 1.00 95.69 691 ASP A N 1
ATOM 5554 C CA . ASP A 1 691 ? 17.928 6.223 -25.091 1.00 95.69 691 ASP A CA 1
ATOM 5555 C C . ASP A 1 691 ? 18.337 7.192 -23.972 1.00 95.69 691 ASP A C 1
ATOM 5557 O O . ASP A 1 691 ? 17.509 7.924 -23.428 1.00 95.69 691 ASP A O 1
ATOM 5561 N N . TYR A 1 692 ? 19.630 7.271 -23.656 1.00 95.19 692 TYR A N 1
ATOM 5562 C CA . TYR A 1 692 ? 20.118 8.152 -22.593 1.00 95.19 692 TYR A CA 1
ATOM 5563 C C . TYR A 1 692 ? 20.002 9.633 -22.957 1.00 95.19 692 TYR A C 1
ATOM 5565 O O . TYR A 1 692 ? 19.799 10.470 -22.078 1.00 95.19 692 TYR A O 1
ATOM 5573 N N . GLU A 1 693 ? 20.085 9.960 -24.243 1.00 93.00 693 GLU A N 1
ATOM 5574 C CA . GLU A 1 693 ? 20.069 11.334 -24.754 1.00 93.00 693 GLU A CA 1
ATOM 5575 C C . GLU A 1 693 ? 18.692 11.748 -25.280 1.00 93.00 693 GLU A C 1
ATOM 5577 O O . GLU A 1 693 ? 18.318 12.914 -25.179 1.00 93.00 693 GLU A O 1
ATOM 5582 N N . GLN A 1 694 ? 17.925 10.789 -25.797 1.00 93.06 694 GLN A N 1
ATOM 5583 C CA . GLN A 1 694 ? 16.712 11.023 -26.580 1.00 93.06 694 GLN A CA 1
ATOM 5584 C C . GLN A 1 694 ? 15.512 10.203 -26.083 1.00 93.06 694 GLN A C 1
ATOM 5586 O O . GLN A 1 694 ? 14.385 10.542 -26.408 1.00 93.06 694 GLN A O 1
ATOM 5591 N N . GLY A 1 695 ? 15.714 9.165 -25.266 1.00 92.81 695 GLY A N 1
ATOM 5592 C CA . GLY A 1 695 ? 14.636 8.319 -24.734 1.00 92.81 695 GLY A CA 1
ATOM 5593 C C . GLY A 1 695 ? 13.719 9.040 -23.748 1.00 92.81 695 GLY A C 1
ATOM 5594 O O . GLY A 1 695 ? 14.133 9.995 -23.086 1.00 92.81 695 GLY A O 1
ATOM 5595 N N . GLN A 1 696 ? 12.477 8.582 -23.617 1.00 93.06 696 GLN A N 1
ATOM 5596 C CA . GLN A 1 696 ? 11.489 9.196 -22.728 1.00 93.06 696 GLN A CA 1
ATOM 5597 C C . GLN A 1 696 ? 11.760 8.807 -21.266 1.00 93.06 696 GLN A C 1
ATOM 5599 O O . GLN A 1 696 ? 11.706 7.634 -20.901 1.00 93.06 696 GLN A O 1
ATOM 5604 N N . ILE A 1 697 ? 12.042 9.798 -20.419 1.00 93.75 697 ILE A N 1
ATOM 5605 C CA . ILE A 1 697 ? 12.327 9.606 -18.989 1.00 93.75 697 ILE A CA 1
ATOM 5606 C C . ILE A 1 697 ? 11.019 9.572 -18.192 1.00 93.75 697 ILE A C 1
ATOM 5608 O O . ILE A 1 697 ? 10.214 10.494 -18.300 1.00 93.75 697 ILE A O 1
ATOM 5612 N N . GLN A 1 698 ? 10.853 8.557 -17.342 1.00 93.62 698 GLN A N 1
ATOM 5613 C CA . GLN A 1 698 ? 9.738 8.432 -16.400 1.00 93.62 698 GLN A CA 1
ATOM 5614 C C . GLN A 1 698 ? 10.244 8.507 -14.958 1.00 93.62 698 GLN A C 1
ATOM 5616 O O . GLN A 1 698 ? 11.198 7.817 -14.598 1.00 93.62 698 GLN A O 1
ATOM 5621 N N . LEU A 1 699 ? 9.599 9.330 -14.132 1.00 93.88 699 LEU A N 1
ATOM 5622 C CA . LEU A 1 699 ? 9.966 9.579 -12.735 1.00 93.88 699 LEU A CA 1
ATOM 5623 C C . LEU A 1 699 ? 8.794 9.266 -11.794 1.00 93.88 699 LEU A C 1
ATOM 5625 O O . LEU A 1 699 ? 7.655 9.125 -12.234 1.00 93.88 699 LEU A O 1
ATOM 5629 N N . GLY A 1 700 ? 9.072 9.216 -10.494 1.00 91.62 700 GLY A N 1
ATOM 5630 C CA . GLY A 1 700 ? 8.052 9.352 -9.454 1.00 91.62 700 GLY A CA 1
ATOM 5631 C C . GLY A 1 700 ? 7.314 8.083 -9.061 1.00 91.62 700 GLY A C 1
ATOM 5632 O O . GLY A 1 700 ? 6.534 8.127 -8.121 1.00 91.62 700 GLY A O 1
ATOM 5633 N N . THR A 1 701 ? 7.560 6.947 -9.712 1.00 92.81 701 THR A N 1
ATOM 5634 C CA . THR A 1 701 ? 6.838 5.701 -9.410 1.00 92.81 701 THR A CA 1
ATOM 5635 C C . THR A 1 701 ? 7.762 4.522 -9.142 1.00 92.81 701 THR A C 1
ATOM 5637 O O . THR A 1 701 ? 8.841 4.392 -9.734 1.00 92.81 701 THR A O 1
ATOM 5640 N N . ALA A 1 702 ? 7.336 3.630 -8.252 1.00 94.25 702 ALA A N 1
ATOM 5641 C CA . ALA A 1 702 ? 7.987 2.342 -8.062 1.00 94.25 702 ALA A CA 1
ATOM 5642 C C . ALA A 1 702 ? 6.997 1.285 -7.562 1.00 94.25 702 ALA A C 1
ATOM 5644 O O . ALA A 1 702 ? 6.170 1.585 -6.702 1.00 94.25 702 ALA A O 1
ATOM 5645 N N . PRO A 1 703 ? 7.084 0.040 -8.052 1.00 93.56 703 PRO A N 1
ATOM 5646 C CA . PRO A 1 703 ? 6.373 -1.064 -7.432 1.00 93.56 703 PRO A CA 1
ATOM 5647 C C . PRO A 1 703 ? 7.081 -1.477 -6.121 1.00 93.56 703 PRO A C 1
ATOM 5649 O O . PRO A 1 703 ? 8.217 -1.048 -5.879 1.00 93.56 703 PRO A O 1
ATOM 5652 N N . PRO A 1 704 ? 6.455 -2.305 -5.266 1.00 92.12 704 PRO A N 1
ATOM 5653 C CA . PRO A 1 704 ? 6.976 -2.630 -3.938 1.00 92.12 704 PRO A CA 1
ATOM 5654 C C . PRO A 1 704 ? 8.373 -3.264 -3.985 1.00 92.12 704 PRO A C 1
ATOM 5656 O O . PRO A 1 704 ? 9.251 -2.890 -3.207 1.00 92.12 704 PRO A O 1
ATOM 5659 N N . GLU A 1 705 ? 8.635 -4.142 -4.954 1.00 92.25 705 GLU A N 1
ATOM 5660 C CA . GLU A 1 705 ? 9.948 -4.754 -5.188 1.00 92.25 705 GLU A CA 1
ATOM 5661 C C . GLU A 1 705 ? 11.056 -3.740 -5.521 1.00 92.25 705 GLU A C 1
ATOM 5663 O O . GLU A 1 705 ? 12.234 -3.994 -5.282 1.00 92.25 705 GLU A O 1
ATOM 5668 N N . GLY A 1 706 ? 10.686 -2.558 -6.018 1.00 94.12 706 GLY A N 1
ATOM 5669 C CA . GLY A 1 706 ? 11.602 -1.450 -6.272 1.00 94.12 706 GLY A CA 1
ATOM 5670 C C . GLY A 1 706 ? 11.994 -0.657 -5.023 1.00 94.12 706 GLY A C 1
ATOM 5671 O O . GLY A 1 706 ? 12.908 0.170 -5.080 1.00 94.12 706 GLY A O 1
ATOM 5672 N N . LEU A 1 707 ? 11.308 -0.888 -3.899 1.00 95.38 707 LEU A N 1
ATOM 5673 C CA . LEU A 1 707 ? 11.434 -0.093 -2.678 1.00 95.38 707 LEU A CA 1
ATOM 5674 C C . LEU A 1 707 ? 12.046 -0.876 -1.520 1.00 95.38 707 LEU A C 1
ATOM 5676 O O . LEU A 1 707 ? 12.960 -0.370 -0.868 1.00 95.38 707 LEU A O 1
ATOM 5680 N N . VAL A 1 708 ? 11.544 -2.088 -1.270 1.00 96.38 708 VAL A N 1
ATOM 5681 C CA . VAL A 1 708 ? 11.727 -2.791 0.014 1.00 96.38 708 VAL A CA 1
ATOM 5682 C C . VAL A 1 708 ? 13.137 -3.332 0.252 1.00 96.38 708 VAL A C 1
ATOM 5684 O O . VAL A 1 708 ? 13.496 -3.612 1.391 1.00 96.38 708 VAL A O 1
ATOM 5687 N N . TYR A 1 709 ? 13.957 -3.461 -0.794 1.00 97.62 709 TYR A N 1
ATOM 5688 C CA . TYR A 1 709 ? 15.287 -4.070 -0.688 1.00 97.62 709 TYR A CA 1
ATOM 5689 C C . TYR A 1 709 ? 16.442 -3.071 -0.550 1.00 97.62 709 TYR A C 1
ATOM 5691 O O . TYR A 1 709 ? 17.579 -3.494 -0.342 1.00 97.62 709 TYR A O 1
ATOM 5699 N N . PHE A 1 710 ? 16.182 -1.759 -0.643 1.00 97.75 710 PHE A N 1
ATOM 5700 C CA . PHE A 1 710 ? 17.239 -0.737 -0.698 1.00 97.75 710 PHE A CA 1
ATOM 5701 C C . PHE A 1 710 ? 18.250 -0.856 0.444 1.00 97.75 710 PHE A C 1
ATOM 5703 O O . PHE A 1 710 ? 19.457 -0.894 0.206 1.00 97.75 710 PHE A O 1
ATOM 5710 N N . THR A 1 711 ? 17.761 -0.967 1.678 1.00 96.62 711 THR A N 1
ATOM 5711 C CA . THR A 1 711 ? 18.622 -1.022 2.858 1.00 96.62 711 THR A CA 1
ATOM 5712 C C . THR A 1 711 ? 19.471 -2.296 2.910 1.00 96.62 711 THR A C 1
ATOM 5714 O O . THR A 1 711 ? 20.647 -2.220 3.262 1.00 96.62 711 THR A O 1
ATOM 5717 N N . ASP A 1 712 ? 18.918 -3.456 2.531 1.00 96.50 712 ASP A N 1
ATOM 5718 C CA . ASP A 1 712 ? 19.670 -4.722 2.505 1.00 96.50 712 ASP A CA 1
ATOM 5719 C C . ASP A 1 712 ? 20.776 -4.691 1.439 1.00 96.50 712 ASP A C 1
ATOM 5721 O O . ASP A 1 712 ? 21.918 -5.069 1.701 1.00 96.50 712 ASP A O 1
ATOM 5725 N N . VAL A 1 713 ? 20.464 -4.157 0.254 1.00 98.12 713 VAL A N 1
ATOM 5726 C CA . VAL A 1 713 ? 21.434 -3.983 -0.837 1.00 98.12 713 VAL A CA 1
ATOM 5727 C C . VAL A 1 713 ? 22.538 -2.999 -0.442 1.00 98.12 713 VAL A C 1
ATOM 5729 O O . VAL A 1 713 ? 23.717 -3.268 -0.681 1.00 98.12 713 VAL A O 1
ATOM 5732 N N . LEU A 1 714 ? 22.183 -1.879 0.196 1.00 97.88 714 LEU A N 1
ATOM 5733 C CA . LEU A 1 714 ? 23.145 -0.889 0.679 1.00 97.88 714 LEU A CA 1
ATOM 5734 C C . LEU A 1 714 ? 24.064 -1.476 1.760 1.00 97.88 714 LEU A C 1
ATOM 5736 O O . LEU A 1 714 ? 25.281 -1.301 1.680 1.00 97.88 714 LEU A O 1
ATOM 5740 N N . ALA A 1 715 ? 23.504 -2.190 2.741 1.00 96.00 715 ALA A N 1
ATOM 5741 C CA . ALA A 1 715 ? 24.271 -2.840 3.803 1.00 96.00 715 ALA A CA 1
ATOM 5742 C C . ALA A 1 715 ? 25.279 -3.841 3.226 1.00 96.00 715 ALA A C 1
ATOM 5744 O O . ALA A 1 715 ? 26.462 -3.783 3.565 1.00 96.00 715 ALA A O 1
ATOM 5745 N N . PHE A 1 716 ? 24.833 -4.691 2.297 1.00 97.00 716 PHE A N 1
ATOM 5746 C CA . PHE A 1 716 ? 25.699 -5.636 1.603 1.00 97.00 716 PHE A CA 1
ATOM 5747 C C . PHE A 1 716 ? 26.833 -4.920 0.856 1.00 97.00 716 PHE A C 1
ATOM 5749 O O . PHE A 1 716 ? 28.006 -5.223 1.067 1.00 97.00 716 PHE A O 1
ATOM 5756 N N . TYR A 1 717 ? 26.510 -3.924 0.026 1.00 98.00 717 TYR A N 1
ATOM 5757 C CA . TYR A 1 717 ? 27.501 -3.208 -0.777 1.00 98.00 717 TYR A CA 1
ATOM 5758 C C . TYR A 1 717 ? 28.587 -2.538 0.083 1.00 98.00 717 TYR A C 1
ATOM 5760 O O . TYR A 1 717 ? 29.780 -2.660 -0.211 1.00 98.00 717 TYR A O 1
ATOM 5768 N N . LEU A 1 718 ? 28.196 -1.875 1.178 1.00 96.56 718 LEU A N 1
ATOM 5769 C CA . LEU A 1 718 ? 29.120 -1.150 2.058 1.00 96.56 718 LEU A CA 1
ATOM 5770 C C . LEU A 1 718 ? 30.077 -2.063 2.839 1.00 96.56 718 LEU A C 1
ATOM 5772 O O . LEU A 1 718 ? 31.088 -1.584 3.351 1.00 96.56 718 LEU A O 1
ATOM 5776 N N . ARG A 1 719 ? 29.816 -3.376 2.902 1.00 95.50 719 ARG A N 1
ATOM 5777 C CA . ARG A 1 719 ? 30.785 -4.354 3.428 1.00 95.50 719 ARG A CA 1
ATOM 5778 C C . ARG A 1 719 ? 31.936 -4.636 2.465 1.00 95.50 719 ARG A C 1
ATOM 5780 O O . ARG A 1 719 ? 32.978 -5.120 2.902 1.00 95.50 719 ARG A O 1
ATOM 5787 N N . HIS A 1 720 ? 31.744 -4.375 1.174 1.00 97.38 720 HIS A N 1
ATOM 5788 C CA . HIS A 1 720 ? 32.674 -4.771 0.117 1.00 97.38 720 HIS A CA 1
ATOM 5789 C C . HIS A 1 720 ? 33.355 -3.587 -0.566 1.00 97.38 720 HIS A C 1
ATOM 5791 O O . HIS A 1 720 ? 34.461 -3.738 -1.084 1.00 97.38 720 HIS A O 1
ATOM 5797 N N . ARG A 1 721 ? 32.722 -2.411 -0.586 1.00 97.50 721 ARG A N 1
ATOM 5798 C CA . ARG A 1 721 ? 33.254 -1.217 -1.247 1.00 97.50 721 ARG A CA 1
ATOM 5799 C C . ARG A 1 721 ? 33.065 0.035 -0.396 1.00 97.50 721 ARG A C 1
ATOM 5801 O O . ARG A 1 721 ? 32.076 0.147 0.328 1.00 97.50 721 ARG A O 1
ATOM 5808 N N . PRO A 1 722 ? 33.989 1.007 -0.498 1.00 96.06 722 PRO A N 1
ATOM 5809 C CA . PRO A 1 722 ? 33.883 2.235 0.265 1.00 96.06 722 PRO A CA 1
ATOM 5810 C C . PRO A 1 722 ? 32.702 3.076 -0.218 1.00 96.06 722 PRO A C 1
ATOM 5812 O O . PRO A 1 722 ? 32.424 3.186 -1.417 1.00 96.06 722 PRO A O 1
ATOM 5815 N N . LEU A 1 723 ? 32.063 3.739 0.741 1.00 95.06 723 LEU A N 1
ATOM 5816 C CA . LEU A 1 723 ? 30.940 4.640 0.514 1.00 95.06 723 LEU A CA 1
ATOM 5817 C C . LEU A 1 723 ? 31.246 5.751 -0.507 1.00 95.06 723 LEU A C 1
ATOM 5819 O O . LEU A 1 723 ? 30.370 6.141 -1.276 1.00 95.06 723 LEU A O 1
ATOM 5823 N N . SER A 1 724 ? 32.489 6.240 -0.551 1.00 95.69 724 SER A N 1
ATOM 5824 C CA . SER A 1 724 ? 32.909 7.317 -1.457 1.00 95.69 724 SER A CA 1
ATOM 5825 C C . SER A 1 724 ? 32.595 7.030 -2.928 1.00 95.69 724 SER A C 1
ATOM 5827 O O . SER A 1 724 ? 32.293 7.958 -3.672 1.00 95.69 724 SER A O 1
ATOM 5829 N N . ARG A 1 725 ? 32.575 5.757 -3.344 1.00 96.75 725 ARG A N 1
ATOM 5830 C CA . ARG A 1 725 ? 32.205 5.357 -4.711 1.00 96.75 725 ARG A CA 1
ATOM 5831 C C . ARG A 1 725 ? 30.739 5.630 -5.045 1.00 96.75 725 ARG A C 1
ATOM 5833 O O . ARG A 1 725 ? 30.443 5.955 -6.188 1.00 96.75 725 ARG A O 1
ATOM 5840 N N . LEU A 1 726 ? 29.837 5.520 -4.066 1.00 96.88 726 LEU A N 1
ATOM 5841 C CA . LEU A 1 726 ? 28.411 5.799 -4.267 1.00 96.88 726 LEU A CA 1
ATOM 5842 C C . LEU A 1 726 ? 28.110 7.296 -4.348 1.00 96.88 726 LEU A C 1
ATOM 5844 O O . LEU A 1 726 ? 27.131 7.680 -4.975 1.00 96.88 726 LEU A O 1
ATOM 5848 N N . LEU A 1 727 ? 28.926 8.121 -3.688 1.00 95.00 727 LEU A N 1
ATOM 5849 C CA . LEU A 1 727 ? 28.727 9.569 -3.594 1.00 95.00 727 LEU A CA 1
ATOM 5850 C C . LEU A 1 727 ? 29.531 10.355 -4.635 1.00 95.00 727 LEU A C 1
ATOM 5852 O O . LEU A 1 727 ? 29.244 11.533 -4.864 1.00 95.00 727 LEU A O 1
ATOM 5856 N N . ALA A 1 728 ? 30.531 9.719 -5.252 1.00 94.94 728 ALA A N 1
ATOM 5857 C CA . ALA A 1 728 ? 31.329 10.318 -6.308 1.00 94.94 728 ALA A CA 1
ATOM 5858 C C . ALA A 1 728 ? 30.417 10.801 -7.451 1.00 94.94 728 ALA A C 1
ATOM 5860 O O . ALA A 1 728 ? 29.561 10.039 -7.910 1.00 94.94 728 ALA A O 1
ATOM 5861 N N . PRO A 1 729 ? 30.578 12.044 -7.935 1.00 93.94 729 PRO A N 1
ATOM 5862 C CA . PRO A 1 729 ? 29.781 12.531 -9.052 1.00 93.94 729 PRO A CA 1
ATOM 5863 C C . PRO A 1 729 ? 30.004 11.639 -10.287 1.00 93.94 729 PRO A C 1
ATOM 5865 O O . PRO A 1 729 ? 31.137 11.211 -10.528 1.00 93.94 729 PRO A O 1
ATOM 5868 N N . PRO A 1 730 ? 28.952 11.323 -11.061 1.00 94.31 730 PRO A N 1
ATOM 5869 C CA . PRO A 1 730 ? 29.111 10.559 -12.294 1.00 94.31 730 PRO A CA 1
ATOM 5870 C C . PRO A 1 730 ? 29.891 11.378 -13.330 1.00 94.31 730 PRO A C 1
ATOM 5872 O O . PRO A 1 730 ? 29.672 12.586 -13.472 1.00 94.31 730 PRO A O 1
ATOM 5875 N N . SER A 1 731 ? 30.796 10.732 -14.069 1.00 93.06 731 SER A N 1
ATOM 5876 C CA . SER A 1 731 ? 31.588 11.402 -15.110 1.00 93.06 731 SER A CA 1
ATOM 5877 C C . SER A 1 731 ? 30.683 11.912 -16.234 1.00 93.06 731 SER A C 1
ATOM 5879 O O . SER A 1 731 ? 29.686 11.278 -16.565 1.00 93.06 731 SER A O 1
ATOM 5881 N N . GLN A 1 732 ? 31.032 13.023 -16.890 1.00 88.31 732 GLN A N 1
ATOM 5882 C CA . GLN A 1 732 ? 30.131 13.683 -17.853 1.00 88.31 732 GLN A CA 1
ATOM 5883 C C . GLN A 1 732 ? 29.667 12.796 -19.023 1.00 88.31 732 GLN A C 1
ATOM 5885 O O . GLN A 1 732 ? 28.557 13.002 -19.530 1.00 88.31 732 GLN A O 1
ATOM 5890 N N . ASN A 1 733 ? 30.485 11.817 -19.418 1.00 89.19 733 ASN A N 1
ATOM 5891 C CA . ASN A 1 733 ? 30.196 10.880 -20.504 1.00 89.19 733 ASN A CA 1
ATOM 5892 C C . ASN A 1 733 ? 29.396 9.646 -20.054 1.00 89.19 733 ASN A C 1
ATOM 5894 O O . ASN A 1 733 ? 28.904 8.904 -20.903 1.00 89.19 733 ASN A O 1
ATOM 5898 N N . GLU A 1 734 ? 29.230 9.425 -18.747 1.00 93.81 734 GLU A N 1
ATOM 5899 C CA . GLU A 1 734 ? 28.445 8.305 -18.231 1.00 93.81 734 GLU A CA 1
ATOM 5900 C C . GLU A 1 734 ? 26.946 8.504 -18.510 1.00 93.81 734 GLU A C 1
ATOM 5902 O O . GLU A 1 734 ? 26.427 9.616 -18.348 1.00 93.81 734 GLU A O 1
ATOM 5907 N N . PRO A 1 735 ? 26.203 7.435 -18.854 1.00 95.88 735 PRO A N 1
ATOM 5908 C CA . PRO A 1 735 ? 24.754 7.495 -19.043 1.00 95.88 735 PRO A CA 1
ATOM 5909 C C . PRO A 1 735 ? 23.990 8.113 -17.871 1.00 95.88 735 PRO A C 1
ATOM 5911 O O . PRO A 1 735 ? 23.053 8.876 -18.097 1.00 95.88 735 PRO A O 1
ATOM 5914 N N . LEU A 1 736 ? 24.426 7.868 -16.630 1.00 96.62 736 LEU A N 1
ATOM 5915 C CA . LEU A 1 736 ? 23.832 8.499 -15.451 1.00 96.62 736 LEU A CA 1
ATOM 5916 C C . LEU A 1 736 ? 23.976 10.027 -15.489 1.00 96.62 736 LEU A C 1
ATOM 5918 O O . LEU A 1 736 ? 22.991 10.726 -15.282 1.00 96.62 736 LEU A O 1
ATOM 5922 N N . ALA A 1 737 ? 25.154 10.564 -15.823 1.00 95.56 737 ALA A N 1
ATOM 5923 C CA . ALA A 1 737 ? 25.344 12.009 -15.948 1.00 95.56 737 ALA A CA 1
ATOM 5924 C C . ALA A 1 737 ? 24.529 12.605 -17.108 1.00 95.56 737 ALA A C 1
ATOM 5926 O O . ALA A 1 737 ? 23.981 13.698 -16.966 1.00 95.56 737 ALA A O 1
ATOM 5927 N N . LYS A 1 738 ? 24.416 11.894 -18.241 1.00 94.94 738 LYS A N 1
ATOM 5928 C CA . LYS A 1 738 ? 23.573 12.310 -19.379 1.00 94.94 738 LYS A CA 1
ATOM 5929 C C . LYS A 1 738 ? 22.103 12.424 -18.969 1.00 94.94 738 LYS A C 1
ATOM 5931 O O . LYS A 1 738 ? 21.478 13.453 -19.213 1.00 94.94 738 LYS A O 1
ATOM 5936 N N . VAL A 1 739 ? 21.577 11.403 -18.294 1.00 95.12 739 VAL A N 1
ATOM 5937 C CA . VAL A 1 739 ? 20.185 11.382 -17.827 1.00 95.12 739 VAL A CA 1
ATOM 5938 C C . VAL A 1 739 ? 19.948 12.413 -16.728 1.00 95.12 739 VAL A C 1
ATOM 5940 O O . VAL A 1 739 ? 18.960 13.133 -16.807 1.00 95.12 739 VAL A O 1
ATOM 5943 N N . LEU A 1 740 ? 20.859 12.566 -15.760 1.00 94.94 740 LEU A N 1
ATOM 5944 C CA . LEU A 1 740 ? 20.749 13.609 -14.734 1.00 94.94 740 LEU A CA 1
ATOM 5945 C C . LEU A 1 740 ? 20.704 15.004 -15.360 1.00 94.94 740 LEU A C 1
ATOM 5947 O O . LEU A 1 740 ? 19.797 15.762 -15.044 1.00 94.94 740 LEU A O 1
ATOM 5951 N N . ARG A 1 741 ? 21.581 15.315 -16.327 1.00 93.12 741 ARG A N 1
ATOM 5952 C CA . ARG A 1 741 ? 21.511 16.591 -17.060 1.00 93.12 741 ARG A CA 1
ATOM 5953 C C . ARG A 1 741 ? 20.152 16.794 -17.712 1.00 93.12 741 ARG A C 1
ATOM 5955 O O . ARG A 1 741 ? 19.610 17.884 -17.607 1.00 93.12 741 ARG A O 1
ATOM 5962 N N . ARG A 1 742 ? 19.580 15.765 -18.341 1.00 91.75 742 ARG A N 1
ATOM 5963 C CA . ARG A 1 742 ? 18.239 15.854 -18.937 1.00 91.75 742 ARG A CA 1
ATOM 5964 C C . ARG A 1 742 ? 17.150 16.043 -17.887 1.00 91.75 742 ARG A C 1
ATOM 5966 O O . ARG A 1 742 ? 16.230 16.806 -18.139 1.00 91.75 742 ARG A O 1
ATOM 5973 N N . ILE A 1 743 ? 17.256 15.400 -16.725 1.00 88.62 743 ILE A N 1
ATOM 5974 C CA . ILE A 1 743 ? 16.326 15.581 -15.599 1.00 88.62 743 ILE A CA 1
ATOM 5975 C C . ILE A 1 743 ? 16.410 17.011 -15.040 1.00 88.62 743 ILE A C 1
ATOM 5977 O O . ILE A 1 743 ? 15.376 17.570 -14.681 1.00 88.62 743 ILE A O 1
ATOM 5981 N N . SER A 1 744 ? 17.603 17.611 -14.993 1.00 81.56 744 SER A N 1
ATOM 5982 C CA . SER A 1 744 ? 17.815 18.982 -14.504 1.00 81.56 744 SER A CA 1
ATOM 5983 C C . SER A 1 744 ? 17.470 20.050 -15.553 1.00 81.56 744 SER A C 1
ATOM 5985 O O . SER A 1 744 ? 16.934 21.098 -15.209 1.00 81.56 744 SER A O 1
ATOM 5987 N N . GLN A 1 745 ? 17.756 19.793 -16.837 1.00 70.44 745 GLN A N 1
ATOM 5988 C CA . GLN A 1 745 ? 17.459 20.681 -17.975 1.00 70.44 745 GLN A CA 1
ATOM 5989 C C . GLN A 1 745 ? 15.983 20.664 -18.359 1.00 70.44 745 GLN A C 1
ATOM 5991 O O . GLN A 1 745 ? 15.440 21.691 -18.763 1.00 70.44 745 GLN A O 1
ATOM 5996 N N . ARG A 1 746 ? 15.317 19.515 -18.195 1.00 54.47 746 ARG A N 1
ATOM 5997 C CA . ARG A 1 746 ? 13.862 19.459 -18.093 1.00 54.47 746 ARG A CA 1
ATOM 5998 C C . ARG A 1 746 ? 13.489 20.103 -16.757 1.00 54.47 746 ARG A C 1
ATOM 6000 O O . ARG A 1 746 ? 13.213 19.408 -15.779 1.00 54.47 746 ARG A O 1
ATOM 6007 N N . GLY A 1 747 ? 13.486 21.441 -16.711 1.00 38.81 747 GLY A N 1
ATOM 6008 C CA . GLY A 1 747 ? 12.690 22.174 -15.727 1.00 38.81 747 GLY A CA 1
ATOM 6009 C C . GLY A 1 747 ? 11.342 21.462 -15.649 1.00 38.81 747 GLY A C 1
ATOM 6010 O O . GLY A 1 747 ? 10.753 21.214 -16.693 1.00 38.81 747 GLY A O 1
ATOM 6011 N N . ALA A 1 748 ? 11.010 20.959 -14.455 1.00 32.88 748 ALA A N 1
ATOM 6012 C CA . ALA A 1 748 ? 10.058 19.871 -14.204 1.00 32.88 748 ALA A CA 1
ATOM 6013 C C . ALA A 1 748 ? 9.038 19.628 -15.341 1.00 32.88 748 ALA A C 1
ATOM 6015 O O . ALA A 1 748 ? 8.008 20.283 -15.391 1.00 32.88 748 ALA A O 1
ATOM 6016 N N . SER A 1 749 ? 9.338 18.690 -16.247 1.00 26.30 749 SER A N 1
ATOM 6017 C CA . SER A 1 749 ? 8.447 18.332 -17.358 1.00 26.30 749 SER A CA 1
ATOM 6018 C C . SER A 1 749 ? 7.980 16.876 -17.193 1.00 26.30 749 SER A C 1
ATOM 6020 O O . SER A 1 749 ? 8.824 15.972 -17.247 1.00 26.30 749 SER A O 1
ATOM 6022 N N . PRO A 1 750 ? 6.680 16.625 -16.936 1.00 32.91 750 PRO A N 1
ATOM 6023 C CA . PRO A 1 750 ? 6.120 15.290 -16.757 1.00 32.91 750 PRO A CA 1
ATOM 6024 C C . PRO A 1 750 ? 5.553 14.752 -18.080 1.00 32.91 750 PRO A C 1
ATOM 6026 O O . PRO A 1 750 ? 4.532 15.218 -18.574 1.00 32.91 750 PRO A O 1
ATOM 6029 N N . LEU A 1 751 ? 6.171 13.708 -18.636 1.00 27.61 751 LEU A N 1
ATOM 6030 C CA . LEU A 1 751 ? 5.614 12.932 -19.751 1.00 27.61 751 LEU A CA 1
ATOM 6031 C C . LEU A 1 751 ? 5.363 11.488 -19.300 1.00 27.61 751 LEU A C 1
ATOM 6033 O O . LEU A 1 751 ? 6.144 10.588 -19.588 1.00 27.61 751 LEU A O 1
ATOM 6037 N N . TYR A 1 752 ? 4.299 11.320 -18.509 1.00 26.22 752 TYR A N 1
ATOM 6038 C CA . TYR A 1 752 ? 3.307 10.229 -18.529 1.00 26.22 752 TYR A CA 1
ATOM 6039 C C . TYR A 1 752 ? 2.314 10.481 -17.374 1.00 26.22 752 TYR A C 1
ATOM 6041 O O . TYR A 1 752 ? 2.305 9.786 -16.362 1.00 26.22 752 TYR A O 1
ATOM 6049 N N . ARG A 1 753 ? 1.474 11.520 -17.494 1.00 30.55 753 ARG A N 1
ATOM 6050 C CA . ARG A 1 753 ? 0.293 11.656 -16.630 1.00 30.55 753 ARG A CA 1
ATOM 6051 C C . ARG A 1 753 ? -0.747 10.639 -17.089 1.00 30.55 753 ARG A C 1
ATOM 6053 O O . ARG A 1 753 ? -1.517 10.903 -18.012 1.00 30.55 753 ARG A O 1
ATOM 6060 N N . ALA A 1 754 ? -0.778 9.478 -16.433 1.00 27.08 754 ALA A N 1
ATOM 6061 C CA . ALA A 1 754 ? -2.025 8.737 -16.317 1.00 27.08 754 ALA A CA 1
ATOM 6062 C C . ALA A 1 754 ? -3.033 9.677 -15.644 1.00 27.08 754 ALA A C 1
ATOM 6064 O O . ALA A 1 754 ? -2.765 10.314 -14.628 1.00 27.08 754 ALA A O 1
ATOM 6065 N N . THR A 1 755 ? -4.157 9.869 -16.308 1.00 32.12 755 THR A N 1
ATOM 6066 C CA . THR A 1 755 ? -5.143 10.892 -16.000 1.00 32.12 755 THR A CA 1
ATOM 6067 C C . THR A 1 755 ? -5.839 10.651 -14.660 1.00 32.12 755 THR A C 1
ATOM 6069 O O . THR A 1 755 ? -6.879 10.006 -14.649 1.00 32.12 755 THR A O 1
ATOM 6072 N N . SER A 1 756 ? -5.362 11.248 -13.569 1.00 32.00 756 SER A N 1
ATOM 6073 C CA . SER A 1 756 ? -6.217 11.717 -12.466 1.00 32.00 756 SER A CA 1
ATOM 6074 C C . SER A 1 756 ? -5.405 12.474 -11.417 1.00 32.00 756 SER A C 1
ATOM 6076 O O . SER A 1 756 ? -4.439 11.938 -10.894 1.00 32.00 756 SER A O 1
ATOM 6078 N N . HIS A 1 757 ? -5.901 13.663 -11.066 1.00 34.78 757 HIS A N 1
ATOM 6079 C CA . HIS A 1 757 ? -5.440 14.594 -10.027 1.00 34.78 757 HIS A CA 1
ATOM 6080 C C . HIS A 1 757 ? -4.372 15.603 -10.472 1.00 34.78 757 HIS A C 1
ATOM 6082 O O . HIS A 1 757 ? -3.207 15.297 -10.679 1.00 34.78 757 HIS A O 1
ATOM 6088 N N . GLN A 1 758 ? -4.829 16.847 -10.642 1.00 37.97 758 GLN A N 1
ATOM 6089 C CA . GLN A 1 758 ? -3.989 18.014 -10.879 1.00 37.97 758 GLN A CA 1
ATOM 6090 C C . GLN A 1 758 ? -3.088 18.262 -9.674 1.00 37.97 758 GLN A C 1
ATOM 6092 O O . GLN A 1 758 ? -3.575 18.629 -8.602 1.00 37.97 758 GLN A O 1
ATOM 6097 N N . GLU A 1 759 ? -1.783 18.122 -9.881 1.00 45.66 759 GLU A N 1
ATOM 6098 C CA . GLU A 1 759 ? -0.787 18.776 -9.042 1.00 45.66 759 GLU A CA 1
ATOM 6099 C C . GLU A 1 759 ? -1.080 20.285 -8.988 1.00 45.66 759 GLU A C 1
ATOM 6101 O O . GLU A 1 759 ? -1.527 20.898 -9.964 1.00 45.66 759 GLU A O 1
ATOM 6106 N N . VAL A 1 760 ? -0.847 20.902 -7.830 1.00 53.34 760 VAL A N 1
ATOM 6107 C CA . VAL A 1 760 ? -0.919 22.360 -7.703 1.00 53.34 760 VAL A CA 1
ATOM 6108 C C . VAL A 1 760 ? 0.274 22.941 -8.473 1.00 53.34 760 VAL A C 1
ATOM 6110 O O . VAL A 1 760 ? 1.411 22.655 -8.100 1.00 53.34 760 VAL A O 1
ATOM 6113 N N . PRO A 1 761 ? 0.058 23.740 -9.531 1.00 65.06 761 PRO A N 1
ATOM 6114 C CA . PRO A 1 761 ? 1.148 24.239 -10.354 1.00 65.06 761 PRO A CA 1
ATOM 6115 C C . PRO A 1 761 ? 2.055 25.183 -9.563 1.00 65.06 761 PRO A C 1
ATOM 6117 O O . PRO A 1 761 ? 1.599 25.921 -8.684 1.00 65.06 761 PRO A O 1
ATOM 6120 N N . HIS A 1 762 ? 3.346 25.185 -9.895 1.00 76.19 762 HIS A N 1
ATOM 6121 C CA . HIS A 1 762 ? 4.295 26.134 -9.324 1.00 76.19 762 HIS A CA 1
ATOM 6122 C C . HIS A 1 762 ? 3.939 27.561 -9.770 1.00 76.19 762 HIS A C 1
ATOM 6124 O O . HIS A 1 762 ? 3.991 27.893 -10.955 1.00 76.19 762 HIS A O 1
ATOM 6130 N N . MET A 1 763 ? 3.593 28.418 -8.810 1.00 85.06 763 MET A N 1
ATOM 6131 C CA . MET A 1 763 ? 3.207 29.803 -9.080 1.00 85.06 763 MET A CA 1
ATOM 6132 C C . MET A 1 763 ? 4.454 30.662 -9.316 1.00 85.06 763 MET A C 1
ATOM 6134 O O . MET A 1 763 ? 5.304 30.772 -8.436 1.00 85.06 763 MET A O 1
ATOM 6138 N N . LEU A 1 764 ? 4.543 31.316 -10.477 1.00 84.81 764 LEU A N 1
ATOM 6139 C CA . LEU A 1 764 ? 5.552 32.342 -10.765 1.00 84.81 764 LEU A CA 1
ATOM 6140 C C . LEU A 1 764 ? 5.435 33.523 -9.801 1.00 84.81 764 LEU A C 1
ATOM 6142 O O . LEU A 1 764 ? 6.432 34.079 -9.349 1.00 84.81 764 LEU A O 1
ATOM 6146 N N . ILE A 1 765 ? 4.199 33.916 -9.493 1.00 91.56 765 ILE A N 1
ATOM 6147 C CA . ILE A 1 765 ? 3.913 34.958 -8.515 1.00 91.56 765 ILE A CA 1
ATOM 6148 C C . ILE A 1 765 ? 2.534 34.742 -7.907 1.00 91.56 765 ILE A C 1
ATOM 6150 O O . ILE A 1 765 ? 1.593 34.372 -8.600 1.00 91.56 765 ILE A O 1
ATOM 6154 N N . THR A 1 766 ? 2.402 34.999 -6.610 1.00 92.94 766 THR A N 1
ATOM 6155 C CA . THR A 1 766 ? 1.109 35.038 -5.915 1.00 92.94 766 THR A CA 1
ATOM 6156 C C . THR A 1 766 ? 0.881 36.451 -5.399 1.00 92.94 766 THR A C 1
ATOM 6158 O O . THR A 1 766 ? 1.781 37.055 -4.813 1.00 92.94 766 THR A O 1
ATOM 6161 N N . ALA A 1 767 ? -0.305 37.008 -5.637 1.00 91.62 767 ALA A N 1
ATOM 6162 C CA . ALA A 1 767 ? -0.650 38.329 -5.139 1.00 91.62 767 ALA A CA 1
ATOM 6163 C C . ALA A 1 767 ? -0.766 38.317 -3.610 1.00 91.62 767 ALA A C 1
ATOM 6165 O O . ALA A 1 767 ? -1.310 37.383 -3.020 1.00 91.62 767 ALA A O 1
ATOM 6166 N N . ASN A 1 768 ? -0.317 39.393 -2.963 1.00 88.06 768 ASN A N 1
ATOM 6167 C CA . ASN A 1 768 ? -0.504 39.564 -1.526 1.00 88.06 768 ASN A CA 1
ATOM 6168 C C . ASN A 1 768 ? -1.981 39.886 -1.231 1.00 88.06 768 ASN A C 1
ATOM 6170 O O . ASN A 1 768 ? -2.403 41.040 -1.354 1.00 88.06 768 ASN A O 1
ATOM 6174 N N . ASN A 1 769 ? -2.772 38.857 -0.913 1.00 90.94 769 ASN A N 1
ATOM 6175 C CA . ASN A 1 769 ? -4.202 38.977 -0.644 1.00 90.94 769 ASN A CA 1
ATOM 6176 C C . ASN A 1 769 ? -4.443 39.459 0.802 1.00 90.94 769 ASN A C 1
ATOM 6178 O O . ASN A 1 769 ? -4.231 38.687 1.737 1.00 90.94 769 ASN A O 1
ATOM 6182 N N . PRO A 1 770 ? -4.923 40.701 1.014 1.00 85.56 770 PRO A N 1
ATOM 6183 C CA . PRO A 1 770 ? -5.116 41.244 2.358 1.00 85.56 770 PRO A CA 1
ATOM 6184 C C . PRO A 1 770 ? -6.309 40.625 3.101 1.00 85.56 770 PRO A C 1
ATOM 6186 O O . PRO A 1 770 ? -6.433 40.813 4.308 1.00 85.56 770 PRO A O 1
ATOM 6189 N N . ASN A 1 771 ? -7.219 39.935 2.402 1.00 91.00 771 ASN A N 1
ATOM 6190 C CA . ASN A 1 771 ? -8.408 39.343 3.007 1.00 91.00 771 ASN A CA 1
ATOM 6191 C C . ASN A 1 771 ? -8.828 38.050 2.277 1.00 91.00 771 ASN A C 1
ATOM 6193 O O . ASN A 1 771 ? -9.856 38.023 1.593 1.00 91.00 771 ASN A O 1
ATOM 6197 N N . PRO A 1 772 ? -8.073 36.949 2.449 1.00 89.56 772 PRO A N 1
ATOM 6198 C CA . PRO A 1 772 ? -8.302 35.692 1.732 1.00 89.56 772 PRO A CA 1
ATOM 6199 C C . PRO A 1 772 ? -9.610 34.982 2.094 1.00 89.56 772 PRO A C 1
ATOM 6201 O O . PRO A 1 772 ? -9.986 34.029 1.423 1.00 89.56 772 PRO A O 1
ATOM 6204 N N . LYS A 1 773 ? -10.327 35.435 3.131 1.00 89.12 773 LYS A N 1
ATOM 6205 C CA . LYS A 1 773 ? -11.658 34.913 3.481 1.00 89.12 773 LYS A CA 1
ATOM 6206 C C . LYS A 1 773 ? -12.780 35.507 2.627 1.00 89.12 773 LYS A C 1
ATOM 6208 O O . LYS A 1 773 ? -13.870 34.949 2.603 1.00 89.12 773 LYS A O 1
ATOM 6213 N N . THR A 1 774 ? -12.543 36.639 1.964 1.00 90.31 774 THR A N 1
ATOM 6214 C CA . THR A 1 774 ? -13.580 37.362 1.202 1.00 90.31 774 THR A CA 1
ATOM 6215 C C . THR A 1 774 ? -13.162 37.683 -0.228 1.00 90.31 774 THR A C 1
ATOM 6217 O O . THR A 1 774 ? -14.012 37.689 -1.114 1.00 90.31 774 THR A O 1
ATOM 6220 N N . LEU A 1 775 ? -11.871 37.916 -0.470 1.00 95.44 775 LEU A N 1
ATOM 6221 C CA . LEU A 1 775 ? -11.322 38.221 -1.786 1.00 95.44 775 LEU A CA 1
ATOM 6222 C C . LEU A 1 775 ? -10.690 36.978 -2.418 1.00 95.44 775 LEU A C 1
ATOM 6224 O O . LEU A 1 775 ? -9.970 36.255 -1.721 1.00 95.44 775 LEU A O 1
ATOM 6228 N N . PRO A 1 776 ? -10.877 36.759 -3.731 1.00 97.19 776 PRO A N 1
ATOM 6229 C CA . PRO A 1 776 ? -10.143 35.743 -4.465 1.00 97.19 776 PRO A CA 1
ATOM 6230 C C . PRO A 1 776 ? -8.628 35.929 -4.351 1.00 97.19 776 PRO A C 1
ATOM 6232 O O . PRO A 1 776 ? -8.114 37.042 -4.477 1.00 97.19 776 PRO A O 1
ATOM 6235 N N . THR A 1 777 ? -7.904 34.832 -4.140 1.00 97.00 777 THR A N 1
ATOM 6236 C CA . THR A 1 777 ? -6.437 34.837 -4.186 1.00 97.00 777 THR A CA 1
ATOM 6237 C C . THR A 1 777 ? -5.988 34.639 -5.625 1.00 97.00 777 THR A C 1
ATOM 6239 O O . THR A 1 777 ? -6.360 33.645 -6.250 1.00 97.00 777 THR A O 1
ATOM 6242 N N . LEU A 1 778 ? -5.193 35.581 -6.135 1.00 97.56 778 LEU A N 1
ATOM 6243 C CA . LEU A 1 778 ? -4.690 35.568 -7.505 1.00 97.56 778 LEU A CA 1
ATOM 6244 C C . LEU A 1 778 ? -3.242 35.080 -7.566 1.00 97.56 778 LEU A C 1
ATOM 6246 O O . LEU A 1 778 ? -2.421 35.463 -6.730 1.00 97.56 778 LEU A O 1
ATOM 6250 N N . ALA A 1 779 ? -2.909 34.304 -8.591 1.00 96.12 779 ALA A N 1
ATOM 6251 C CA . ALA A 1 779 ? -1.538 33.905 -8.889 1.00 96.12 779 ALA A CA 1
ATOM 6252 C C . ALA A 1 779 ? -1.298 33.813 -10.403 1.00 96.12 779 ALA A C 1
ATOM 6254 O O . ALA A 1 779 ? -2.244 33.691 -11.175 1.00 96.12 779 ALA A O 1
ATOM 6255 N N . VAL A 1 780 ? -0.036 33.871 -10.826 1.00 94.88 780 VAL A N 1
ATOM 6256 C CA . VAL A 1 780 ? 0.388 33.578 -12.203 1.00 94.88 780 VAL A CA 1
ATOM 6257 C C . VAL A 1 780 ? 1.239 32.322 -12.191 1.00 94.88 780 VAL A C 1
ATOM 6259 O O . VAL A 1 780 ? 2.090 32.172 -11.316 1.00 94.88 780 VAL A O 1
ATOM 6262 N N . TRP A 1 781 ? 1.034 31.444 -13.162 1.00 92.94 781 TRP A N 1
ATOM 6263 C CA . TRP A 1 781 ? 1.838 30.247 -13.381 1.00 92.94 781 TRP A CA 1
ATOM 6264 C C . TRP A 1 781 ? 1.996 29.972 -14.879 1.00 92.94 781 TRP A C 1
ATOM 6266 O O . TRP A 1 781 ? 1.307 30.578 -15.696 1.00 92.94 781 TRP A O 1
ATOM 6276 N N . GLU A 1 782 ? 2.930 29.101 -15.248 1.00 89.00 782 GLU A N 1
ATOM 6277 C CA . GLU A 1 782 ? 3.141 28.682 -16.638 1.00 89.00 782 GLU A CA 1
ATOM 6278 C C . GLU A 1 782 ? 2.635 27.258 -16.841 1.00 89.00 782 GLU A C 1
ATOM 6280 O O . GLU A 1 782 ? 3.026 26.348 -16.114 1.00 89.00 782 GLU A O 1
ATOM 6285 N N . ASP A 1 783 ? 1.779 27.075 -17.840 1.00 81.31 783 ASP A N 1
ATOM 6286 C CA . ASP A 1 783 ? 1.267 25.782 -18.267 1.00 81.31 783 ASP A CA 1
ATOM 6287 C C . ASP A 1 783 ? 1.934 25.366 -19.578 1.00 81.31 783 ASP A C 1
ATOM 6289 O O . ASP A 1 783 ? 1.692 25.951 -20.631 1.00 81.31 783 ASP A O 1
ATOM 6293 N N . GLU A 1 784 ? 2.788 24.354 -19.511 1.00 75.12 784 GLU A N 1
ATOM 6294 C CA . GLU A 1 784 ? 3.387 23.712 -20.686 1.00 75.12 784 GLU A CA 1
ATOM 6295 C C . GLU A 1 784 ? 2.606 22.463 -21.123 1.00 75.12 784 GLU A C 1
ATOM 6297 O O . GLU A 1 784 ? 2.839 21.933 -22.208 1.00 75.12 784 GLU A O 1
ATOM 6302 N N . GLU A 1 785 ? 1.663 21.989 -20.302 1.00 67.38 785 GLU A N 1
ATOM 6303 C CA . GLU A 1 785 ? 0.932 20.747 -20.547 1.00 67.38 785 GLU A CA 1
ATOM 6304 C C . GLU A 1 785 ? -0.172 20.923 -21.582 1.00 67.38 785 GLU A C 1
ATOM 6306 O O . GLU A 1 785 ? -0.375 20.045 -22.419 1.00 67.38 785 GLU A O 1
ATOM 6311 N N . SER A 1 786 ? -0.884 22.054 -21.552 1.00 62.03 786 SER A N 1
ATOM 6312 C CA . SER A 1 786 ? -1.958 22.312 -22.525 1.00 62.03 786 SER A CA 1
ATOM 6313 C C . SER A 1 786 ? -1.440 22.658 -23.922 1.00 62.03 786 SER A C 1
ATOM 6315 O O . SER A 1 786 ? -2.210 22.606 -24.877 1.00 62.03 786 SER A O 1
ATOM 6317 N N . SER A 1 787 ? -0.161 23.021 -24.062 1.00 60.44 787 SER A N 1
ATOM 6318 C CA . SER A 1 787 ? 0.456 23.355 -25.349 1.00 60.44 787 SER A CA 1
ATOM 6319 C C . SER A 1 787 ? 1.932 22.930 -25.379 1.00 60.44 787 SER A C 1
ATOM 6321 O O . SER A 1 787 ? 2.814 23.775 -25.207 1.00 60.44 787 SER A O 1
ATOM 6323 N N . PRO A 1 788 ? 2.232 21.643 -25.637 1.00 58.06 788 PRO A N 1
ATOM 6324 C CA . PRO A 1 788 ? 3.603 21.134 -25.666 1.00 58.06 788 PRO A CA 1
ATOM 6325 C C . PRO A 1 788 ? 4.523 21.976 -26.563 1.00 58.06 788 PRO A C 1
ATOM 6327 O O . PRO A 1 788 ? 4.212 22.231 -27.724 1.00 58.06 788 PRO A O 1
ATOM 6330 N N . GLY A 1 789 ? 5.655 22.434 -26.019 1.00 62.97 789 GLY A N 1
ATOM 6331 C CA . GLY A 1 789 ? 6.616 23.292 -26.730 1.00 62.97 789 GLY A CA 1
ATOM 6332 C C . GLY A 1 789 ? 6.339 24.800 -26.651 1.00 62.97 789 GLY A C 1
ATOM 6333 O O . GLY A 1 789 ? 7.155 25.585 -27.134 1.00 62.97 789 GLY A O 1
ATOM 6334 N N . ARG A 1 790 ? 5.243 25.233 -26.010 1.00 72.00 790 ARG A N 1
ATOM 6335 C CA . ARG A 1 790 ? 4.943 26.648 -25.739 1.00 72.00 790 ARG A CA 1
ATOM 6336 C C . ARG A 1 790 ? 4.434 26.821 -24.309 1.00 72.00 790 ARG A C 1
ATOM 6338 O O . ARG A 1 790 ? 3.407 26.269 -23.938 1.00 72.00 790 ARG A O 1
ATOM 6345 N N . LYS A 1 791 ? 5.103 27.668 -23.528 1.00 81.06 791 LYS A N 1
ATOM 6346 C CA . LYS A 1 791 ? 4.623 28.036 -22.193 1.00 81.06 791 LYS A CA 1
ATOM 6347 C C . LYS A 1 791 ? 3.390 28.928 -22.300 1.00 81.06 791 LYS A C 1
ATOM 6349 O O . LYS A 1 791 ? 3.458 29.999 -22.907 1.00 81.06 791 LYS A O 1
ATOM 6354 N N . LEU A 1 792 ? 2.275 28.503 -21.717 1.00 86.19 792 LEU A N 1
ATOM 6355 C CA . LEU A 1 792 ? 1.067 29.313 -21.618 1.00 86.19 792 LEU A CA 1
ATOM 6356 C C . LEU A 1 792 ? 1.060 30.051 -20.280 1.00 86.19 792 LEU A C 1
ATOM 6358 O O . LEU A 1 792 ? 1.115 29.431 -19.223 1.00 86.19 792 LEU A O 1
ATOM 6362 N N . THR A 1 793 ? 0.975 31.378 -20.299 1.00 91.50 793 THR A N 1
ATOM 6363 C CA . THR A 1 793 ? 0.868 32.162 -19.064 1.00 91.50 793 THR A CA 1
ATOM 6364 C C . THR A 1 793 ? -0.559 32.102 -18.529 1.00 91.50 793 THR A C 1
ATOM 6366 O O . THR A 1 793 ? -1.491 32.635 -19.133 1.00 91.50 793 THR A O 1
ATOM 6369 N N . MET A 1 794 ? -0.729 31.467 -17.374 1.00 93.62 794 MET A N 1
ATOM 6370 C CA . MET A 1 794 ? -2.012 31.257 -16.714 1.00 93.62 794 MET A CA 1
ATOM 6371 C C . MET A 1 794 ? -2.171 32.198 -15.523 1.00 93.62 794 MET A C 1
ATOM 6373 O O . MET A 1 794 ? -1.295 32.285 -14.665 1.00 93.62 794 MET A O 1
ATOM 6377 N N . VAL A 1 795 ? -3.324 32.854 -15.416 1.00 96.19 795 VAL A N 1
ATOM 6378 C CA . VAL A 1 795 ? -3.756 33.555 -14.203 1.00 96.19 795 VAL A CA 1
ATOM 6379 C C . VAL A 1 795 ? -4.717 32.656 -13.435 1.00 96.19 795 VAL A C 1
ATOM 6381 O O . VAL A 1 795 ? -5.832 32.411 -13.887 1.00 96.19 795 VAL A O 1
ATOM 6384 N N . ALA A 1 796 ? -4.294 32.172 -12.271 1.00 96.69 796 ALA A N 1
ATOM 6385 C CA . ALA A 1 796 ? -5.125 31.406 -11.351 1.00 96.69 796 ALA A CA 1
ATOM 6386 C C . ALA A 1 796 ? -5.902 32.338 -10.412 1.00 96.69 796 ALA A C 1
ATOM 6388 O O . ALA A 1 796 ? -5.341 33.291 -9.866 1.00 96.69 796 ALA A O 1
ATOM 6389 N N . ALA A 1 797 ? -7.174 32.024 -10.171 1.00 97.44 797 ALA A N 1
ATOM 6390 C CA . ALA A 1 797 ? -8.014 32.688 -9.181 1.00 97.44 797 ALA A CA 1
ATOM 6391 C C . ALA A 1 797 ? -8.725 31.652 -8.300 1.00 97.44 797 ALA A C 1
ATOM 6393 O O . ALA A 1 797 ? -9.512 30.841 -8.790 1.00 97.44 797 ALA A O 1
ATOM 6394 N N . THR A 1 798 ? -8.463 31.699 -6.991 1.00 97.12 798 THR A N 1
ATOM 6395 C CA . THR A 1 798 ? -9.107 30.837 -5.987 1.00 97.12 798 THR A CA 1
ATOM 6396 C C . THR A 1 798 ? -10.142 31.636 -5.209 1.00 97.12 798 THR A C 1
ATOM 6398 O O . THR A 1 798 ? -9.780 32.582 -4.509 1.00 97.12 798 THR A O 1
ATOM 6401 N N . PHE A 1 799 ? -11.416 31.259 -5.314 1.00 97.50 799 PHE A N 1
ATOM 6402 C CA . PHE A 1 799 ? -12.533 32.002 -4.726 1.00 97.50 799 PHE A CA 1
ATOM 6403 C C . PHE A 1 799 ? -12.920 31.417 -3.361 1.00 97.50 799 PHE A C 1
ATOM 6405 O O . PHE A 1 799 ? -13.305 30.252 -3.292 1.00 97.50 799 PHE A O 1
ATOM 6412 N N . PRO A 1 800 ? -12.886 32.198 -2.265 1.00 94.00 800 PRO A N 1
ATOM 6413 C CA . PRO A 1 800 ? -13.192 31.671 -0.934 1.00 94.00 800 PRO A CA 1
ATOM 6414 C C . PRO A 1 800 ? -14.686 31.399 -0.709 1.00 94.00 800 PRO A C 1
ATOM 6416 O O . PRO A 1 800 ? -15.049 30.627 0.173 1.00 94.00 800 PRO A O 1
ATOM 6419 N N . ASN A 1 801 ? -15.563 32.025 -1.497 1.00 93.38 801 ASN A N 1
ATOM 6420 C CA . ASN A 1 801 ? -17.014 31.913 -1.365 1.00 93.38 801 ASN A CA 1
ATOM 6421 C C . ASN A 1 801 ? -17.618 30.702 -2.105 1.00 93.38 801 ASN A C 1
ATOM 6423 O O . ASN A 1 801 ? -18.817 30.457 -1.975 1.00 93.38 801 ASN A O 1
ATOM 6427 N N . VAL A 1 802 ? -16.811 29.951 -2.864 1.00 95.50 802 VAL A N 1
ATOM 6428 C CA . VAL A 1 802 ? -17.218 28.703 -3.525 1.00 95.50 802 VAL A CA 1
ATOM 6429 C C . VAL A 1 802 ? -16.237 27.595 -3.115 1.00 95.50 802 VAL A C 1
ATOM 6431 O O . VAL A 1 802 ? -15.062 27.665 -3.480 1.00 95.50 802 VAL A O 1
ATOM 6434 N N . PRO A 1 803 ? -16.674 26.578 -2.346 1.00 88.62 803 PRO A N 1
ATOM 6435 C CA . PRO A 1 803 ? -15.781 25.554 -1.809 1.00 88.62 803 PRO A CA 1
ATOM 6436 C C . PRO A 1 803 ? -14.955 24.849 -2.892 1.00 88.62 803 PRO A C 1
ATOM 6438 O O . PRO A 1 803 ? -15.503 24.288 -3.839 1.00 88.62 803 PRO A O 1
ATOM 6441 N N . GLY A 1 804 ? -13.628 24.870 -2.736 1.00 87.44 804 GLY A N 1
ATOM 6442 C CA . GLY A 1 804 ? -12.699 24.183 -3.640 1.00 87.44 804 GLY A CA 1
ATOM 6443 C C . GLY A 1 804 ? -12.662 24.734 -5.072 1.00 87.44 804 GLY A C 1
ATOM 6444 O O . GLY A 1 804 ? -12.253 24.011 -5.979 1.00 87.44 804 GLY A O 1
ATOM 6445 N N . PHE A 1 805 ? -13.107 25.976 -5.302 1.00 96.00 805 PHE A N 1
ATOM 6446 C CA . PHE A 1 805 ? -13.115 26.576 -6.634 1.00 96.00 805 PHE A CA 1
ATOM 6447 C C . PHE A 1 805 ? -11.825 27.344 -6.940 1.00 96.00 805 PHE A C 1
ATOM 6449 O O . PHE A 1 805 ? -11.589 28.439 -6.418 1.00 96.00 805 PHE A O 1
ATOM 6456 N N . THR A 1 806 ? -11.037 26.791 -7.861 1.00 95.94 806 THR A N 1
ATOM 6457 C CA . THR A 1 806 ? -9.929 27.479 -8.529 1.00 95.94 806 THR A CA 1
ATOM 6458 C C . THR A 1 806 ? -10.132 27.402 -10.038 1.00 95.94 806 THR A C 1
ATOM 6460 O O . THR A 1 806 ? -10.278 26.312 -10.591 1.00 95.94 806 THR A O 1
ATOM 6463 N N . CYS A 1 807 ? -10.124 28.552 -10.708 1.00 94.88 807 CYS A N 1
ATOM 6464 C CA . CYS A 1 807 ? -10.124 28.631 -12.168 1.00 94.88 807 CYS A CA 1
ATOM 6465 C C . CYS A 1 807 ? -8.816 29.240 -12.673 1.00 94.88 807 CYS A C 1
ATOM 6467 O O . CYS A 1 807 ? -8.226 30.086 -11.996 1.00 94.88 807 CYS A O 1
ATOM 6469 N N . ASP A 1 808 ? -8.402 28.854 -13.875 1.00 94.62 808 ASP A N 1
ATOM 6470 C CA . ASP A 1 808 ? -7.211 29.389 -14.531 1.00 94.62 808 ASP A CA 1
ATOM 6471 C C . ASP A 1 808 ? -7.606 30.084 -15.833 1.00 94.62 808 ASP A C 1
ATOM 6473 O O . ASP A 1 808 ? -8.508 29.635 -16.534 1.00 94.62 808 ASP A O 1
ATOM 6477 N N . ALA A 1 809 ? -6.931 31.171 -16.178 1.00 92.44 809 ALA A N 1
ATOM 6478 C CA . ALA A 1 809 ? -7.171 31.896 -17.414 1.00 92.44 809 ALA A CA 1
ATOM 6479 C C . ALA A 1 809 ? -5.868 32.059 -18.198 1.00 92.44 809 ALA A C 1
ATOM 6481 O O . ALA A 1 809 ? -4.934 32.689 -17.704 1.00 92.44 809 ALA A O 1
ATOM 6482 N N . TRP A 1 810 ? -5.795 31.498 -19.405 1.00 90.56 810 TRP A N 1
ATOM 6483 C CA . TRP A 1 810 ? -4.646 31.704 -20.287 1.00 90.56 810 TRP A CA 1
ATOM 6484 C C . TRP A 1 810 ? -4.682 33.128 -20.856 1.00 90.56 810 TRP A C 1
ATOM 6486 O O . TRP A 1 810 ? -5.562 33.462 -21.653 1.00 90.56 810 TRP A O 1
ATOM 6496 N N . CYS A 1 811 ? -3.720 33.956 -20.446 1.00 84.44 811 CYS A N 1
ATOM 6497 C CA . CYS A 1 811 ? -3.497 35.315 -20.936 1.00 84.44 811 CYS A CA 1
ATOM 6498 C C . CYS A 1 811 ? -2.313 35.298 -21.914 1.00 84.44 811 CYS A C 1
ATOM 6500 O O . CYS A 1 811 ? -1.174 35.196 -21.483 1.00 84.44 811 CYS A O 1
ATOM 6502 N N . TYR A 1 812 ? -2.469 35.357 -23.231 1.00 85.75 812 TYR A N 1
ATOM 6503 C CA . TYR A 1 812 ? -3.672 35.328 -24.060 1.00 85.75 812 TYR A CA 1
ATOM 6504 C C . TYR A 1 812 ? -3.475 34.287 -25.169 1.00 85.75 812 TYR A C 1
ATOM 6506 O O . TYR A 1 812 ? -2.341 34.047 -25.596 1.00 85.75 812 TYR A O 1
ATOM 6514 N N . GLU A 1 813 ? -4.566 33.724 -25.687 1.00 83.12 813 GLU A N 1
ATOM 6515 C CA . GLU A 1 813 ? -4.563 32.901 -26.906 1.00 83.12 813 GLU A CA 1
ATOM 6516 C C . GLU A 1 813 ? -4.455 33.809 -28.145 1.00 83.12 813 GLU A C 1
ATOM 6518 O O . GLU A 1 813 ? -5.379 33.968 -28.941 1.00 83.12 813 GLU A O 1
ATOM 6523 N N . SER A 1 814 ? -3.313 34.487 -28.237 1.00 85.50 814 SER A N 1
ATOM 6524 C CA . SER A 1 814 ? -3.074 35.617 -29.129 1.00 85.50 814 SER A CA 1
ATOM 6525 C C . SER A 1 814 ? -1.601 35.708 -29.531 1.00 85.50 814 SER A C 1
ATOM 6527 O O . SER A 1 814 ? -0.733 35.023 -28.975 1.00 85.50 814 SER A O 1
ATOM 6529 N N . ASP A 1 815 ? -1.311 36.595 -30.484 1.00 86.25 815 ASP A N 1
ATOM 6530 C CA . ASP A 1 815 ? 0.040 36.881 -30.976 1.00 86.25 815 ASP A CA 1
ATOM 6531 C C . ASP A 1 815 ? 0.815 37.845 -30.056 1.00 86.25 815 ASP A C 1
ATOM 6533 O O . ASP A 1 815 ? 1.287 38.915 -30.451 1.00 86.25 815 ASP A O 1
ATOM 6537 N N . VAL A 1 816 ? 0.891 37.484 -28.775 1.00 90.12 816 VAL A N 1
ATOM 6538 C CA . VAL A 1 816 ? 1.621 38.232 -27.751 1.00 90.12 816 VAL A CA 1
ATOM 6539 C C . VAL A 1 816 ? 2.530 37.302 -26.948 1.00 90.12 816 VAL A C 1
ATOM 6541 O O . VAL A 1 816 ? 2.182 36.146 -26.697 1.00 90.12 816 VAL A O 1
ATOM 6544 N N . ASP A 1 817 ? 3.681 37.817 -26.527 1.00 90.06 817 ASP A N 1
ATOM 6545 C CA . ASP A 1 817 ? 4.665 37.103 -25.711 1.00 90.06 817 ASP A CA 1
ATOM 6546 C C . ASP A 1 817 ? 4.678 37.639 -24.288 1.00 90.06 817 ASP A C 1
ATOM 6548 O O . ASP A 1 817 ? 4.751 38.846 -24.068 1.00 90.06 817 ASP A O 1
ATOM 6552 N N . PHE A 1 818 ? 4.623 36.749 -23.304 1.00 93.00 818 PHE A N 1
ATOM 6553 C CA . PHE A 1 818 ? 4.730 37.131 -21.902 1.00 93.00 818 PHE A CA 1
ATOM 6554 C C . PHE A 1 818 ? 6.105 37.737 -21.594 1.00 93.00 818 PHE A C 1
ATOM 6556 O O . PHE A 1 818 ? 7.134 37.212 -22.013 1.00 93.00 818 PHE A O 1
ATOM 6563 N N . VAL A 1 819 ? 6.114 38.859 -20.871 1.00 92.38 819 VAL A N 1
ATOM 6564 C CA . VAL A 1 819 ? 7.338 39.567 -20.467 1.00 92.38 819 VAL A CA 1
ATOM 6565 C C . VAL A 1 819 ? 7.580 39.413 -18.972 1.00 92.38 819 VAL A C 1
ATOM 6567 O O . VAL A 1 819 ? 8.630 38.923 -18.571 1.00 92.38 819 VAL A O 1
ATOM 6570 N N . ASP A 1 820 ? 6.635 39.864 -18.144 1.00 92.38 820 ASP A N 1
ATOM 6571 C CA . ASP A 1 820 ? 6.702 39.726 -16.690 1.00 92.38 820 ASP A CA 1
ATOM 6572 C C . ASP A 1 820 ? 5.312 39.810 -16.031 1.00 92.38 820 ASP A C 1
ATOM 6574 O O . ASP A 1 820 ? 4.309 40.205 -16.641 1.00 92.38 820 ASP A O 1
ATOM 6578 N N . ALA A 1 821 ? 5.265 39.427 -14.752 1.00 95.50 821 ALA A N 1
ATOM 6579 C CA . ALA A 1 821 ? 4.118 39.620 -13.877 1.00 95.50 821 ALA A CA 1
ATOM 6580 C C . ALA A 1 821 ? 4.561 40.169 -12.516 1.00 95.50 821 ALA A C 1
ATOM 6582 O O . ALA A 1 821 ? 5.636 39.838 -12.015 1.00 95.50 821 ALA A O 1
ATOM 6583 N N . ARG A 1 822 ? 3.730 41.017 -11.905 1.00 94.25 822 ARG A N 1
ATOM 6584 C CA . ARG A 1 822 ? 4.017 41.669 -10.620 1.00 94.25 822 ARG A CA 1
ATOM 6585 C C . ARG A 1 822 ? 2.795 41.660 -9.715 1.00 94.25 822 ARG A C 1
ATOM 6587 O O . ARG A 1 822 ? 1.677 41.920 -10.160 1.00 94.25 822 ARG A O 1
ATOM 6594 N N . ALA A 1 823 ? 3.022 41.406 -8.431 1.00 93.44 823 ALA A N 1
ATOM 6595 C CA . ALA A 1 823 ? 2.017 41.576 -7.397 1.00 93.44 823 ALA A CA 1
ATOM 6596 C C . ALA A 1 823 ? 1.888 43.065 -7.075 1.00 93.44 823 ALA A C 1
ATOM 6598 O O . ALA A 1 823 ? 2.877 43.755 -6.828 1.00 93.44 823 ALA A O 1
ATOM 6599 N N . LEU A 1 824 ? 0.656 43.555 -7.080 1.00 93.00 824 LEU A N 1
ATOM 6600 C CA . LEU A 1 824 ? 0.311 44.916 -6.702 1.00 93.00 824 LEU A CA 1
ATOM 6601 C C . LEU A 1 824 ? -0.395 44.915 -5.340 1.00 93.00 824 LEU A C 1
ATOM 6603 O O . LEU A 1 824 ? -0.819 43.882 -4.816 1.00 93.00 824 LEU A O 1
ATOM 6607 N N . SER A 1 825 ? -0.551 46.102 -4.757 1.00 86.69 825 SER A N 1
ATOM 6608 C CA . SER A 1 825 ? -1.302 46.267 -3.514 1.00 86.69 825 SER A CA 1
ATOM 6609 C C . SER A 1 825 ? -2.758 45.798 -3.652 1.00 86.69 825 SER A C 1
ATOM 6611 O O . SER A 1 825 ? -3.361 45.878 -4.730 1.00 86.69 825 SER A O 1
ATOM 6613 N N . ARG A 1 826 ? -3.332 45.366 -2.519 1.00 89.44 826 ARG A N 1
ATOM 6614 C CA . ARG A 1 826 ? -4.724 44.895 -2.384 1.00 89.44 826 ARG A CA 1
ATOM 6615 C C . ARG A 1 826 ? -5.043 43.619 -3.183 1.00 89.44 826 ARG A C 1
ATOM 6617 O O . ARG A 1 826 ? -6.124 43.508 -3.746 1.00 89.44 826 ARG A O 1
ATOM 6624 N N . GLY A 1 827 ? -4.110 42.666 -3.242 1.00 90.69 827 GLY A N 1
ATOM 6625 C CA . GLY A 1 827 ? -4.327 41.369 -3.899 1.00 90.69 827 GLY A CA 1
ATOM 6626 C C . GLY A 1 827 ? -4.362 41.411 -5.429 1.00 90.69 827 GLY A C 1
ATOM 6627 O O . GLY A 1 827 ? -4.729 40.418 -6.045 1.00 90.69 827 GLY A O 1
ATOM 6628 N N . ARG A 1 828 ? -3.988 42.535 -6.053 1.00 97.19 828 ARG A N 1
ATOM 6629 C CA . ARG A 1 828 ? -4.001 42.707 -7.513 1.00 97.19 828 ARG A CA 1
ATOM 6630 C C . ARG A 1 828 ? -2.757 42.111 -8.178 1.00 97.19 828 ARG A C 1
ATOM 6632 O O . ARG A 1 828 ? -1.695 42.033 -7.560 1.00 97.19 828 ARG A O 1
ATOM 6639 N N . LEU A 1 829 ? -2.871 41.776 -9.461 1.00 97.31 829 LEU A N 1
ATOM 6640 C CA . LEU A 1 829 ? -1.747 41.399 -10.326 1.00 97.31 829 LEU A CA 1
ATOM 6641 C C . LEU A 1 829 ? -1.646 42.343 -11.523 1.00 97.31 829 LEU A C 1
ATOM 6643 O O . LEU A 1 829 ? -2.655 42.832 -12.020 1.00 97.31 829 LEU A O 1
ATOM 6647 N N . GLN A 1 830 ? -0.430 42.558 -12.011 1.00 97.06 830 GLN A N 1
ATOM 6648 C CA . GLN A 1 830 ? -0.167 43.161 -13.313 1.00 97.06 830 GLN A CA 1
ATOM 6649 C C . GLN A 1 830 ? 0.615 42.168 -14.167 1.00 97.06 830 GLN A C 1
ATOM 6651 O O . GLN A 1 830 ? 1.605 41.618 -13.695 1.00 97.06 830 GLN A O 1
ATOM 6656 N N . LEU A 1 831 ? 0.189 41.969 -15.410 1.00 96.81 831 LEU A N 1
ATOM 6657 C CA . LEU A 1 831 ? 0.890 41.184 -16.421 1.00 96.81 831 LEU A CA 1
ATOM 6658 C C . LEU A 1 831 ? 1.259 42.084 -17.597 1.00 96.81 831 LEU A C 1
ATOM 6660 O O . LEU A 1 831 ? 0.477 42.960 -17.978 1.00 96.81 831 LEU A O 1
ATOM 6664 N N . ARG A 1 832 ? 2.427 41.853 -18.194 1.00 95.69 832 ARG A N 1
ATOM 6665 C CA . ARG A 1 832 ? 2.888 42.572 -19.386 1.00 95.69 832 ARG A CA 1
ATOM 6666 C C . ARG A 1 832 ? 3.184 41.577 -20.499 1.00 95.69 832 ARG A C 1
ATOM 6668 O O . ARG A 1 832 ? 3.940 40.633 -20.290 1.00 95.69 832 ARG A O 1
ATOM 6675 N N . HIS A 1 833 ? 2.606 41.813 -21.675 1.00 95.31 833 HIS A N 1
ATOM 6676 C CA . HIS A 1 833 ? 2.825 40.996 -22.867 1.00 95.31 833 HIS A CA 1
ATOM 6677 C C . HIS A 1 833 ? 3.243 41.856 -24.056 1.00 95.31 833 HIS A C 1
ATOM 6679 O O . HIS A 1 833 ? 2.632 42.894 -24.315 1.00 95.31 833 HIS A O 1
ATOM 6685 N N . ARG A 1 834 ? 4.277 41.435 -24.785 1.00 94.00 834 ARG A N 1
ATOM 6686 C CA . ARG A 1 834 ? 4.774 42.098 -25.993 1.00 94.00 834 ARG A CA 1
ATOM 6687 C C . ARG A 1 834 ? 3.982 41.664 -27.197 1.00 94.00 834 ARG A C 1
ATOM 6689 O O . ARG A 1 834 ? 3.839 40.473 -27.432 1.00 94.00 834 ARG A O 1
ATOM 6696 N N . TRP A 1 835 ? 3.492 42.626 -27.964 1.00 93.44 835 TRP A N 1
ATOM 6697 C CA . TRP A 1 835 ? 2.848 42.317 -29.228 1.00 93.44 835 TRP A CA 1
ATOM 6698 C C . TRP A 1 835 ? 3.912 41.969 -30.271 1.00 93.44 835 TRP A C 1
ATOM 6700 O O . TRP A 1 835 ? 4.802 42.780 -30.516 1.00 93.44 835 TRP A O 1
ATOM 6710 N N . ARG A 1 836 ? 3.852 40.768 -30.865 1.00 90.19 836 ARG A N 1
ATOM 6711 C CA . ARG A 1 836 ? 4.902 40.301 -31.788 1.00 90.19 836 ARG A CA 1
ATOM 6712 C C . ARG A 1 836 ? 5.000 41.145 -33.052 1.00 90.19 836 ARG A C 1
ATOM 6714 O O . ARG A 1 836 ? 6.103 41.513 -33.440 1.00 90.19 836 ARG A O 1
ATOM 6721 N N . ALA A 1 837 ? 3.858 41.485 -33.651 1.00 88.44 837 ALA A N 1
ATOM 6722 C CA . ALA A 1 837 ? 3.807 42.320 -34.851 1.00 88.44 837 ALA A CA 1
ATOM 6723 C C . ALA A 1 837 ? 4.295 43.761 -34.606 1.00 88.44 837 ALA A C 1
ATOM 6725 O O . ALA A 1 837 ? 4.861 44.373 -35.507 1.00 88.44 837 ALA A O 1
ATOM 6726 N N . HIS A 1 838 ? 4.130 44.279 -33.381 1.00 91.44 838 HIS A N 1
ATOM 6727 C CA . HIS A 1 838 ? 4.540 45.636 -32.990 1.00 91.44 838 HIS A CA 1
ATOM 6728 C C . HIS A 1 838 ? 5.303 45.617 -31.660 1.00 91.44 838 HIS A C 1
ATOM 6730 O O . HIS A 1 838 ? 4.731 45.957 -30.618 1.00 91.44 838 HIS A O 1
ATOM 6736 N N . PRO A 1 839 ? 6.595 45.231 -31.656 1.00 89.44 839 PRO A N 1
ATOM 6737 C CA . PRO A 1 839 ? 7.379 45.034 -30.432 1.00 89.44 839 PRO A CA 1
ATOM 6738 C C . PRO A 1 839 ? 7.509 46.273 -29.534 1.00 89.44 839 PRO A C 1
ATOM 6740 O O . PRO A 1 839 ? 7.813 46.133 -28.347 1.00 89.44 839 PRO A O 1
ATOM 6743 N N . GLN A 1 840 ? 7.271 47.471 -30.084 1.00 88.81 840 GLN A N 1
ATOM 6744 C CA . GLN A 1 840 ? 7.225 48.746 -29.363 1.00 88.81 840 GLN A CA 1
ATOM 6745 C C . GLN A 1 840 ? 5.967 48.924 -28.491 1.00 88.81 840 GLN A C 1
ATOM 6747 O O . GLN A 1 840 ? 5.894 49.865 -27.695 1.00 88.81 840 GLN A O 1
ATOM 6752 N N . ILE A 1 841 ? 4.976 48.036 -28.631 1.00 92.88 841 ILE A N 1
ATOM 6753 C CA . ILE A 1 841 ? 3.713 48.057 -27.894 1.00 92.88 841 ILE A CA 1
ATOM 6754 C C . ILE A 1 841 ? 3.698 46.974 -26.810 1.00 92.88 841 ILE A C 1
ATOM 6756 O O . ILE A 1 841 ? 3.953 45.790 -27.052 1.00 92.88 841 ILE A O 1
ATOM 6760 N N . MET A 1 842 ? 3.327 47.386 -25.598 1.00 94.12 842 MET A N 1
ATOM 6761 C CA . MET A 1 842 ? 3.052 46.503 -24.470 1.00 94.12 842 MET A CA 1
ATOM 6762 C C . MET A 1 842 ? 1.571 46.432 -24.178 1.00 94.12 842 MET A C 1
ATOM 6764 O O . MET A 1 842 ? 0.939 47.444 -23.890 1.00 94.12 842 MET A O 1
ATOM 6768 N N . LEU A 1 843 ? 1.046 45.215 -24.151 1.00 95.69 843 LEU A N 1
ATOM 6769 C CA . LEU A 1 843 ? -0.247 44.917 -23.572 1.00 95.69 843 LEU A CA 1
ATOM 6770 C C . LEU A 1 843 ? -0.083 44.755 -22.060 1.00 95.69 843 LEU A C 1
ATOM 6772 O O . LEU A 1 843 ? 0.478 43.767 -21.579 1.00 95.69 843 LEU A O 1
ATOM 6776 N N . VAL A 1 844 ? -0.572 45.733 -21.307 1.00 96.44 844 VAL A N 1
ATOM 6777 C CA . VAL A 1 844 ? -0.559 45.718 -19.846 1.00 96.44 844 VAL A CA 1
ATOM 6778 C C . VAL A 1 844 ? -1.933 45.307 -19.353 1.00 96.44 844 VAL A C 1
ATOM 6780 O O . VAL A 1 844 ? -2.922 45.949 -19.683 1.00 96.44 844 VAL A O 1
ATOM 6783 N N . THR A 1 845 ? -1.999 44.231 -18.572 1.00 97.69 845 THR A N 1
ATOM 6784 C CA . THR A 1 845 ? -3.242 43.701 -17.998 1.00 97.69 845 THR A CA 1
ATOM 6785 C C . THR A 1 845 ? -3.188 43.791 -16.484 1.00 97.69 845 THR A C 1
ATOM 6787 O O . THR A 1 845 ? -2.282 43.235 -15.869 1.00 97.69 845 THR A O 1
ATOM 6790 N N . VAL A 1 846 ? -4.158 44.464 -15.875 1.00 97.81 846 VAL A N 1
ATOM 6791 C CA . VAL A 1 846 ? -4.346 44.492 -14.423 1.00 97.81 846 VAL A CA 1
ATOM 6792 C C . VAL A 1 846 ? -5.484 43.547 -14.060 1.00 97.81 846 VAL A C 1
ATOM 6794 O O . VAL A 1 846 ? -6.594 43.679 -14.577 1.00 97.81 846 VAL A O 1
ATOM 6797 N N . VAL A 1 847 ? -5.199 42.606 -13.161 1.00 98.19 847 VAL A N 1
ATOM 6798 C CA . VAL A 1 847 ? -6.168 41.650 -12.626 1.00 98.19 847 VAL A CA 1
ATOM 6799 C C . VAL A 1 847 ? -6.529 42.051 -11.200 1.00 98.19 847 VAL A C 1
ATOM 6801 O O . VAL A 1 847 ? -5.653 42.136 -10.333 1.00 98.19 847 VAL A O 1
ATOM 6804 N N . THR A 1 848 ? -7.810 42.324 -10.958 1.00 98.00 848 THR A N 1
ATOM 6805 C CA . THR A 1 848 ? -8.300 42.872 -9.686 1.00 98.00 848 THR A CA 1
ATOM 6806 C C . THR A 1 848 ? -9.294 41.925 -9.017 1.00 98.00 848 THR A C 1
ATOM 6808 O O . THR A 1 848 ? -10.325 41.632 -9.624 1.00 98.00 848 THR A O 1
ATOM 6811 N N . PRO A 1 849 ? -9.032 41.451 -7.781 1.00 97.38 849 PRO A N 1
ATOM 6812 C CA . PRO A 1 849 ? -9.989 40.635 -7.047 1.00 97.38 849 PRO A CA 1
ATOM 6813 C C . PRO A 1 849 ? -11.058 41.504 -6.372 1.00 97.38 849 PRO A C 1
ATOM 6815 O O . PRO A 1 849 ? -10.765 42.543 -5.780 1.00 97.38 849 PRO A O 1
ATOM 6818 N N . GLU A 1 850 ? -12.298 41.031 -6.404 1.00 95.69 850 GLU A N 1
ATOM 6819 C CA . GLU A 1 850 ? -13.463 41.582 -5.712 1.00 95.69 850 GLU A CA 1
ATOM 6820 C C . GLU A 1 850 ? -14.216 40.435 -5.011 1.00 95.69 850 GLU A C 1
ATOM 6822 O O . GLU A 1 850 ? -14.073 39.275 -5.403 1.00 95.69 850 GLU A O 1
ATOM 6827 N N . PRO A 1 851 ? -15.043 40.691 -3.982 1.00 94.56 851 PRO A N 1
ATOM 6828 C CA . PRO A 1 851 ? -15.843 39.632 -3.372 1.00 94.56 851 PRO A CA 1
ATOM 6829 C C . PRO A 1 851 ? -16.726 38.917 -4.409 1.00 94.56 851 PRO A C 1
ATOM 6831 O O . PRO A 1 851 ? -17.630 39.516 -4.988 1.00 94.56 851 PRO A O 1
ATOM 6834 N N . GLY A 1 852 ? -16.442 37.634 -4.656 1.00 94.62 852 GLY A N 1
ATOM 6835 C CA . GLY A 1 852 ? -17.148 36.807 -5.642 1.00 94.62 852 GLY A CA 1
ATOM 6836 C C . GLY A 1 852 ? -16.834 37.098 -7.119 1.00 94.62 852 GLY A C 1
ATOM 6837 O O . GLY A 1 852 ? -17.459 36.483 -7.985 1.00 94.62 852 GLY A O 1
ATOM 6838 N N . ALA A 1 853 ? -15.882 37.988 -7.434 1.00 97.38 853 ALA A N 1
ATOM 6839 C CA . ALA A 1 853 ? -15.522 38.321 -8.816 1.00 97.38 853 ALA A CA 1
ATOM 6840 C C . ALA A 1 853 ? -14.026 38.636 -9.015 1.00 97.38 853 ALA A C 1
ATOM 6842 O O . ALA A 1 853 ? -13.312 38.998 -8.085 1.00 97.38 853 ALA A O 1
ATOM 6843 N N . VAL A 1 854 ? -13.545 38.526 -10.252 1.00 98.00 854 VAL A N 1
ATOM 6844 C CA . VAL A 1 854 ? -12.201 38.959 -10.666 1.00 98.00 854 VAL A CA 1
ATOM 6845 C C . VAL A 1 854 ? -12.305 39.736 -11.975 1.00 98.00 854 VAL A C 1
ATOM 6847 O O . VAL A 1 854 ? -12.897 39.249 -12.936 1.00 98.00 854 VAL A O 1
ATOM 6850 N N . GLU A 1 855 ? -11.732 40.937 -12.023 1.00 97.62 855 GLU A N 1
ATOM 6851 C CA . GLU A 1 855 ? -11.686 41.785 -13.219 1.00 97.62 855 GLU A CA 1
ATOM 6852 C C . GLU A 1 855 ? -10.353 41.663 -13.945 1.00 97.62 855 GLU A C 1
ATOM 6854 O O . GLU A 1 855 ? -9.305 41.753 -13.313 1.00 97.62 855 GLU A O 1
ATOM 6859 N N . PHE A 1 856 ? -10.405 41.539 -15.270 1.00 97.50 856 PHE A N 1
ATOM 6860 C CA . PHE A 1 856 ? -9.264 41.691 -16.164 1.00 97.50 856 PHE A CA 1
ATOM 6861 C C . PHE A 1 856 ? -9.457 42.981 -16.961 1.00 97.50 856 PHE A C 1
ATOM 6863 O O . PHE A 1 856 ? -10.436 43.115 -17.698 1.00 97.50 856 PHE A O 1
ATOM 6870 N N . LEU A 1 857 ? -8.527 43.925 -16.813 1.00 97.06 857 LEU A N 1
ATOM 6871 C CA . LEU A 1 857 ? -8.515 45.186 -17.551 1.00 97.06 857 LEU A CA 1
ATOM 6872 C C . LEU A 1 857 ? -7.179 45.342 -18.268 1.00 97.06 857 LEU A C 1
ATOM 6874 O O . LEU A 1 857 ? -6.139 45.423 -17.614 1.00 97.06 857 LEU A O 1
ATOM 6878 N N . ALA A 1 858 ? -7.210 45.416 -19.595 1.00 96.75 858 ALA A N 1
ATOM 6879 C CA . ALA A 1 858 ? -6.022 45.579 -20.413 1.00 96.75 858 ALA A CA 1
ATOM 6880 C C . ALA A 1 858 ? -6.010 46.901 -21.192 1.00 96.75 858 ALA A C 1
ATOM 6882 O O . ALA A 1 858 ? -7.043 47.388 -21.666 1.00 96.75 858 ALA A O 1
ATOM 6883 N N . HIS A 1 859 ? -4.817 47.475 -21.335 1.00 96.00 859 HIS A N 1
ATOM 6884 C CA . HIS A 1 859 ? -4.533 48.654 -22.152 1.00 96.00 859 HIS A CA 1
ATOM 6885 C C . HIS A 1 859 ? -3.161 48.538 -22.818 1.00 96.00 859 HIS A C 1
ATOM 6887 O O . HIS A 1 859 ? -2.333 47.715 -22.430 1.00 96.00 859 HIS A O 1
ATOM 6893 N N . LEU A 1 860 ? -2.936 49.363 -23.839 1.00 95.00 860 LEU A N 1
ATOM 6894 C CA . LEU A 1 860 ? -1.666 49.420 -24.556 1.00 95.00 860 LEU A CA 1
ATOM 6895 C C . LEU A 1 860 ? -0.773 50.534 -23.998 1.00 95.00 860 LEU A C 1
ATOM 6897 O O . LEU A 1 860 ? -1.250 51.633 -23.711 1.00 95.00 860 LEU A O 1
ATOM 6901 N N . GLU A 1 861 ? 0.524 50.261 -23.890 1.00 94.00 861 GLU A N 1
ATOM 6902 C CA . GLU A 1 861 ? 1.573 51.221 -23.532 1.00 94.00 861 GLU A CA 1
ATOM 6903 C C . GLU A 1 861 ? 2.709 51.182 -24.561 1.00 94.00 861 GLU A C 1
ATOM 6905 O O . GLU A 1 861 ? 3.010 50.129 -25.119 1.00 94.00 861 GLU A O 1
ATOM 6910 N N . LEU A 1 862 ? 3.372 52.319 -24.784 1.00 90.56 862 LEU A N 1
ATOM 6911 C CA . LEU A 1 862 ? 4.603 52.389 -25.575 1.00 90.56 862 LEU A CA 1
ATOM 6912 C C . LEU A 1 862 ? 5.816 52.071 -24.694 1.00 90.56 862 LEU A C 1
ATOM 6914 O O . LEU A 1 862 ? 5.967 52.649 -23.616 1.00 90.56 862 LEU A O 1
ATOM 6918 N N . THR A 1 863 ? 6.705 51.190 -25.157 1.00 82.31 863 THR A N 1
ATOM 6919 C CA . THR A 1 863 ? 7.971 50.895 -24.457 1.00 82.31 863 THR A CA 1
ATOM 6920 C C . THR A 1 863 ? 9.028 51.973 -24.647 1.00 82.31 863 THR A C 1
ATOM 6922 O O . THR A 1 863 ? 9.895 52.126 -23.791 1.00 82.31 863 THR A O 1
ATOM 6925 N N . ASP A 1 864 ? 8.962 52.703 -25.763 1.00 73.12 864 ASP A N 1
ATOM 6926 C CA . ASP A 1 864 ? 9.855 53.805 -26.117 1.00 73.12 864 ASP A CA 1
ATOM 6927 C C . ASP A 1 864 ? 9.018 55.045 -26.464 1.00 73.12 864 ASP A C 1
ATOM 6929 O O . ASP A 1 864 ? 8.029 54.964 -27.193 1.00 73.12 864 ASP A O 1
ATOM 6933 N N . ARG A 1 865 ? 9.430 56.212 -25.958 1.00 61.50 865 ARG A N 1
ATOM 6934 C CA . ARG A 1 865 ? 8.769 57.500 -26.208 1.00 61.50 865 ARG A CA 1
ATOM 6935 C C . ARG A 1 865 ? 8.844 57.945 -27.674 1.00 61.50 865 ARG A C 1
ATOM 6937 O O . ARG A 1 865 ? 8.130 58.876 -28.030 1.00 61.50 865 ARG A O 1
ATOM 6944 N N . ARG A 1 866 ? 9.699 57.328 -28.500 1.00 62.81 866 ARG A N 1
ATOM 6945 C CA . ARG A 1 866 ? 9.860 57.641 -29.934 1.00 62.81 866 ARG A CA 1
ATOM 6946 C C . ARG A 1 866 ? 9.154 56.666 -30.892 1.00 62.81 866 ARG A C 1
ATOM 6948 O O . ARG A 1 866 ? 9.239 56.874 -32.096 1.00 62.81 866 ARG A O 1
ATOM 6955 N N . GLY A 1 867 ? 8.490 55.619 -30.395 1.00 70.62 867 GLY A N 1
ATOM 6956 C CA . GLY A 1 867 ? 7.823 54.620 -31.242 1.00 70.62 867 GLY A CA 1
ATOM 6957 C C . GLY A 1 867 ? 6.472 55.089 -31.797 1.00 70.62 867 GLY A C 1
ATOM 6958 O O . GLY A 1 867 ? 5.696 55.728 -31.086 1.00 70.62 867 GLY A O 1
ATOM 6959 N N . GLU A 1 868 ? 6.167 54.740 -33.049 1.00 81.00 868 GLU A N 1
ATOM 6960 C CA . GLU A 1 868 ? 4.852 54.987 -33.656 1.00 81.00 868 GLU A CA 1
ATOM 6961 C C . GLU A 1 868 ? 3.794 53.995 -33.143 1.00 81.00 868 GLU A C 1
ATOM 6963 O O . GLU A 1 868 ? 4.063 52.803 -32.944 1.00 81.00 868 GLU A O 1
ATOM 6968 N N . VAL A 1 869 ? 2.572 54.497 -32.926 1.00 85.31 869 VAL A N 1
ATOM 6969 C CA . VAL A 1 869 ? 1.419 53.698 -32.486 1.00 85.31 869 VAL A CA 1
ATOM 6970 C C . VAL A 1 869 ? 0.700 53.146 -33.720 1.00 85.31 869 VAL A C 1
ATOM 6972 O O . VAL A 1 869 ? 0.203 53.949 -34.514 1.00 85.31 869 VAL A O 1
ATOM 6975 N N . PRO A 1 870 ? 0.586 51.816 -33.883 1.00 88.12 870 PRO A N 1
ATOM 6976 C CA . PRO A 1 870 ? -0.127 51.242 -35.016 1.00 88.12 870 PRO A CA 1
ATOM 6977 C C . PRO A 1 870 ? -1.633 51.566 -34.941 1.00 88.12 870 PRO A C 1
ATOM 6979 O O . PRO A 1 870 ? -2.189 51.657 -33.843 1.00 88.12 870 PRO A O 1
ATOM 6982 N N . PRO A 1 871 ? -2.321 51.734 -36.087 1.00 82.81 871 PRO A N 1
ATOM 6983 C CA . PRO A 1 871 ? -3.766 51.988 -36.118 1.00 82.81 871 PRO A CA 1
ATOM 6984 C C . PRO A 1 871 ? -4.603 50.752 -35.735 1.00 82.81 871 PRO A C 1
ATOM 6986 O O . PRO A 1 871 ? -5.772 50.877 -35.365 1.00 82.81 871 PRO A O 1
ATOM 6989 N N . GLU A 1 872 ? -4.008 49.565 -35.827 1.00 88.50 872 GLU A N 1
ATOM 6990 C CA . GLU A 1 872 ? -4.590 48.267 -35.489 1.00 88.50 872 GLU A CA 1
ATOM 6991 C C . GLU A 1 872 ? -4.469 47.930 -33.995 1.00 88.50 872 GLU A C 1
ATOM 6993 O O . GLU A 1 872 ? -3.596 48.426 -33.284 1.00 88.50 872 GLU A O 1
ATOM 6998 N N . MET A 1 873 ? -5.364 47.063 -33.514 1.00 89.94 873 MET A N 1
ATOM 6999 C CA . MET A 1 873 ? -5.364 46.559 -32.138 1.00 89.94 873 MET A CA 1
ATOM 7000 C C . MET A 1 873 ? -4.984 45.075 -32.130 1.00 89.94 873 MET A C 1
ATOM 7002 O O . MET A 1 873 ? -5.432 44.348 -33.021 1.00 89.94 873 MET A O 1
ATOM 7006 N N . PRO A 1 874 ? -4.243 44.582 -31.121 1.00 90.56 874 PRO A N 1
ATOM 7007 C CA . PRO A 1 874 ? -3.991 43.154 -31.010 1.00 90.56 874 PRO A CA 1
ATOM 7008 C C . PRO A 1 874 ? -5.310 42.418 -30.756 1.00 90.56 874 PRO A C 1
ATOM 7010 O O . PRO A 1 874 ? -6.140 42.860 -29.952 1.00 90.56 874 PRO A O 1
ATOM 7013 N N . PHE A 1 875 ? -5.497 41.274 -31.411 1.00 89.50 875 PHE A N 1
ATOM 7014 C CA . PHE A 1 875 ? -6.558 40.343 -31.039 1.00 89.50 875 PHE A CA 1
ATOM 7015 C C . PHE A 1 875 ? -6.232 39.760 -29.664 1.00 89.50 875 PHE A C 1
ATOM 7017 O O . PHE A 1 875 ? -5.137 39.237 -29.470 1.00 89.50 875 PHE A O 1
ATOM 7024 N N . VAL A 1 876 ? -7.158 39.853 -28.711 1.00 90.19 876 VAL A N 1
ATOM 7025 C CA . VAL A 1 876 ? -6.960 39.426 -27.320 1.00 90.19 876 VAL A CA 1
ATOM 7026 C C . VAL A 1 876 ? -8.073 38.457 -26.931 1.00 90.19 876 VAL A C 1
ATOM 7028 O O . VAL A 1 876 ? -9.236 38.850 -26.841 1.00 90.19 876 VAL A O 1
ATOM 7031 N N . ASN A 1 877 ? -7.707 37.196 -26.696 1.00 89.00 877 ASN A N 1
ATOM 7032 C CA . ASN A 1 877 ? -8.624 36.135 -26.283 1.00 89.00 877 ASN A CA 1
ATOM 7033 C C . ASN A 1 877 ? -8.142 35.482 -24.981 1.00 89.00 877 ASN A C 1
ATOM 7035 O O . ASN A 1 877 ? -6.979 35.094 -24.859 1.00 89.00 877 ASN A O 1
ATOM 7039 N N . LEU A 1 878 ? -9.049 35.368 -24.010 1.00 90.62 878 LEU A N 1
ATOM 7040 C CA . LEU A 1 878 ? -8.799 34.735 -22.720 1.00 90.62 878 LEU A CA 1
ATOM 7041 C C . LEU A 1 878 ? -9.457 33.354 -22.698 1.00 90.62 878 LEU A C 1
ATOM 7043 O O . LEU A 1 878 ? -10.685 33.256 -22.667 1.00 90.62 878 LEU A O 1
ATOM 7047 N N . CYS A 1 879 ? -8.646 32.297 -22.662 1.00 92.56 879 CYS A N 1
ATOM 7048 C CA . CYS A 1 879 ? -9.138 30.932 -22.475 1.00 92.56 879 CYS A CA 1
ATOM 7049 C C . CYS A 1 879 ? -9.328 30.672 -20.974 1.00 92.56 879 CYS A C 1
ATOM 7051 O O . CYS A 1 879 ? -8.367 30.385 -20.256 1.00 92.56 879 CYS A O 1
ATOM 7053 N N . TRP A 1 880 ? -10.561 30.839 -20.485 1.00 95.44 880 TRP A N 1
ATOM 7054 C CA . TRP A 1 880 ? -10.912 30.637 -19.076 1.00 95.44 880 TRP A CA 1
ATOM 7055 C C . TRP A 1 880 ? -11.319 29.189 -18.826 1.00 95.44 880 TRP A C 1
ATOM 7057 O O . TRP A 1 880 ? -12.285 28.703 -19.409 1.00 95.44 880 TRP A O 1
ATOM 7067 N N . GLN A 1 881 ? -10.589 28.513 -17.946 1.00 94.12 881 GLN A N 1
ATOM 7068 C CA . GLN A 1 881 ? -10.673 27.080 -17.697 1.00 94.12 881 GLN A CA 1
ATOM 7069 C C . GLN A 1 881 ? -11.108 26.801 -16.259 1.00 94.12 881 GLN A C 1
ATOM 7071 O O . GLN A 1 881 ? -10.579 27.373 -15.301 1.00 94.12 881 GLN A O 1
ATOM 7076 N N . VAL A 1 882 ? -12.026 25.847 -16.092 1.00 94.38 882 VAL A N 1
ATOM 7077 C CA . VAL A 1 882 ? -12.475 25.375 -14.767 1.00 94.38 882 VAL A CA 1
ATOM 7078 C C . VAL A 1 882 ? -11.942 23.989 -14.418 1.00 94.38 882 VAL A C 1
ATOM 7080 O O . VAL A 1 882 ? -12.393 23.368 -13.458 1.00 94.38 882 VAL A O 1
ATOM 7083 N N . ARG A 1 883 ? -10.946 23.507 -15.166 1.00 89.44 883 ARG A N 1
ATOM 7084 C CA . ARG A 1 883 ? -10.342 22.189 -14.960 1.00 89.44 883 ARG A CA 1
ATOM 7085 C C . ARG A 1 883 ? -9.866 21.970 -13.520 1.00 89.44 883 ARG A C 1
ATOM 7087 O O . ARG A 1 883 ? -9.939 20.840 -13.059 1.00 89.44 883 ARG A O 1
ATOM 7094 N N . ARG A 1 884 ? -9.380 23.016 -12.827 1.00 89.31 884 ARG A N 1
ATOM 7095 C CA . ARG A 1 884 ? -8.880 22.985 -11.432 1.00 89.31 884 ARG A CA 1
ATOM 7096 C C . ARG A 1 884 ? -9.953 23.173 -10.362 1.00 89.31 884 ARG A C 1
ATOM 7098 O O . ARG A 1 884 ? -9.639 23.271 -9.178 1.00 89.31 884 ARG A O 1
ATOM 7105 N N . ALA A 1 885 ? -11.218 23.147 -10.763 1.00 93.31 885 ALA A N 1
ATOM 7106 C CA . ALA A 1 885 ? -12.360 23.119 -9.872 1.00 93.31 885 ALA A CA 1
ATOM 7107 C C . ALA A 1 885 ? -13.105 21.785 -10.065 1.00 93.31 885 ALA A C 1
ATOM 7109 O O . ALA A 1 885 ? -13.947 21.695 -10.957 1.00 93.31 885 ALA A O 1
ATOM 7110 N N . PRO A 1 886 ? -12.856 20.745 -9.242 1.00 90.25 886 PRO A N 1
ATOM 7111 C CA . PRO A 1 886 ? -13.458 19.415 -9.419 1.00 90.25 886 PRO A CA 1
ATOM 7112 C C . PRO A 1 886 ? -14.994 19.418 -9.481 1.00 90.25 886 PRO A C 1
ATOM 7114 O O . PRO A 1 886 ? -15.605 18.630 -10.201 1.00 90.25 886 PRO A O 1
ATOM 7117 N N . ALA A 1 887 ? -15.634 20.352 -8.769 1.00 92.69 887 ALA A N 1
ATOM 7118 C CA . ALA A 1 887 ? -17.082 20.541 -8.817 1.00 92.69 887 ALA A CA 1
ATOM 7119 C C . ALA A 1 887 ? -17.588 21.073 -10.176 1.00 92.69 887 ALA A C 1
ATOM 7121 O O . ALA A 1 887 ? -18.779 20.984 -10.457 1.00 92.69 887 ALA A O 1
ATOM 7122 N N . PHE A 1 888 ? -16.720 21.610 -11.034 1.00 95.19 888 PHE A N 1
ATOM 7123 C CA . PHE A 1 888 ? -17.064 22.249 -12.308 1.00 95.19 888 PHE A CA 1
ATOM 7124 C C . PHE A 1 888 ? -16.441 21.551 -13.523 1.00 95.19 888 PHE A C 1
ATOM 7126 O O . PHE A 1 888 ? -17.113 21.464 -14.545 1.00 95.19 888 PHE A O 1
ATOM 7133 N N . ALA A 1 889 ? -15.236 20.991 -13.403 1.00 93.56 889 ALA A N 1
ATOM 7134 C CA . ALA A 1 889 ? -14.516 20.285 -14.467 1.00 93.56 889 ALA A CA 1
ATOM 7135 C C . ALA A 1 889 ? -15.312 19.118 -15.089 1.00 93.56 889 ALA A C 1
ATOM 7137 O O . ALA A 1 889 ? -16.203 18.547 -14.444 1.00 93.56 889 ALA A O 1
ATOM 7138 N N . SER A 1 890 ? -14.981 18.746 -16.332 1.00 90.31 890 SER A N 1
ATOM 7139 C CA . SER A 1 890 ? -15.587 17.601 -17.030 1.00 90.31 890 SER A CA 1
ATOM 7140 C C . SER A 1 890 ? -15.262 16.289 -16.343 1.00 90.31 890 SER A C 1
ATOM 7142 O O . SER A 1 890 ? -16.171 15.518 -16.054 1.00 90.31 890 SER A O 1
ATOM 7144 N N . LYS A 1 891 ? -13.997 16.079 -15.972 1.00 83.56 891 LYS A N 1
ATOM 7145 C CA . LYS A 1 891 ? -13.569 14.879 -15.249 1.00 83.56 891 LYS A CA 1
ATOM 7146 C C . LYS A 1 891 ? -14.223 14.809 -13.858 1.00 83.56 891 LYS A C 1
ATOM 7148 O O . LYS A 1 891 ? -14.349 15.840 -13.192 1.00 83.56 891 LYS A O 1
ATOM 7153 N N . PRO A 1 892 ? -14.624 13.612 -13.394 1.00 83.94 892 PRO A N 1
ATOM 7154 C CA . PRO A 1 892 ? -14.392 12.304 -14.019 1.00 83.94 892 PRO A CA 1
ATOM 7155 C C . PRO A 1 892 ? -15.383 11.921 -15.135 1.00 83.94 892 PRO A C 1
ATOM 7157 O O . PRO A 1 892 ? -15.169 10.903 -15.785 1.00 83.94 892 PRO A O 1
ATOM 7160 N N . ASP A 1 893 ? -16.433 12.707 -15.374 1.00 86.25 893 ASP A N 1
ATOM 7161 C CA . ASP A 1 893 ? -17.438 12.391 -16.395 1.00 86.25 893 ASP A CA 1
ATOM 7162 C C . ASP A 1 893 ? -16.895 12.579 -17.824 1.00 86.25 893 ASP A C 1
ATOM 7164 O O . ASP A 1 893 ? -15.939 13.334 -18.046 1.00 86.25 893 ASP A O 1
ATOM 7168 N N . PRO A 1 894 ? -17.532 11.948 -18.828 1.00 86.88 894 PRO A N 1
ATOM 7169 C CA . PRO A 1 894 ? -17.280 12.266 -20.224 1.00 86.88 894 PRO A CA 1
ATOM 7170 C C . PRO A 1 894 ? -17.487 13.756 -20.512 1.00 86.88 894 PRO A C 1
ATOM 7172 O O . PRO A 1 894 ? -18.402 14.395 -19.991 1.00 86.88 894 PRO A O 1
ATOM 7175 N N . TYR A 1 895 ? -16.671 14.299 -21.413 1.00 89.88 895 TYR A N 1
ATOM 7176 C CA . TYR A 1 895 ? -16.669 15.719 -21.764 1.00 89.88 895 TYR A CA 1
ATOM 7177 C C . TYR A 1 895 ? -18.058 16.320 -22.108 1.00 89.88 895 TYR A C 1
ATOM 7179 O O . TYR A 1 895 ? -18.350 17.430 -21.656 1.00 89.88 895 TYR A O 1
ATOM 7187 N N . PRO A 1 896 ? -18.985 15.614 -22.793 1.00 91.31 896 PRO A N 1
ATOM 7188 C CA . PRO A 1 896 ? -20.347 16.118 -23.007 1.00 91.31 896 PRO A CA 1
ATOM 7189 C C . PRO A 1 896 ? -21.146 16.456 -21.731 1.00 91.31 896 PRO A C 1
ATOM 7191 O O . PRO A 1 896 ? -22.025 17.316 -21.780 1.00 91.31 896 PRO A O 1
ATOM 7194 N N . GLU A 1 897 ? -20.846 15.852 -20.575 1.00 91.56 897 GLU A N 1
ATOM 7195 C CA . GLU A 1 897 ? -21.501 16.197 -19.299 1.00 91.56 897 GLU A CA 1
ATOM 7196 C C . GLU A 1 897 ? -21.088 17.582 -18.780 1.00 91.56 897 GLU A C 1
ATOM 7198 O O . GLU A 1 897 ? -21.865 18.266 -18.109 1.00 91.56 897 GLU A O 1
ATOM 7203 N N . PHE A 1 898 ? -19.888 18.053 -19.130 1.00 95.19 898 PHE A N 1
ATOM 7204 C CA . PHE A 1 898 ? -19.501 19.446 -18.906 1.00 95.19 898 PHE A CA 1
ATOM 7205 C C . PHE A 1 898 ? -20.363 20.389 -19.750 1.00 95.19 898 PHE A C 1
ATOM 7207 O O . PHE A 1 898 ? -20.962 21.318 -19.208 1.00 95.19 898 PHE A O 1
ATOM 7214 N N . VAL A 1 899 ? -20.531 20.084 -21.044 1.00 95.25 899 VAL A N 1
ATOM 7215 C CA . VAL A 1 899 ? -21.364 20.872 -21.971 1.00 95.25 899 VAL A CA 1
ATOM 7216 C C . VAL A 1 899 ? -22.803 20.998 -21.466 1.00 95.25 899 VAL A C 1
ATOM 7218 O O . VAL A 1 899 ? -23.390 22.079 -21.536 1.00 95.25 899 VAL A O 1
ATOM 7221 N N . LYS A 1 900 ? -23.371 19.928 -20.895 1.00 95.75 900 LYS A N 1
ATOM 7222 C CA . LYS A 1 900 ? -24.730 19.950 -20.332 1.00 95.75 900 LYS A CA 1
ATOM 7223 C C . LYS A 1 900 ? -24.912 20.961 -19.203 1.00 95.75 900 LYS A C 1
ATOM 7225 O O . LYS A 1 900 ? -26.013 21.489 -19.062 1.00 95.75 900 LYS A O 1
ATOM 7230 N N . ARG A 1 901 ? -23.854 21.244 -18.439 1.00 97.12 901 ARG A N 1
ATOM 7231 C CA . ARG A 1 901 ? -23.857 22.189 -17.311 1.00 97.12 901 ARG A CA 1
ATOM 7232 C C . ARG A 1 901 ? -23.446 23.606 -17.705 1.00 97.12 901 ARG A C 1
ATOM 7234 O O . ARG A 1 901 ? -23.622 24.524 -16.901 1.00 97.12 901 ARG A O 1
ATOM 7241 N N . CYS A 1 902 ? -22.913 23.796 -18.909 1.00 98.31 902 CYS A N 1
ATOM 7242 C CA . CYS A 1 902 ? -22.624 25.114 -19.455 1.00 98.31 902 CYS A CA 1
ATOM 7243 C C . CYS A 1 902 ? -23.911 25.824 -19.896 1.00 98.31 902 CYS A C 1
ATOM 7245 O O . CYS A 1 902 ? -24.850 25.175 -20.356 1.00 98.31 902 CYS A O 1
ATOM 7247 N N . PHE A 1 903 ? -23.954 27.153 -19.808 1.00 98.38 903 PHE A N 1
ATOM 7248 C CA . PHE A 1 903 ? -25.120 27.952 -20.188 1.00 98.38 903 PHE A CA 1
ATOM 7249 C C . PHE A 1 903 ? -24.750 29.301 -20.814 1.00 98.38 903 PHE A C 1
ATOM 7251 O O . PHE A 1 903 ? -23.683 29.856 -20.547 1.00 98.38 903 PHE A O 1
ATOM 7258 N N . ILE A 1 904 ? -25.694 29.836 -21.589 1.00 97.81 904 ILE A N 1
ATOM 7259 C CA . ILE A 1 904 ? -25.758 31.221 -22.079 1.00 97.81 904 ILE A CA 1
ATOM 7260 C C . ILE A 1 904 ? -27.165 31.780 -21.829 1.00 97.81 904 ILE A C 1
ATOM 7262 O O . ILE A 1 904 ? -28.075 31.048 -21.433 1.00 97.81 904 ILE A O 1
ATOM 7266 N N . PHE A 1 905 ? -27.368 33.074 -22.068 1.00 95.56 905 PHE A N 1
ATOM 7267 C CA . PHE A 1 905 ? -28.703 33.673 -22.101 1.00 95.56 905 PHE A CA 1
ATOM 7268 C C . PHE A 1 905 ? -29.137 33.885 -23.547 1.00 95.56 905 PHE A C 1
ATOM 7270 O O . PHE A 1 905 ? -28.449 34.581 -24.290 1.00 95.56 905 PHE A O 1
ATOM 7277 N N . THR A 1 906 ? -30.261 33.287 -23.931 1.00 94.81 906 THR A N 1
ATOM 7278 C CA . THR A 1 906 ? -30.903 33.464 -25.242 1.00 94.81 906 THR A CA 1
ATOM 7279 C C . THR A 1 906 ? -32.228 34.210 -25.068 1.00 94.81 906 THR A C 1
ATOM 7281 O O . THR A 1 906 ? -32.607 34.581 -23.953 1.00 94.81 906 THR A O 1
ATOM 7284 N N . ALA A 1 907 ? -32.996 34.360 -26.150 1.00 88.50 907 ALA A N 1
ATOM 7285 C CA . ALA A 1 907 ? -34.368 34.861 -26.082 1.00 88.50 907 ALA A CA 1
ATOM 7286 C C . ALA A 1 907 ? -35.297 34.025 -25.172 1.00 88.50 907 ALA A C 1
ATOM 7288 O O . ALA A 1 907 ? -36.357 34.516 -24.809 1.00 88.50 907 ALA A O 1
ATOM 7289 N N . LYS A 1 908 ? -34.908 32.797 -24.789 1.00 87.19 908 LYS A N 1
ATOM 7290 C CA . LYS A 1 908 ? -35.630 31.922 -23.842 1.00 87.19 908 LYS A CA 1
ATOM 7291 C C . LYS A 1 908 ? -35.143 32.071 -22.387 1.00 87.19 908 LYS A C 1
ATOM 7293 O O . LYS A 1 908 ? -35.522 31.284 -21.520 1.00 87.19 908 LYS A O 1
ATOM 7298 N N . GLY A 1 909 ? -34.248 33.020 -22.109 1.00 89.06 909 GLY A N 1
ATOM 7299 C CA . GLY A 1 909 ? -33.574 33.164 -20.819 1.00 89.06 909 GLY A CA 1
ATOM 7300 C C . GLY A 1 909 ? -32.346 32.256 -20.704 1.00 89.06 909 GLY A C 1
ATOM 7301 O O . GLY A 1 909 ? -31.667 31.978 -21.698 1.00 89.06 909 GLY A O 1
ATOM 7302 N N . ARG A 1 910 ? -32.018 31.805 -19.482 1.00 95.06 910 ARG A N 1
ATOM 7303 C CA . ARG A 1 910 ? -30.863 30.918 -19.254 1.00 95.06 910 ARG A CA 1
ATOM 7304 C C . ARG A 1 910 ? -31.081 29.586 -19.973 1.00 95.06 910 ARG A C 1
ATOM 7306 O O . ARG A 1 910 ? -31.915 28.790 -19.559 1.00 95.06 910 ARG A O 1
ATOM 7313 N N . THR A 1 911 ? -30.288 29.345 -21.008 1.00 97.31 911 THR A N 1
ATOM 7314 C CA . THR A 1 911 ? -30.341 28.151 -21.856 1.00 97.31 911 THR A CA 1
ATOM 7315 C C . THR A 1 911 ? -29.057 27.354 -21.664 1.00 97.31 911 THR A C 1
ATOM 7317 O O . THR A 1 911 ? -27.961 27.901 -21.814 1.00 97.31 911 THR A O 1
ATOM 7320 N N . PHE A 1 912 ? -29.170 26.072 -21.314 1.00 97.88 912 PHE A N 1
ATOM 7321 C CA . PHE A 1 912 ? -27.997 25.202 -21.212 1.00 97.88 912 PHE A CA 1
ATOM 7322 C C . PHE A 1 912 ? -27.509 24.799 -22.605 1.00 97.88 912 PHE A C 1
ATOM 7324 O O . PHE A 1 912 ? -28.311 24.596 -23.511 1.00 97.88 912 PHE A O 1
ATOM 7331 N N . LEU A 1 913 ? -26.197 24.643 -22.792 1.00 96.94 913 LEU A N 1
ATOM 7332 C CA . LEU A 1 913 ? -25.623 24.467 -24.132 1.00 96.94 913 LEU A CA 1
ATOM 7333 C C . LEU A 1 913 ? -26.054 23.161 -24.808 1.00 96.94 913 LEU A C 1
ATOM 7335 O O . LEU A 1 913 ? -26.113 23.101 -26.031 1.00 96.94 913 LEU A O 1
ATOM 7339 N N . HIS A 1 914 ? -26.402 22.126 -24.043 1.00 94.50 914 HIS A N 1
ATOM 7340 C CA . HIS A 1 914 ? -26.966 20.894 -24.607 1.00 94.50 914 HIS A CA 1
ATOM 7341 C C . HIS A 1 914 ? -28.395 21.061 -25.154 1.00 94.50 914 HIS A C 1
ATOM 7343 O O . HIS A 1 914 ? -28.873 20.181 -25.860 1.00 94.50 914 HIS A O 1
ATOM 7349 N N . GLN A 1 915 ? -29.079 22.155 -24.804 1.00 96.31 915 GLN A N 1
ATOM 7350 C CA . GLN A 1 915 ? -30.424 22.501 -25.279 1.00 96.31 915 GLN A CA 1
ATOM 7351 C C . GLN A 1 915 ? -30.386 23.417 -26.507 1.00 96.31 915 GLN A C 1
ATOM 7353 O O . GLN A 1 915 ? -31.437 23.719 -27.067 1.00 96.31 915 GLN A O 1
ATOM 7358 N N . THR A 1 916 ? -29.196 23.881 -26.896 1.00 96.38 916 THR A N 1
ATOM 7359 C CA . THR A 1 916 ? -28.987 24.613 -28.149 1.00 96.38 916 THR A CA 1
ATOM 7360 C C . THR A 1 916 ? -28.816 23.638 -29.307 1.00 96.38 916 THR A C 1
ATOM 7362 O O . THR A 1 916 ? -28.374 22.502 -29.115 1.00 96.38 916 THR A O 1
ATOM 7365 N N . GLU A 1 917 ? -29.130 24.076 -30.519 1.00 95.75 917 GLU A N 1
ATOM 7366 C CA . GLU A 1 917 ? -28.782 23.351 -31.730 1.00 95.75 917 GLU A CA 1
ATOM 7367 C C . GLU A 1 917 ? -27.261 23.393 -31.919 1.00 95.75 917 GLU A C 1
ATOM 7369 O O . GLU A 1 917 ? -26.656 24.448 -32.140 1.00 95.75 917 GLU A O 1
ATOM 7374 N N . ARG A 1 918 ? -26.632 22.220 -31.820 1.00 94.12 918 ARG A N 1
ATOM 7375 C CA . ARG A 1 918 ? -25.187 22.048 -31.980 1.00 94.12 918 ARG A CA 1
ATOM 7376 C C . ARG A 1 918 ? -24.883 21.458 -33.347 1.00 94.12 918 ARG A C 1
ATOM 7378 O O . ARG A 1 918 ? -25.466 20.447 -33.737 1.00 94.12 918 ARG A O 1
ATOM 7385 N N . ARG A 1 919 ? -23.952 22.083 -34.060 1.00 94.94 919 ARG A N 1
ATOM 7386 C CA . ARG A 1 919 ? -23.532 21.682 -35.407 1.00 94.94 919 ARG A CA 1
ATOM 7387 C C . ARG A 1 919 ? -22.198 20.950 -35.349 1.00 94.94 919 ARG A C 1
ATOM 7389 O O . ARG A 1 919 ? -21.430 21.111 -34.404 1.00 94.94 919 ARG A O 1
ATOM 7396 N N . LYS A 1 920 ? -21.941 20.104 -36.347 1.00 94.50 920 LYS A N 1
ATOM 7397 C CA . LYS A 1 920 ? -20.699 19.327 -36.422 1.00 94.50 920 LYS A CA 1
ATOM 7398 C C . LYS A 1 920 ? -19.502 20.256 -36.643 1.00 94.50 920 LYS A C 1
ATOM 7400 O O . LYS A 1 920 ? -19.590 21.237 -37.369 1.00 94.50 920 LYS A O 1
ATOM 7405 N N . ILE A 1 921 ? -18.389 19.914 -36.014 1.00 95.06 921 ILE A N 1
ATOM 7406 C CA . ILE A 1 921 ? -17.080 20.547 -36.124 1.00 95.06 921 ILE A CA 1
ATOM 7407 C C . ILE A 1 921 ? -16.600 20.426 -37.580 1.00 95.06 921 ILE A C 1
ATOM 7409 O O . ILE A 1 921 ? -16.362 19.295 -38.014 1.00 95.06 921 ILE A O 1
ATOM 7413 N N . PRO A 1 922 ? -16.440 21.543 -38.319 1.00 94.25 922 PRO A N 1
ATOM 7414 C CA . PRO A 1 922 ? -16.170 21.520 -39.759 1.00 94.25 922 PRO A CA 1
ATOM 7415 C C . PRO A 1 922 ? -14.887 20.783 -40.150 1.00 94.25 922 PRO A C 1
ATOM 7417 O O . PRO A 1 922 ? -14.903 19.989 -41.086 1.00 94.25 922 PRO A O 1
ATOM 7420 N N . VAL A 1 923 ? -13.806 20.975 -39.385 1.00 92.81 923 VAL A N 1
ATOM 7421 C CA . VAL A 1 923 ? -12.496 20.360 -39.670 1.00 92.81 923 VAL A CA 1
ATOM 7422 C C . VAL A 1 923 ? -12.439 18.855 -39.356 1.00 92.81 923 VAL A C 1
ATOM 7424 O O . VAL A 1 923 ? -11.426 18.204 -39.603 1.00 92.81 923 VAL A O 1
ATOM 7427 N N . ARG A 1 924 ? -13.503 18.276 -38.780 1.00 90.31 924 ARG A N 1
ATOM 7428 C CA . ARG A 1 924 ? -13.549 16.861 -38.382 1.00 90.31 924 ARG A CA 1
ATOM 7429 C C . ARG A 1 924 ? -14.536 16.058 -39.232 1.00 90.31 924 ARG A C 1
ATOM 7431 O O . ARG A 1 924 ? -15.597 16.577 -39.582 1.00 90.31 924 ARG A O 1
ATOM 7438 N N . PRO A 1 925 ? -14.252 14.767 -39.493 1.00 90.75 925 PRO A N 1
ATOM 7439 C CA . PRO A 1 925 ? -15.211 13.858 -40.113 1.00 90.75 925 PRO A CA 1
ATOM 7440 C C . PRO A 1 925 ? -16.556 13.835 -39.380 1.00 90.75 925 PRO A C 1
ATOM 7442 O O . PRO A 1 925 ? -16.640 14.013 -38.161 1.00 90.75 925 PRO A O 1
ATOM 7445 N N . ALA A 1 926 ? -17.636 13.602 -40.124 1.00 89.38 926 ALA A N 1
ATOM 7446 C CA . ALA A 1 926 ? -18.989 13.642 -39.576 1.00 89.38 926 ALA A CA 1
ATOM 7447 C C . ALA A 1 926 ? -19.252 12.552 -38.514 1.00 89.38 926 ALA A C 1
ATOM 7449 O O . ALA A 1 926 ? -20.154 12.711 -37.686 1.00 89.38 926 ALA A O 1
ATOM 7450 N N . ASP A 1 927 ? -18.495 11.463 -38.549 1.00 91.00 927 ASP A N 1
ATOM 7451 C CA . ASP A 1 927 ? -18.533 10.298 -37.663 1.00 91.00 927 ASP A CA 1
ATOM 7452 C C . ASP A 1 927 ? -17.488 10.347 -36.530 1.00 91.00 927 ASP A C 1
ATOM 7454 O O . ASP A 1 927 ? -17.484 9.464 -35.675 1.00 91.00 927 ASP A O 1
ATOM 7458 N N . ASP A 1 928 ? -16.654 11.394 -36.458 1.00 90.75 928 ASP A N 1
ATOM 7459 C CA . ASP A 1 928 ? -15.696 11.588 -35.361 1.00 90.75 928 ASP A CA 1
ATOM 7460 C C . ASP A 1 928 ? -16.431 11.547 -33.999 1.00 90.75 928 ASP A C 1
ATOM 7462 O O . ASP A 1 928 ? -17.498 12.163 -33.858 1.00 90.75 928 ASP A O 1
ATOM 7466 N N . PRO A 1 929 ? -15.904 10.856 -32.969 1.00 86.00 929 PRO A N 1
ATOM 7467 C CA . PRO A 1 929 ? -16.513 10.831 -31.636 1.00 86.00 929 PRO A CA 1
ATOM 7468 C C . PRO A 1 929 ? -16.760 12.225 -31.038 1.00 86.00 929 PRO A C 1
ATOM 7470 O O . PRO A 1 929 ? -17.725 12.427 -30.300 1.00 86.00 929 PRO A O 1
ATOM 7473 N N . CYS A 1 930 ? -15.938 13.216 -31.396 1.00 88.00 930 CYS A N 1
ATOM 7474 C CA . CYS A 1 930 ? -16.096 14.608 -30.979 1.00 88.00 930 CYS A CA 1
ATOM 7475 C C . CYS A 1 930 ? -17.256 15.324 -31.685 1.00 88.00 930 CYS A C 1
ATOM 7477 O O . CYS A 1 930 ? -17.587 16.440 -31.298 1.00 88.00 930 CYS A O 1
ATOM 7479 N N . ASN A 1 931 ? -17.847 14.719 -32.721 1.00 92.31 931 ASN A N 1
ATOM 7480 C CA . ASN A 1 931 ? -19.020 15.199 -33.455 1.00 92.31 931 ASN A CA 1
ATOM 7481 C C . ASN A 1 931 ? -20.326 14.505 -33.042 1.00 92.31 931 ASN A C 1
ATOM 7483 O O . ASN A 1 931 ? -21.391 14.888 -33.527 1.00 92.31 931 ASN A O 1
ATOM 7487 N N . ASN A 1 932 ? -20.272 13.517 -32.140 1.00 87.06 932 ASN A N 1
ATOM 7488 C CA . ASN A 1 932 ? -21.405 12.650 -31.814 1.00 87.06 932 ASN A CA 1
ATOM 7489 C C . ASN A 1 932 ? -21.530 12.418 -30.287 1.00 87.06 932 ASN A C 1
ATOM 7491 O O . ASN A 1 932 ? -21.265 11.311 -29.815 1.00 87.06 932 ASN A O 1
ATOM 7495 N N . PRO A 1 933 ? -21.953 13.427 -29.490 1.00 88.12 933 PRO A N 1
ATOM 7496 C CA . PRO A 1 933 ? -22.411 14.769 -29.887 1.00 88.12 933 PRO A CA 1
ATOM 7497 C C . PRO A 1 933 ? -21.259 15.785 -30.065 1.00 88.12 933 PRO A C 1
ATOM 7499 O O . PRO A 1 933 ? -20.181 15.547 -29.530 1.00 88.12 933 PRO A O 1
ATOM 7502 N N . PRO A 1 934 ? -21.459 16.935 -30.750 1.00 91.25 934 PRO A N 1
ATOM 7503 C CA . PRO A 1 934 ? -20.412 17.942 -30.956 1.00 91.25 934 PRO A CA 1
ATOM 7504 C C . PRO A 1 934 ? -19.831 18.510 -29.655 1.00 91.25 934 PRO A C 1
ATOM 7506 O O . PRO A 1 934 ? -20.549 19.118 -28.853 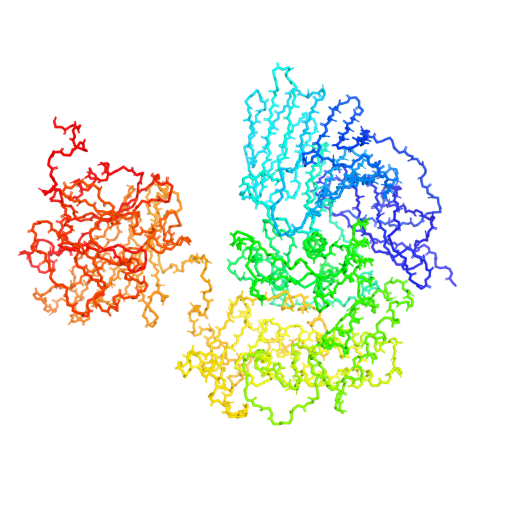1.00 91.25 934 PRO A O 1
ATOM 7509 N N . TRP A 1 935 ? -18.521 18.357 -29.453 1.00 91.88 935 TRP A N 1
ATOM 7510 C CA . TRP A 1 935 ? -17.832 18.768 -28.225 1.00 91.88 935 TRP A CA 1
ATOM 7511 C C . TRP A 1 935 ? -17.672 20.278 -28.099 1.00 91.88 935 TRP A C 1
ATOM 7513 O O . TRP A 1 935 ? -17.688 20.774 -26.984 1.00 91.88 935 TRP A O 1
ATOM 7523 N N . VAL A 1 936 ? -17.577 21.027 -29.195 1.00 94.50 936 VAL A N 1
ATOM 7524 C CA . VAL A 1 936 ? -17.330 22.480 -29.173 1.00 94.50 936 VAL A CA 1
ATOM 7525 C C . VAL A 1 936 ? -18.336 23.229 -30.040 1.00 94.50 936 VAL A C 1
ATOM 7527 O O . VAL A 1 936 ? -18.854 22.669 -31.001 1.00 94.50 936 VAL A O 1
ATOM 7530 N N . GLN A 1 937 ? -18.637 24.481 -29.686 1.00 96.00 937 GLN A N 1
ATOM 7531 C CA . GLN A 1 937 ? -19.624 25.305 -30.397 1.00 96.00 937 GLN A CA 1
ATOM 7532 C C . GLN A 1 937 ? -19.363 26.803 -30.174 1.00 96.00 937 GLN A C 1
ATOM 7534 O O . GLN A 1 937 ? -19.047 27.217 -29.053 1.00 96.00 937 GLN A O 1
ATOM 7539 N N . MET A 1 938 ? -19.554 27.611 -31.223 1.00 96.81 938 MET A N 1
ATOM 7540 C CA . MET A 1 938 ? -19.573 29.077 -31.162 1.00 96.81 938 MET A CA 1
ATOM 7541 C C . MET A 1 938 ? -21.006 29.623 -31.169 1.00 96.81 938 MET A C 1
ATOM 7543 O O . MET A 1 938 ? -21.898 29.052 -31.795 1.00 96.81 938 MET A O 1
ATOM 7547 N N . TYR A 1 939 ? -21.215 30.761 -30.510 1.00 97.00 939 TYR A N 1
ATOM 7548 C CA . TYR A 1 939 ? -22.496 31.460 -30.415 1.00 97.00 939 TYR A CA 1
ATOM 7549 C C . TYR A 1 939 ? -22.298 32.922 -30.804 1.00 97.00 939 TYR A C 1
ATOM 7551 O O . TYR A 1 939 ? -21.386 33.577 -30.296 1.00 97.00 939 TYR A O 1
ATOM 7559 N N . ALA A 1 940 ? -23.143 33.429 -31.698 1.00 95.81 940 ALA A N 1
ATOM 7560 C CA . ALA A 1 940 ? -23.139 34.830 -32.112 1.00 95.81 940 ALA A CA 1
ATOM 7561 C C . ALA A 1 940 ? -24.150 35.645 -31.295 1.00 95.81 940 ALA A C 1
ATOM 7563 O O . ALA A 1 940 ? -25.139 35.105 -30.793 1.00 95.81 940 ALA A O 1
ATOM 7564 N N . ALA A 1 941 ? -23.911 36.949 -31.183 1.00 93.69 941 ALA A N 1
ATOM 7565 C CA . ALA A 1 941 ? -24.869 37.861 -30.573 1.00 93.69 941 ALA A CA 1
ATOM 7566 C C . ALA A 1 941 ? -26.159 37.957 -31.401 1.00 93.69 941 ALA A C 1
ATOM 7568 O O . ALA A 1 941 ? -26.100 38.012 -32.628 1.00 93.69 941 ALA A O 1
ATOM 7569 N N . SER A 1 942 ? -27.317 38.060 -30.745 1.00 93.56 942 SER A N 1
ATOM 7570 C CA . SER A 1 942 ? -28.631 38.095 -31.411 1.00 93.56 942 SER A CA 1
ATOM 7571 C C . SER A 1 942 ? -28.873 39.333 -32.279 1.00 93.56 942 SER A C 1
ATOM 7573 O O . SER A 1 942 ? -29.800 39.357 -33.081 1.00 93.56 942 SER A O 1
ATOM 7575 N N . TRP A 1 943 ? -28.064 40.381 -32.116 1.00 91.81 943 TRP A N 1
ATOM 7576 C CA . TRP A 1 943 ? -28.114 41.606 -32.922 1.00 91.81 943 TRP A CA 1
ATOM 7577 C C . TRP A 1 943 ? -27.137 41.592 -34.109 1.00 91.81 943 TRP A C 1
ATOM 7579 O O . TRP A 1 943 ? -26.977 42.610 -34.782 1.00 91.81 943 TRP A O 1
ATOM 7589 N N . LEU A 1 944 ? -26.462 40.467 -34.358 1.00 91.56 944 LEU A N 1
ATOM 7590 C CA . LEU A 1 944 ? -25.545 40.276 -35.480 1.00 91.56 944 LEU A CA 1
ATOM 7591 C C . LEU A 1 944 ? -26.044 39.151 -36.397 1.00 91.56 944 LEU A C 1
ATOM 7593 O O . LEU A 1 944 ? -26.694 38.216 -35.925 1.00 91.56 944 LEU A O 1
ATOM 7597 N N . PRO A 1 945 ? -25.732 39.200 -37.704 1.00 91.25 945 PRO A N 1
ATOM 7598 C CA . PRO A 1 945 ? -25.996 38.074 -38.591 1.00 91.25 945 PRO A CA 1
ATOM 7599 C C . PRO A 1 945 ? -25.193 36.844 -38.151 1.00 91.25 945 PRO A C 1
ATOM 7601 O O . PRO A 1 945 ? -24.060 36.968 -37.681 1.00 91.25 945 PRO A O 1
ATOM 7604 N N . LEU A 1 946 ? -25.770 35.652 -38.333 1.00 92.25 946 LEU A N 1
ATOM 7605 C CA . LEU A 1 946 ? -25.097 34.394 -38.025 1.00 92.25 946 LEU A CA 1
ATOM 7606 C C . LEU A 1 946 ? -23.901 34.188 -38.976 1.00 92.25 946 LEU A C 1
ATOM 7608 O O . LEU A 1 946 ? -24.110 34.110 -40.191 1.00 92.25 946 LEU A O 1
ATOM 7612 N N . PRO A 1 947 ? -22.659 34.088 -38.468 1.00 92.06 947 PRO A N 1
ATOM 7613 C CA . PRO A 1 947 ? -21.500 33.863 -39.322 1.00 92.06 947 PRO A CA 1
ATOM 7614 C C . PRO A 1 947 ? -21.503 32.457 -39.932 1.00 92.06 947 PRO A C 1
ATOM 7616 O O . PRO A 1 947 ? -22.058 31.514 -39.366 1.00 92.06 947 PRO A O 1
ATOM 7619 N N . LYS A 1 948 ? -20.835 32.302 -41.080 1.00 89.56 948 LYS A N 1
ATOM 7620 C CA . LYS A 1 948 ? -20.593 30.998 -41.709 1.00 89.56 948 LYS A CA 1
ATOM 7621 C C . LYS A 1 948 ? -19.183 30.522 -41.364 1.00 89.56 948 LYS A C 1
ATOM 7623 O O . LYS A 1 948 ? -18.219 31.223 -41.669 1.00 89.56 948 LYS A O 1
ATOM 7628 N N . ALA A 1 949 ? -19.061 29.346 -40.750 1.00 90.94 949 ALA A N 1
ATOM 7629 C CA . ALA A 1 949 ? -17.762 28.743 -40.471 1.00 90.94 949 ALA A CA 1
ATOM 7630 C C . ALA A 1 949 ? -17.070 28.279 -41.767 1.00 90.94 949 ALA A C 1
ATOM 7632 O O . ALA A 1 949 ? -17.727 27.819 -42.707 1.00 90.94 949 ALA A O 1
ATOM 7633 N N . SER A 1 950 ? -15.740 28.404 -41.822 1.00 90.94 950 SER A N 1
ATOM 7634 C CA . SER A 1 950 ? -14.936 27.801 -42.888 1.00 90.94 950 SER A CA 1
ATOM 7635 C C . SER A 1 950 ? -14.820 26.282 -42.685 1.00 90.94 950 SER A C 1
ATOM 7637 O O . SER A 1 950 ? -14.961 25.810 -41.552 1.00 90.94 950 SER A O 1
ATOM 7639 N N . PRO A 1 951 ? -14.527 25.504 -43.745 1.00 89.19 951 PRO A N 1
ATOM 7640 C CA . PRO A 1 951 ? -14.277 24.066 -43.620 1.00 89.19 951 PRO A CA 1
ATOM 7641 C C . PRO A 1 951 ? -13.156 23.715 -42.628 1.00 89.19 951 PRO A C 1
ATOM 7643 O O . PRO A 1 951 ? -13.249 22.705 -41.946 1.00 89.19 951 PRO A O 1
ATOM 7646 N N . ASP A 1 952 ? -12.151 24.582 -42.475 1.00 91.12 952 ASP A N 1
ATOM 7647 C CA . ASP A 1 952 ? -11.017 24.369 -41.560 1.00 91.12 952 ASP A CA 1
ATOM 7648 C C . ASP A 1 952 ? -11.286 24.855 -40.123 1.00 91.12 952 ASP A C 1
ATOM 7650 O O . ASP A 1 952 ? -10.394 24.859 -39.272 1.00 91.12 952 ASP A O 1
ATOM 7654 N N . SER A 1 953 ? -12.508 25.308 -39.831 1.00 90.38 953 SER A N 1
ATOM 7655 C CA . SER A 1 953 ? -12.855 25.846 -38.517 1.00 90.38 953 SER A CA 1
ATOM 7656 C C . SER A 1 953 ? -12.915 24.747 -37.451 1.00 90.38 953 SER A C 1
ATOM 7658 O O . SER A 1 953 ? -13.492 23.676 -37.655 1.00 90.38 953 SER A O 1
ATOM 7660 N N . TRP A 1 954 ? -12.378 25.041 -36.264 1.00 91.12 954 TRP A N 1
ATOM 7661 C CA . TRP A 1 954 ? -12.369 24.124 -35.117 1.00 91.12 954 TRP A CA 1
ATOM 7662 C C . TRP A 1 954 ? -13.724 24.021 -34.400 1.00 91.12 954 TRP A C 1
ATOM 7664 O O . TRP A 1 954 ? -13.897 23.136 -33.567 1.00 91.12 954 TRP A O 1
ATOM 7674 N N . ALA A 1 955 ? -14.676 24.899 -34.722 1.00 92.94 955 ALA A N 1
ATOM 7675 C CA . ALA A 1 955 ? -16.063 24.867 -34.264 1.00 92.94 955 ALA A CA 1
ATOM 7676 C C . ALA A 1 955 ? -16.984 25.523 -35.308 1.00 92.94 955 ALA A C 1
ATOM 7678 O O . ALA A 1 955 ? -16.539 26.348 -36.109 1.00 92.94 955 ALA A O 1
ATOM 7679 N N . ASP A 1 956 ? -18.268 25.176 -35.284 1.00 95.00 956 ASP A N 1
ATOM 7680 C CA . ASP A 1 956 ? -19.305 25.844 -36.080 1.00 95.00 956 ASP A CA 1
ATOM 7681 C C . ASP A 1 956 ? -20.144 26.797 -35.202 1.00 95.00 956 ASP A C 1
ATOM 7683 O O . ASP A 1 956 ? -20.059 26.777 -33.968 1.00 95.00 956 ASP A O 1
ATOM 7687 N N . TYR A 1 957 ? -20.957 27.642 -35.834 1.00 95.88 957 TYR A N 1
ATOM 7688 C CA . TYR A 1 957 ? -21.865 28.580 -35.183 1.00 95.88 957 TYR A CA 1
ATOM 7689 C C . TYR A 1 957 ? -23.242 27.955 -34.960 1.00 95.88 957 TYR A C 1
ATOM 7691 O O . TYR A 1 957 ? -23.882 27.464 -35.892 1.00 95.88 957 TYR A O 1
ATOM 7699 N N . SER A 1 958 ? -23.702 27.982 -33.709 1.00 96.44 958 SER A N 1
ATOM 7700 C CA . SER A 1 958 ? -25.059 27.560 -33.361 1.00 96.44 958 SER A CA 1
ATOM 7701 C C . SER A 1 958 ? -26.047 28.594 -33.899 1.00 96.44 958 SER A C 1
ATOM 7703 O O . SER A 1 958 ? -25.766 29.791 -33.789 1.00 96.44 958 SER A O 1
ATOM 7705 N N . PRO A 1 959 ? -27.198 28.185 -34.459 1.00 95.19 959 PRO A N 1
ATOM 7706 C CA . PRO A 1 959 ? -28.252 29.132 -34.798 1.00 95.19 959 PRO A CA 1
ATOM 7707 C C . PRO A 1 959 ? -28.913 29.752 -33.559 1.00 95.19 959 PRO A C 1
ATOM 7709 O O . PRO A 1 959 ? -29.546 30.798 -33.687 1.00 95.19 959 PRO A O 1
ATOM 7712 N N . ASP A 1 960 ? -28.749 29.168 -32.365 1.00 96.38 960 ASP A N 1
ATOM 7713 C CA . ASP A 1 960 ? -29.150 29.819 -31.121 1.00 96.38 960 ASP A CA 1
ATOM 7714 C C . ASP A 1 960 ? -28.177 30.957 -30.790 1.00 96.38 960 ASP A C 1
ATOM 7716 O O . ASP A 1 960 ? -26.988 30.752 -30.540 1.00 96.38 960 ASP A O 1
ATOM 7720 N N . GLN A 1 961 ? -28.691 32.184 -30.772 1.00 95.25 961 GLN A N 1
ATOM 7721 C CA . GLN A 1 961 ? -27.907 33.386 -30.499 1.00 95.25 961 GLN A CA 1
ATOM 7722 C C . GLN A 1 961 ? -28.094 33.863 -29.058 1.00 95.25 961 GLN A C 1
ATOM 7724 O O . GLN A 1 961 ? -29.176 33.744 -28.473 1.00 95.25 961 GLN A O 1
ATOM 7729 N N . TYR A 1 962 ? -27.040 34.440 -28.479 1.00 95.31 962 TYR A N 1
ATOM 7730 C CA . TYR A 1 962 ? -27.111 34.984 -27.127 1.00 95.31 962 TYR A CA 1
ATOM 7731 C C . TYR A 1 962 ? -27.648 36.420 -27.119 1.00 95.31 962 TYR A C 1
ATOM 7733 O O . TYR A 1 962 ? -27.337 37.225 -27.994 1.00 95.31 962 TYR A O 1
ATOM 7741 N N . THR A 1 963 ? -28.411 36.766 -26.085 1.00 94.00 963 THR A N 1
ATOM 7742 C CA . THR A 1 963 ? -28.952 38.118 -25.843 1.00 94.00 963 THR A CA 1
ATOM 7743 C C . THR A 1 963 ? -28.121 38.911 -24.841 1.00 94.00 963 THR A C 1
ATOM 7745 O O . THR A 1 963 ? -28.295 40.117 -24.677 1.00 94.00 963 THR A O 1
ATOM 7748 N N . THR A 1 964 ? -27.226 38.230 -24.129 1.00 92.62 964 THR A N 1
ATOM 7749 C CA . THR A 1 964 ? -26.337 38.820 -23.133 1.00 92.62 964 THR A CA 1
ATOM 7750 C C . THR A 1 964 ? -24.961 38.174 -23.268 1.00 92.62 964 THR A C 1
ATOM 7752 O O . THR A 1 964 ? -24.900 36.945 -23.345 1.00 92.62 964 THR A O 1
ATOM 7755 N N . PRO A 1 965 ? -23.865 38.954 -23.291 1.00 94.94 965 PRO A N 1
ATOM 7756 C CA . PRO A 1 965 ? -22.490 38.455 -23.378 1.00 94.94 965 PRO A CA 1
ATOM 7757 C C . PRO A 1 965 ? -22.050 37.804 -22.053 1.00 94.94 965 PRO A C 1
ATOM 7759 O O . PRO A 1 965 ? -21.138 38.270 -21.369 1.00 94.94 965 PRO A O 1
ATOM 7762 N N . VAL A 1 966 ? -22.745 36.735 -21.656 1.00 97.19 966 VAL A N 1
ATOM 7763 C CA . VAL A 1 966 ? -22.494 35.917 -20.467 1.00 97.19 966 VAL A CA 1
ATOM 7764 C C . VAL A 1 966 ? -22.495 34.448 -20.870 1.00 97.19 966 VAL A C 1
ATOM 7766 O O . VAL A 1 966 ? -23.488 33.944 -21.396 1.00 97.19 966 VAL A O 1
ATOM 7769 N N . ILE A 1 967 ? -21.406 33.756 -20.544 1.00 98.06 967 ILE A N 1
ATOM 7770 C CA . ILE A 1 967 ? -21.266 32.304 -20.682 1.00 98.06 967 ILE A CA 1
ATOM 7771 C C . ILE A 1 967 ? -20.730 31.732 -19.373 1.00 98.06 967 ILE A C 1
ATOM 7773 O O . ILE A 1 967 ? -19.823 32.302 -18.762 1.00 98.06 967 ILE A O 1
ATOM 7777 N N . GLY A 1 968 ? -21.304 30.627 -18.907 1.00 97.94 968 GLY A N 1
ATOM 7778 C CA . GLY A 1 968 ? -20.956 30.068 -17.604 1.00 97.94 968 GLY A CA 1
ATOM 7779 C C . GLY A 1 968 ? -21.195 28.575 -17.487 1.00 97.94 968 GLY A C 1
ATOM 7780 O O . GLY A 1 968 ? -21.598 27.918 -18.442 1.00 97.94 968 GLY A O 1
ATOM 7781 N N . VAL A 1 969 ? -20.926 28.044 -16.299 1.00 98.25 969 VAL A N 1
ATOM 7782 C CA . VAL A 1 969 ? -21.062 26.630 -15.944 1.00 98.25 969 VAL A CA 1
ATOM 7783 C C . VAL A 1 969 ? -21.589 26.485 -14.515 1.00 98.25 969 VAL A C 1
ATOM 7785 O O . VAL A 1 969 ? -21.268 27.284 -13.633 1.00 98.25 969 VAL A O 1
ATOM 7788 N N . VAL A 1 970 ? -22.419 25.468 -14.293 1.00 98.19 970 VAL A N 1
ATOM 7789 C CA . VAL A 1 970 ? -22.995 25.119 -12.985 1.00 98.19 970 VAL A CA 1
ATOM 7790 C C . VAL A 1 970 ? -22.223 23.956 -12.347 1.00 98.19 970 VAL A C 1
ATOM 7792 O O . VAL A 1 970 ? -21.772 23.034 -13.036 1.00 98.19 970 VAL A O 1
ATOM 7795 N N . SER A 1 971 ? -22.062 23.982 -11.021 1.00 97.25 971 SER A N 1
ATOM 7796 C CA . SER A 1 971 ? -21.420 22.900 -10.269 1.00 97.25 971 SER A CA 1
ATOM 7797 C C . SER A 1 971 ? -22.191 21.578 -10.386 1.00 97.25 971 SER A C 1
ATOM 7799 O O . SER A 1 971 ? -23.393 21.556 -10.645 1.00 97.25 971 SER A O 1
ATOM 7801 N N . ARG A 1 972 ? -21.505 20.449 -10.179 1.00 94.88 972 ARG A N 1
ATOM 7802 C CA . ARG A 1 972 ? -22.075 19.088 -10.248 1.00 94.88 972 ARG A CA 1
ATOM 7803 C C . ARG A 1 972 ? -23.280 18.892 -9.329 1.00 94.88 972 ARG A C 1
ATOM 7805 O O . ARG A 1 972 ? -24.217 18.195 -9.686 1.00 94.88 972 ARG A O 1
ATOM 7812 N N . ASP A 1 973 ? -23.252 19.519 -8.158 1.00 93.75 973 ASP A N 1
ATOM 7813 C CA . ASP A 1 973 ? -24.327 19.469 -7.165 1.00 93.75 973 ASP A CA 1
ATOM 7814 C C . ASP A 1 973 ? -25.423 20.527 -7.389 1.00 93.75 973 ASP A C 1
ATOM 7816 O O . ASP A 1 973 ? -26.357 20.622 -6.596 1.00 93.75 973 ASP A O 1
ATOM 7820 N N . GLY A 1 974 ? -25.299 21.354 -8.432 1.00 95.38 974 GLY A N 1
ATOM 7821 C CA . GLY A 1 974 ? -26.253 22.408 -8.760 1.00 95.38 974 GLY A CA 1
ATOM 7822 C C . GLY A 1 974 ? -26.257 23.607 -7.808 1.00 95.38 974 GLY A C 1
ATOM 7823 O O . GLY A 1 974 ? -27.075 24.507 -7.998 1.00 95.38 974 GLY A O 1
ATOM 7824 N N . LYS A 1 975 ? -25.380 23.661 -6.796 1.00 96.75 975 LYS A N 1
ATOM 7825 C CA . LYS A 1 975 ? -25.416 24.702 -5.751 1.00 96.75 975 LYS A CA 1
ATOM 7826 C C . LYS A 1 975 ? -24.723 26.005 -6.136 1.00 96.75 975 LYS A C 1
ATOM 7828 O O . LYS A 1 975 ? -25.077 27.057 -5.603 1.00 96.75 975 LYS A O 1
ATOM 7833 N N . TYR A 1 976 ? -23.760 25.959 -7.051 1.00 98.31 976 TYR A N 1
ATOM 7834 C CA . TYR A 1 976 ? -22.917 27.097 -7.418 1.00 98.31 976 TYR A CA 1
ATOM 7835 C C . TYR A 1 976 ? -22.867 27.296 -8.936 1.00 98.31 976 TYR A C 1
ATOM 7837 O O . TYR A 1 976 ? -23.061 26.357 -9.708 1.00 98.31 976 TYR A O 1
ATOM 7845 N N . LEU A 1 977 ? -22.584 28.524 -9.369 1.00 98.19 977 LEU A N 1
ATOM 7846 C CA . LEU A 1 977 ? -22.281 28.853 -10.760 1.00 98.19 977 LEU A CA 1
ATOM 7847 C C . LEU A 1 977 ? -20.976 29.646 -10.857 1.00 98.19 977 LEU A C 1
ATOM 7849 O O . LEU A 1 977 ? -20.591 30.352 -9.920 1.00 98.19 977 LEU A O 1
ATOM 7853 N N . ALA A 1 978 ? -20.324 29.550 -12.012 1.00 98.19 978 ALA A N 1
ATOM 7854 C CA . ALA A 1 978 ? -19.226 30.421 -12.402 1.00 98.19 978 ALA A CA 1
ATOM 7855 C C . ALA A 1 978 ? -19.432 30.915 -13.841 1.00 98.19 978 ALA A C 1
ATOM 7857 O O . ALA A 1 978 ? -19.935 30.162 -14.677 1.00 98.19 978 ALA A O 1
ATOM 7858 N N . ALA A 1 979 ? -19.085 32.169 -14.139 1.00 98.00 979 ALA A N 1
ATOM 7859 C CA . ALA A 1 979 ? -19.376 32.780 -15.439 1.00 98.00 979 ALA A CA 1
ATOM 7860 C C . ALA A 1 979 ? -18.367 33.859 -15.857 1.00 98.00 979 ALA A C 1
ATOM 7862 O O . ALA A 1 979 ? -17.835 34.580 -15.015 1.00 98.00 979 ALA A O 1
ATOM 7863 N N . LEU A 1 980 ? -18.176 34.014 -17.168 1.00 96.81 980 LEU A N 1
ATOM 7864 C CA . LEU A 1 980 ? -17.521 35.162 -17.796 1.00 96.81 980 LEU A CA 1
ATOM 7865 C C . LEU A 1 980 ? -18.562 36.180 -18.254 1.00 96.81 980 LEU A C 1
ATOM 7867 O O . LEU A 1 980 ? -19.560 35.784 -18.854 1.00 96.81 980 LEU A O 1
ATOM 7871 N N . ALA A 1 981 ? -18.286 37.475 -18.085 1.00 96.69 981 ALA A N 1
ATOM 7872 C CA . ALA A 1 981 ? -19.083 38.548 -18.685 1.00 96.69 981 ALA A CA 1
ATOM 7873 C C . ALA A 1 981 ? -18.241 39.742 -19.159 1.00 96.69 981 ALA A C 1
ATOM 7875 O O . ALA A 1 981 ? -17.178 40.028 -18.602 1.00 96.69 981 ALA A O 1
ATOM 7876 N N . ASN A 1 982 ? -18.765 40.468 -20.144 1.00 94.88 982 ASN A N 1
ATOM 7877 C CA . ASN A 1 982 ? -18.312 41.797 -20.573 1.00 94.88 982 ASN A CA 1
ATOM 7878 C C . ASN A 1 982 ? -19.493 42.565 -21.208 1.00 94.88 982 ASN A C 1
ATOM 7880 O O . ASN A 1 982 ? -20.632 42.150 -21.044 1.00 94.88 982 ASN A O 1
ATOM 7884 N N . ASP A 1 983 ? -19.253 43.684 -21.888 1.00 91.38 983 ASP A N 1
ATOM 7885 C CA . ASP A 1 983 ? -20.263 44.522 -22.564 1.00 91.38 983 ASP A CA 1
ATOM 7886 C C . ASP A 1 983 ? -20.103 44.599 -24.091 1.00 91.38 983 ASP A C 1
ATOM 7888 O O . ASP A 1 983 ? -20.861 45.304 -24.754 1.00 91.38 983 ASP A O 1
ATOM 7892 N N . SER A 1 984 ? -19.124 43.904 -24.666 1.00 92.06 984 SER A N 1
ATOM 7893 C CA . SER A 1 984 ? -18.679 44.156 -26.041 1.00 92.06 984 SER A CA 1
ATOM 7894 C C . SER A 1 984 ? -18.474 42.906 -26.894 1.00 92.06 984 SER A C 1
ATOM 7896 O O . SER A 1 984 ? -18.151 43.031 -28.074 1.00 92.06 984 SER A O 1
ATOM 7898 N N . ALA A 1 985 ? -18.673 41.709 -26.341 1.00 92.75 985 ALA A N 1
ATOM 7899 C CA . ALA A 1 985 ? -18.506 40.461 -27.065 1.00 92.75 985 ALA A CA 1
ATOM 7900 C C . ALA A 1 985 ? -19.464 40.364 -28.248 1.00 92.75 985 ALA A C 1
ATOM 7902 O O . ALA A 1 985 ? -20.672 40.591 -28.122 1.00 92.75 985 ALA A O 1
ATOM 7903 N N . THR A 1 986 ? -18.921 39.940 -29.383 1.00 91.31 986 THR A N 1
ATOM 7904 C CA . THR A 1 986 ? -19.682 39.635 -30.602 1.00 91.31 986 THR A CA 1
ATOM 7905 C C . THR A 1 986 ? -19.803 38.130 -30.856 1.00 91.31 986 THR A C 1
ATOM 7907 O O . THR A 1 986 ? -20.697 37.704 -31.588 1.00 91.31 986 THR A O 1
ATOM 7910 N N . VAL A 1 987 ? -18.935 37.329 -30.224 1.00 93.00 987 VAL A N 1
ATOM 7911 C CA . VAL A 1 987 ? -18.924 35.863 -30.272 1.00 93.00 987 VAL A CA 1
ATOM 7912 C C . VAL A 1 987 ? -18.528 35.305 -28.903 1.00 93.00 987 VAL A C 1
ATOM 7914 O O . VAL A 1 987 ? -17.595 35.801 -28.274 1.00 93.00 987 VAL A O 1
ATOM 7917 N N . MET A 1 988 ? -19.188 34.230 -28.472 1.00 95.62 988 MET A N 1
ATOM 7918 C CA . MET A 1 988 ? -18.784 33.406 -27.328 1.00 95.62 988 MET A CA 1
ATOM 7919 C C . MET A 1 988 ? -18.558 31.963 -27.776 1.00 95.62 988 MET A C 1
ATOM 7921 O O . MET A 1 988 ? -19.156 31.521 -28.757 1.00 95.62 988 MET A O 1
ATOM 7925 N N . ALA A 1 989 ? -17.727 31.210 -27.062 1.00 94.69 989 ALA A N 1
ATOM 7926 C CA . ALA A 1 989 ? -17.474 29.814 -27.400 1.00 94.69 989 ALA A CA 1
ATOM 7927 C C . ALA A 1 989 ? -17.331 28.933 -26.162 1.00 94.69 989 ALA A C 1
ATOM 7929 O O . ALA A 1 989 ? -16.766 29.340 -25.147 1.00 94.69 989 ALA A O 1
ATOM 7930 N N . GLN A 1 990 ? -17.804 27.697 -26.284 1.00 93.56 990 GLN A N 1
ATOM 7931 C CA . GLN A 1 990 ? -17.412 26.601 -25.408 1.00 93.56 990 GLN A CA 1
ATOM 7932 C C . GLN A 1 990 ? -16.424 25.713 -26.177 1.00 93.56 990 GLN A C 1
ATOM 7934 O O . GLN A 1 990 ? -16.726 25.282 -27.292 1.00 93.56 990 GLN A O 1
ATOM 7939 N N . ALA A 1 991 ? -15.242 25.485 -25.595 1.00 88.81 991 ALA A N 1
ATOM 7940 C CA . ALA A 1 991 ? -14.068 24.930 -26.274 1.00 88.81 991 ALA A CA 1
ATOM 7941 C C . ALA A 1 991 ? -13.371 23.824 -25.453 1.00 88.81 991 ALA A C 1
ATOM 7943 O O . ALA A 1 991 ? -13.704 23.597 -24.295 1.00 88.81 991 ALA A O 1
ATOM 7944 N N . TRP A 1 992 ? -12.396 23.140 -26.060 1.00 82.69 992 TRP A N 1
ATOM 7945 C CA . TRP A 1 992 ? -11.883 21.802 -25.713 1.00 82.69 992 TRP A CA 1
ATOM 7946 C C . TRP A 1 992 ? -11.430 21.528 -24.260 1.00 82.69 992 TRP A C 1
ATOM 7948 O O . TRP A 1 992 ? -11.536 20.390 -23.813 1.00 82.69 992 TRP A O 1
ATOM 7958 N N . HIS A 1 993 ? -10.933 22.511 -23.503 1.00 77.88 993 HIS A N 1
ATOM 7959 C CA . HIS A 1 993 ? -10.183 22.280 -22.248 1.00 77.88 993 HIS A CA 1
ATOM 7960 C C . HIS A 1 993 ? -10.970 22.588 -20.963 1.00 77.88 993 HIS A C 1
ATOM 7962 O O . HIS A 1 993 ? -10.460 23.254 -20.062 1.00 77.88 993 HIS A O 1
ATOM 7968 N N . ASP A 1 994 ? -12.226 22.150 -20.874 1.00 90.38 994 ASP A N 1
ATOM 7969 C CA . ASP A 1 994 ? -13.180 22.631 -19.855 1.00 90.38 994 ASP A CA 1
ATOM 7970 C C . ASP A 1 994 ? -13.224 24.169 -19.823 1.00 90.38 994 ASP A C 1
ATOM 7972 O O . ASP A 1 994 ? -13.220 24.792 -18.753 1.00 90.38 994 ASP A O 1
ATOM 7976 N N . CYS A 1 995 ? -13.174 24.783 -21.012 1.00 92.94 995 CYS A N 1
ATOM 7977 C CA . CYS A 1 995 ? -12.944 26.208 -21.166 1.00 92.94 995 CYS A CA 1
ATOM 7978 C C . CYS A 1 995 ? -14.084 26.928 -21.883 1.00 92.94 995 CYS A C 1
ATOM 7980 O O . CYS A 1 995 ? -14.750 26.383 -22.770 1.00 92.94 995 CYS A O 1
ATOM 7982 N N . LEU A 1 996 ? -14.313 28.172 -21.468 1.00 95.81 996 LEU A N 1
ATOM 7983 C CA . LEU A 1 996 ? -15.309 29.069 -22.041 1.00 95.81 996 LEU A CA 1
ATOM 7984 C C . LEU A 1 996 ? -14.631 30.379 -22.450 1.00 95.81 996 LEU A C 1
ATOM 7986 O O . LEU A 1 996 ? -13.724 30.864 -21.774 1.00 95.81 996 LEU A O 1
ATOM 7990 N N . HIS A 1 997 ? -15.101 30.955 -23.551 1.00 94.69 997 HIS A N 1
ATOM 7991 C CA . HIS A 1 997 ? -14.565 32.166 -24.159 1.00 94.69 997 HIS A CA 1
ATOM 7992 C C . HIS A 1 997 ? -15.685 33.182 -24.361 1.00 94.69 997 HIS A C 1
ATOM 7994 O O . HIS A 1 997 ? -16.781 32.827 -24.798 1.00 94.69 997 HIS A O 1
ATOM 8000 N N . ASN A 1 998 ? -15.398 34.453 -24.075 1.00 87.94 998 ASN A N 1
ATOM 8001 C CA . ASN A 1 998 ? -16.362 35.553 -24.185 1.00 87.94 998 ASN A CA 1
ATOM 8002 C C . ASN A 1 998 ? -15.807 36.757 -24.990 1.00 87.94 998 ASN A C 1
ATOM 8004 O O . ASN A 1 998 ? -16.281 37.868 -24.837 1.00 87.94 998 ASN A O 1
ATOM 8008 N N . ASN A 1 999 ? -14.754 36.551 -25.794 1.00 88.12 999 ASN A N 1
ATOM 8009 C CA . ASN A 1 999 ? -14.127 37.461 -26.780 1.00 88.12 999 ASN A CA 1
ATOM 8010 C C . ASN A 1 999 ? -14.596 38.944 -26.799 1.00 88.12 999 ASN A C 1
ATOM 8012 O O . ASN A 1 999 ? -15.301 39.350 -27.731 1.00 88.12 999 ASN A O 1
ATOM 8016 N N . PRO A 1 1000 ? -14.188 39.777 -25.817 1.00 92.56 1000 PRO A N 1
ATOM 8017 C CA . PRO A 1 1000 ? -14.531 41.200 -25.776 1.00 92.56 1000 PRO A CA 1
ATOM 8018 C C . PRO A 1 1000 ? -13.862 41.981 -26.910 1.00 92.56 1000 PRO A C 1
ATOM 8020 O O . PRO A 1 1000 ? -12.789 41.608 -27.391 1.00 92.56 1000 PRO A O 1
ATOM 8023 N N . GLN A 1 1001 ? -14.449 43.121 -27.269 1.00 92.69 1001 GLN A N 1
ATOM 8024 C CA . GLN A 1 1001 ? -13.843 44.077 -28.196 1.00 92.69 1001 GLN A CA 1
ATOM 8025 C C . GLN A 1 1001 ? -13.104 45.188 -27.440 1.00 92.69 1001 GLN A C 1
ATOM 8027 O O . GLN A 1 1001 ? -13.368 45.468 -26.271 1.00 92.69 1001 GLN A O 1
ATOM 8032 N N . TRP A 1 1002 ? -12.177 45.858 -28.125 1.00 94.06 1002 TRP A N 1
ATOM 8033 C CA . TRP A 1 1002 ? -11.507 47.047 -27.602 1.00 94.06 1002 TRP A CA 1
ATOM 8034 C C . TRP A 1 1002 ? -12.443 48.259 -27.648 1.00 94.06 1002 TRP A C 1
ATOM 8036 O O . TRP A 1 1002 ? -12.818 48.713 -28.731 1.00 94.06 1002 TRP A O 1
ATOM 8046 N N . THR A 1 1003 ? -12.784 48.818 -26.487 1.00 91.88 1003 THR A N 1
ATOM 8047 C CA . THR A 1 1003 ? -13.749 49.918 -26.364 1.00 91.88 1003 THR A CA 1
ATOM 8048 C C . THR A 1 1003 ? -13.131 51.196 -25.770 1.00 91.88 1003 THR A C 1
ATOM 8050 O O . THR A 1 1003 ? -12.149 51.133 -25.027 1.00 91.88 1003 THR A O 1
ATOM 8053 N N . PRO A 1 1004 ? -13.669 52.385 -26.100 1.00 90.50 1004 PRO A N 1
ATOM 8054 C CA . PRO A 1 1004 ? -14.613 52.621 -27.190 1.00 90.50 1004 PRO A CA 1
ATOM 8055 C C . PRO A 1 1004 ? -13.892 52.551 -28.552 1.00 90.50 1004 PRO A C 1
ATOM 8057 O O . PRO A 1 1004 ? -12.750 52.992 -28.691 1.00 90.50 1004 PRO A O 1
ATOM 8060 N N . ALA A 1 1005 ? -14.551 51.990 -29.569 1.00 86.12 1005 ALA A N 1
ATOM 8061 C CA . ALA A 1 1005 ? -13.930 51.687 -30.866 1.00 86.12 1005 ALA A CA 1
ATOM 8062 C C . ALA A 1 1005 ? -13.441 52.929 -31.641 1.00 86.12 1005 ALA A C 1
ATOM 8064 O O . ALA A 1 1005 ? -12.593 52.813 -32.517 1.00 86.12 1005 ALA A O 1
ATOM 8065 N N . ASN A 1 1006 ? -13.948 54.119 -31.314 1.00 88.06 1006 ASN A N 1
ATOM 8066 C CA . ASN A 1 1006 ? -13.567 55.395 -31.923 1.00 88.06 1006 ASN A CA 1
ATOM 8067 C C . ASN A 1 1006 ? -12.434 56.129 -31.177 1.00 88.06 1006 ASN A C 1
ATOM 8069 O O . ASN A 1 1006 ? -11.969 57.164 -31.650 1.00 88.06 1006 ASN A O 1
ATOM 8073 N N . ALA A 1 1007 ? -11.967 55.625 -30.030 1.00 91.06 1007 ALA A N 1
ATOM 8074 C CA . ALA A 1 1007 ? -10.827 56.221 -29.341 1.00 91.06 1007 ALA A CA 1
ATOM 8075 C C . ALA A 1 1007 ? -9.493 55.863 -30.029 1.00 91.06 1007 ALA A C 1
ATOM 8077 O O . ALA A 1 1007 ? -9.386 54.807 -30.664 1.00 91.06 1007 ALA A O 1
ATOM 8078 N N . PRO A 1 1008 ? -8.442 56.691 -29.868 1.00 90.44 1008 PRO A N 1
ATOM 8079 C CA . PRO A 1 1008 ? -7.078 56.321 -30.244 1.00 90.44 1008 PRO A CA 1
ATOM 8080 C C . PRO A 1 1008 ? -6.637 54.996 -29.588 1.00 90.44 1008 PRO A C 1
ATOM 8082 O O . PRO A 1 1008 ? -7.017 54.770 -28.435 1.00 90.44 1008 PRO A O 1
ATOM 8085 N N . PRO A 1 1009 ? -5.805 54.157 -30.242 1.00 90.94 1009 PRO A N 1
ATOM 8086 C CA . PRO A 1 1009 ? -5.411 52.827 -29.752 1.00 90.94 1009 PRO A CA 1
ATOM 8087 C C . PRO A 1 1009 ? -4.988 52.770 -28.274 1.00 90.94 1009 PRO A C 1
ATOM 8089 O O . PRO A 1 1009 ? -5.533 51.984 -27.503 1.00 90.94 1009 PRO A O 1
ATOM 8092 N N . LEU A 1 1010 ? -4.113 53.680 -27.823 1.00 92.12 1010 LEU A N 1
ATOM 8093 C CA . LEU A 1 1010 ? -3.640 53.739 -26.425 1.00 92.12 1010 LEU A CA 1
ATOM 8094 C C . LEU A 1 1010 ? -4.729 54.144 -25.405 1.00 92.12 1010 LEU A C 1
ATOM 8096 O O . LEU A 1 1010 ? -4.599 53.921 -24.198 1.00 92.12 1010 LEU A O 1
ATOM 8100 N N . LYS A 1 1011 ? -5.824 54.755 -25.870 1.00 92.94 1011 LYS A N 1
ATOM 8101 C CA . LYS A 1 1011 ? -6.974 55.141 -25.038 1.00 92.94 1011 LYS A CA 1
ATOM 8102 C C . LYS A 1 1011 ? -8.057 54.061 -24.985 1.00 92.94 1011 LYS A C 1
ATOM 8104 O O . LYS A 1 1011 ? -8.944 54.168 -24.142 1.00 92.94 1011 LYS A O 1
ATOM 8109 N N . ARG A 1 1012 ? -7.984 53.023 -25.826 1.00 95.19 1012 ARG A N 1
ATOM 8110 C CA . ARG A 1 1012 ? -8.921 51.894 -25.780 1.00 95.19 1012 ARG A CA 1
ATOM 8111 C C . ARG A 1 1012 ? -8.616 50.974 -24.605 1.00 95.19 1012 ARG A C 1
ATOM 8113 O O . ARG A 1 1012 ? -7.482 50.904 -24.120 1.00 95.19 1012 ARG A O 1
ATOM 8120 N N . ARG A 1 1013 ? -9.640 50.275 -24.133 1.00 94.94 1013 ARG A N 1
ATOM 8121 C CA . ARG A 1 1013 ? -9.570 49.292 -23.055 1.00 94.94 1013 ARG A CA 1
ATOM 8122 C C . ARG A 1 1013 ? -10.204 47.991 -23.513 1.00 94.94 1013 ARG A C 1
ATOM 8124 O O . ARG A 1 1013 ? -11.182 47.997 -24.252 1.00 94.94 1013 ARG A O 1
ATOM 8131 N N . TRP A 1 1014 ? -9.634 46.890 -23.059 1.00 96.06 1014 TRP A N 1
ATOM 8132 C CA . TRP A 1 1014 ? -10.218 45.564 -23.182 1.00 96.06 1014 TRP A CA 1
ATOM 8133 C C . TRP A 1 1014 ? -10.544 45.085 -21.773 1.00 96.06 1014 TRP A C 1
ATOM 8135 O O . TRP A 1 1014 ? -9.704 45.195 -20.876 1.00 96.06 1014 TRP A O 1
ATOM 8145 N N . ARG A 1 1015 ? -11.780 44.644 -21.540 1.00 95.44 1015 ARG A N 1
ATOM 8146 C CA . ARG A 1 1015 ? -12.286 44.408 -20.184 1.00 95.44 1015 ARG A CA 1
ATOM 8147 C C . ARG A 1 1015 ? -13.197 43.192 -20.133 1.00 95.44 1015 ARG A C 1
ATOM 8149 O O . ARG A 1 1015 ? -14.093 43.055 -20.961 1.00 95.44 1015 ARG A O 1
ATOM 8156 N N . LEU A 1 1016 ? -13.014 42.359 -19.110 1.00 95.56 1016 LEU A N 1
ATOM 8157 C CA . LEU A 1 1016 ? -13.948 41.293 -18.749 1.00 95.56 1016 LEU A CA 1
ATOM 8158 C C . LEU A 1 1016 ? -13.939 41.019 -17.243 1.00 95.56 1016 LEU A C 1
ATOM 8160 O O . LEU A 1 1016 ? -13.000 41.396 -16.539 1.00 95.56 1016 LEU A O 1
ATOM 8164 N N . LYS A 1 1017 ? -14.973 40.332 -16.749 1.00 97.44 1017 LYS A N 1
ATOM 8165 C CA . LYS A 1 1017 ? -15.023 39.813 -15.376 1.00 97.44 1017 LYS A CA 1
ATOM 8166 C C . LYS A 1 1017 ? -15.354 38.323 -15.336 1.00 97.44 1017 LYS A C 1
ATOM 8168 O O . LYS A 1 1017 ? -16.179 37.845 -16.113 1.00 97.44 1017 LYS A O 1
ATOM 8173 N N . VAL A 1 1018 ? -14.739 37.626 -14.382 1.00 98.00 1018 VAL A N 1
ATOM 8174 C CA . VAL A 1 1018 ? -15.075 36.264 -13.944 1.00 98.00 1018 VAL A CA 1
ATOM 8175 C C . VAL A 1 1018 ? -15.891 36.362 -12.656 1.00 98.00 1018 VAL A C 1
ATOM 8177 O O . VAL A 1 1018 ? -15.502 37.092 -11.748 1.00 98.00 1018 VAL A O 1
ATOM 8180 N N . TYR A 1 1019 ? -16.980 35.607 -12.552 1.00 98.19 1019 TYR A N 1
ATOM 8181 C CA . TYR A 1 1019 ? -17.821 35.492 -11.358 1.00 98.19 1019 TYR A CA 1
ATOM 8182 C C . TYR A 1 1019 ? -17.813 34.054 -10.841 1.00 98.19 1019 TYR A C 1
ATOM 8184 O O . TYR A 1 1019 ? -17.835 33.123 -11.644 1.00 98.19 1019 TYR A O 1
ATOM 8192 N N . ALA A 1 1020 ? -17.853 33.873 -9.520 1.00 97.69 1020 ALA A N 1
ATOM 8193 C CA . ALA A 1 1020 ? -18.135 32.590 -8.873 1.00 97.69 1020 ALA A CA 1
ATOM 8194 C C . ALA A 1 1020 ? -19.035 32.837 -7.658 1.00 97.69 1020 ALA A C 1
ATOM 8196 O O . ALA A 1 1020 ? -18.684 33.627 -6.781 1.00 97.69 1020 ALA A O 1
ATOM 8197 N N . MET A 1 1021 ? -20.217 32.220 -7.614 1.00 97.56 1021 MET A N 1
ATOM 8198 C CA . MET A 1 1021 ? -21.265 32.542 -6.635 1.00 97.56 1021 MET A CA 1
ATOM 8199 C C . MET A 1 1021 ? -22.277 31.389 -6.476 1.00 97.56 1021 MET A C 1
ATOM 8201 O O . MET A 1 1021 ? -22.215 30.426 -7.245 1.00 97.56 1021 MET A O 1
ATOM 8205 N N . PRO A 1 1022 ? -23.203 31.431 -5.492 1.00 97.31 1022 PRO A N 1
ATOM 8206 C CA . PRO A 1 1022 ? -24.343 30.512 -5.463 1.00 97.31 1022 PRO A CA 1
ATOM 8207 C C . PRO A 1 1022 ? -25.081 30.497 -6.807 1.00 97.31 1022 PRO A C 1
ATOM 8209 O O . PRO A 1 1022 ? -25.065 31.496 -7.525 1.00 97.31 1022 PRO A O 1
ATOM 8212 N N . ASN A 1 1023 ? -25.706 29.371 -7.160 1.00 97.44 1023 ASN A N 1
ATOM 8213 C CA . ASN A 1 1023 ? -26.395 29.184 -8.439 1.00 97.44 1023 ASN A CA 1
ATOM 8214 C C . ASN A 1 1023 ? -27.689 30.020 -8.529 1.00 97.44 1023 ASN A C 1
ATOM 8216 O O . ASN A 1 1023 ? -28.796 29.490 -8.485 1.00 97.44 1023 ASN A O 1
ATOM 8220 N N . ASP A 1 1024 ? -27.525 31.333 -8.666 1.00 95.88 1024 ASP A N 1
ATOM 8221 C CA . ASP A 1 1024 ? -28.579 32.331 -8.792 1.00 95.88 1024 ASP A CA 1
ATOM 8222 C C . ASP A 1 1024 ? -28.313 33.195 -10.043 1.00 95.88 1024 ASP A C 1
ATOM 8224 O O . ASP A 1 1024 ? -27.504 34.133 -10.007 1.00 95.88 1024 ASP A O 1
ATOM 8228 N N . PRO A 1 1025 ? -28.960 32.882 -11.182 1.00 93.12 1025 PRO A N 1
ATOM 8229 C CA . PRO A 1 1025 ? -28.774 33.640 -12.414 1.00 93.12 1025 PRO A CA 1
ATOM 8230 C C . PRO A 1 1025 ? -29.270 35.093 -12.316 1.00 93.12 1025 PRO A C 1
ATOM 8232 O O . PRO A 1 1025 ? -28.766 35.939 -13.053 1.00 93.12 1025 PRO A O 1
ATOM 8235 N N . ASN A 1 1026 ? -30.192 35.423 -11.404 1.00 90.19 1026 ASN A N 1
ATOM 8236 C CA . ASN A 1 1026 ? -30.681 36.796 -11.232 1.00 90.19 1026 ASN A CA 1
ATOM 8237 C C . ASN A 1 1026 ? -29.641 37.650 -10.524 1.00 90.19 1026 ASN A C 1
ATOM 8239 O O . ASN A 1 1026 ? -29.330 38.759 -10.963 1.00 90.19 1026 ASN A O 1
ATOM 8243 N N . ALA A 1 1027 ? -29.066 37.112 -9.448 1.00 93.06 1027 ALA A N 1
ATOM 8244 C CA . ALA A 1 1027 ? -27.972 37.764 -8.749 1.00 93.06 1027 ALA A CA 1
ATOM 8245 C C . ALA A 1 1027 ? -26.764 37.962 -9.682 1.00 93.06 1027 ALA A C 1
ATOM 8247 O O . ALA A 1 1027 ? -26.152 39.032 -9.659 1.00 93.06 1027 ALA A O 1
ATOM 8248 N N . LEU A 1 1028 ? -26.475 36.989 -10.559 1.00 96.12 1028 LEU A N 1
ATOM 8249 C CA . LEU A 1 1028 ? -25.461 37.128 -11.608 1.00 96.12 1028 LEU A CA 1
ATOM 8250 C C . LEU A 1 1028 ? -25.782 38.294 -12.556 1.00 96.12 1028 LEU A C 1
ATOM 8252 O O . LEU A 1 1028 ? -24.948 39.182 -12.725 1.00 96.12 1028 LEU A O 1
ATOM 8256 N N . LEU A 1 1029 ? -26.984 38.344 -13.143 1.00 94.25 1029 LEU A N 1
ATOM 8257 C CA . LEU A 1 1029 ? -27.368 39.421 -14.066 1.00 94.25 1029 LEU A CA 1
ATOM 8258 C C . LEU A 1 1029 ? -27.381 40.801 -13.389 1.00 94.25 1029 LEU A C 1
ATOM 8260 O O . LEU A 1 1029 ? -26.964 41.783 -14.003 1.00 94.25 1029 LEU A O 1
ATOM 8264 N N . LYS A 1 1030 ? -27.777 40.894 -12.111 1.00 92.50 1030 LYS A N 1
ATOM 8265 C CA . LYS A 1 1030 ? -27.718 42.141 -11.325 1.00 92.50 1030 LYS A CA 1
ATOM 8266 C C . LYS A 1 1030 ? -26.278 42.643 -11.171 1.00 92.50 1030 LYS A C 1
ATOM 8268 O O . LYS A 1 1030 ? -26.024 43.834 -11.352 1.00 92.50 1030 LYS A O 1
ATOM 8273 N N . GLN A 1 1031 ? -25.331 41.745 -10.888 1.00 94.31 1031 GLN A N 1
ATOM 8274 C CA . GLN A 1 1031 ? -23.904 42.083 -10.822 1.00 94.31 1031 GLN A CA 1
ATOM 8275 C C . GLN A 1 1031 ? -23.347 42.474 -12.196 1.00 94.31 1031 GLN A C 1
ATOM 8277 O O . GLN A 1 1031 ? -22.638 43.475 -12.309 1.00 94.31 1031 GLN A O 1
ATOM 8282 N N . VAL A 1 1032 ? -23.713 41.741 -13.252 1.00 94.88 1032 VAL A N 1
ATOM 8283 C CA . VAL A 1 1032 ? -23.311 42.061 -14.629 1.00 94.88 1032 VAL A CA 1
ATOM 8284 C C . VAL A 1 1032 ? -23.812 43.447 -15.026 1.00 94.88 1032 VAL A C 1
ATOM 8286 O O . VAL A 1 1032 ? -23.001 44.252 -15.461 1.00 94.88 1032 VAL A O 1
ATOM 8289 N N . ARG A 1 1033 ? -25.084 43.788 -14.779 1.00 93.19 1033 ARG A N 1
ATOM 8290 C CA . ARG A 1 1033 ? -25.639 45.127 -15.055 1.00 93.19 1033 ARG A CA 1
ATOM 8291 C C . ARG A 1 1033 ? -24.876 46.235 -14.340 1.00 93.19 1033 ARG A C 1
ATOM 8293 O O . ARG A 1 1033 ? -24.645 47.297 -14.903 1.00 93.19 1033 ARG A O 1
ATOM 8300 N N . ARG A 1 1034 ? -24.494 45.998 -13.084 1.00 92.44 1034 ARG A N 1
ATOM 8301 C CA . ARG A 1 1034 ? -23.732 46.967 -12.292 1.00 92.44 1034 ARG A CA 1
ATOM 8302 C C . ARG A 1 1034 ? -22.341 47.206 -12.880 1.00 92.44 1034 ARG A C 1
ATOM 8304 O O . ARG A 1 1034 ? -21.872 48.339 -12.881 1.00 92.44 1034 ARG A O 1
ATOM 8311 N N . HIS A 1 1035 ? -21.666 46.154 -13.336 1.00 93.56 1035 HIS A N 1
ATOM 8312 C CA . HIS A 1 1035 ? -20.305 46.254 -13.871 1.00 93.56 1035 HIS A CA 1
ATOM 8313 C C . HIS A 1 1035 ? -20.254 46.665 -15.345 1.00 93.56 1035 HIS A C 1
ATOM 8315 O O . HIS A 1 1035 ? -19.281 47.298 -15.760 1.00 93.56 1035 HIS A O 1
ATOM 8321 N N . PHE A 1 1036 ? -21.297 46.317 -16.093 1.00 93.69 1036 PHE A N 1
ATOM 8322 C CA . PHE A 1 1036 ? -21.443 46.442 -17.536 1.00 93.69 1036 PHE A CA 1
ATOM 8323 C C . PHE A 1 1036 ? -22.883 46.885 -17.867 1.00 93.69 1036 PHE A C 1
ATOM 8325 O O . PHE A 1 1036 ? -23.713 46.054 -18.247 1.00 93.69 1036 PHE A O 1
ATOM 8332 N N . PRO A 1 1037 ? -23.219 48.178 -17.697 1.00 86.50 1037 PRO A N 1
ATOM 8333 C CA . PRO A 1 1037 ? -24.592 48.670 -17.856 1.00 86.50 1037 PRO A CA 1
ATOM 8334 C C . PRO A 1 1037 ? -25.221 48.342 -19.215 1.00 86.50 1037 PRO A C 1
ATOM 8336 O O . PRO A 1 1037 ? -26.410 48.027 -19.281 1.00 86.50 1037 PRO A O 1
ATOM 8339 N N . ASP A 1 1038 ? -24.409 48.331 -20.273 1.00 84.19 1038 ASP A N 1
ATOM 8340 C CA . ASP A 1 1038 ? -24.858 48.085 -21.645 1.00 84.19 1038 ASP A CA 1
ATOM 8341 C C . ASP A 1 1038 ? -24.982 46.592 -21.999 1.00 84.19 1038 ASP A C 1
ATOM 8343 O O . ASP A 1 1038 ? -25.627 46.248 -22.991 1.00 84.19 1038 ASP A O 1
ATOM 8347 N N . ALA A 1 1039 ? -24.444 45.679 -21.177 1.00 84.19 1039 ALA A N 1
ATOM 8348 C CA . ALA A 1 1039 ? -24.448 44.238 -21.457 1.00 84.19 1039 ALA A CA 1
ATOM 8349 C C . ALA A 1 1039 ? -25.857 43.621 -21.478 1.00 84.19 1039 ALA A C 1
ATOM 8351 O O . ALA A 1 1039 ? -26.069 42.576 -22.091 1.00 84.19 1039 ALA A O 1
ATOM 8352 N N . LEU A 1 1040 ? -26.830 44.252 -20.812 1.00 81.31 1040 LEU A N 1
ATOM 8353 C CA . LEU A 1 1040 ? -28.212 43.761 -20.737 1.00 81.31 1040 LEU A CA 1
ATOM 8354 C C . LEU A 1 1040 ? -29.166 44.444 -21.723 1.00 81.31 1040 LEU A C 1
ATOM 8356 O O . LEU A 1 1040 ? -30.366 44.188 -21.671 1.00 81.31 1040 LEU A O 1
ATOM 8360 N N . ARG A 1 1041 ? -28.664 45.296 -22.628 1.00 78.69 1041 ARG A N 1
ATOM 8361 C CA . ARG A 1 1041 ? -29.496 46.102 -23.540 1.00 78.69 1041 ARG A CA 1
ATOM 8362 C C . ARG A 1 1041 ? -30.463 45.277 -24.401 1.00 78.69 1041 ARG A C 1
ATOM 8364 O O . ARG A 1 1041 ? -31.523 45.779 -24.758 1.00 78.69 1041 ARG A O 1
ATOM 8371 N N . TYR A 1 1042 ? -30.101 44.036 -24.725 1.00 71.88 1042 TYR A N 1
ATOM 8372 C CA . TYR A 1 1042 ? -30.867 43.149 -25.609 1.00 71.88 1042 TYR A CA 1
ATOM 8373 C C . TYR A 1 1042 ? -31.553 41.990 -24.871 1.00 71.88 1042 TYR A C 1
ATOM 8375 O O . TYR A 1 1042 ? -32.070 41.071 -25.505 1.00 71.88 1042 TYR A O 1
ATOM 8383 N N . LEU A 1 1043 ? -31.571 42.015 -23.533 1.00 72.56 1043 LEU A N 1
ATOM 8384 C CA . LEU A 1 1043 ? -32.291 41.027 -22.735 1.00 72.56 1043 LEU A CA 1
ATOM 8385 C C . LEU A 1 1043 ? -33.806 41.300 -22.823 1.00 72.56 1043 LEU A C 1
ATOM 8387 O O . LEU A 1 1043 ? -34.263 42.398 -22.515 1.00 72.56 1043 LEU A O 1
ATOM 8391 N N . CYS A 1 1044 ? -34.589 40.308 -23.253 1.00 58.00 1044 CYS A N 1
ATOM 8392 C CA . CYS A 1 1044 ? -36.032 40.458 -23.467 1.00 58.00 1044 CYS A CA 1
ATOM 8393 C C . CYS A 1 1044 ? -36.792 40.643 -22.133 1.00 58.00 1044 CYS A C 1
ATOM 8395 O O . CYS A 1 1044 ? -36.648 39.831 -21.215 1.00 58.00 1044 CYS A O 1
ATOM 8397 N N . SER A 1 1045 ? -37.618 41.692 -22.033 1.00 50.84 1045 SER A N 1
ATOM 8398 C CA . SER A 1 1045 ? -38.265 42.174 -20.798 1.00 50.84 1045 SER A CA 1
ATOM 8399 C C . SER A 1 1045 ? -39.381 41.282 -20.230 1.00 50.84 1045 SER A C 1
ATOM 8401 O O . SER A 1 1045 ? -39.830 41.520 -19.112 1.00 50.84 1045 SER A O 1
ATOM 8403 N N . GLU A 1 1046 ? -39.821 40.241 -20.944 1.00 47.34 1046 GLU A N 1
ATOM 8404 C CA . GLU A 1 1046 ? -40.943 39.380 -20.522 1.00 47.34 1046 GLU A CA 1
ATOM 8405 C C . GLU A 1 1046 ? -40.562 38.232 -19.566 1.00 47.34 1046 GLU A C 1
ATOM 8407 O O . GLU A 1 1046 ? -41.424 37.478 -19.111 1.00 47.34 1046 GLU A O 1
ATOM 8412 N N . HIS A 1 1047 ? -39.287 38.087 -19.203 1.00 52.12 1047 HIS A N 1
ATOM 8413 C CA . HIS A 1 1047 ? -38.843 36.976 -18.361 1.00 52.12 1047 HIS A CA 1
ATOM 8414 C C . HIS A 1 1047 ? -39.128 37.234 -16.873 1.00 52.12 1047 HIS A C 1
ATOM 8416 O O . HIS A 1 1047 ? -38.765 38.272 -16.320 1.00 52.12 1047 HIS A O 1
ATOM 8422 N N . ALA A 1 1048 ? -39.701 36.233 -16.190 1.00 45.91 1048 ALA A N 1
ATOM 8423 C CA . ALA A 1 1048 ? -40.051 36.248 -14.759 1.00 45.91 1048 ALA A CA 1
ATOM 8424 C C . ALA A 1 1048 ? -38.890 36.621 -13.803 1.00 45.91 1048 ALA A C 1
ATOM 8426 O O . ALA A 1 1048 ? -39.113 36.932 -12.637 1.00 45.91 1048 ALA A O 1
ATOM 8427 N N . TYR A 1 1049 ? -37.658 36.632 -14.309 1.00 48.34 1049 TYR A N 1
ATOM 8428 C CA . TYR A 1 1049 ? -36.405 36.884 -13.603 1.00 48.34 1049 TYR A CA 1
ATOM 8429 C C . TYR A 1 1049 ? -36.122 38.363 -13.257 1.00 48.34 1049 TYR A C 1
ATOM 8431 O O . TYR A 1 1049 ? -35.181 38.636 -12.515 1.00 48.34 1049 TYR A O 1
ATOM 8439 N N . LEU A 1 1050 ? -36.937 39.315 -13.735 1.00 46.03 1050 LEU A N 1
ATOM 8440 C CA . LEU A 1 1050 ? -36.814 40.756 -13.434 1.00 46.03 1050 LEU A CA 1
ATOM 8441 C C . LEU A 1 1050 ? -38.085 41.391 -12.830 1.00 46.03 1050 LEU A C 1
ATOM 8443 O O . LEU A 1 1050 ? -38.144 42.605 -12.680 1.00 46.03 1050 LEU A O 1
ATOM 8447 N N . LYS A 1 1051 ? -39.098 40.602 -12.435 1.00 43.59 1051 LYS A N 1
ATOM 8448 C CA . LYS A 1 1051 ? -40.367 41.127 -11.876 1.00 43.59 1051 LYS A CA 1
ATOM 8449 C C . LYS A 1 1051 ? -40.323 41.549 -10.395 1.00 43.59 1051 LYS A C 1
ATOM 8451 O O . LYS A 1 1051 ? -41.372 41.753 -9.794 1.00 43.59 1051 LYS A O 1
ATOM 8456 N N . MET A 1 1052 ? -39.145 41.729 -9.805 1.00 41.72 1052 MET A N 1
ATOM 8457 C CA . MET A 1 1052 ? -39.007 42.398 -8.507 1.00 41.72 1052 MET A CA 1
ATOM 8458 C C . MET A 1 1052 ? -38.061 43.585 -8.662 1.00 41.72 1052 MET A C 1
ATOM 8460 O O . MET A 1 1052 ? -36.885 43.393 -8.958 1.00 41.72 1052 MET A O 1
ATOM 8464 N N . GLU A 1 1053 ? -38.614 44.779 -8.439 1.00 41.84 1053 GLU A N 1
ATOM 8465 C CA . GLU A 1 1053 ? -38.011 46.114 -8.595 1.00 41.84 1053 GLU A CA 1
ATOM 8466 C C . GLU A 1 1053 ? -37.979 46.649 -10.037 1.00 41.84 1053 GLU A C 1
ATOM 8468 O O . GLU A 1 1053 ? -36.926 46.936 -10.611 1.00 41.84 1053 GLU A O 1
ATOM 8473 N N . MET A 1 1054 ? -39.182 46.834 -10.591 1.00 34.03 1054 MET A N 1
ATOM 8474 C CA . MET A 1 1054 ? -39.507 48.052 -11.337 1.00 34.03 1054 MET A CA 1
ATOM 8475 C C . MET A 1 1054 ? -40.382 48.933 -10.452 1.00 34.03 1054 MET A C 1
ATOM 8477 O O . MET A 1 1054 ? -41.329 48.362 -9.862 1.00 34.03 1054 MET A O 1
#

pLDDT: mean 91.86, std 10.94, range [26.22, 98.88]

Foldseek 3Di:
DPDPWPKFKKKKQAPWFFKAKDKFKDFDDPPQAAPQKFKWKDLPPDTWTWDWDQQAAAQVHRGGGIITTITMDGGPGRDIGMIIITIDNHDPPDAQDAQWDWDDDAQKIWIDGNVDWTKIKGKPAPDAPDPDDWDKDFLDDDNFKTWIKTWDDHQAWTKIWIWIGGSQGKIKIKMKIWGQDAWKFFGAFTWMKMWIPDFAPFKWKDWPPDIGTAEQDKDKAFLLCLTWMWIDTPQKIKTFQQLNQQNEWMKIWHAHPVRIIMIITTSHHPVRGQIHGNGFMDMYMMMMGGPPYDDAHSLRHRDMAMDGDLVSLCVQPVQFAFDDDDPLVVLLLVLLVQQQLQQADGHSLGLFRAKGFQVGSHRAQHHPRAQQLLVLLVSVCSRVVDVSSVVSSLSSLVSCLRAQFQCDPPLGLAGWAFACVVVVDAPDVNDPRHRDTDNDHDQLSLANLLSLSVSCSTPVDVSSVVSSVRSVVSNLPPHACQQQAVLSLLNLLSLLSCCSRHVDVVSLVSSLRRVVRSVVLADPQLAHFRGSDYADPQDFDAADDVNVVVGIDHFLVRLLSNLNRLLSSCVVCVPNPCSLSNLVSSLVCNLVLADLQLFAGPRDSLHQKTFLLLSLLNLVSNLSSCVRNNDDPSSLSSLLSSLLNSSVCCVLPVWHFGIWGHLCCQVVVDDDSVSVSVVTGGSVVDPNVCSLQRTDTAIGMHRSSSRSRNSVSSSSSVVPDPPCSSVPDDDCPGSSNSNSCVCNVPPDDHPDPPDDDDDDADFPDWAPAPCVQFWWTWTWGWDCPVPPPDTFIWIWTHANQDPQFIKIKGWFPFQWAWDDKDHDPNNKIWTWIARPVFRQKIWIWIWHIDGQKIKIKIFIDGPDPPDDDDQDDTQGWMWMARCSRPQQHCPPPPLVVNQQQKWAQFLVGTDRRVRFDAQAQLCDDCPPPCVVPPNKEKAFAPVDDQDADDSNGRGGYTPGHGQFLKMWGATPVRFKIKIKHDQAFGMKMDDDRNTIISRHDFPPPPDGRRPTMGMMMMGIHTNQVLVVVVVRCVVHVNRNVRHDPPDPSPPPDD